Protein 1V5V (pdb70)

Nearest PDB structures (foldseek):
  1v5v-assembly1_B  TM=9.976E-01  e=5.627E-88  Pyrococcus horikoshii
  1yx2-assembly1_A  TM=9.308E-01  e=1.756E-45  Bacillus subtilis
  1wsr-assembly1_A  TM=9.245E-01  e=4.413E-40  Homo sapiens
  2gah-assembly1_A  TM=8.819E-01  e=4.377E-35  Stenotrophomonas maltophilia
  1vrq-assembly1_A  TM=8.803E-01  e=3.757E-34  Corynebacterium sp. U-96

Sequence (798 aa):
QMVKRVHIFDWHKEHARKIEEFAGWEMPIWYSSIKEEHLAVRNAVGIFDVSHMGEIVFRGKDALKFLQYVTTNDISKPPAISGTYTLVLNERGAIKDETLVFNMGNNEYLMICDSDAFEKLYAWFTYLKRTIEQFTKLDLEIELKTYDIAMFAVQGPKARDLAKDLFGIDINEMWWFQARWVELDGIKMLLSRSGYTGENGFEVYIEDANPYHPDESKRGEPEKALHVWERILEEGKKYGIKPCGLGARDTLRLEAGYTLYGNETKELQLLSTDIDEVTPLQANLEFAIYWDKDFIGKDALLKQKERGVGRKLVHFKMIDKGIPREGYKVYANGEMIGEVTSGTLSPLLNVGIGIAFVKEEYAKPGIEIEVEIRGQRKKAVTVTPPFYDPKKYGLFRETQMVKRVHIFDWHKEHARKIEEFAGWEMPIWYSSIKEEHLAVRNAVGIFDVSHMGEIVFRGKDALKFLQYVTTNDISKPPAISGTYTLVLNERGAIKDETLVFNMGNNEYLMICDSDAFEKLYAWFTYLKRTIEQFTKLDLEIELKTYDIAMFAVQGPKARDLAKDLFGIDINEMWWFQARWVELDGIKMLLSRSGYTGENGFEVYIEDANPYHPDESKRGEPEKALHVWERILEEGKKYGIKPCGLGARDTLRLEAGYTLYGNETKELQLLSTDIDEVTPLQANLEFAIYWDKDFIGKDALLKQKERGVGRKLVHFKMIDKGIPREGYKVYANGEMIGEVTSGTLSPLLNVGIGIAFVKEEYAKPGIEIEVEIRGQRKKAVTVTPPFYDPKKYGLFRET

Secondary structure (DSSP, 8-state):
-PPB--TTHHHHHHH-SEEEEETTEEEEEESS-HHHHHHHHHHS-EEEE-TTSEEEEEESTTHHHHHHHHSSS-TTSSPSSEEEEEEEE-TTS-EEEEEEEEEEETTEEEEEE-TTTHHHHHHHHHHHHHHHHTTS----EEEE-TTTEEEEEEESTTHHHHHHHHHS--GGGSPTTBEEEEEETTEEEEEE---SSSS-EEEEEEE---TT-SSGGG----HHHHHHHHHHHHHHGGGT-EEE-HHHHHHHHHHHT---BTTTB-----SS-S--SS-TTTTT-GGG--TTS--TTHHHHHHHHHH---EEEEEEEESSS----TT-EEEETTEEEEEEEEEEE-TTT-SEEEEEEEEGGG-STT-EEEEEETTEEEEEEEEPSPSS-TTTSSTT---/-PPB--TTHHHHHHH-SEEEEETTEEEEEESS-HHHHHHHHHHS-EEEE-TTSEEEEEESTTHHHHHHHHBSS-TTSSPSSEEEEEEEE-TTS-EEEEEEEEE-SSSEEEEEE-TTTHHHHHHHHHHHHHHHTTTS----EEEE-TTTEEEEEEESTTHHHHHHHHHS--GGGSPTTBEEEEEETTEEEEEES--SSSS-EEEEEEE---TT-SSGGG----HHHHHHHHHHHHHHGGGT-EEE-HHHHHHHHHHHT---BTTTB-----SS-SS-SS-TTTTT-GGG--TTS--TTHHHHHHHHHH---EEEEEEEESSSS---TT-EEEETTEEEEEEEEEEE-TTT-SEEEEEEEEGGG-STT-EEEEEETTEEEEEEEEPSPSS-TTTSSTT---

Radius of gyration: 29.28 Å; Cα contacts (8 Å, |Δi|>4): 2023; chains: 2; bounding box: 64×58×92 Å

Solvent-accessible surface area: 31635 Å² total; per-residue (Å²): 118,98,70,10,64,1,3,4,8,92,35,0,126,125,69,9,162,82,40,79,116,74,13,18,1,37,0,3,16,72,16,58,43,54,127,74,0,0,47,11,0,0,88,17,0,0,0,2,4,0,1,2,26,0,0,0,14,0,82,15,155,33,0,59,99,0,0,33,4,1,1,0,30,27,2,66,164,12,73,62,34,1,9,18,45,0,0,0,0,0,4,2,0,0,0,2,0,21,6,23,1,0,26,26,17,149,71,55,16,9,0,12,2,20,5,23,2,0,21,5,0,68,17,5,0,21,8,2,34,92,2,0,66,63,34,36,196,28,57,1,98,19,65,48,32,0,26,25,12,0,5,0,2,0,1,0,45,83,0,83,42,0,0,100,68,15,29,63,17,32,0,60,146,10,128,79,52,41,6,106,125,17,109,8,87,64,12,131,1,3,0,0,34,2,24,50,2,6,2,18,0,0,15,0,10,0,108,20,36,1,47,59,14,58,56,132,100,109,101,26,134,17,94,92,0,54,61,0,0,71,50,0,34,102,44,0,167,124,42,41,16,78,27,2,1,11,10,0,30,47,5,0,2,0,0,12,9,89,22,36,4,15,32,1,0,53,9,79,10,57,80,34,30,24,18,0,33,3,0,0,16,2,3,126,14,67,142,0,14,83,65,125,29,58,0,3,0,35,50,3,0,81,75,5,109,144,109,46,25,48,80,72,19,9,28,0,79,4,92,51,178,19,57,0,139,94,48,48,84,0,19,2,151,53,84,83,5,6,68,3,10,4,10,22,80,0,20,44,53,104,48,2,0,0,0,0,14,0,85,59,88,38,27,109,85,60,42,127,6,55,0,51,0,192,77,67,114,50,87,1,28,3,30,94,46,47,25,20,66,70,119,125,34,4,64,164,55,124,192,170,76,56,25,67,2,3,4,5,81,30,0,109,137,96,19,180,75,32,86,120,131,57,40,12,27,1,4,21,69,14,28,44,54,129,78,0,0,46,11,0,0,86,16,0,0,0,4,6,0,2,14,25,0,0,0,20,0,133,12,161,33,0,60,90,0,0,32,4,1,0,0,29,13,2,57,149,13,71,64,33,1,8,18,43,0,0,0,0,0,2,1,0,0,0,0,0,24,5,20,1,0,26,27,17,140,74,46,19,11,0,12,2,21,28,26,2,1,25,5,0,71,18,4,0,15,8,3,28,76,2,0,69,64,37,36,198,32,71,2,114,15,102,51,38,0,28,20,16,0,5,0,2,0,1,0,41,84,0,66,43,0,0,96,67,15,29,54,20,28,0,87,142,7,129,76,48,42,5,81,120,11,109,10,89,64,18,129,1,3,0,0,27,2,23,48,4,11,2,17,0,0,15,0,10,1,102,20,38,3,29,54,15,62,58,135,104,116,101,26,122,13,136,106,0,56,66,0,0,69,51,0,33,103,45,0,162,125,45,38,13,78,27,2,2,28,11,0,31,49,8,0,2,0,0,9,9,86,17,51,4,16,30,1,0,53,10,79,9,57,80,20,12,21,16,0,22,2,0,0,15,1,4,129,14,67,147,0,14,78,59,124,29,46,0,3,0,32,55,3,0,76,65,5,107,144,105,37,20,41,94,78,18,9,28,0,75,6,97,48,179,30,58,0,109,111,30,52,85,0,31,0,123,83,67,84,5,16,67,1,13,4,11,11,72,0,23,45,47,112,52,3,0,0,0,0,20,0,79,59,89,23,26,114,85,60,37,116,1,47,0,48,11,205,65,106,124,45,100,1,31,2,31,94,48,42,17,16,65,68,129,136,51,2,52,167,54,120,159

CATH classification: 3.30.1360.120 (+2 more: 3.30.70.1400, 2.40.30.110)

Structure (mmCIF, N/CA/C/O backbone):
data_1V5V
#
_entry.id   1V5V
#
_cell.length_a   79.496
_cell.length_b   96.099
_cell.length_c   118.605
_cell.angle_alpha   90.00
_cell.angle_beta   90.00
_cell.angle_gamma   90.00
#
_symmetry.space_group_name_H-M   'P 21 21 21'
#
loop_
_entity.id
_entity.type
_entity.pdbx_description
1 polymer aminomethyltransferase
2 non-polymer GLYCEROL
3 non-polymer DI(HYDROXYETHYL)ETHER
4 water water
#
loop_
_atom_site.group_PDB
_atom_site.id
_atom_site.type_symbol
_atom_site.label_atom_id
_atom_site.label_alt_id
_atom_site.label_comp_id
_atom_site.label_asym_id
_atom_site.label_entity_id
_atom_site.label_seq_id
_atom_site.pdbx_PDB_ins_code
_atom_site.Cartn_x
_atom_site.Cartn_y
_atom_site.Cartn_z
_atom_site.occupancy
_atom_site.B_iso_or_equiv
_atom_site.auth_seq_id
_atom_site.auth_comp_id
_atom_site.auth_asym_id
_atom_site.auth_atom_id
_atom_site.pdbx_PDB_model_num
ATOM 1 N N . GLN A 1 3 ? 24.432 40.252 15.860 1.00 39.22 3 GLN A N 1
ATOM 2 C CA . GLN A 1 3 ? 25.656 39.492 15.475 1.00 38.17 3 GLN A CA 1
ATOM 3 C C . GLN A 1 3 ? 25.834 39.508 13.961 1.00 37.74 3 GLN A C 1
ATOM 4 O O . GLN A 1 3 ? 24.878 39.305 13.214 1.00 38.27 3 GLN A O 1
ATOM 10 N N . MET A 1 4 ? 27.060 39.760 13.514 1.00 37.44 4 MET A N 1
ATOM 11 C CA . MET A 1 4 ? 27.350 39.806 12.088 1.00 37.34 4 MET A CA 1
ATOM 12 C C . MET A 1 4 ? 27.140 38.430 11.475 1.00 35.07 4 MET A C 1
ATOM 13 O O . MET A 1 4 ? 27.448 37.412 12.093 1.00 35.48 4 MET A O 1
ATOM 18 N N . VAL A 1 5 ? 26.592 38.397 10.267 1.00 33.38 5 VAL A N 1
ATOM 19 C CA . VAL A 1 5 ? 26.387 37.124 9.602 1.00 30.29 5 VAL A CA 1
ATOM 20 C C . VAL A 1 5 ? 27.745 36.710 9.062 1.00 27.94 5 VAL A C 1
ATOM 21 O O . VAL A 1 5 ? 28.540 37.549 8.644 1.00 27.73 5 VAL A O 1
ATOM 25 N N . LYS A 1 6 ? 28.016 35.416 9.087 1.00 24.55 6 LYS A N 1
ATOM 26 C CA . LYS A 1 6 ? 29.288 34.913 8.609 1.00 20.33 6 LYS A CA 1
ATOM 27 C C . LYS A 1 6 ? 29.135 34.406 7.183 1.00 16.92 6 LYS A C 1
ATOM 28 O O . LYS A 1 6 ? 28.192 33.679 6.876 1.00 18.07 6 LYS A O 1
ATOM 34 N N . ARG A 1 7 ? 30.054 34.811 6.315 1.00 15.33 7 ARG A N 1
ATOM 35 C CA . ARG A 1 7 ? 30.027 34.391 4.919 1.00 15.01 7 ARG A CA 1
ATOM 36 C C . ARG A 1 7 ? 31.420 33.988 4.459 1.00 15.38 7 ARG A C 1
ATOM 37 O O . ARG A 1 7 ? 32.408 34.636 4.800 1.00 15.63 7 ARG A O 1
ATOM 45 N N . VAL A 1 8 ? 31.491 32.908 3.688 1.00 14.33 8 VAL A N 1
ATOM 46 C CA . VAL A 1 8 ? 32.768 32.416 3.184 1.00 14.15 8 VAL A CA 1
ATOM 47 C C . VAL A 1 8 ? 33.291 33.282 2.043 1.00 13.80 8 VAL A C 1
ATOM 48 O O . VAL A 1 8 ? 32.539 34.051 1.439 1.00 14.27 8 VAL A O 1
ATOM 52 N N . HIS A 1 9 ? 34.583 33.143 1.754 1.00 13.14 9 HIS A N 1
ATOM 53 C CA . HIS A 1 9 ? 35.237 33.905 0.693 1.00 13.73 9 HIS A CA 1
ATOM 54 C C . HIS A 1 9 ? 34.429 34.007 -0.593 1.00 13.70 9 HIS A C 1
ATOM 55 O O . HIS A 1 9 ? 34.163 35.105 -1.080 1.00 13.60 9 HIS A O 1
ATOM 62 N N . ILE A 1 10 ? 34.041 32.867 -1.156 1.00 14.68 10 ILE A N 1
ATOM 63 C CA . ILE A 1 10 ? 33.297 32.896 -2.406 1.00 13.29 10 ILE A CA 1
ATOM 64 C C . ILE A 1 10 ? 31.782 32.784 -2.250 1.00 13.80 10 ILE A C 1
ATOM 65 O O . ILE A 1 10 ? 31.107 32.154 -3.058 1.00 14.65 10 ILE A O 1
ATOM 70 N N . PHE A 1 11 ? 31.251 33.427 -1.213 1.00 13.19 11 PHE A N 1
ATOM 71 C CA . PHE A 1 11 ? 29.814 33.408 -0.960 1.00 14.72 11 PHE A CA 1
ATOM 72 C C . PHE A 1 11 ? 29.002 33.797 -2.195 1.00 14.20 11 PHE A C 1
ATOM 73 O O . PHE A 1 11 ? 27.980 33.180 -2.486 1.00 15.01 11 PHE A O 1
ATOM 81 N N . ASP A 1 12 ? 29.452 34.820 -2.916 1.00 16.20 12 ASP A N 1
ATOM 82 C CA . ASP A 1 12 ? 28.731 35.274 -4.101 1.00 16.14 12 ASP A CA 1
ATOM 83 C C . ASP A 1 12 ? 28.532 34.173 -5.138 1.00 15.14 12 ASP A C 1
ATOM 84 O O . ASP A 1 12 ? 27.479 34.098 -5.769 1.00 16.75 12 ASP A O 1
ATOM 89 N N . TRP A 1 13 ? 29.533 33.315 -5.308 1.00 14.29 13 TRP A N 1
ATOM 90 C CA . TRP A 1 13 ? 29.420 32.218 -6.262 1.00 14.71 13 TRP A CA 1
ATOM 91 C C . TRP A 1 13 ? 28.309 31.282 -5.793 1.00 14.07 13 TRP A C 1
ATOM 92 O O . TRP A 1 13 ? 27.489 30.821 -6.581 1.00 16.28 13 TRP A O 1
ATOM 103 N N . HIS A 1 14 ? 28.286 31.007 -4.493 1.00 13.62 14 HIS A N 1
ATOM 104 C CA . HIS A 1 14 ? 27.275 30.126 -3.928 1.00 14.21 14 HIS A CA 1
ATOM 105 C C . HIS A 1 14 ? 25.877 30.717 -4.047 1.00 15.44 14 HIS A C 1
ATOM 106 O O . HIS A 1 14 ? 24.924 30.010 -4.366 1.00 16.79 14 HIS A O 1
ATOM 113 N N . LYS A 1 15 ? 25.759 32.014 -3.792 1.00 17.78 15 LYS A N 1
ATOM 114 C CA . LYS A 1 15 ? 24.464 32.681 -3.874 1.00 19.32 15 LYS A CA 1
ATOM 115 C C . LYS A 1 15 ? 23.911 32.596 -5.292 1.00 20.15 15 LYS A C 1
ATOM 116 O O . LYS A 1 15 ? 22.703 32.530 -5.502 1.00 20.81 15 LYS A O 1
ATOM 122 N N . GLU A 1 16 ? 24.812 32.578 -6.264 1.00 20.63 16 GLU A N 1
ATOM 123 C CA . GLU A 1 16 ? 24.421 32.520 -7.663 1.00 22.05 16 GLU A CA 1
ATOM 124 C C . GLU A 1 16 ? 24.113 31.115 -8.180 1.00 21.44 16 GLU A C 1
ATOM 125 O O . GLU A 1 16 ? 23.293 30.950 -9.082 1.00 23.11 16 GLU A O 1
ATOM 131 N N . HIS A 1 17 ? 24.746 30.102 -7.597 1.00 18.48 17 HIS A N 1
ATOM 132 C CA . HIS A 1 17 ? 24.555 28.728 -8.057 1.00 18.40 17 HIS A CA 1
ATOM 133 C C . HIS A 1 17 ? 23.731 27.790 -7.178 1.00 16.98 17 HIS A C 1
ATOM 134 O O . HIS A 1 17 ? 23.230 26.770 -7.659 1.00 17.36 17 HIS A O 1
ATOM 141 N N . ALA A 1 18 ? 23.592 28.117 -5.898 1.00 17.48 18 ALA A N 1
ATOM 142 C CA . ALA A 1 18 ? 22.834 27.266 -4.982 1.00 18.50 18 ALA A CA 1
ATOM 143 C C . ALA A 1 18 ? 21.322 27.459 -5.097 1.00 19.07 18 ALA A C 1
ATOM 144 O O . ALA A 1 18 ? 20.860 28.579 -5.352 1.00 20.40 18 ALA A O 1
ATOM 146 N N A ARG A 1 19 ? 20.561 26.369 -4.929 1.00 19.58 19 ARG A N 1
ATOM 147 C CA A ARG A 1 19 ? 19.098 26.444 -4.963 1.00 20.09 19 ARG A CA 1
ATOM 148 C C A ARG A 1 19 ? 18.570 26.791 -3.583 1.00 21.08 19 ARG A C 1
ATOM 149 O O A ARG A 1 19 ? 17.402 27.118 -3.423 1.00 21.55 19 ARG A O 1
ATOM 163 N N . LYS A 1 20 ? 19.390 26.598 -2.560 1.00 19.63 20 LYS A N 1
ATOM 164 C CA . LYS A 1 20 ? 18.962 26.914 -1.207 1.00 19.71 20 LYS A CA 1
ATOM 165 C C . LYS A 1 20 ? 20.140 27.405 -0.398 1.00 19.79 20 LYS A C 1
ATOM 166 O O . LYS A 1 20 ? 21.166 26.734 -0.313 1.00 18.95 20 LYS A O 1
ATOM 172 N N . ILE A 1 21 ? 19.990 28.596 0.168 1.00 20.67 21 ILE A N 1
ATOM 173 C CA . ILE A 1 21 ? 21.016 29.213 0.994 1.00 22.16 21 ILE A CA 1
ATOM 174 C C . ILE A 1 21 ? 20.349 29.458 2.344 1.00 22.71 21 ILE A C 1
ATOM 175 O O . ILE A 1 21 ? 19.317 30.092 2.428 1.00 23.71 21 ILE A O 1
ATOM 180 N N . GLU A 1 22 ? 20.947 28.945 3.413 1.00 22.43 22 GLU A N 1
ATOM 181 C CA . GLU A 1 22 ? 20.370 29.168 4.717 1.00 23.07 22 GLU A CA 1
ATOM 182 C C . GLU A 1 22 ? 21.414 29.220 5.817 1.00 22.71 22 GLU A C 1
ATOM 183 O O . GLU A 1 22 ? 22.521 28.673 5.662 1.00 20.42 22 GLU A O 1
ATOM 189 N N . GLU A 1 23 ? 21.052 29.832 6.945 1.00 22.60 23 GLU A N 1
ATOM 190 C CA . GLU A 1 23 ? 21.957 29.969 8.072 1.00 24.32 23 GLU A CA 1
ATOM 191 C C . GLU A 1 23 ? 22.388 28.622 8.650 1.00 24.30 23 GLU A C 1
ATOM 192 O O . GLU A 1 23 ? 21.555 27.777 8.981 1.00 25.26 23 GLU A O 1
ATOM 198 N N . PHE A 1 24 ? 23.702 28.435 8.755 1.00 24.73 24 PHE A N 1
ATOM 199 C CA . PHE A 1 24 ? 24.293 27.220 9.298 1.00 25.10 24 PHE A CA 1
ATOM 200 C C . PHE A 1 24 ? 25.464 27.655 10.172 1.00 23.86 24 PHE A C 1
ATOM 201 O O . PHE A 1 24 ? 26.444 28.215 9.677 1.00 22.00 24 PHE A O 1
ATOM 209 N N . ALA A 1 25 ? 25.353 27.403 11.473 1.00 21.49 25 ALA A N 1
ATOM 210 C CA . ALA A 1 25 ? 26.394 27.792 12.409 1.00 20.65 25 ALA A CA 1
ATOM 211 C C . ALA A 1 25 ? 26.609 29.297 12.299 1.00 19.58 25 ALA A C 1
ATOM 212 O O . ALA A 1 25 ? 27.697 29.797 12.569 1.00 21.26 25 ALA A O 1
ATOM 214 N N . GLY A 1 26 ? 25.561 30.015 11.898 1.00 20.64 26 GLY A N 1
ATOM 215 C CA . GLY A 1 26 ? 25.657 31.459 11.754 1.00 20.06 26 GLY A CA 1
ATOM 216 C C . GLY A 1 26 ? 26.151 31.895 10.386 1.00 20.65 26 GLY A C 1
ATOM 217 O O . GLY A 1 26 ? 26.132 33.088 10.063 1.00 19.80 26 GLY A O 1
ATOM 218 N N . TRP A 1 27 ? 26.606 30.928 9.589 1.00 20.29 27 TRP A N 1
ATOM 219 C CA . TRP A 1 27 ? 27.103 31.190 8.241 1.00 18.88 27 TRP A CA 1
ATOM 220 C C . TRP A 1 27 ? 25.975 30.993 7.233 1.00 17.83 27 TRP A C 1
ATOM 221 O O . TRP A 1 27 ? 25.219 30.028 7.330 1.00 18.87 27 TRP A O 1
ATOM 232 N N . GLU A 1 28 ? 25.859 31.904 6.273 1.00 19.26 28 GLU A N 1
ATOM 233 C CA . GLU A 1 28 ? 24.849 31.770 5.229 1.00 18.48 28 GLU A CA 1
ATOM 234 C C . GLU A 1 28 ? 25.502 30.829 4.222 1.00 16.09 28 GLU A C 1
ATOM 235 O O . GLU A 1 28 ? 26.350 31.242 3.430 1.00 16.16 28 GLU A O 1
ATOM 241 N N . MET A 1 29 ? 25.094 29.566 4.257 1.00 15.44 29 MET A N 1
ATOM 242 C CA . MET A 1 29 ? 25.694 28.545 3.408 1.00 13.88 29 MET A CA 1
ATOM 243 C C . MET A 1 29 ? 24.801 27.883 2.373 1.00 14.40 29 MET A C 1
ATOM 244 O O . MET A 1 29 ? 23.581 27.824 2.527 1.00 14.43 29 MET A O 1
ATOM 249 N N . PRO A 1 30 ? 25.416 27.358 1.302 1.00 13.69 30 PRO A N 1
ATOM 250 C CA . PRO A 1 30 ? 24.682 26.673 0.239 1.00 14.40 30 PRO A CA 1
ATOM 251 C C . PRO A 1 30 ? 24.323 25.281 0.768 1.00 14.54 30 PRO A C 1
ATOM 252 O O . PRO A 1 30 ? 25.201 24.535 1.215 1.00 14.38 30 PRO A O 1
ATOM 256 N N . ILE A 1 31 ? 23.038 24.944 0.757 1.00 14.65 31 ILE A N 1
ATOM 257 C CA . ILE A 1 31 ? 22.599 23.641 1.240 1.00 14.79 31 ILE A CA 1
ATOM 258 C C . ILE A 1 31 ? 22.660 22.620 0.105 1.00 15.19 31 ILE A C 1
ATOM 259 O O . ILE A 1 31 ? 22.976 21.450 0.326 1.00 15.53 31 ILE A O 1
ATOM 264 N N . TRP A 1 32 ? 22.349 23.064 -1.111 1.00 15.60 32 TRP A N 1
ATOM 265 C CA . TRP A 1 32 ? 22.444 22.211 -2.291 1.00 15.26 32 TRP A CA 1
ATOM 266 C C . TRP A 1 32 ? 22.369 23.056 -3.553 1.00 15.55 32 TRP A C 1
ATOM 267 O O . TRP A 1 32 ? 21.875 24.185 -3.522 1.00 16.48 32 TRP A O 1
ATOM 278 N N . TYR A 1 33 ? 22.895 22.510 -4.647 1.00 15.52 33 TYR A N 1
ATOM 279 C CA . TYR A 1 33 ? 22.915 23.196 -5.934 1.00 17.01 33 TYR A CA 1
ATOM 280 C C . TYR A 1 33 ? 21.960 22.532 -6.913 1.00 17.91 33 TYR A C 1
ATOM 281 O O . TYR A 1 33 ? 21.147 23.205 -7.544 1.00 19.88 33 TYR A O 1
ATOM 290 N N . SER A 1 34 ? 22.079 21.216 -7.057 1.00 18.12 34 SER A N 1
ATOM 291 C CA . SER A 1 34 ? 21.193 20.460 -7.935 1.00 18.90 34 SER A CA 1
ATOM 292 C C . SER A 1 34 ? 20.185 19.778 -7.015 1.00 19.33 34 SER A C 1
ATOM 293 O O . SER A 1 34 ? 19.002 20.106 -7.019 1.00 19.42 34 SER A O 1
ATOM 296 N N . SER A 1 35 ? 20.666 18.837 -6.212 1.00 19.28 35 SER A N 1
ATOM 297 C CA . SER A 1 35 ? 19.824 18.140 -5.249 1.00 18.93 35 SER A CA 1
ATOM 298 C C . SER A 1 35 ? 20.745 17.426 -4.273 1.00 18.04 35 SER A C 1
ATOM 299 O O . SER A 1 35 ? 21.874 17.079 -4.621 1.00 17.54 35 SER A O 1
ATOM 302 N N . ILE A 1 36 ? 20.276 17.225 -3.048 1.00 17.93 36 ILE A N 1
ATOM 303 C CA . ILE A 1 36 ? 21.087 16.541 -2.053 1.00 18.12 36 ILE A CA 1
ATOM 304 C C . ILE A 1 36 ? 21.408 15.138 -2.552 1.00 18.33 36 ILE A C 1
ATOM 305 O O . ILE A 1 36 ? 22.537 14.670 -2.428 1.00 17.44 36 ILE A O 1
ATOM 310 N N . LYS A 1 37 ? 20.418 14.477 -3.145 1.00 17.83 37 LYS A N 1
ATOM 311 C CA . LYS A 1 37 ? 20.621 13.128 -3.659 1.00 18.33 37 LYS A CA 1
ATOM 312 C C . LYS A 1 37 ? 21.688 13.061 -4.751 1.00 18.11 37 LYS A C 1
ATOM 313 O O . LYS A 1 37 ? 22.568 12.203 -4.709 1.00 18.58 37 LYS A O 1
ATOM 319 N N . GLU A 1 38 ? 21.612 13.955 -5.734 1.00 18.01 38 GLU A N 1
ATOM 320 C CA . GLU A 1 38 ? 22.588 13.942 -6.818 1.00 18.09 38 GLU A CA 1
ATOM 321 C C . GLU A 1 38 ? 23.997 14.207 -6.312 1.00 17.17 38 GLU A C 1
ATOM 322 O O . GLU A 1 38 ? 24.946 13.539 -6.716 1.00 17.49 38 GLU A O 1
ATOM 328 N N . GLU A 1 39 ? 24.128 15.189 -5.427 1.00 16.40 39 GLU A N 1
ATOM 329 C CA . GLU A 1 39 ? 25.430 15.541 -4.880 1.00 15.52 39 GLU A CA 1
ATOM 330 C C . GLU A 1 39 ? 25.993 14.412 -4.023 1.00 15.93 39 GLU A C 1
ATOM 331 O O . GLU A 1 39 ? 27.182 14.095 -4.099 1.00 14.20 39 GLU A O 1
ATOM 337 N N . HIS A 1 40 ? 25.128 13.799 -3.222 1.00 15.68 40 HIS A N 1
ATOM 338 C CA . HIS A 1 40 ? 25.520 12.684 -2.369 1.00 15.84 40 HIS A CA 1
ATOM 339 C C . HIS A 1 40 ? 26.041 11.534 -3.235 1.00 16.85 40 HIS A C 1
ATOM 340 O O . HIS A 1 40 ? 27.115 10.987 -2.981 1.00 16.60 40 HIS A O 1
ATOM 347 N N . LEU A 1 41 ? 25.279 11.169 -4.263 1.00 17.22 41 LEU A N 1
ATOM 348 C CA . LEU A 1 41 ? 25.688 10.080 -5.141 1.00 17.58 41 LEU A CA 1
ATOM 349 C C . LEU A 1 41 ? 26.927 10.430 -5.971 1.00 16.15 41 LEU A C 1
ATOM 350 O O . LEU A 1 41 ? 27.696 9.545 -6.343 1.00 16.22 41 LEU A O 1
ATOM 355 N N . ALA A 1 42 ? 27.136 11.714 -6.250 1.00 15.56 42 ALA A N 1
ATOM 356 C CA . ALA A 1 42 ? 28.316 12.117 -7.008 1.00 15.92 42 ALA A CA 1
ATOM 357 C C . ALA A 1 42 ? 29.566 11.779 -6.190 1.00 14.79 42 ALA A C 1
ATOM 358 O O . ALA A 1 42 ? 30.584 11.356 -6.736 1.00 15.64 42 ALA A O 1
ATOM 360 N N . VAL A 1 43 ? 29.489 11.964 -4.874 1.00 14.76 43 VAL A N 1
ATOM 361 C CA . VAL A 1 43 ? 30.626 11.654 -4.012 1.00 14.20 43 VAL A CA 1
ATOM 362 C C . VAL A 1 43 ? 30.810 10.139 -3.881 1.00 14.34 43 VAL A C 1
ATOM 363 O O . VAL A 1 43 ? 31.934 9.644 -3.844 1.00 15.68 43 VAL A O 1
ATOM 367 N N . ARG A 1 44 ? 29.703 9.406 -3.824 1.00 14.85 44 ARG A N 1
ATOM 368 C CA . ARG A 1 44 ? 29.761 7.952 -3.708 1.00 14.92 44 ARG A CA 1
ATOM 369 C C . ARG A 1 44 ? 30.213 7.275 -5.000 1.00 15.97 44 ARG A C 1
ATOM 370 O O . ARG A 1 44 ? 30.877 6.242 -4.960 1.00 15.87 44 ARG A O 1
ATOM 378 N N . ASN A 1 45 ? 29.865 7.869 -6.139 1.00 16.24 45 ASN A N 1
ATOM 379 C CA . ASN A 1 45 ? 30.181 7.283 -7.444 1.00 18.18 45 ASN A CA 1
ATOM 380 C C . ASN A 1 45 ? 31.280 7.941 -8.273 1.00 18.29 45 ASN A C 1
ATOM 381 O O . ASN A 1 45 ? 31.908 7.283 -9.103 1.00 18.30 45 ASN A O 1
ATOM 386 N N . ALA A 1 46 ? 31.512 9.231 -8.066 1.00 16.92 46 ALA A N 1
ATOM 387 C CA . ALA A 1 46 ? 32.521 9.940 -8.844 1.00 16.76 46 ALA A CA 1
ATOM 388 C C . ALA A 1 46 ? 33.347 10.849 -7.951 1.00 15.42 46 ALA A C 1
ATOM 389 O O . ALA A 1 46 ? 34.254 10.393 -7.261 1.00 14.31 46 ALA A O 1
ATOM 391 N N . VAL A 1 47 ? 33.047 12.142 -7.980 1.00 14.97 47 VAL A N 1
ATOM 392 C CA . VAL A 1 47 ? 33.759 13.088 -7.139 1.00 14.71 47 VAL A CA 1
ATOM 393 C C . VAL A 1 47 ? 32.915 14.334 -6.935 1.00 14.23 47 VAL A C 1
ATOM 394 O O . VAL A 1 47 ? 32.122 14.712 -7.795 1.00 14.95 47 VAL A O 1
ATOM 398 N N . GLY A 1 48 ? 33.062 14.950 -5.769 1.00 13.64 48 GLY A N 1
ATOM 399 C CA . GLY A 1 48 ? 32.315 16.154 -5.478 1.00 13.54 48 GLY A CA 1
ATOM 400 C C . GLY A 1 48 ? 33.187 17.129 -4.721 1.00 13.62 48 GLY A C 1
ATOM 401 O O . GLY A 1 48 ? 34.130 16.724 -4.040 1.00 14.25 48 GLY A O 1
ATOM 402 N N . ILE A 1 49 ? 32.894 18.417 -4.852 1.00 12.30 49 ILE A N 1
ATOM 403 C CA . ILE A 1 49 ? 33.665 19.430 -4.143 1.00 12.33 49 ILE A CA 1
ATOM 404 C C . ILE A 1 49 ? 32.748 20.243 -3.231 1.00 12.90 49 ILE A C 1
ATOM 405 O O . ILE A 1 49 ? 31.677 20.698 -3.644 1.00 13.44 49 ILE A O 1
ATOM 410 N N . PHE A 1 50 ? 33.174 20.394 -1.980 1.00 11.52 50 PHE A N 1
ATOM 411 C CA . PHE A 1 50 ? 32.430 21.139 -0.968 1.00 11.69 50 PHE A CA 1
ATOM 412 C C . PHE A 1 50 ? 33.215 22.363 -0.531 1.00 10.46 50 PHE A C 1
ATOM 413 O O . PHE A 1 50 ? 34.440 22.306 -0.400 1.00 12.26 50 PHE A O 1
ATOM 421 N N . ASP A 1 51 ? 32.522 23.469 -0.283 1.00 11.66 51 ASP A N 1
ATOM 422 C CA . ASP A 1 51 ? 33.220 24.632 0.238 1.00 10.18 51 ASP A CA 1
ATOM 423 C C . ASP A 1 51 ? 33.030 24.539 1.753 1.00 11.02 51 ASP A C 1
ATOM 424 O O . ASP A 1 51 ? 31.910 24.659 2.257 1.00 12.45 51 ASP A O 1
ATOM 429 N N . VAL A 1 52 ? 34.116 24.282 2.473 1.00 11.02 52 VAL A N 1
ATOM 430 C CA . VAL A 1 52 ? 34.052 24.186 3.925 1.00 10.74 52 VAL A CA 1
ATOM 431 C C . VAL A 1 52 ? 34.904 25.280 4.569 1.00 10.97 52 VAL A C 1
ATOM 432 O O . VAL A 1 52 ? 35.548 25.079 5.605 1.00 11.76 52 VAL A O 1
ATOM 436 N N . SER A 1 53 ? 34.878 26.453 3.942 1.00 11.72 53 SER A N 1
ATOM 437 C CA . SER A 1 53 ? 35.612 27.620 4.416 1.00 11.44 53 SER A CA 1
ATOM 438 C C . SER A 1 53 ? 35.048 28.150 5.732 1.00 10.82 53 SER A C 1
ATOM 439 O O . SER A 1 53 ? 35.622 29.058 6.329 1.00 11.44 53 SER A O 1
ATOM 442 N N . HIS A 1 54 ? 33.924 27.579 6.169 1.00 11.18 54 HIS A N 1
ATOM 443 C CA . HIS A 1 54 ? 33.271 27.975 7.417 1.00 11.43 54 HIS A CA 1
ATOM 444 C C . HIS A 1 54 ? 33.831 27.207 8.612 1.00 11.25 54 HIS A C 1
ATOM 445 O O . HIS A 1 54 ? 33.540 27.538 9.760 1.00 11.73 54 HIS A O 1
ATOM 452 N N . MET A 1 55 ? 34.626 26.174 8.348 1.00 11.11 55 MET A N 1
ATOM 453 C CA . MET A 1 55 ? 35.225 25.410 9.436 1.00 10.79 55 MET A CA 1
ATOM 454 C C . MET A 1 55 ? 36.254 26.303 10.107 1.00 11.57 55 MET A C 1
ATOM 455 O O . MET A 1 55 ? 36.856 27.167 9.465 1.00 12.44 55 MET A O 1
ATOM 460 N N . GLY A 1 56 ? 36.464 26.096 11.400 1.00 10.12 56 GLY A N 1
ATOM 461 C CA . GLY A 1 56 ? 37.428 26.916 12.101 1.00 11.38 56 GLY A CA 1
ATOM 462 C C . GLY A 1 56 ? 38.880 26.543 11.864 1.00 11.17 56 GLY A C 1
ATOM 463 O O . GLY A 1 56 ? 39.220 25.384 11.624 1.00 12.11 56 GLY A O 1
ATOM 464 N N . GLU A 1 57 ? 39.736 27.556 11.904 1.00 11.65 57 GLU A N 1
ATOM 465 C CA . GLU A 1 57 ? 41.178 27.378 11.769 1.00 11.23 57 GLU A CA 1
ATOM 466 C C . GLU A 1 57 ? 41.822 28.215 12.866 1.00 11.88 57 GLU A C 1
ATOM 467 O O . GLU A 1 57 ? 41.590 29.425 12.954 1.00 12.59 57 GLU A O 1
ATOM 473 N N . ILE A 1 58 ? 42.604 27.572 13.723 1.00 10.92 58 ILE A N 1
ATOM 474 C CA . ILE A 1 58 ? 43.303 28.278 14.789 1.00 11.62 58 ILE A CA 1
ATOM 475 C C . ILE A 1 58 ? 44.748 27.818 14.708 1.00 12.00 58 ILE A C 1
ATOM 476 O O . ILE A 1 58 ? 45.015 26.620 14.636 1.00 12.28 58 ILE A O 1
ATOM 481 N N . VAL A 1 59 ? 45.678 28.766 14.701 1.00 13.28 59 VAL A N 1
ATOM 482 C CA . VAL A 1 59 ? 47.093 28.434 14.611 1.00 12.66 59 VAL A CA 1
ATOM 483 C C . VAL A 1 59 ? 47.813 28.704 15.930 1.00 12.87 59 VAL A C 1
ATOM 484 O O . VAL A 1 59 ? 47.586 29.730 16.570 1.00 14.21 59 VAL A O 1
ATOM 488 N N . PHE A 1 60 ? 48.667 27.766 16.332 1.00 12.45 60 PHE A N 1
ATOM 489 C CA . PHE A 1 60 ? 49.441 27.882 17.567 1.00 13.37 60 PHE A CA 1
ATOM 490 C C . PHE A 1 60 ? 50.917 27.884 17.176 1.00 14.66 60 PHE A C 1
ATOM 491 O O . PHE A 1 60 ? 51.381 26.960 16.505 1.00 16.16 60 PHE A O 1
ATOM 499 N N . ARG A 1 61 ? 51.654 28.910 17.594 1.00 15.38 61 ARG A N 1
ATOM 500 C CA . ARG A 1 61 ? 53.077 29.008 17.263 1.00 16.72 61 ARG A CA 1
ATOM 501 C C . ARG A 1 61 ? 53.940 29.300 18.485 1.00 16.24 61 ARG A C 1
ATOM 502 O O . ARG A 1 61 ? 53.542 30.055 19.368 1.00 17.96 61 ARG A O 1
ATOM 510 N N . GLY A 1 62 ? 55.133 28.715 18.522 1.00 16.00 62 GLY A N 1
ATOM 511 C CA . GLY A 1 62 ? 56.027 28.970 19.638 1.00 15.99 62 GLY A CA 1
ATOM 512 C C . GLY A 1 62 ? 56.599 27.741 20.308 1.00 15.72 62 GLY A C 1
ATOM 513 O O . GLY A 1 62 ? 56.081 26.635 20.165 1.00 16.29 62 GLY A O 1
ATOM 514 N N . LYS A 1 63 ? 57.677 27.944 21.056 1.00 17.46 63 LYS A N 1
ATOM 515 C CA . LYS A 1 63 ? 58.335 26.854 21.758 1.00 17.42 63 LYS A CA 1
ATOM 516 C C . LYS A 1 63 ? 57.432 26.222 22.815 1.00 16.22 63 LYS A C 1
ATOM 517 O O . LYS A 1 63 ? 57.659 25.087 23.229 1.00 17.23 63 LYS A O 1
ATOM 523 N N . ASP A 1 64 ? 56.402 26.948 23.242 1.00 16.02 64 ASP A N 1
ATOM 524 C CA . ASP A 1 64 ? 55.482 26.429 24.251 1.00 14.49 64 ASP A CA 1
ATOM 525 C C . ASP A 1 64 ? 54.173 25.886 2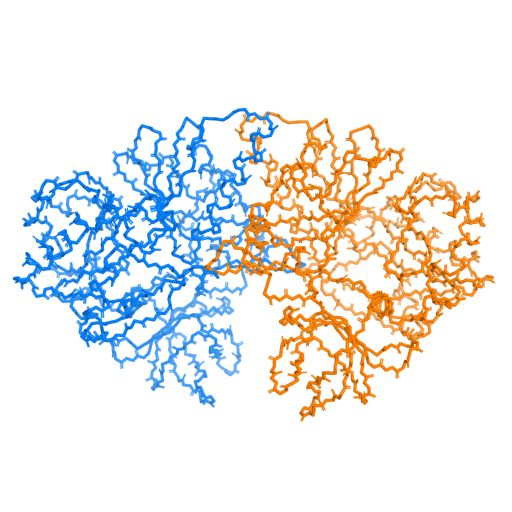3.667 1.00 15.02 64 ASP A C 1
ATOM 526 O O . ASP A 1 64 ? 53.313 25.414 24.407 1.00 15.11 64 ASP A O 1
ATOM 531 N N . ALA A 1 65 ? 54.025 25.937 22.346 1.00 14.41 65 ALA A N 1
ATOM 532 C CA . ALA A 1 65 ? 52.802 25.457 21.703 1.00 13.22 65 ALA A CA 1
ATOM 533 C C . ALA A 1 65 ? 52.501 23.976 21.911 1.00 13.86 65 ALA A C 1
ATOM 534 O O . ALA A 1 65 ? 51.359 23.611 22.190 1.00 13.00 65 ALA A O 1
ATOM 536 N N . LEU A 1 66 ? 53.508 23.120 21.768 1.00 13.28 66 LEU A N 1
ATOM 537 C CA . LEU A 1 66 ? 53.287 21.688 21.933 1.00 12.68 66 LEU A CA 1
ATOM 538 C C . LEU A 1 66 ? 52.824 21.326 23.339 1.00 12.93 66 LEU A C 1
ATOM 539 O O . LEU A 1 66 ? 51.851 20.595 23.504 1.00 12.92 66 LEU A O 1
ATOM 544 N N . LYS A 1 67 ? 53.512 21.836 24.356 1.00 12.53 67 LYS A N 1
ATOM 545 C CA . LYS A 1 67 ? 53.129 21.521 25.724 1.00 12.88 67 LYS A CA 1
ATOM 546 C C . LYS A 1 67 ? 51.724 22.040 26.015 1.00 12.30 67 LYS A C 1
ATOM 547 O O . LYS A 1 67 ? 50.949 21.387 26.712 1.00 14.15 67 LYS A O 1
ATOM 553 N N . PHE A 1 68 ? 51.397 23.208 25.471 1.00 12.71 68 PHE A N 1
ATOM 554 C CA . PHE A 1 68 ? 50.075 23.792 25.669 1.00 11.37 68 PHE A CA 1
ATOM 555 C C . PHE A 1 68 ? 49.010 22.889 25.039 1.00 11.78 68 PHE A C 1
ATOM 556 O O . PHE A 1 68 ? 48.037 22.514 25.695 1.00 11.11 68 PHE A O 1
ATOM 564 N N . LEU A 1 69 ? 49.196 22.534 23.773 1.00 11.18 69 LEU A N 1
ATOM 565 C CA . LEU A 1 69 ? 48.240 21.666 23.086 1.00 10.68 69 LEU A CA 1
ATOM 566 C C . LEU A 1 69 ? 48.145 20.289 23.742 1.00 11.23 69 LEU A C 1
ATOM 567 O O . LEU A 1 69 ? 47.091 19.651 23.709 1.00 11.63 69 LEU A O 1
ATOM 572 N N . GLN A 1 70 ? 49.243 19.829 24.340 1.00 11.16 70 GLN A N 1
ATOM 573 C CA . GLN A 1 70 ? 49.240 18.528 25.005 1.00 11.10 70 GLN A CA 1
ATOM 574 C C . GLN A 1 70 ? 48.386 18.554 26.264 1.00 11.42 70 GLN A C 1
ATOM 575 O O . GLN A 1 70 ? 47.792 17.553 26.637 1.00 12.80 70 GLN A O 1
ATOM 581 N N . TYR A 1 71 ? 48.327 19.696 26.926 1.00 11.51 71 TYR A N 1
ATOM 582 C CA . TYR A 1 71 ? 47.527 19.738 28.123 1.00 11.47 71 TYR A CA 1
ATOM 583 C C . TYR A 1 71 ? 46.074 20.088 27.878 1.00 11.65 71 TYR A C 1
ATOM 584 O O . TYR A 1 71 ? 45.197 19.658 28.645 1.00 11.75 71 TYR A O 1
ATOM 593 N N . VAL A 1 72 ? 45.795 20.824 26.804 1.00 11.20 72 VAL A N 1
ATOM 594 C CA . VAL A 1 72 ? 44.417 21.211 26.548 1.00 11.39 72 VAL A CA 1
ATOM 595 C C . VAL A 1 72 ? 43.623 20.295 25.617 1.00 11.30 72 VAL A C 1
ATOM 596 O O . VAL A 1 72 ? 42.410 20.472 25.464 1.00 12.00 72 VAL A O 1
ATOM 600 N N . THR A 1 73 ? 44.284 19.318 24.996 1.00 11.34 73 THR A N 1
ATOM 601 C CA . THR A 1 73 ? 43.579 18.371 24.116 1.00 11.61 73 THR A CA 1
ATOM 602 C C . THR A 1 73 ? 43.929 16.935 24.552 1.00 12.31 73 THR A C 1
ATOM 603 O O . THR A 1 73 ? 44.936 16.707 25.198 1.00 11.23 73 THR A O 1
ATOM 607 N N . THR A 1 74 ? 43.087 15.980 24.179 1.00 11.75 74 THR A N 1
ATOM 608 C CA . THR A 1 74 ? 43.237 14.587 24.581 1.00 11.26 74 THR A CA 1
ATOM 609 C C . THR A 1 74 ? 44.265 13.664 23.916 1.00 12.12 74 THR A C 1
ATOM 610 O O . THR A 1 74 ? 44.829 12.798 24.603 1.00 11.72 74 THR A O 1
ATOM 614 N N . ASN A 1 75 ? 44.544 13.831 22.623 1.00 11.84 75 ASN A N 1
ATOM 615 C CA . ASN A 1 75 ? 45.488 12.916 21.964 1.00 10.91 75 ASN A CA 1
ATOM 616 C C . ASN A 1 75 ? 46.957 13.329 22.070 1.00 12.11 75 ASN A C 1
ATOM 617 O O . ASN A 1 75 ? 47.271 14.422 22.534 1.00 12.45 75 ASN A O 1
ATOM 622 N N . ASP A 1 76 ? 47.854 12.439 21.647 1.00 12.13 76 ASP A N 1
ATOM 623 C CA . ASP A 1 76 ? 49.284 12.725 21.701 1.00 12.16 76 ASP A CA 1
ATOM 624 C C . ASP A 1 76 ? 49.672 13.625 20.535 1.00 13.55 76 ASP A C 1
ATOM 625 O O . ASP A 1 76 ? 49.906 13.158 19.420 1.00 14.12 76 ASP A O 1
ATOM 630 N N . ILE A 1 77 ? 49.743 14.922 20.809 1.00 12.84 77 ILE A N 1
ATOM 631 C CA . ILE A 1 77 ? 50.076 15.909 19.793 1.00 13.76 77 ILE A CA 1
ATOM 632 C C . ILE A 1 77 ? 51.519 15.815 19.299 1.00 15.24 77 ILE A C 1
ATOM 633 O O . ILE A 1 77 ? 51.846 16.323 18.227 1.00 15.75 77 ILE A O 1
ATOM 638 N N . SER A 1 78 ? 52.376 15.146 20.065 1.00 14.73 78 SER A N 1
ATOM 639 C CA . SER A 1 78 ? 53.784 15.009 19.687 1.00 15.85 78 SER A CA 1
ATOM 640 C C . SER A 1 78 ? 54.031 13.916 18.648 1.00 16.33 78 SER A C 1
ATOM 641 O O . SER A 1 78 ? 55.096 13.866 18.044 1.00 16.62 78 SER A O 1
ATOM 644 N N . LYS A 1 79 ? 53.042 13.050 18.442 1.00 16.19 79 LYS A N 1
ATOM 645 C CA . LYS A 1 79 ? 53.171 11.947 17.488 1.00 18.22 79 LYS A CA 1
ATOM 646 C C . LYS A 1 79 ? 53.250 12.274 15.996 1.00 18.40 79 LYS A C 1
ATOM 647 O O . LYS A 1 79 ? 54.200 11.825 15.322 1.00 19.29 79 LYS A O 1
ATOM 653 N N . PRO A 1 80 ? 52.278 13.044 15.454 1.00 18.45 80 PRO A N 1
ATOM 654 C CA . PRO A 1 80 ? 52.334 13.361 14.002 1.00 18.83 80 PRO A CA 1
ATOM 655 C C . PRO A 1 80 ? 53.623 14.087 13.543 1.00 17.68 80 PRO A C 1
ATOM 656 O O . PRO A 1 80 ? 53.951 15.164 14.020 1.00 18.77 80 PRO A O 1
ATOM 660 N N . PRO A 1 81 ? 54.347 13.522 12.566 1.00 18.23 81 PRO A N 1
ATOM 661 C CA . PRO A 1 81 ? 55.543 14.185 12.055 1.00 17.86 81 PRO A CA 1
ATOM 662 C C . PRO A 1 81 ? 55.101 15.289 11.092 1.00 18.41 81 PRO A C 1
ATOM 663 O O . PRO A 1 81 ? 53.991 15.250 10.568 1.00 18.77 81 PRO A O 1
ATOM 667 N N . ALA A 1 82 ? 55.958 16.278 10.871 1.00 17.27 82 ALA A N 1
ATOM 668 C CA . ALA A 1 82 ? 55.621 17.367 9.962 1.00 18.00 82 ALA A CA 1
ATOM 669 C C . ALA A 1 82 ? 55.712 16.837 8.535 1.00 19.18 82 ALA A C 1
ATOM 670 O O . ALA A 1 82 ? 56.712 16.212 8.185 1.00 21.55 82 ALA A O 1
ATOM 672 N N . ILE A 1 83 ? 54.690 17.060 7.708 1.00 17.90 83 ILE A N 1
ATOM 673 C CA . ILE A 1 83 ? 53.463 17.777 8.061 1.00 16.83 83 ILE A CA 1
ATOM 674 C C . ILE A 1 83 ? 52.316 16.769 8.057 1.00 16.04 83 ILE A C 1
ATOM 675 O O . ILE A 1 83 ? 52.012 16.177 7.025 1.00 16.04 83 ILE A O 1
ATOM 680 N N . SER A 1 84 ? 51.685 16.566 9.207 1.00 15.35 84 SER A N 1
ATOM 681 C CA . SER A 1 84 ? 50.571 15.628 9.293 1.00 14.69 84 SER A CA 1
ATOM 682 C C . SER A 1 84 ? 49.772 15.929 10.546 1.00 13.61 84 SER A C 1
ATOM 683 O O . SER A 1 84 ? 50.241 16.641 11.435 1.00 13.16 84 SER A O 1
ATOM 686 N N . GLY A 1 85 ? 48.565 15.387 10.625 1.00 13.29 85 GLY A N 1
ATOM 687 C CA . GLY A 1 85 ? 47.750 15.671 11.789 1.00 12.63 85 GLY A CA 1
ATOM 688 C C . GLY A 1 85 ? 47.226 14.501 12.587 1.00 13.10 85 GLY A C 1
ATOM 689 O O . GLY A 1 85 ? 47.422 13.330 12.251 1.00 14.39 85 GLY A O 1
ATOM 690 N N . THR A 1 86 ? 46.557 14.843 13.678 1.00 12.48 86 THR A N 1
ATOM 691 C CA . THR A 1 86 ? 45.960 13.852 14.549 1.00 12.54 86 THR A CA 1
ATOM 692 C C . THR A 1 86 ? 44.618 14.367 15.048 1.00 12.55 86 THR A C 1
ATOM 693 O O . THR A 1 86 ? 44.452 15.558 15.317 1.00 11.84 86 THR A O 1
ATOM 697 N N . TYR A 1 87 ? 43.658 13.459 15.138 1.00 12.23 87 TYR A N 1
ATOM 698 C CA . TYR A 1 87 ? 42.325 13.783 15.629 1.00 11.50 87 TYR A CA 1
ATOM 699 C C . TYR A 1 87 ? 42.438 13.874 17.150 1.00 12.48 87 TYR A C 1
ATOM 700 O O . TYR A 1 87 ? 42.928 12.953 17.805 1.00 11.12 87 TYR A O 1
ATOM 709 N N . THR A 1 88 ? 42.008 14.999 17.711 1.00 11.12 88 THR A N 1
ATOM 710 C CA . THR A 1 88 ? 42.108 15.199 19.150 1.00 11.57 88 THR A CA 1
ATOM 711 C C . THR A 1 88 ? 40.913 15.984 19.684 1.00 11.39 88 THR A C 1
ATOM 712 O O . THR A 1 88 ? 40.371 16.856 19.004 1.00 11.62 88 THR A O 1
ATOM 716 N N . LEU A 1 89 ? 40.507 15.671 20.906 1.00 10.99 89 LEU A N 1
ATOM 717 C CA . LEU A 1 89 ? 39.364 16.336 21.513 1.00 9.81 89 LEU A CA 1
ATOM 718 C C . LEU A 1 89 ? 39.795 17.408 22.504 1.00 10.19 89 LEU A C 1
ATOM 719 O O . LEU A 1 89 ? 40.857 17.320 23.121 1.00 11.82 89 LEU A O 1
ATOM 724 N N . VAL A 1 90 ? 38.962 18.433 22.634 1.00 10.39 90 VAL A N 1
ATOM 725 C CA . VAL A 1 90 ? 39.206 19.514 23.578 1.00 10.36 90 VAL A CA 1
ATOM 726 C C . VAL A 1 90 ? 38.098 19.334 24.609 1.00 10.00 90 VAL A C 1
ATOM 727 O O . VAL A 1 90 ? 36.923 19.463 24.272 1.00 11.27 90 VAL A O 1
ATOM 731 N N . LEU A 1 91 ? 38.457 19.004 25.847 1.00 9.24 91 LEU A N 1
ATOM 732 C CA . LEU A 1 91 ? 37.448 18.792 26.884 1.00 9.32 91 LEU A CA 1
ATOM 733 C C . LEU A 1 91 ?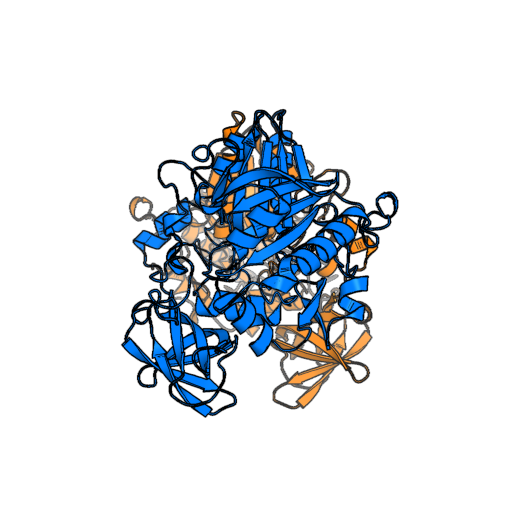 37.358 19.945 27.865 1.00 10.29 91 LEU A C 1
ATOM 734 O O . LEU A 1 91 ? 38.283 20.754 27.977 1.00 9.89 91 LEU A O 1
ATOM 739 N N . ASN A 1 92 ? 36.233 20.024 28.570 1.00 9.58 92 ASN A N 1
ATOM 740 C CA . ASN A 1 92 ? 36.093 21.051 29.587 1.00 9.44 92 ASN A CA 1
ATOM 741 C C . ASN A 1 92 ? 36.578 20.495 30.924 1.00 10.45 92 ASN A C 1
ATOM 742 O O . ASN A 1 92 ? 37.028 19.339 31.009 1.00 9.59 92 ASN A O 1
ATOM 747 N N . GLU A 1 93 ? 36.488 21.313 31.964 1.00 9.58 93 GLU A N 1
ATOM 748 C CA . GLU A 1 93 ? 36.972 20.946 33.286 1.00 10.37 93 GLU A CA 1
ATOM 749 C C . GLU A 1 93 ? 36.400 19.662 33.882 1.00 9.96 93 GLU A C 1
ATOM 750 O O . GLU A 1 93 ? 37.012 19.070 34.771 1.00 10.81 93 GLU A O 1
ATOM 756 N N . ARG A 1 94 ? 35.241 19.221 33.406 1.00 9.78 94 ARG A N 1
ATOM 757 C CA . ARG A 1 94 ? 34.646 17.999 33.938 1.00 10.12 94 ARG A CA 1
ATOM 758 C C . ARG A 1 94 ? 34.496 16.866 32.897 1.00 11.62 94 ARG A C 1
ATOM 759 O O . ARG A 1 94 ? 33.647 15.999 33.037 1.00 11.20 94 ARG A O 1
ATOM 767 N N . GLY A 1 95 ? 35.337 16.892 31.865 1.00 10.29 95 GLY A N 1
ATOM 768 C CA . GLY A 1 95 ? 35.306 15.842 30.854 1.00 9.94 95 GLY A CA 1
ATOM 769 C C . GLY A 1 95 ? 34.407 15.926 29.653 1.00 10.54 95 GLY A C 1
ATOM 770 O O . GLY A 1 95 ? 34.526 15.053 28.778 1.00 9.72 95 GLY A O 1
ATOM 771 N N . ALA A 1 96 ? 33.530 16.924 29.573 1.00 9.91 96 ALA A N 1
ATOM 772 C CA . ALA A 1 96 ? 32.668 17.003 28.394 1.00 9.90 96 ALA A CA 1
ATOM 773 C C . ALA A 1 96 ? 33.420 17.585 27.201 1.00 9.40 96 ALA A C 1
ATOM 774 O O . ALA A 1 96 ? 34.407 18.301 27.371 1.00 10.35 96 ALA A O 1
ATOM 776 N N . ILE A 1 97 ? 32.950 17.286 25.996 1.00 9.03 97 ILE A N 1
ATOM 777 C CA . ILE A 1 97 ? 33.625 17.745 24.791 1.00 7.98 97 ILE A CA 1
ATOM 778 C C . ILE A 1 97 ? 33.285 19.173 24.384 1.00 9.34 97 ILE A C 1
ATOM 779 O O . ILE A 1 97 ? 32.116 19.501 24.147 1.00 9.36 97 ILE A O 1
ATOM 784 N N . LYS A 1 98 ? 34.313 20.021 24.323 1.00 9.52 98 LYS A N 1
ATOM 785 C CA . LYS A 1 98 ? 34.140 21.408 23.899 1.00 9.43 98 LYS A CA 1
ATOM 786 C C . LYS A 1 98 ? 34.139 21.418 22.371 1.00 10.44 98 LYS A C 1
ATOM 787 O O . LYS A 1 98 ? 33.531 22.287 21.749 1.00 10.76 98 LYS A O 1
ATOM 793 N N . ASP A 1 99 ? 34.839 20.448 21.780 1.00 11.26 99 ASP A N 1
ATOM 794 C CA . ASP A 1 99 ? 34.868 20.257 20.328 1.00 10.58 99 ASP A CA 1
ATOM 795 C C . ASP A 1 99 ? 35.769 19.105 19.914 1.00 10.96 99 ASP A C 1
ATOM 796 O O . ASP A 1 99 ? 36.652 18.690 20.663 1.00 10.17 99 ASP A O 1
ATOM 801 N N . GLU A 1 100 ? 35.488 18.570 18.731 1.00 10.84 100 GLU A N 1
ATOM 802 C CA . GLU A 1 100 ? 36.277 17.504 18.120 1.00 11.81 100 GLU A CA 1
ATOM 803 C C . GLU A 1 100 ? 37.147 18.285 17.145 1.00 11.81 100 GLU A C 1
ATOM 804 O O . GLU A 1 100 ? 36.641 19.160 16.445 1.00 14.15 100 GLU A O 1
ATOM 810 N N . THR A 1 101 ? 38.441 17.994 17.089 1.00 11.66 101 THR A N 1
ATOM 811 C CA . THR A 1 101 ? 39.311 18.746 16.189 1.00 11.69 101 THR A CA 1
ATOM 812 C C . THR A 1 101 ? 40.389 17.896 15.529 1.00 11.24 101 THR A C 1
ATOM 813 O O . THR A 1 101 ? 40.591 16.733 15.878 1.00 11.21 101 THR A O 1
ATOM 817 N N . LEU A 1 102 ? 41.067 18.498 14.560 1.00 12.40 102 LEU A N 1
ATOM 818 C CA . LEU A 1 102 ? 42.170 17.864 13.853 1.00 11.95 102 LEU A CA 1
ATOM 819 C C . LEU A 1 102 ? 43.330 18.843 13.987 1.00 12.55 102 LEU A C 1
ATOM 820 O O . LEU A 1 102 ? 43.203 20.001 13.605 1.00 13.36 102 LEU A O 1
ATOM 825 N N . VAL A 1 103 ? 44.445 18.391 14.550 1.00 11.25 103 VAL A N 1
ATOM 826 C CA . VAL A 1 103 ? 45.610 19.253 14.725 1.00 11.89 103 VAL A CA 1
ATOM 827 C C . VAL A 1 103 ? 46.780 18.786 13.869 1.00 11.56 103 VAL A C 1
ATOM 828 O O . VAL A 1 103 ? 47.225 17.643 13.984 1.00 13.13 103 VAL A O 1
ATOM 832 N N . PHE A 1 104 ? 47.262 19.681 13.010 1.00 12.13 104 PHE A N 1
ATOM 833 C CA . PHE A 1 104 ? 48.394 19.386 12.133 1.00 11.43 104 PHE A CA 1
ATOM 834 C C . PHE A 1 104 ? 49.698 19.939 12.688 1.00 13.31 104 PHE A C 1
ATOM 835 O O . PHE A 1 104 ? 49.750 21.082 13.139 1.00 14.19 104 PHE A O 1
ATOM 843 N N . ASN A 1 105 ? 50.746 19.122 12.660 1.00 13.99 105 ASN A N 1
ATOM 844 C CA . ASN A 1 105 ? 52.066 19.576 13.070 1.00 14.44 105 ASN A CA 1
ATOM 845 C C . ASN A 1 105 ? 52.613 20.158 11.769 1.00 15.11 105 ASN A C 1
ATOM 846 O O . ASN A 1 105 ? 52.887 19.419 10.821 1.00 15.72 105 ASN A O 1
ATOM 851 N N . MET A 1 106 ? 52.747 21.480 11.717 1.00 14.96 106 MET A N 1
ATOM 852 C CA . MET A 1 106 ? 53.225 22.165 10.521 1.00 16.86 106 MET A CA 1
ATOM 853 C C . MET A 1 106 ? 54.741 22.304 10.494 1.00 17.91 106 MET A C 1
ATOM 854 O O . MET A 1 106 ? 55.307 22.805 9.517 1.00 18.70 106 MET A O 1
ATOM 859 N N . GLY A 1 107 ? 55.391 21.859 11.565 1.00 18.31 107 GLY A N 1
ATOM 860 C CA . GLY A 1 107 ? 56.835 21.969 11.662 1.00 19.05 107 GLY A CA 1
ATOM 861 C C . GLY A 1 107 ? 57.209 23.340 12.197 1.00 17.86 107 GLY A C 1
ATOM 862 O O . GLY A 1 107 ? 56.363 24.230 12.262 1.00 18.04 107 GLY A O 1
ATOM 863 N N . ASN A 1 108 ? 58.468 23.508 12.592 1.00 18.70 108 ASN A N 1
ATOM 864 C CA . ASN A 1 108 ? 58.958 24.784 13.111 1.00 19.62 108 ASN A CA 1
ATOM 865 C C . ASN A 1 108 ? 58.114 25.297 14.286 1.00 18.00 108 ASN A C 1
ATOM 866 O O . ASN A 1 108 ? 57.873 26.499 14.416 1.00 19.45 108 ASN A O 1
ATOM 871 N N . ASN A 1 109 ? 57.671 24.375 15.135 1.00 18.05 109 ASN A N 1
ATOM 872 C CA . ASN A 1 109 ? 56.859 24.701 16.306 1.00 17.82 109 ASN A CA 1
ATOM 873 C C . ASN A 1 109 ? 55.540 25.403 15.995 1.00 17.45 109 ASN A C 1
ATOM 874 O O . ASN A 1 109 ? 55.067 26.229 16.776 1.00 17.56 109 ASN A O 1
ATOM 879 N N . GLU A 1 110 ? 54.948 25.078 14.851 1.00 15.73 110 GLU A N 1
ATOM 880 C CA . GLU A 1 110 ? 53.666 25.660 14.475 1.00 15.96 110 GLU A CA 1
ATOM 881 C C . GLU A 1 110 ? 52.653 24.542 14.289 1.00 14.98 110 GLU A C 1
ATOM 882 O O . GLU A 1 110 ? 52.956 23.504 13.698 1.00 14.47 110 GLU A O 1
ATOM 888 N N . TYR A 1 111 ? 51.451 24.755 14.812 1.00 14.07 111 TYR A N 1
ATOM 889 C CA . TYR A 1 111 ? 50.391 23.767 14.711 1.00 13.43 111 TYR A CA 1
ATOM 890 C C . TYR A 1 111 ? 49.124 24.418 14.185 1.00 13.50 111 TYR A C 1
ATOM 891 O O . TYR A 1 111 ? 48.778 25.534 14.570 1.00 13.99 111 TYR A O 1
ATOM 900 N N . LEU A 1 112 ? 48.443 23.715 13.290 1.00 11.90 112 LEU A N 1
ATOM 901 C CA . LEU A 1 112 ? 47.209 24.211 12.696 1.00 12.17 112 LEU A CA 1
ATOM 902 C C . LEU A 1 112 ? 46.050 23.338 13.150 1.00 12.68 112 LEU A C 1
ATOM 903 O O . LEU A 1 112 ? 46.041 22.127 12.910 1.00 12.30 112 LEU A O 1
ATOM 908 N N . MET A 1 113 ? 45.075 23.952 13.809 1.00 11.50 113 MET A N 1
ATOM 909 C CA . MET A 1 113 ? 43.910 23.220 14.284 1.00 10.90 113 MET A CA 1
ATOM 910 C C . MET A 1 113 ? 42.685 23.510 13.432 1.00 10.56 113 MET A C 1
ATOM 911 O O . MET A 1 113 ? 42.316 24.668 13.237 1.00 11.63 113 MET A O 1
ATOM 916 N N . ILE A 1 114 ? 42.074 22.452 12.909 1.00 10.28 114 ILE A N 1
ATOM 917 C CA . ILE A 1 114 ? 40.850 22.579 12.134 1.00 10.71 114 ILE A CA 1
ATOM 918 C C . ILE A 1 114 ? 39.753 22.172 13.117 1.00 11.89 114 ILE A C 1
ATOM 919 O O . ILE A 1 114 ? 39.803 21.085 13.701 1.00 12.43 114 ILE A O 1
ATOM 924 N N . CYS A 1 115 ? 38.780 23.047 13.328 1.00 10.70 115 CYS A N 1
ATOM 925 C CA . CYS A 1 115 ? 37.711 22.737 14.264 1.00 11.74 115 CYS A CA 1
ATOM 926 C C . CYS A 1 115 ? 36.349 23.036 13.668 1.00 10.53 115 CYS A C 1
ATOM 927 O O . CYS A 1 115 ? 36.246 23.534 12.551 1.00 10.75 115 CYS A O 1
ATOM 930 N N . ASP A 1 116 ? 35.297 22.737 14.418 1.00 10.58 116 ASP A N 1
ATOM 931 C CA . ASP A 1 116 ? 33.957 22.936 13.906 1.00 10.42 116 ASP A CA 1
ATOM 932 C C . ASP A 1 116 ? 33.510 24.369 13.762 1.00 11.65 116 ASP A C 1
ATOM 933 O O . ASP A 1 116 ? 33.869 25.248 14.554 1.00 12.29 116 ASP A O 1
ATOM 938 N N A SER A 1 117 ? 32.720 24.596 12.726 1.00 11.38 117 SER A N 1
ATOM 939 C CA A SER A 1 117 ? 32.229 25.934 12.495 1.00 11.35 117 SER A CA 1
ATOM 940 C C A SER A 1 117 ? 31.369 26.409 13.668 1.00 13.40 117 SER A C 1
ATOM 941 O O A SER A 1 117 ? 31.398 27.573 14.025 1.00 16.15 117 SER A O 1
ATOM 945 N N . ASP A 1 118 ? 30.636 25.524 14.317 1.00 12.13 118 ASP A N 1
ATOM 946 C CA . ASP A 1 118 ? 29.809 25.960 15.441 1.00 13.97 118 ASP A CA 1
ATOM 947 C C . ASP A 1 118 ? 30.555 26.031 16.767 1.00 13.87 118 ASP A C 1
ATOM 948 O O . ASP A 1 118 ? 29.945 26.252 17.813 1.00 13.28 118 ASP A O 1
ATOM 953 N N . ALA A 1 119 ? 31.875 25.884 16.731 1.00 12.77 119 ALA A N 1
ATOM 954 C CA . ALA A 1 119 ? 32.637 25.901 17.972 1.00 12.03 119 ALA A CA 1
ATOM 955 C C . ALA A 1 119 ? 33.940 26.692 17.969 1.00 11.72 119 ALA A C 1
ATOM 956 O O . ALA A 1 119 ? 34.544 26.863 19.026 1.00 11.90 119 ALA A O 1
ATOM 958 N N . PHE A 1 120 ? 34.373 27.190 16.814 1.00 11.58 120 PHE A N 1
ATOM 959 C CA . PHE A 1 120 ? 35.650 27.890 16.767 1.00 11.61 120 PHE A CA 1
ATOM 960 C C . PHE A 1 120 ? 35.757 29.169 17.589 1.00 10.25 120 PHE A C 1
ATOM 961 O O . PHE A 1 120 ? 36.824 29.465 18.121 1.00 10.88 120 PHE A O 1
ATOM 969 N N . GLU A 1 121 ? 34.666 29.914 17.724 1.00 11.17 121 GLU A N 1
ATOM 970 C CA . GLU A 1 121 ? 34.717 31.141 18.513 1.00 10.47 121 GLU A CA 1
ATOM 971 C C . GLU A 1 121 ? 34.907 30.787 19.981 1.00 10.38 121 GLU A C 1
ATOM 972 O O . GLU A 1 121 ? 35.686 31.429 20.693 1.00 11.37 121 GLU A O 1
ATOM 978 N N . LYS A 1 122 ? 34.205 29.752 20.430 1.00 11.05 122 LYS A N 1
ATOM 979 C CA . LYS A 1 122 ? 34.339 29.292 21.807 1.00 11.15 122 LYS A CA 1
ATOM 980 C C . LYS A 1 122 ? 35.761 28.785 22.037 1.00 10.07 122 LYS A C 1
ATOM 981 O O . LYS A 1 122 ? 36.390 29.114 23.044 1.00 10.06 122 LYS A O 1
ATOM 987 N N . LEU A 1 123 ? 36.272 27.983 21.105 1.00 10.43 123 LEU A N 1
ATOM 988 C CA . LEU A 1 123 ? 37.622 27.453 21.255 1.00 10.24 123 LEU A CA 1
ATOM 989 C C . LEU A 1 123 ? 38.679 28.544 21.285 1.00 9.53 123 LEU A C 1
ATOM 990 O O . LEU A 1 123 ? 39.606 28.490 22.097 1.00 10.20 123 LEU A O 1
ATOM 995 N N . TYR A 1 124 ? 38.551 29.531 20.403 1.00 10.39 124 TYR A N 1
ATOM 996 C CA . TYR A 1 124 ? 39.528 30.606 20.372 1.00 10.79 124 TYR A CA 1
ATOM 997 C C . TYR A 1 124 ? 39.530 31.357 21.703 1.00 10.61 124 TYR A C 1
ATOM 998 O O . TYR A 1 124 ? 40.591 31.686 22.230 1.00 10.78 124 TYR A O 1
ATOM 1007 N N . ALA A 1 125 ? 38.347 31.622 22.252 1.00 10.47 125 ALA A N 1
ATOM 1008 C CA . ALA A 1 125 ? 38.246 32.307 23.544 1.00 9.46 125 ALA A CA 1
ATOM 1009 C C . ALA A 1 125 ? 38.831 31.439 24.659 1.00 9.96 125 ALA A C 1
ATOM 1010 O O . ALA A 1 125 ? 39.566 31.981 25.553 1.00 10.16 125 ALA A O 1
ATOM 1012 N N . TRP A 1 126 ? 38.551 30.164 24.664 1.00 9.65 126 TRP A N 1
ATOM 1013 C CA . TRP A 1 126 ? 39.059 29.139 25.561 1.00 10.54 126 TRP A CA 1
ATOM 1014 C C . TRP A 1 126 ? 40.584 29.173 25.620 1.00 10.72 126 TRP A C 1
ATOM 1015 O O . TRP A 1 126 ? 41.186 29.347 26.672 1.00 10.84 126 TRP A O 1
ATOM 1026 N N . PHE A 1 127 ? 41.172 28.890 24.453 1.00 10.77 127 PHE A N 1
ATOM 1027 C CA . PHE A 1 127 ? 42.629 28.852 24.351 1.00 10.37 127 PHE A CA 1
ATOM 1028 C C . PHE A 1 127 ? 43.282 30.189 24.674 1.00 10.05 127 PHE A C 1
ATOM 1029 O O . PHE A 1 127 ? 44.311 30.233 25.345 1.00 10.75 127 PHE A O 1
ATOM 1037 N N . THR A 1 128 ? 42.681 31.274 24.202 1.00 11.72 128 THR A N 1
ATOM 1038 C CA . THR A 1 128 ? 43.225 32.599 24.465 1.00 12.27 128 THR A CA 1
ATOM 1039 C C . THR A 1 128 ? 43.209 32.934 25.953 1.00 12.29 128 THR A C 1
ATOM 1040 O O . THR A 1 128 ? 44.185 33.468 26.481 1.00 12.07 128 THR A O 1
ATOM 1044 N N . TYR A 1 129 ? 42.115 32.629 26.640 1.00 10.78 129 TYR A N 1
ATOM 1045 C CA . TYR A 1 129 ? 42.081 32.925 28.062 1.00 10.86 129 TYR A CA 1
ATOM 1046 C C . TYR A 1 129 ? 42.942 31.970 28.881 1.00 11.12 129 TYR A C 1
ATOM 1047 O O . TYR A 1 129 ? 43.437 32.347 29.938 1.00 11.55 129 TYR A O 1
ATOM 1056 N N . LEU A 1 130 ? 43.144 30.745 28.400 1.00 11.89 130 LEU A N 1
ATOM 1057 C CA . LEU A 1 130 ? 44.018 29.818 29.117 1.00 11.94 130 LEU A CA 1
ATOM 1058 C C . LEU A 1 130 ? 45.434 30.377 29.000 1.00 11.66 130 LEU A C 1
ATOM 1059 O O . LEU A 1 130 ? 46.196 30.373 29.966 1.00 12.50 130 LEU A O 1
ATOM 1064 N N . LYS A 1 131 ? 45.774 30.866 27.810 1.00 11.82 131 LYS A N 1
ATOM 1065 C CA . LYS A 1 131 ? 47.091 31.448 27.571 1.00 12.51 131 LYS A CA 1
ATOM 1066 C C . LYS A 1 131 ? 47.315 32.675 28.456 1.00 12.14 131 LYS A C 1
ATOM 1067 O O . LYS A 1 131 ? 48.346 32.816 29.094 1.00 12.09 131 LYS A O 1
ATOM 1073 N N . ARG A 1 132 ? 46.321 33.566 28.508 1.00 11.55 132 ARG A N 1
ATOM 1074 C CA . ARG A 1 132 ? 46.430 34.768 29.329 1.00 12.54 132 ARG A CA 1
ATOM 1075 C C . ARG A 1 132 ? 46.497 34.434 30.811 1.00 12.33 132 ARG A C 1
ATOM 1076 O O . ARG A 1 132 ? 47.157 35.155 31.589 1.00 13.56 132 ARG A O 1
ATOM 1084 N N . THR A 1 133 ? 45.825 33.361 31.219 1.00 12.03 133 THR A N 1
ATOM 1085 C CA . THR A 1 133 ? 45.877 32.970 32.615 1.00 11.90 133 THR A CA 1
ATOM 1086 C C . THR A 1 133 ? 47.315 32.579 32.963 1.00 12.56 133 THR A C 1
ATOM 1087 O O . THR A 1 133 ? 47.857 32.991 33.994 1.00 12.99 133 THR A O 1
ATOM 1091 N N . ILE A 1 134 ? 47.937 31.796 32.091 1.00 11.97 134 ILE A N 1
ATOM 1092 C CA . ILE A 1 134 ? 49.317 31.373 32.306 1.00 12.65 134 ILE A CA 1
ATOM 1093 C C . ILE A 1 134 ? 50.232 32.596 32.345 1.00 12.65 134 ILE A C 1
ATOM 1094 O O . ILE A 1 134 ? 51.104 32.704 33.211 1.00 13.58 134 ILE A O 1
ATOM 1099 N N . GLU A 1 135 ? 50.015 33.516 31.409 1.00 13.66 135 GLU A N 1
ATOM 1100 C CA . GLU A 1 135 ? 50.834 34.720 31.302 1.00 14.31 135 GLU A CA 1
ATOM 1101 C C . GLU A 1 135 ? 50.748 35.672 32.489 1.00 14.87 135 GLU A C 1
ATOM 1102 O O . GLU A 1 135 ? 51.526 36.622 32.586 1.00 15.91 135 GLU A O 1
ATOM 1108 N N . GLN A 1 136 ? 49.806 35.433 33.394 1.00 14.20 136 GLN A N 1
ATOM 1109 C CA . GLN A 1 136 ? 49.704 36.272 34.580 1.00 14.62 136 GLN A CA 1
ATOM 1110 C C . GLN A 1 136 ? 50.841 35.878 35.521 1.00 13.92 136 GLN A C 1
ATOM 1111 O O . GLN A 1 136 ? 51.240 36.656 36.389 1.00 14.85 136 GLN A O 1
ATOM 1117 N N . PHE A 1 137 ? 51.375 34.674 35.323 1.00 13.42 137 PHE A N 1
ATOM 1118 C CA . PHE A 1 137 ? 52.429 34.150 36.188 1.00 14.47 137 PHE A CA 1
ATOM 1119 C C . PHE A 1 137 ? 53.795 33.906 35.551 1.00 16.51 137 PHE A C 1
ATOM 1120 O O . PHE A 1 137 ? 54.797 33.781 36.260 1.00 16.49 137 PHE A O 1
ATOM 1128 N N . THR A 1 138 ? 53.845 33.830 34.227 1.00 15.69 138 THR A N 1
ATOM 1129 C CA . THR A 1 138 ? 55.113 33.600 33.543 1.00 17.93 138 THR A CA 1
ATOM 1130 C C . THR A 1 138 ? 55.027 33.991 32.077 1.00 18.36 138 THR A C 1
ATOM 1131 O O . THR A 1 138 ? 53.945 34.006 31.492 1.00 19.32 138 THR A O 1
ATOM 1135 N N . LYS A 1 139 ? 56.170 34.322 31.487 1.00 19.40 139 LYS A N 1
ATOM 1136 C CA . LYS A 1 139 ? 56.198 34.672 30.076 1.00 21.37 139 LYS A CA 1
ATOM 1137 C C . LYS A 1 139 ? 56.148 33.375 29.276 1.00 20.47 139 LYS A C 1
ATOM 1138 O O . LYS A 1 139 ? 56.679 32.353 29.713 1.00 21.38 139 LYS A O 1
ATOM 1144 N N . LEU A 1 140 ? 55.500 33.424 28.115 1.00 20.27 140 LEU A N 1
ATOM 1145 C CA . LEU A 1 140 ? 55.371 32.265 27.247 1.00 19.97 140 LEU A CA 1
ATOM 1146 C C . LEU A 1 140 ? 55.750 32.606 25.833 1.00 19.68 140 LEU A C 1
ATOM 1147 O O . LEU A 1 140 ? 55.636 33.738 25.394 1.00 22.14 140 LEU A O 1
ATOM 1152 N N . ASP A 1 141 ? 56.203 31.588 25.121 1.00 19.24 141 ASP A N 1
ATOM 1153 C CA . ASP A 1 141 ? 56.526 31.779 23.725 1.00 18.32 141 ASP A CA 1
ATOM 1154 C C . ASP A 1 141 ? 55.409 31.028 23.052 1.00 17.84 141 ASP A C 1
ATOM 1155 O O . ASP A 1 141 ? 55.555 29.871 22.643 1.00 17.21 141 ASP A O 1
ATOM 1160 N N . LEU A 1 142 ? 54.279 31.708 22.960 1.00 16.49 142 LEU A N 1
ATOM 1161 C CA . LEU A 1 142 ? 53.092 31.125 22.381 1.00 17.27 142 LEU A CA 1
ATOM 1162 C C . LEU A 1 142 ? 52.185 32.181 21.778 1.00 17.91 142 LEU A C 1
ATOM 1163 O O . LEU A 1 142 ? 51.793 33.140 22.444 1.00 19.00 142 LEU A O 1
ATOM 1168 N N . GLU A 1 143 ? 51.862 31.991 20.507 1.00 17.17 143 GLU A N 1
ATOM 1169 C CA . GLU A 1 143 ? 50.965 32.884 19.800 1.00 16.92 143 GLU A CA 1
ATOM 1170 C C . GLU A 1 143 ? 49.803 32.013 19.344 1.00 15.28 143 GLU A C 1
ATOM 1171 O O . GLU A 1 143 ? 50.011 30.901 18.861 1.00 14.67 143 GLU A O 1
ATOM 1177 N N . ILE A 1 144 ? 48.584 32.508 19.522 1.00 14.58 144 ILE A N 1
ATOM 1178 C CA . ILE A 1 144 ? 47.389 31.780 19.110 1.00 14.03 144 ILE A CA 1
ATOM 1179 C C . ILE A 1 144 ? 46.611 32.741 18.224 1.00 14.65 144 ILE A C 1
ATOM 1180 O O . ILE A 1 144 ? 46.140 33.784 18.683 1.00 16.15 144 ILE A O 1
ATOM 1185 N N . GLU A 1 145 ? 46.486 32.386 16.950 1.00 14.57 145 GLU A N 1
ATOM 1186 C CA . GLU A 1 145 ? 45.817 33.244 15.984 1.00 15.82 145 GLU A CA 1
ATOM 1187 C C . GLU A 1 145 ? 44.600 32.609 15.322 1.00 15.70 145 GLU A C 1
ATOM 1188 O O . GLU A 1 145 ? 44.648 31.463 14.879 1.00 14.96 145 GLU A O 1
ATOM 1194 N N . LEU A 1 146 ? 43.516 33.373 15.251 1.00 15.26 146 LEU A N 1
ATOM 1195 C CA . LEU A 1 146 ? 42.283 32.918 14.622 1.00 14.63 146 LEU A CA 1
ATOM 1196 C C . LEU A 1 146 ? 42.428 33.172 13.123 1.00 15.27 146 LEU A C 1
ATOM 1197 O O . LEU A 1 146 ? 42.636 34.311 12.701 1.00 16.67 146 LEU A O 1
ATOM 1202 N N . LYS A 1 147 ? 42.313 32.116 12.322 1.00 13.21 147 LYS A N 1
ATOM 1203 C CA . LYS A 1 147 ? 42.474 32.229 10.870 1.00 13.21 147 LYS A CA 1
ATOM 1204 C C . LYS A 1 147 ? 41.258 31.796 10.056 1.00 13.41 147 LYS A C 1
ATOM 1205 O O . LYS A 1 147 ? 41.313 31.739 8.827 1.00 12.71 147 LYS A O 1
ATOM 1211 N N . THR A 1 148 ? 40.157 31.510 10.740 1.00 11.72 148 THR A N 1
ATOM 1212 C CA . THR A 1 148 ? 38.935 31.052 10.088 1.00 12.05 148 THR A CA 1
ATOM 1213 C C . THR A 1 148 ? 38.485 31.876 8.891 1.00 12.95 148 THR A C 1
ATOM 1214 O O . THR A 1 148 ? 38.153 31.332 7.838 1.00 12.64 148 THR A O 1
ATOM 1218 N N . TYR A 1 149 ? 38.472 33.191 9.052 1.00 13.00 149 TYR A N 1
ATOM 1219 C CA . TYR A 1 149 ? 38.024 34.075 7.986 1.00 13.08 149 TYR A CA 1
ATOM 1220 C C . TYR A 1 149 ? 39.075 34.337 6.918 1.00 14.49 149 TYR A C 1
ATOM 1221 O O . TYR A 1 149 ? 38.756 34.825 5.833 1.00 16.86 149 TYR A O 1
ATOM 1230 N N . ASP A 1 150 ? 40.322 34.000 7.223 1.00 14.95 150 ASP A N 1
ATOM 1231 C CA . ASP A 1 150 ? 41.430 34.221 6.298 1.00 15.30 150 ASP A CA 1
ATOM 1232 C C . ASP A 1 150 ? 41.704 33.040 5.376 1.00 15.36 150 ASP A C 1
ATOM 1233 O O . ASP A 1 150 ? 42.234 33.207 4.274 1.00 15.52 150 ASP A O 1
ATOM 1238 N N . ILE A 1 151 ? 41.327 31.849 5.823 1.00 13.12 151 ILE A N 1
ATOM 1239 C CA . ILE A 1 151 ? 41.580 30.633 5.064 1.00 13.00 151 ILE A CA 1
ATOM 1240 C C . ILE A 1 151 ? 40.363 30.027 4.381 1.00 13.04 151 ILE A C 1
ATOM 1241 O O . ILE A 1 151 ? 39.369 29.698 5.034 1.00 13.51 151 ILE A O 1
ATOM 1246 N N . ALA A 1 152 ? 40.445 29.896 3.060 1.00 12.04 152 ALA A N 1
ATOM 1247 C CA . ALA A 1 152 ? 39.383 29.277 2.283 1.00 12.12 152 ALA A CA 1
ATOM 1248 C C . ALA A 1 152 ? 39.746 27.795 2.315 1.00 13.07 152 ALA A C 1
ATOM 1249 O O . ALA A 1 152 ? 40.923 27.436 2.211 1.00 14.20 152 ALA A O 1
ATOM 1251 N N . MET A 1 153 ? 38.749 26.934 2.469 1.00 11.59 153 MET A N 1
ATOM 1252 C CA . MET A 1 153 ? 39.006 25.503 2.547 1.00 12.13 153 MET A CA 1
ATOM 1253 C C . MET A 1 153 ? 37.995 24.734 1.718 1.00 12.01 153 MET A C 1
ATOM 1254 O O . MET A 1 153 ? 36.788 24.907 1.892 1.00 12.05 153 MET A O 1
ATOM 1259 N N . PHE A 1 154 ? 38.487 23.889 0.816 1.00 12.23 154 PHE A N 1
ATOM 1260 C CA . PHE A 1 154 ? 37.607 23.093 -0.030 1.00 11.83 154 PHE A CA 1
ATOM 1261 C C . PHE A 1 154 ? 37.893 21.611 0.180 1.00 11.40 154 PHE A C 1
ATOM 1262 O O . PHE A 1 154 ? 39.045 21.219 0.368 1.00 13.01 154 PHE A O 1
ATOM 1270 N N . ALA A 1 155 ? 36.845 20.795 0.138 1.00 10.85 155 ALA A N 1
ATOM 1271 C CA . ALA A 1 155 ? 36.991 19.351 0.296 1.00 11.42 155 ALA A CA 1
ATOM 1272 C C . ALA A 1 155 ? 36.580 18.674 -1.008 1.00 11.65 155 ALA A C 1
ATOM 1273 O O . ALA A 1 155 ? 35.475 18.888 -1.501 1.00 12.97 155 ALA A O 1
ATOM 1275 N N . VAL A 1 156 ? 37.480 17.869 -1.568 1.00 11.98 156 VAL A N 1
ATOM 1276 C CA . VAL A 1 156 ? 37.221 17.153 -2.817 1.00 12.86 156 VAL A CA 1
ATOM 1277 C C . VAL A 1 156 ? 37.163 15.685 -2.423 1.00 12.85 156 VAL A C 1
ATOM 1278 O O . VAL A 1 156 ? 38.161 15.101 -2.001 1.00 13.64 156 VAL A O 1
ATOM 1282 N N . GLN A 1 157 ? 35.982 15.094 -2.578 1.00 11.98 157 GLN A N 1
ATOM 1283 C CA . GLN A 1 157 ? 35.741 13.731 -2.121 1.00 13.05 157 GLN A CA 1
ATOM 1284 C C . GLN A 1 157 ? 35.132 12.763 -3.120 1.00 13.41 157 GLN A C 1
ATOM 1285 O O . GLN A 1 157 ? 34.281 13.140 -3.918 1.00 13.04 157 GLN A O 1
ATOM 1291 N N . GLY A 1 158 ? 35.546 11.502 -3.034 1.00 13.04 158 GLY A N 1
ATOM 1292 C CA . GLY A 1 158 ? 35.005 10.489 -3.918 1.00 13.57 158 GLY A CA 1
ATOM 1293 C C . GLY A 1 158 ? 36.042 9.568 -4.520 1.00 13.06 158 GLY A C 1
ATOM 1294 O O . GLY A 1 158 ? 37.242 9.827 -4.429 1.00 13.51 158 GLY A O 1
ATOM 1295 N N . PRO A 1 159 ? 35.601 8.469 -5.148 1.00 14.47 159 PRO A N 1
ATOM 1296 C CA . PRO A 1 159 ? 36.506 7.500 -5.772 1.00 15.82 159 PRO A CA 1
ATOM 1297 C C . PRO A 1 159 ? 37.364 8.077 -6.901 1.00 16.67 159 PRO A C 1
ATOM 1298 O O . PRO A 1 159 ? 38.361 7.471 -7.298 1.00 18.13 159 PRO A O 1
ATOM 1302 N N . LYS A 1 160 ? 36.989 9.248 -7.411 1.00 17.38 160 LYS A N 1
ATOM 1303 C CA . LYS A 1 160 ? 37.755 9.883 -8.484 1.00 16.63 160 LYS A CA 1
ATOM 1304 C C . LYS A 1 160 ? 38.579 11.076 -8.002 1.00 16.00 160 LYS A C 1
ATOM 1305 O O . LYS A 1 160 ? 39.255 11.732 -8.786 1.00 16.24 160 LYS A O 1
ATOM 1311 N N . ALA A 1 161 ? 38.530 11.354 -6.704 1.00 15.20 161 ALA A N 1
ATOM 1312 C CA . ALA A 1 161 ? 39.272 12.483 -6.149 1.00 14.80 161 ALA A CA 1
ATOM 1313 C C . ALA A 1 161 ? 40.773 12.291 -6.362 1.00 15.79 161 ALA A C 1
ATOM 1314 O O . ALA A 1 161 ? 41.513 13.272 -6.589 1.00 15.96 161 ALA A O 1
ATOM 1316 N N A ARG A 1 162 ? 41.216 11.053 -6.277 1.00 15.81 162 ARG A N 1
ATOM 1317 C CA A ARG A 1 162 ? 42.613 10.799 -6.458 1.00 16.98 162 ARG A CA 1
ATOM 1318 C C A ARG A 1 162 ? 43.102 11.128 -7.863 1.00 16.23 162 ARG A C 1
ATOM 1319 O O A ARG A 1 162 ? 44.142 11.768 -8.037 1.00 16.02 162 ARG A O 1
ATOM 1333 N N . ASP A 1 163 ? 42.368 10.687 -8.878 1.00 17.85 163 ASP A N 1
ATOM 1334 C CA . ASP A 1 163 ? 42.784 10.989 -10.236 1.00 18.21 163 ASP A CA 1
ATOM 1335 C C . ASP A 1 163 ? 42.725 12.493 -10.470 1.00 17.79 163 ASP A C 1
ATOM 1336 O O . ASP A 1 163 ? 43.562 13.053 -11.175 1.00 17.56 163 ASP A O 1
ATOM 1341 N N . LEU A 1 164 ? 41.735 13.152 -9.873 1.00 17.45 164 LEU A N 1
ATOM 1342 C CA . LEU A 1 164 ? 41.594 14.594 -10.031 1.00 17.04 164 LEU A CA 1
ATOM 1343 C C . LEU A 1 164 ? 42.781 15.334 -9.414 1.00 16.36 164 LEU A C 1
ATOM 1344 O O . LEU A 1 164 ? 43.287 16.294 -9.992 1.00 17.38 164 LEU A O 1
ATOM 1349 N N . ALA A 1 165 ? 43.233 14.881 -8.248 1.00 16.01 165 ALA A N 1
ATOM 1350 C CA . ALA A 1 165 ? 44.359 15.519 -7.575 1.00 16.50 165 ALA A CA 1
ATOM 1351 C C . ALA A 1 165 ? 45.632 15.327 -8.388 1.00 17.31 165 ALA A C 1
ATOM 1352 O O . ALA A 1 165 ? 46.534 16.165 -8.371 1.00 18.12 165 ALA A O 1
ATOM 1354 N N . LYS A 1 166 ? 45.698 14.208 -9.097 1.00 18.50 166 LYS A N 1
ATOM 1355 C CA . LYS A 1 166 ? 46.856 13.922 -9.921 1.00 20.74 166 LYS A CA 1
ATOM 1356 C C . LYS A 1 166 ? 46.863 14.879 -11.104 1.00 20.09 166 LYS A C 1
ATOM 1357 O O . LYS A 1 166 ? 47.914 15.408 -11.476 1.00 20.98 166 LYS A O 1
ATOM 1363 N N . ASP A 1 167 ? 45.695 15.119 -11.693 1.00 19.96 167 ASP A N 1
ATOM 1364 C CA . ASP A 1 167 ? 45.615 16.040 -12.817 1.00 20.37 167 ASP A CA 1
ATOM 1365 C C . ASP A 1 167 ? 45.953 17.474 -12.401 1.00 20.93 167 ASP A C 1
ATOM 1366 O O . ASP A 1 167 ? 46.603 18.212 -13.140 1.00 22.69 167 ASP A O 1
ATOM 1371 N N . LEU A 1 168 ? 45.512 17.866 -11.211 1.00 19.68 168 LEU A N 1
ATOM 1372 C CA . LEU A 1 168 ? 45.727 19.225 -10.724 1.00 18.46 168 LEU A CA 1
ATOM 1373 C C . LEU A 1 168 ? 47.098 19.544 -10.140 1.00 19.42 168 LEU A C 1
ATOM 1374 O O . LEU A 1 168 ? 47.680 20.589 -10.443 1.00 20.37 168 LEU A O 1
ATOM 1379 N N . PHE A 1 169 ? 47.611 18.642 -9.310 1.00 19.12 169 PHE A N 1
ATOM 1380 C CA . PHE A 1 169 ? 48.876 18.867 -8.624 1.00 20.22 169 PHE A CA 1
ATOM 1381 C C . PHE A 1 169 ? 50.029 17.943 -8.998 1.00 21.34 169 PHE A C 1
ATOM 1382 O O . PHE A 1 169 ? 51.176 18.206 -8.634 1.00 22.98 169 PHE A O 1
ATOM 1390 N N . GLY A 1 170 ? 49.732 16.861 -9.706 1.00 21.60 170 GLY A N 1
ATOM 1391 C CA . GLY A 1 170 ? 50.785 15.937 -10.086 1.00 23.10 170 GLY A CA 1
ATOM 1392 C C . GLY A 1 170 ? 51.256 15.082 -8.925 1.00 24.43 170 GLY A C 1
ATOM 1393 O O . GLY A 1 170 ? 52.386 14.588 -8.923 1.00 26.08 170 GLY A O 1
ATOM 1394 N N . ILE A 1 171 ? 50.396 14.917 -7.925 1.00 23.79 171 ILE A N 1
ATOM 1395 C CA . ILE A 1 171 ? 50.724 14.099 -6.764 1.00 24.17 171 ILE A CA 1
ATOM 1396 C C . ILE A 1 171 ? 49.722 12.954 -6.680 1.00 23.04 171 ILE A C 1
ATOM 1397 O O . ILE A 1 171 ? 48.649 13.014 -7.278 1.00 24.07 171 ILE A O 1
ATOM 1402 N N . ASP A 1 172 ? 50.084 11.910 -5.944 1.00 21.95 172 ASP A N 1
ATOM 1403 C CA . ASP A 1 172 ? 49.214 10.755 -5.764 1.00 20.43 172 ASP A CA 1
ATOM 1404 C C . ASP A 1 172 ? 48.833 10.709 -4.289 1.00 19.07 172 ASP A C 1
ATOM 1405 O O . ASP A 1 172 ? 49.653 10.339 -3.453 1.00 18.78 172 ASP A O 1
ATOM 1410 N N . ILE A 1 173 ? 47.598 11.082 -3.963 1.00 18.77 173 ILE A N 1
ATOM 1411 C CA . ILE A 1 173 ? 47.187 11.080 -2.563 1.00 18.05 173 ILE A CA 1
ATOM 1412 C C . ILE A 1 173 ? 47.190 9.690 -1.935 1.00 19.44 173 ILE A C 1
ATOM 1413 O O . ILE A 1 173 ? 47.235 9.561 -0.714 1.00 19.10 173 ILE A O 1
ATOM 1418 N N . ASN A 1 174 ? 47.161 8.649 -2.763 1.00 18.98 174 ASN A N 1
ATOM 1419 C CA . ASN A 1 174 ? 47.175 7.287 -2.244 1.00 21.07 174 ASN A CA 1
ATOM 1420 C C . ASN A 1 174 ? 48.528 6.929 -1.639 1.00 20.56 174 ASN A C 1
ATOM 1421 O O . ASN A 1 174 ? 48.654 5.918 -0.953 1.00 22.06 174 ASN A O 1
ATOM 1426 N N . GLU A 1 175 ? 49.535 7.762 -1.892 1.00 21.07 175 GLU A N 1
ATOM 1427 C CA . GLU A 1 175 ? 50.872 7.531 -1.352 1.00 22.39 175 GLU A CA 1
ATOM 1428 C C . GLU A 1 175 ? 51.023 8.265 -0.021 1.00 22.04 175 GLU A C 1
ATOM 1429 O O . GLU A 1 175 ? 52.048 8.153 0.654 1.00 23.69 175 GLU A O 1
ATOM 1435 N N . MET A 1 176 ? 49.991 9.022 0.343 1.00 20.64 176 MET A N 1
ATOM 1436 C CA . MET A 1 176 ? 49.981 9.774 1.593 1.00 19.09 176 MET A CA 1
ATOM 1437 C C . MET A 1 176 ? 49.157 9.012 2.621 1.00 18.28 176 MET A C 1
ATOM 1438 O O . MET A 1 176 ? 48.186 8.355 2.264 1.00 19.76 176 MET A O 1
ATOM 1443 N N . TRP A 1 177 ? 49.536 9.080 3.893 1.00 18.17 177 TRP A N 1
ATOM 1444 C CA . TRP A 1 177 ? 48.737 8.399 4.902 1.00 18.20 177 TRP A CA 1
ATOM 1445 C C . TRP A 1 177 ? 47.609 9.349 5.291 1.00 17.72 177 TRP A C 1
ATOM 1446 O O . TRP A 1 177 ? 47.684 10.551 5.023 1.00 15.69 177 TRP A O 1
ATOM 1457 N N . TRP A 1 178 ? 46.553 8.814 5.891 1.00 16.56 178 TRP A N 1
ATOM 1458 C CA . TRP A 1 178 ? 45.425 9.646 6.279 1.00 15.95 178 TRP A CA 1
ATOM 1459 C C . TRP A 1 178 ? 45.863 10.705 7.289 1.00 16.00 178 TRP A C 1
ATOM 1460 O O . TRP A 1 178 ? 46.520 10.406 8.288 1.00 16.85 178 TRP A O 1
ATOM 1471 N N . PHE A 1 179 ? 45.487 11.947 7.000 1.00 14.34 179 PHE A N 1
ATOM 1472 C CA . PHE A 1 179 ? 45.825 13.123 7.798 1.00 14.29 179 PHE A CA 1
ATOM 1473 C C . PHE A 1 179 ? 47.205 13.683 7.454 1.00 14.38 179 PHE A C 1
ATOM 1474 O O . PHE A 1 179 ? 47.653 14.644 8.073 1.00 13.49 179 PHE A O 1
ATOM 1482 N N . GLN A 1 180 ? 47.896 13.083 6.487 1.00 13.40 180 GLN A N 1
ATOM 1483 C CA . GLN A 1 180 ? 49.191 13.628 6.092 1.00 14.85 180 GLN A CA 1
ATOM 1484 C C . GLN A 1 180 ? 48.877 14.813 5.183 1.00 14.69 180 GLN A C 1
ATOM 1485 O O . GLN A 1 180 ? 47.829 14.839 4.532 1.00 14.59 180 GLN A O 1
ATOM 1491 N N . ALA A 1 181 ? 49.767 15.798 5.144 1.00 14.93 181 ALA A N 1
ATOM 1492 C CA . ALA A 1 181 ? 49.544 16.968 4.304 1.00 14.09 181 ALA A CA 1
ATOM 1493 C C . ALA A 1 181 ? 50.835 17.402 3.631 1.00 15.31 181 ALA A C 1
ATOM 1494 O O . ALA A 1 181 ? 51.922 16.968 4.011 1.00 17.81 181 ALA A O 1
ATOM 1496 N N . ARG A 1 182 ? 50.711 18.252 2.620 1.00 16.27 182 ARG A N 1
ATOM 1497 C CA . ARG A 1 182 ? 51.879 18.743 1.907 1.00 16.68 182 ARG A CA 1
ATOM 1498 C C . ARG A 1 182 ? 51.546 20.040 1.193 1.00 17.22 182 ARG A C 1
ATOM 1499 O O . ARG A 1 182 ? 50.386 20.300 0.868 1.00 16.84 182 ARG A O 1
ATOM 1507 N N . TRP A 1 183 ? 52.566 20.858 0.960 1.00 16.17 183 TRP A N 1
ATOM 1508 C CA . TRP A 1 183 ? 52.370 22.124 0.272 1.00 16.15 183 TRP A CA 1
ATOM 1509 C C . TRP A 1 183 ? 52.374 21.912 -1.232 1.00 17.16 183 TRP A C 1
ATOM 1510 O O . TRP A 1 183 ? 53.289 21.292 -1.776 1.00 18.58 183 TRP A O 1
ATOM 1521 N N . VAL A 1 184 ? 51.340 22.416 -1.897 1.00 15.57 184 VAL A N 1
ATOM 1522 C CA . VAL A 1 184 ? 51.227 22.290 -3.345 1.00 16.20 184 VAL A CA 1
ATOM 1523 C C . VAL A 1 184 ? 50.941 23.652 -3.960 1.00 16.31 184 VAL A C 1
ATOM 1524 O O . VAL A 1 184 ? 50.869 24.664 -3.254 1.00 16.16 184 VAL A O 1
ATOM 1528 N N . GLU A 1 185 ? 50.777 23.676 -5.279 1.00 17.13 185 GLU A N 1
ATOM 1529 C CA . GLU A 1 185 ? 50.508 24.924 -5.975 1.00 18.77 185 GLU A CA 1
ATOM 1530 C C . GLU A 1 185 ? 49.644 24.654 -7.202 1.00 18.38 185 GLU A C 1
ATOM 1531 O O . GLU A 1 185 ? 49.738 23.593 -7.815 1.00 19.79 185 GLU A O 1
ATOM 1537 N N . LEU A 1 186 ? 48.791 25.613 -7.542 1.00 17.61 186 LEU A N 1
ATOM 1538 C CA . LEU A 1 186 ? 47.924 25.492 -8.708 1.00 18.18 186 LEU A CA 1
ATOM 1539 C C . LEU A 1 186 ? 47.852 26.855 -9.381 1.00 18.17 186 LEU A C 1
ATOM 1540 O O . LEU A 1 186 ? 47.389 27.824 -8.784 1.00 18.18 186 LEU A O 1
ATOM 1545 N N . ASP A 1 187 ? 48.321 26.921 -10.623 1.00 18.33 187 ASP A N 1
ATOM 1546 C CA . ASP A 1 187 ? 48.327 28.165 -11.387 1.00 18.68 187 ASP A CA 1
ATOM 1547 C C . ASP A 1 187 ? 48.923 29.325 -10.594 1.00 18.90 187 ASP A C 1
ATOM 1548 O O . ASP A 1 187 ? 48.378 30.432 -10.578 1.00 19.35 187 ASP A O 1
ATOM 1553 N N . GLY A 1 188 ? 50.044 29.058 -9.932 1.00 18.45 188 GLY A N 1
ATOM 1554 C CA . GLY A 1 188 ? 50.720 30.083 -9.157 1.00 18.76 188 GLY A CA 1
ATOM 1555 C C . GLY A 1 188 ? 50.160 30.325 -7.769 1.00 18.39 188 GLY A C 1
ATOM 1556 O O . GLY A 1 188 ? 50.678 31.162 -7.028 1.00 20.74 188 GLY A O 1
ATOM 1557 N N . ILE A 1 189 ? 49.111 29.593 -7.409 1.00 18.05 189 ILE A N 1
ATOM 1558 C CA . ILE A 1 189 ? 48.487 29.751 -6.100 1.00 17.15 189 ILE A CA 1
ATOM 1559 C C . ILE A 1 189 ? 48.933 28.668 -5.118 1.00 16.36 189 ILE A C 1
ATOM 1560 O O . ILE A 1 189 ? 48.718 27.480 -5.345 1.00 16.45 189 ILE A O 1
ATOM 1565 N N . LYS A 1 190 ? 49.559 29.100 -4.029 1.00 17.11 190 LYS A N 1
ATOM 1566 C CA . LYS A 1 190 ? 50.049 28.200 -2.991 1.00 16.66 190 LYS A CA 1
ATOM 1567 C C . LYS A 1 190 ? 48.913 27.763 -2.075 1.00 17.06 190 LYS A C 1
ATOM 1568 O O . LYS A 1 190 ? 48.031 28.555 -1.748 1.00 17.12 190 LYS A O 1
ATOM 1574 N N . MET A 1 191 ? 48.937 26.499 -1.667 1.00 15.07 191 MET A N 1
ATOM 1575 C CA . MET A 1 191 ? 47.919 25.987 -0.756 1.00 14.88 191 MET A CA 1
ATOM 1576 C C . MET A 1 191 ? 48.391 24.709 -0.087 1.00 14.69 191 MET A C 1
ATOM 1577 O O . MET A 1 191 ? 49.250 23.998 -0.608 1.00 15.28 191 MET A O 1
ATOM 1582 N N . LEU A 1 192 ? 47.832 24.424 1.081 1.00 14.22 192 LEU A N 1
ATOM 1583 C CA . LEU A 1 192 ? 48.166 23.203 1.797 1.00 13.42 192 LEU A CA 1
ATOM 1584 C C . LEU A 1 192 ? 47.153 22.165 1.338 1.00 13.26 192 LEU A C 1
ATOM 1585 O O . LEU A 1 192 ? 45.999 22.499 1.063 1.00 14.01 192 LEU A O 1
ATOM 1590 N N . LEU A 1 193 ? 47.586 20.915 1.236 1.00 14.04 193 LEU A N 1
ATOM 1591 C CA . LEU A 1 193 ? 46.696 19.838 0.830 1.00 12.80 193 LEU A CA 1
ATOM 1592 C C . LEU A 1 193 ? 46.839 18.677 1.798 1.00 13.25 193 LEU A C 1
ATOM 1593 O O . LEU A 1 193 ? 47.946 18.218 2.074 1.00 14.41 193 LEU A O 1
ATOM 1598 N N . SER A 1 194 ? 45.711 18.214 2.321 1.00 12.80 194 SER A N 1
ATOM 1599 C CA . SER A 1 194 ? 45.728 17.101 3.247 1.00 13.01 194 SER A CA 1
ATOM 1600 C C . SER A 1 194 ? 44.846 16.010 2.694 1.00 13.07 194 SER A C 1
ATOM 1601 O O . SER A 1 194 ? 43.907 16.248 1.960 1.00 13.64 194 SER A O 1
ATOM 1604 N N . ARG A 1 195 ? 45.193 14.778 3.032 1.00 13.49 195 ARG A N 1
ATOM 1605 C CA . ARG A 1 195 ? 44.367 13.683 2.584 1.00 13.90 195 ARG A CA 1
ATOM 1606 C C . ARG A 1 195 ? 43.534 13.471 3.833 1.00 14.23 195 ARG A C 1
ATOM 1607 O O . ARG A 1 195 ? 44.009 13.039 4.890 1.00 15.21 195 ARG A O 1
ATOM 1615 N N . SER A 1 196 ? 42.272 13.825 3.669 1.00 13.88 196 SER A N 1
ATOM 1616 C CA . SER A 1 196 ? 41.296 13.797 4.735 1.00 12.53 196 SER A CA 1
ATOM 1617 C C . SER A 1 196 ? 39.905 13.930 4.118 1.00 12.89 196 SER A C 1
ATOM 1618 O O . SER A 1 196 ? 39.755 14.147 2.916 1.00 13.32 196 SER A O 1
ATOM 1621 N N . GLY A 1 197 ? 38.891 13.825 4.964 1.00 12.61 197 GLY A N 1
ATOM 1622 C CA . GLY A 1 197 ? 37.527 13.909 4.491 1.00 13.12 197 GLY A CA 1
ATOM 1623 C C . GLY A 1 197 ? 36.526 13.580 5.570 1.00 13.80 197 GLY A C 1
ATOM 1624 O O . GLY A 1 197 ? 36.869 13.010 6.617 1.00 15.04 197 GLY A O 1
ATOM 1625 N N . TYR A 1 198 ? 35.275 13.898 5.267 1.00 12.21 198 TYR A N 1
ATOM 1626 C CA . TYR A 1 198 ? 34.133 13.730 6.149 1.00 12.03 198 TYR A CA 1
ATOM 1627 C C . TYR A 1 198 ? 33.029 12.925 5.479 1.00 12.12 198 TYR A C 1
ATOM 1628 O O . TYR A 1 198 ? 31.870 12.962 5.912 1.00 11.56 198 TYR A O 1
ATOM 1637 N N . THR A 1 199 ? 33.391 12.160 4.453 1.00 12.20 199 THR A N 1
ATOM 1638 C CA . THR A 1 199 ? 32.411 11.423 3.678 1.00 12.23 199 THR A CA 1
ATOM 1639 C C . THR A 1 199 ? 32.480 9.908 3.706 1.00 12.64 199 THR A C 1
ATOM 1640 O O . THR A 1 199 ? 31.526 9.237 3.305 1.00 13.99 199 THR A O 1
ATOM 1644 N N . GLY A 1 200 ? 33.614 9.380 4.141 1.00 12.55 200 GLY A N 1
ATOM 1645 C CA . GLY A 1 200 ? 33.794 7.944 4.149 1.00 12.92 200 GLY A CA 1
ATOM 1646 C C . GLY A 1 200 ? 34.556 7.521 2.905 1.00 12.86 200 GLY A C 1
ATOM 1647 O O . GLY A 1 200 ? 35.053 6.401 2.818 1.00 14.69 200 GLY A O 1
ATOM 1648 N N . GLU A 1 201 ? 34.644 8.425 1.934 1.00 13.20 201 GLU A N 1
ATOM 1649 C CA . GLU A 1 201 ? 35.353 8.155 0.690 1.00 12.56 201 GLU A CA 1
ATOM 1650 C C . GLU A 1 201 ? 36.783 8.665 0.778 1.00 13.34 201 GLU A C 1
ATOM 1651 O O . GLU A 1 201 ? 37.154 9.362 1.725 1.00 14.55 201 GLU A O 1
ATOM 1657 N N . ASN A 1 202 ? 37.585 8.315 -0.221 1.00 13.54 202 ASN A N 1
ATOM 1658 C CA . ASN A 1 202 ? 38.954 8.802 -0.283 1.00 13.63 202 ASN A CA 1
ATOM 1659 C C . ASN A 1 202 ? 38.785 10.268 -0.687 1.00 14.50 202 ASN A C 1
ATOM 1660 O O . ASN A 1 202 ? 37.732 10.656 -1.199 1.00 13.74 202 ASN A O 1
ATOM 1665 N N . GLY A 1 203 ? 39.802 11.085 -0.452 1.00 13.53 203 GLY A N 1
ATOM 1666 C CA . GLY A 1 203 ? 39.683 12.480 -0.824 1.00 13.87 203 GLY A CA 1
ATOM 1667 C C . GLY A 1 203 ? 40.778 13.345 -0.257 1.00 12.92 203 GLY A C 1
ATOM 1668 O O . GLY A 1 203 ? 41.703 12.860 0.394 1.00 13.71 203 GLY A O 1
ATOM 1669 N N . PHE A 1 204 ? 40.679 14.640 -0.518 1.00 12.61 204 PHE A N 1
ATOM 1670 C CA . PHE A 1 204 ? 41.662 15.577 -0.020 1.00 12.75 204 PHE A CA 1
ATOM 1671 C C . PHE A 1 204 ? 40.985 16.899 0.268 1.00 13.14 204 PHE A C 1
ATOM 1672 O O . PHE A 1 204 ? 39.844 17.133 -0.139 1.00 14.37 204 PHE A O 1
ATOM 1680 N N . GLU A 1 205 ? 41.688 17.749 0.996 1.00 13.41 205 GLU A N 1
ATOM 1681 C CA . GLU A 1 205 ? 41.178 19.065 1.331 1.00 12.20 205 GLU A CA 1
ATOM 1682 C C . GLU A 1 205 ? 42.306 20.056 1.110 1.00 12.27 205 GLU A C 1
ATOM 1683 O O . GLU A 1 205 ? 43.469 19.749 1.377 1.00 12.47 205 GLU A O 1
ATOM 1689 N N . VAL A 1 206 ? 41.972 21.231 0.583 1.00 11.84 206 VAL A N 1
ATOM 1690 C CA . VAL A 1 206 ? 42.980 22.256 0.358 1.00 12.91 206 VAL A CA 1
ATOM 1691 C C . VAL A 1 206 ? 42.664 23.470 1.222 1.00 12.11 206 VAL A C 1
ATOM 1692 O O . VAL A 1 206 ? 41.497 23.791 1.464 1.00 12.79 206 VAL A O 1
ATOM 1696 N N . TYR A 1 207 ? 43.717 24.128 1.693 1.00 12.30 207 TYR A N 1
ATOM 1697 C CA . TYR A 1 207 ? 43.597 25.293 2.564 1.00 12.46 207 TYR A CA 1
ATOM 1698 C C . TYR A 1 207 ? 44.319 26.444 1.878 1.00 13.41 207 TYR A C 1
ATOM 1699 O O . TYR A 1 207 ? 45.542 26.412 1.716 1.00 14.16 207 TYR A O 1
ATOM 1708 N N . ILE A 1 208 ? 43.557 27.465 1.497 1.00 12.84 208 ILE A N 1
ATOM 1709 C CA . ILE A 1 208 ? 44.094 28.606 0.760 1.00 14.63 208 ILE A CA 1
ATOM 1710 C C . ILE A 1 208 ? 43.995 29.933 1.497 1.00 14.76 208 ILE A C 1
ATOM 1711 O O . ILE A 1 208 ? 42.917 30.318 1.937 1.00 14.64 208 ILE A O 1
ATOM 1716 N N . GLU A 1 209 ? 45.114 30.638 1.626 1.00 14.98 209 GLU A N 1
ATOM 1717 C CA . GLU A 1 209 ? 45.079 31.945 2.263 1.00 16.34 209 GLU A CA 1
ATOM 1718 C C . GLU A 1 209 ? 44.706 32.933 1.166 1.00 17.23 209 GLU A C 1
ATOM 1719 O O . GLU A 1 209 ? 45.381 33.018 0.138 1.00 18.82 209 GLU A O 1
ATOM 1725 N N . ASP A 1 210 ? 43.614 33.662 1.369 1.00 15.81 210 ASP A N 1
ATOM 1726 C CA . ASP A 1 210 ? 43.166 34.629 0.374 1.00 15.67 210 ASP A CA 1
ATOM 1727 C C . ASP A 1 210 ? 42.256 35.669 1.007 1.00 16.59 210 ASP A C 1
ATOM 1728 O O . ASP A 1 210 ? 41.703 35.457 2.090 1.00 17.06 210 ASP A O 1
ATOM 1733 N N . ALA A 1 211 ? 42.116 36.805 0.334 1.00 16.31 211 ALA A N 1
ATOM 1734 C CA . ALA A 1 211 ? 41.265 37.874 0.827 1.00 16.18 211 ALA A CA 1
ATOM 1735 C C . ALA A 1 211 ? 39.810 37.420 0.831 1.00 15.71 211 ALA A C 1
ATOM 1736 O O . ALA A 1 211 ? 39.354 36.747 -0.091 1.00 15.55 211 ALA A O 1
ATOM 1738 N N . ASN A 1 212 ? 39.097 37.791 1.890 1.00 16.11 212 ASN A N 1
ATOM 1739 C CA . ASN A 1 212 ? 37.691 37.446 2.057 1.00 15.66 212 ASN A CA 1
ATOM 1740 C C . ASN A 1 212 ? 36.903 38.752 1.975 1.00 14.80 212 ASN A C 1
ATOM 1741 O O . ASN A 1 212 ? 37.045 39.620 2.839 1.00 14.70 212 ASN A O 1
ATOM 1746 N N . PRO A 1 213 ? 36.069 38.914 0.936 1.00 14.81 213 PRO A N 1
ATOM 1747 C CA . PRO A 1 213 ? 35.302 40.160 0.832 1.00 15.67 213 PRO A CA 1
ATOM 1748 C C . PRO A 1 213 ? 34.342 40.389 1.994 1.00 16.66 213 PRO A C 1
ATOM 1749 O O . PRO A 1 213 ? 33.906 41.515 2.234 1.00 17.83 213 PRO A O 1
ATOM 1753 N N . TYR A 1 214 ? 34.028 39.318 2.716 1.00 16.12 214 TYR A N 1
ATOM 1754 C CA . TYR A 1 214 ? 33.110 39.390 3.849 1.00 16.20 214 TYR A CA 1
ATOM 1755 C C . TYR A 1 214 ? 33.820 39.251 5.190 1.00 16.21 214 TYR A C 1
ATOM 1756 O O . TYR A 1 214 ? 33.196 38.932 6.202 1.00 17.87 214 TYR A O 1
ATOM 1765 N N . HIS A 1 215 ? 35.124 39.502 5.201 1.00 16.12 215 HIS A N 1
ATOM 1766 C CA . HIS A 1 215 ? 35.905 39.391 6.426 1.00 17.33 215 HIS A CA 1
ATOM 1767 C C . HIS A 1 215 ? 35.372 40.346 7.491 1.00 18.11 215 HIS A C 1
ATOM 1768 O O . HIS A 1 215 ? 35.024 41.487 7.191 1.00 18.19 215 HIS A O 1
ATOM 1775 N N . PRO A 1 216 ? 35.280 39.882 8.747 1.00 17.38 216 PRO A N 1
ATOM 1776 C CA . PRO A 1 216 ? 34.784 40.730 9.838 1.00 18.90 216 PRO A CA 1
ATOM 1777 C C . PRO A 1 216 ? 35.625 41.996 9.974 1.00 21.06 216 PRO A C 1
ATOM 1778 O O . PRO A 1 216 ? 35.117 43.059 10.339 1.00 22.70 216 PRO A O 1
ATOM 1782 N N . ASP A 1 217 ? 36.916 41.868 9.685 1.00 21.99 217 ASP A N 1
ATOM 1783 C CA . ASP A 1 217 ? 37.839 42.996 9.752 1.00 24.15 217 ASP A CA 1
ATOM 1784 C C . ASP A 1 217 ? 37.782 43.696 8.399 1.00 25.25 217 ASP A C 1
ATOM 1785 O O . ASP A 1 217 ? 38.304 43.186 7.409 1.00 24.08 217 ASP A O 1
ATOM 1790 N N . GLU A 1 218 ? 37.145 44.860 8.360 1.00 26.49 218 GLU A N 1
ATOM 1791 C CA . GLU A 1 218 ? 37.009 45.615 7.121 1.00 28.95 218 GLU A CA 1
ATOM 1792 C C . GLU A 1 218 ? 38.330 45.861 6.395 1.00 29.28 218 GLU A C 1
ATOM 1793 O O . GLU A 1 218 ? 38.378 45.839 5.164 1.00 28.80 218 GLU A O 1
ATOM 1799 N N . SER A 1 219 ? 39.398 46.089 7.152 1.00 30.23 219 SER A N 1
ATOM 1800 C CA . SER A 1 219 ? 40.704 46.362 6.558 1.00 30.91 219 SER A CA 1
ATOM 1801 C C . SER A 1 219 ? 41.354 45.164 5.870 1.00 30.55 219 SER A C 1
ATOM 1802 O O . SER A 1 219 ? 42.349 45.318 5.160 1.00 31.08 219 SER A O 1
ATOM 1805 N N . LYS A 1 220 ? 40.800 43.973 6.072 1.00 29.32 220 LYS A N 1
ATOM 1806 C CA . LYS A 1 220 ? 41.359 42.772 5.458 1.00 27.95 220 LYS A CA 1
ATOM 1807 C C . LYS A 1 220 ? 40.530 42.265 4.283 1.00 26.39 220 LYS A C 1
ATOM 1808 O O . LYS A 1 220 ? 40.861 41.247 3.678 1.00 26.74 220 LYS A O 1
ATOM 1814 N N . ARG A 1 221 ? 39.461 42.982 3.955 1.00 24.20 221 ARG A N 1
ATOM 1815 C CA . ARG A 1 221 ? 38.586 42.588 2.857 1.00 22.73 221 ARG A CA 1
ATOM 1816 C C . ARG A 1 221 ? 39.194 42.793 1.479 1.00 22.10 221 ARG A C 1
ATOM 1817 O O . ARG A 1 221 ? 39.982 43.715 1.260 1.00 24.09 221 ARG A O 1
ATOM 1825 N N . GLY A 1 222 ? 38.807 41.925 0.553 1.00 20.42 222 GLY A N 1
ATOM 1826 C CA . GLY A 1 222 ? 39.296 42.007 -0.809 1.00 19.80 222 GLY A CA 1
ATOM 1827 C C . GLY A 1 222 ? 38.645 40.950 -1.679 1.00 19.81 222 GLY A C 1
ATOM 1828 O O . GLY A 1 222 ? 37.928 40.082 -1.181 1.00 19.16 222 GLY A O 1
ATOM 1829 N N . GLU A 1 223 ? 38.890 41.028 -2.982 1.00 19.07 223 GLU A N 1
ATOM 1830 C CA . GLU A 1 223 ? 38.341 40.076 -3.940 1.00 20.03 223 GLU A CA 1
ATOM 1831 C C . GLU A 1 223 ? 38.962 38.701 -3.675 1.00 18.43 223 GLU A C 1
ATOM 1832 O O . GLU A 1 223 ? 40.178 38.590 -3.510 1.00 18.78 223 GLU A O 1
ATOM 1838 N N . PRO A 1 224 ? 38.137 37.640 -3.617 1.00 17.44 224 PRO A N 1
ATOM 1839 C CA . PRO A 1 224 ? 38.643 36.283 -3.371 1.00 16.96 224 PRO A CA 1
ATOM 1840 C C . PRO A 1 224 ? 39.146 35.664 -4.676 1.00 17.24 224 PRO A C 1
ATOM 1841 O O . PRO A 1 224 ? 38.775 34.548 -5.037 1.00 16.18 224 PRO A O 1
ATOM 1845 N N . GLU A 1 225 ? 40.000 36.407 -5.371 1.00 17.14 225 GLU A N 1
ATOM 1846 C CA . GLU A 1 225 ? 40.550 35.989 -6.658 1.00 17.60 225 GLU A CA 1
ATOM 1847 C C . GLU A 1 225 ? 41.191 34.605 -6.673 1.00 17.26 225 GLU A C 1
AT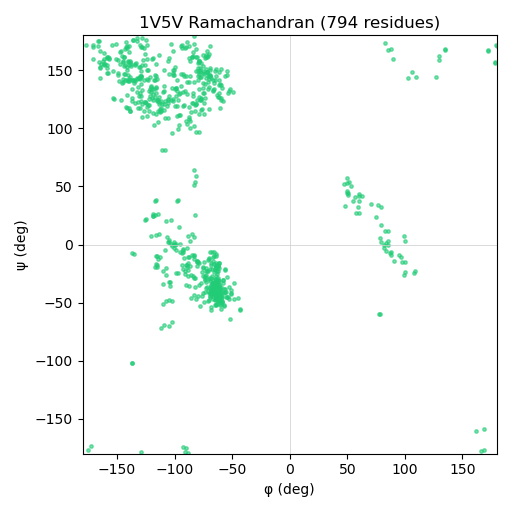OM 1848 O O . GLU A 1 225 ? 40.928 33.811 -7.578 1.00 17.39 225 GLU A O 1
ATOM 1854 N N . LYS A 1 226 ? 42.027 34.313 -5.682 1.00 16.71 226 LYS A N 1
ATOM 1855 C CA . LYS A 1 226 ? 42.704 33.019 -5.618 1.00 16.39 226 LYS A CA 1
ATOM 1856 C C . LYS A 1 226 ? 41.760 31.877 -5.262 1.00 15.69 226 LYS A C 1
ATOM 1857 O O . LYS A 1 226 ? 41.747 30.834 -5.924 1.00 13.96 226 LYS A O 1
ATOM 1863 N N . ALA A 1 227 ? 40.968 32.067 -4.214 1.00 14.06 227 ALA A N 1
ATOM 1864 C CA . ALA A 1 227 ? 40.036 31.034 -3.792 1.00 13.97 227 ALA A CA 1
ATOM 1865 C C . ALA A 1 227 ? 39.070 30.684 -4.917 1.00 14.53 227 ALA A C 1
ATOM 1866 O O . ALA A 1 227 ? 38.828 29.512 -5.196 1.00 14.10 227 ALA A O 1
ATOM 1868 N N . LEU A 1 228 ? 38.525 31.700 -5.578 1.00 14.42 228 LEU A N 1
ATOM 1869 C CA . LEU A 1 228 ? 37.584 31.450 -6.659 1.00 14.78 228 LEU A CA 1
ATOM 1870 C C . LEU A 1 228 ? 38.257 30.757 -7.836 1.00 15.14 228 LEU A C 1
ATOM 1871 O O . LEU A 1 228 ? 37.666 29.880 -8.467 1.00 15.66 228 LEU A O 1
ATOM 1876 N N . HIS A 1 229 ? 39.492 31.144 -8.133 1.00 14.42 229 HIS A N 1
ATOM 1877 C CA . HIS A 1 229 ? 40.199 30.525 -9.243 1.00 15.37 229 HIS A CA 1
ATOM 1878 C C . HIS A 1 229 ? 40.368 29.035 -8.984 1.00 14.91 229 HIS A C 1
ATOM 1879 O O . HIS A 1 229 ? 40.101 28.211 -9.860 1.00 15.79 229 HIS A O 1
ATOM 1886 N N . VAL A 1 230 ? 40.813 28.690 -7.777 1.00 13.95 230 VAL A N 1
ATOM 1887 C CA . VAL A 1 230 ? 41.012 27.287 -7.431 1.00 14.18 230 VAL A CA 1
ATOM 1888 C C . VAL A 1 230 ? 39.692 26.525 -7.509 1.00 14.38 230 VAL A C 1
ATOM 1889 O O . VAL A 1 230 ? 39.639 25.414 -8.033 1.00 15.10 230 VAL A O 1
ATOM 1893 N N . TRP A 1 231 ? 38.625 27.131 -6.998 1.00 13.71 231 TRP A N 1
ATOM 1894 C CA . TRP A 1 231 ? 37.306 26.511 -7.024 1.00 14.84 231 TRP A CA 1
ATOM 1895 C C . TRP A 1 231 ? 36.898 26.182 -8.457 1.00 14.93 231 TRP A C 1
ATOM 1896 O O . TRP A 1 231 ? 36.553 25.043 -8.771 1.00 15.30 231 TRP A O 1
ATOM 1907 N N . GLU A 1 232 ? 36.956 27.180 -9.331 1.00 16.04 232 GLU A N 1
ATOM 1908 C CA . GLU A 1 232 ? 36.576 26.973 -10.721 1.00 17.41 232 GLU A CA 1
ATOM 1909 C C . GLU A 1 232 ? 37.506 26.006 -11.456 1.00 16.69 232 GLU A C 1
ATOM 1910 O O . GLU A 1 232 ? 37.049 25.230 -12.292 1.00 16.64 232 GLU A O 1
ATOM 1916 N N . ARG A 1 233 ? 38.799 26.039 -11.141 1.00 15.80 233 ARG A N 1
ATOM 1917 C CA . ARG A 1 233 ? 39.756 25.140 -11.783 1.00 17.29 233 ARG A CA 1
ATOM 1918 C C . ARG A 1 233 ? 39.480 23.687 -11.412 1.00 17.08 233 ARG A C 1
ATOM 1919 O O . ARG A 1 233 ? 39.607 22.790 -12.247 1.00 18.35 233 ARG A O 1
ATOM 1927 N N . ILE A 1 234 ? 39.107 23.447 -10.159 1.00 16.94 234 ILE A N 1
ATOM 1928 C CA . ILE A 1 234 ? 38.809 22.086 -9.730 1.00 15.47 234 ILE A CA 1
ATOM 1929 C C . ILE A 1 234 ? 37.545 21.596 -10.433 1.00 16.46 234 ILE A C 1
ATOM 1930 O O . ILE A 1 234 ? 37.468 20.439 -10.852 1.00 17.18 234 ILE A O 1
ATOM 1935 N N . LEU A 1 235 ? 36.554 22.473 -10.576 1.00 16.40 235 LEU A N 1
ATOM 1936 C CA . LEU A 1 235 ? 35.323 22.088 -11.257 1.00 15.85 235 LEU A CA 1
ATOM 1937 C C . LEU A 1 235 ? 35.619 21.828 -12.731 1.00 17.28 235 LEU A C 1
ATOM 1938 O O . LEU A 1 235 ? 34.997 20.968 -13.354 1.00 18.36 235 LEU A O 1
ATOM 1943 N N . GLU A 1 236 ? 36.580 22.568 -13.278 1.00 17.41 236 GLU A N 1
ATOM 1944 C CA . GLU A 1 236 ? 36.966 22.412 -14.678 1.00 19.80 236 GLU A CA 1
ATOM 1945 C C . GLU A 1 236 ? 37.640 21.065 -14.914 1.00 19.06 236 GLU A C 1
ATOM 1946 O O . GLU A 1 236 ? 37.194 20.278 -15.752 1.00 19.81 236 GLU A O 1
ATOM 1952 N N . GLU A 1 237 ? 38.713 20.805 -14.174 1.00 19.34 237 GLU A N 1
ATOM 1953 C CA . GLU A 1 237 ? 39.444 19.549 -14.305 1.00 20.04 237 GLU A CA 1
ATOM 1954 C C . GLU A 1 237 ? 38.594 18.366 -13.860 1.00 19.61 237 GLU A C 1
ATOM 1955 O O . GLU A 1 237 ? 38.825 17.229 -14.276 1.00 19.49 237 GLU A O 1
ATOM 1961 N N . GLY A 1 238 ? 37.608 18.631 -13.011 1.00 18.04 238 GLY A N 1
ATOM 1962 C CA . GLY A 1 238 ? 36.761 17.559 -12.528 1.00 16.79 238 GLY A CA 1
ATOM 1963 C C . GLY A 1 238 ? 35.623 17.172 -13.455 1.00 17.94 238 GLY A C 1
ATOM 1964 O O . GLY A 1 238 ? 34.970 16.153 -13.240 1.00 17.01 238 GLY A O 1
ATOM 1965 N N . LYS A 1 239 ? 35.388 17.968 -14.492 1.00 18.98 239 LYS A N 1
ATOM 1966 C CA . LYS A 1 239 ? 34.302 17.688 -15.423 1.00 20.59 239 LYS A CA 1
ATOM 1967 C C . LYS A 1 239 ? 34.421 16.305 -16.061 1.00 19.84 239 LYS A C 1
ATOM 1968 O O . LYS A 1 239 ? 33.426 15.597 -16.198 1.00 20.99 239 LYS A O 1
ATOM 1974 N N . LYS A 1 240 ? 35.636 15.919 -16.440 1.00 20.56 240 LYS A N 1
ATOM 1975 C CA . LYS A 1 240 ? 35.861 14.618 -17.066 1.00 20.86 240 LYS A CA 1
ATOM 1976 C C . LYS A 1 240 ? 35.501 13.467 -16.126 1.00 20.83 240 LYS A C 1
ATOM 1977 O O . LYS A 1 240 ? 35.291 12.335 -16.569 1.00 20.52 240 LYS A O 1
ATOM 1983 N N . TYR A 1 241 ? 35.426 13.758 -14.830 1.00 20.07 241 TYR A N 1
ATOM 1984 C CA . TYR A 1 241 ? 35.098 12.744 -13.831 1.00 19.48 241 TYR A CA 1
ATOM 1985 C C . TYR A 1 241 ? 33.653 12.848 -13.347 1.00 19.21 241 TYR A C 1
ATOM 1986 O O . TYR A 1 241 ? 33.224 12.075 -12.489 1.00 20.46 241 TYR A O 1
ATOM 1995 N N . GLY A 1 242 ? 32.908 13.805 -13.894 1.00 18.65 242 GLY A N 1
ATOM 1996 C CA . GLY A 1 242 ? 31.523 13.986 -13.495 1.00 17.77 242 GLY A CA 1
ATOM 1997 C C . GLY A 1 242 ? 31.389 14.677 -12.149 1.00 17.41 242 GLY A C 1
ATOM 1998 O O . GLY A 1 242 ? 30.467 14.395 -11.383 1.00 19.19 242 GLY A O 1
ATOM 1999 N N . ILE A 1 243 ? 32.306 15.594 -11.862 1.00 16.87 243 ILE A N 1
ATOM 2000 C CA . ILE A 1 243 ? 32.283 16.312 -10.595 1.00 16.77 243 ILE A CA 1
ATOM 2001 C C . ILE A 1 243 ? 31.035 17.172 -10.450 1.00 16.74 243 ILE A C 1
ATOM 2002 O O . ILE A 1 243 ? 30.460 17.635 -11.436 1.00 18.14 243 ILE A O 1
ATOM 2007 N N . LYS A 1 244 ? 30.619 17.375 -9.206 1.00 16.95 244 LYS A N 1
ATOM 2008 C CA . LYS A 1 244 ? 29.460 18.200 -8.905 1.00 15.99 244 LYS A CA 1
ATOM 2009 C C . LYS A 1 244 ? 29.762 19.031 -7.672 1.00 15.89 244 LYS A C 1
ATOM 2010 O O . LYS A 1 244 ? 30.454 18.569 -6.762 1.00 15.52 244 LYS A O 1
ATOM 2016 N N . PRO A 1 245 ? 29.293 20.286 -7.645 1.00 14.97 245 PRO A N 1
ATOM 2017 C CA . PRO A 1 245 ? 29.542 21.109 -6.461 1.00 14.11 245 PRO A CA 1
ATOM 2018 C C . PRO A 1 245 ? 28.557 20.551 -5.440 1.00 14.28 245 PRO A C 1
ATOM 2019 O O . PRO A 1 245 ? 27.396 20.296 -5.771 1.00 14.32 245 PRO A O 1
ATOM 2023 N N . CYS A 1 246 ? 29.013 20.337 -4.212 1.00 13.63 246 CYS A N 1
ATOM 2024 C CA . CYS A 1 246 ? 28.149 19.763 -3.189 1.00 13.12 246 CYS A CA 1
ATOM 2025 C C . CYS A 1 246 ? 27.934 20.690 -2.003 1.00 12.33 246 CYS A C 1
ATOM 2026 O O . CYS A 1 246 ? 28.881 21.274 -1.475 1.00 13.13 246 CYS A O 1
ATOM 2029 N N . GLY A 1 247 ? 26.675 20.818 -1.593 1.00 11.57 247 GLY A N 1
ATOM 2030 C CA . GLY A 1 247 ? 26.335 21.684 -0.476 1.00 11.79 247 GLY A CA 1
ATOM 2031 C C . GLY A 1 247 ? 26.365 21.003 0.880 1.00 12.36 247 GLY A C 1
ATOM 2032 O O . GLY A 1 247 ? 26.729 19.829 0.992 1.00 13.15 247 GLY A O 1
ATOM 2033 N N . LEU A 1 248 ? 25.963 21.738 1.914 1.00 12.73 248 LEU A N 1
ATOM 2034 C CA . LEU A 1 248 ? 25.963 21.199 3.271 1.00 12.50 248 LEU A CA 1
ATOM 2035 C C . LEU A 1 248 ? 24.943 20.081 3.490 1.00 13.95 248 LEU A C 1
ATOM 2036 O O . LEU A 1 248 ? 25.084 19.282 4.422 1.00 13.95 248 LEU A O 1
ATOM 2041 N N . GLY A 1 249 ? 23.925 20.017 2.636 1.00 13.46 249 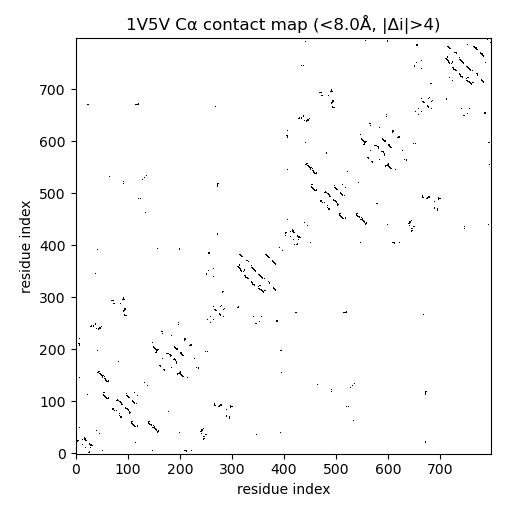GLY A N 1
ATOM 2042 C CA . GLY A 1 249 ? 22.929 18.967 2.764 1.00 14.40 249 GLY A CA 1
ATOM 2043 C C . GLY A 1 249 ? 23.572 17.606 2.554 1.00 14.66 249 GLY A C 1
ATOM 2044 O O . GLY A 1 249 ? 23.409 16.691 3.369 1.00 14.95 249 GLY A O 1
ATOM 2045 N N . ALA A 1 250 ? 24.308 17.471 1.453 1.00 14.63 250 ALA A N 1
ATOM 2046 C CA . ALA A 1 250 ? 24.987 16.222 1.138 1.00 14.30 250 ALA A CA 1
ATOM 2047 C C . ALA A 1 250 ? 26.144 15.989 2.106 1.00 13.24 250 ALA A C 1
ATOM 2048 O O . ALA A 1 250 ? 26.499 14.848 2.393 1.00 12.64 250 ALA A O 1
ATOM 2050 N N . ARG A 1 251 ? 26.742 17.064 2.609 1.00 13.01 251 ARG A N 1
ATOM 2051 C CA . ARG A 1 251 ? 27.835 16.899 3.562 1.00 12.16 251 ARG A CA 1
ATOM 2052 C C . ARG A 1 251 ? 27.292 16.137 4.763 1.00 13.54 251 ARG A C 1
ATOM 2053 O O . ARG A 1 251 ? 27.948 15.242 5.294 1.00 12.03 251 ARG A O 1
ATOM 2061 N N . ASP A 1 252 ? 26.071 16.472 5.171 1.00 13.54 252 ASP A N 1
ATOM 2062 C CA . ASP A 1 252 ? 25.463 15.813 6.318 1.00 13.80 252 ASP A CA 1
ATOM 2063 C C . ASP A 1 252 ? 25.004 14.386 6.011 1.00 14.48 252 ASP A C 1
ATOM 2064 O O . ASP A 1 252 ? 25.189 13.489 6.834 1.00 14.26 252 ASP A O 1
ATOM 2069 N N . THR A 1 253 ? 24.414 14.156 4.839 1.00 14.51 253 THR A N 1
ATOM 2070 C CA . THR A 1 253 ? 23.967 12.802 4.519 1.00 14.97 253 THR A CA 1
ATOM 2071 C C . THR A 1 253 ? 25.150 11.852 4.362 1.00 13.76 253 THR A C 1
ATOM 2072 O O . THR A 1 253 ? 25.078 10.681 4.746 1.00 14.64 253 THR A O 1
ATOM 2076 N N . LEU A 1 254 ? 26.245 12.358 3.804 1.00 13.21 254 LEU A N 1
ATOM 2077 C CA . LEU A 1 254 ? 27.437 11.544 3.606 1.00 12.40 254 LEU A CA 1
ATOM 2078 C C . LEU A 1 254 ? 28.101 11.192 4.932 1.00 13.22 254 LEU A C 1
ATOM 2079 O O . LEU A 1 254 ? 28.463 10.037 5.160 1.00 13.65 254 LEU A O 1
ATOM 2084 N N . ARG A 1 255 ? 28.249 12.171 5.820 1.00 14.12 255 ARG A N 1
ATOM 2085 C CA . ARG A 1 255 ? 28.884 11.889 7.102 1.00 12.00 255 ARG A CA 1
ATOM 2086 C C . ARG A 1 255 ? 28.021 10.952 7.941 1.00 12.98 255 ARG A C 1
ATOM 2087 O O . ARG A 1 255 ? 28.547 10.106 8.658 1.00 12.96 255 ARG A O 1
ATOM 2095 N N . LEU A 1 256 ? 26.700 11.082 7.842 1.00 13.55 256 LEU A N 1
ATOM 2096 C CA . LEU A 1 256 ? 25.815 10.204 8.605 1.00 14.68 256 LEU A CA 1
ATOM 2097 C C . LEU A 1 256 ? 25.909 8.763 8.109 1.00 15.47 256 LEU A C 1
ATOM 2098 O O . LEU A 1 256 ? 25.944 7.827 8.909 1.00 15.88 256 LEU A O 1
ATOM 2103 N N . GLU A 1 257 ? 25.944 8.583 6.792 1.00 15.01 257 GLU A N 1
ATOM 2104 C CA . GLU A 1 257 ? 26.066 7.246 6.220 1.00 16.02 257 GLU A CA 1
ATOM 2105 C C . GLU A 1 257 ? 27.372 6.600 6.659 1.00 16.18 257 GLU A C 1
ATOM 2106 O O . GLU A 1 257 ? 27.430 5.394 6.896 1.00 15.22 257 GLU A O 1
ATOM 2112 N N . ALA A 1 258 ? 28.427 7.403 6.756 1.00 14.74 258 ALA A N 1
ATOM 2113 C CA . ALA A 1 258 ? 29.718 6.892 7.188 1.00 14.57 258 ALA A CA 1
ATOM 2114 C C . ALA A 1 258 ? 29.640 6.607 8.685 1.00 14.69 258 ALA A C 1
ATOM 2115 O O . ALA A 1 258 ? 30.370 5.762 9.203 1.00 19.45 258 ALA A O 1
ATOM 2117 N N . GLY A 1 259 ? 28.744 7.319 9.366 1.00 15.67 259 GLY A N 1
ATOM 2118 C CA . GLY A 1 259 ? 28.550 7.130 10.793 1.00 15.17 259 GLY A CA 1
ATOM 2119 C C . GLY A 1 259 ? 29.229 8.149 11.689 1.00 15.46 259 GLY A C 1
ATOM 2120 O O . GLY A 1 259 ? 29.156 8.041 12.914 1.00 16.16 259 GLY A O 1
ATOM 2121 N N . TYR A 1 260 ? 29.876 9.145 11.092 1.00 13.50 260 TYR A N 1
ATOM 2122 C CA . TYR A 1 260 ? 30.585 10.155 11.871 1.00 12.27 260 TYR A CA 1
ATOM 2123 C C . TYR A 1 260 ? 29.705 11.030 12.749 1.00 12.34 260 TYR A C 1
ATOM 2124 O O . TYR A 1 260 ? 28.552 11.307 12.427 1.00 12.36 260 TYR A O 1
ATOM 2133 N N . THR A 1 261 ? 30.276 11.463 13.866 1.00 12.84 261 THR A N 1
ATOM 2134 C CA . THR A 1 261 ? 29.581 12.337 14.798 1.00 13.24 261 THR A CA 1
ATOM 2135 C C . THR A 1 261 ? 29.677 13.775 14.287 1.00 14.50 261 THR A C 1
ATOM 2136 O O . THR A 1 261 ? 30.530 14.093 13.456 1.00 15.52 261 THR A O 1
ATOM 2140 N N . LEU A 1 262 ? 28.793 14.635 14.780 1.00 13.07 262 LEU A N 1
ATOM 2141 C CA . LEU A 1 262 ? 28.795 16.051 14.422 1.00 12.55 262 LEU A CA 1
ATOM 2142 C C . LEU A 1 262 ? 28.704 16.809 15.734 1.00 12.90 262 LEU A C 1
ATOM 2143 O O . LEU A 1 262 ? 27.773 16.608 16.506 1.00 12.07 262 LEU A O 1
ATOM 2148 N N . TYR A 1 263 ? 29.671 17.678 15.993 1.00 11.76 263 TYR A N 1
ATOM 2149 C CA . TYR A 1 263 ? 29.614 18.415 17.235 1.00 11.18 263 TYR A CA 1
ATOM 2150 C C . TYR A 1 263 ? 28.403 19.339 17.242 1.00 12.07 263 TYR A C 1
ATOM 2151 O O . TYR A 1 263 ? 28.128 20.038 16.262 1.00 12.81 263 TYR A O 1
ATOM 2160 N N . GLY A 1 264 ? 27.685 19.320 18.364 1.00 10.92 264 GLY A N 1
ATOM 2161 C CA . GLY A 1 264 ? 26.478 20.116 18.514 1.00 12.44 264 GLY A CA 1
ATOM 2162 C C . GLY A 1 264 ? 25.295 19.162 18.473 1.00 12.46 264 GLY A C 1
ATOM 2163 O O . GLY A 1 264 ? 24.219 19.460 18.995 1.00 14.90 264 GLY A O 1
ATOM 2164 N N . ASN A 1 265 ? 25.499 18.007 17.842 1.00 12.58 265 ASN A N 1
ATOM 2165 C CA . ASN A 1 265 ? 24.455 16.989 17.727 1.00 13.10 265 ASN A CA 1
ATOM 2166 C C . ASN A 1 265 ? 24.777 15.784 18.608 1.00 12.16 265 ASN A C 1
ATOM 2167 O O . ASN A 1 265 ? 24.098 15.550 19.606 1.00 12.39 265 ASN A O 1
ATOM 2172 N N . GLU A 1 266 ? 25.813 15.028 18.248 1.00 11.49 266 GLU A N 1
ATOM 2173 C CA . GLU A 1 266 ? 26.205 13.857 19.031 1.00 11.97 266 GLU A CA 1
ATOM 2174 C C . GLU A 1 266 ? 27.081 14.242 20.214 1.00 11.65 266 GLU A C 1
ATOM 2175 O O . GLU A 1 266 ? 26.911 13.728 21.318 1.00 12.23 266 GLU A O 1
ATOM 2181 N N . THR A 1 267 ? 28.033 15.135 19.968 1.00 10.87 267 THR A N 1
ATOM 2182 C CA . THR A 1 267 ? 28.945 15.585 21.008 1.00 11.25 267 THR A CA 1
ATOM 2183 C C . THR A 1 267 ? 28.603 17.024 21.371 1.00 11.67 267 THR A C 1
ATOM 2184 O O . THR A 1 267 ? 28.131 17.788 20.529 1.00 11.29 267 THR A O 1
ATOM 2188 N N . LYS A 1 268 ? 28.854 17.387 22.625 1.00 11.26 268 LYS A N 1
ATOM 2189 C CA . LYS A 1 268 ? 28.499 18.708 23.129 1.00 11.24 268 LYS A CA 1
ATOM 2190 C C . LYS A 1 268 ? 28.917 18.788 24.592 1.00 11.47 268 LYS A C 1
ATOM 2191 O O . LYS A 1 268 ? 29.311 17.783 25.188 1.00 10.67 268 LYS A O 1
ATOM 2197 N N . GLU A 1 269 ? 28.839 19.984 25.166 1.00 11.23 269 GLU A N 1
ATOM 2198 C CA . GLU A 1 269 ? 29.124 20.149 26.588 1.00 11.03 269 GLU A CA 1
ATOM 2199 C C . GLU A 1 269 ? 27.891 20.834 27.175 1.00 12.25 269 GLU A C 1
ATOM 2200 O O . GLU A 1 269 ? 27.476 21.905 26.726 1.00 13.09 269 GLU A O 1
ATOM 2206 N N . LEU A 1 270 ? 27.296 20.193 28.170 1.00 12.18 270 LEU A N 1
ATOM 2207 C CA . LEU A 1 270 ? 26.081 20.703 28.794 1.00 13.58 270 LEU A CA 1
ATOM 2208 C C . LEU A 1 270 ? 26.299 21.565 30.037 1.00 13.66 270 LEU A C 1
ATOM 2209 O O . LEU A 1 270 ? 25.405 22.321 30.429 1.00 15.74 270 LEU A O 1
ATOM 2214 N N . GLN A 1 271 ? 27.485 21.467 30.635 1.00 13.40 271 GLN A N 1
ATOM 2215 C CA . GLN A 1 271 ? 27.795 22.174 31.877 1.00 13.36 271 GLN A CA 1
ATOM 2216 C C . GLN A 1 271 ? 26.681 21.874 32.875 1.00 13.09 271 GLN A C 1
ATOM 2217 O O . GLN A 1 271 ? 26.052 22.770 33.446 1.00 14.12 271 GLN A O 1
ATOM 2223 N N . LEU A 1 272 ? 26.449 20.578 33.067 1.00 12.03 272 LEU A N 1
ATOM 2224 C CA . LEU A 1 272 ? 25.430 20.090 33.983 1.00 11.72 272 LEU A CA 1
ATOM 2225 C C . LEU A 1 272 ? 25.603 20.655 35.375 1.00 11.86 272 LEU A C 1
ATOM 2226 O O . LEU A 1 272 ? 26.714 20.923 35.823 1.00 12.53 272 LEU A O 1
ATOM 2231 N N . LEU A 1 273 ? 24.483 20.817 36.063 1.00 11.74 273 LEU A N 1
ATOM 2232 C CA . LEU A 1 273 ? 24.502 21.302 37.426 1.00 11.88 273 LEU A CA 1
ATOM 2233 C C . LEU A 1 273 ? 24.682 20.123 38.376 1.00 12.50 273 LEU A C 1
ATOM 2234 O O . LEU A 1 273 ? 24.418 18.968 38.023 1.00 12.89 273 LEU A O 1
ATOM 2239 N N . SER A 1 274 ? 25.162 20.427 39.575 1.00 12.41 274 SER A N 1
ATOM 2240 C CA . SER A 1 274 ? 25.279 19.447 40.646 1.00 12.64 274 SER A CA 1
ATOM 2241 C C . SER A 1 274 ? 25.949 18.102 40.381 1.00 12.89 274 SER A C 1
ATOM 2242 O O . SER A 1 274 ? 25.430 17.056 40.783 1.00 15.32 274 SER A O 1
ATOM 2245 N N . THR A 1 275 ? 27.099 18.114 39.722 1.00 12.93 275 THR A N 1
ATOM 2246 C CA . THR A 1 275 ? 27.812 16.870 39.479 1.00 12.81 275 THR A CA 1
ATOM 2247 C C . THR A 1 275 ? 29.277 17.145 39.196 1.00 12.53 275 THR A C 1
ATOM 2248 O O . THR A 1 275 ? 29.651 18.275 38.877 1.00 13.30 275 THR A O 1
ATOM 2252 N N . ASP A 1 276 ? 30.105 16.116 39.341 1.00 12.25 276 ASP A N 1
ATOM 2253 C CA . ASP A 1 276 ? 31.529 16.246 39.082 1.00 12.85 276 ASP A CA 1
ATOM 2254 C C . ASP A 1 276 ? 31.911 15.694 37.711 1.00 12.65 276 ASP A C 1
ATOM 2255 O O . ASP A 1 276 ? 33.082 15.693 37.346 1.00 13.84 276 ASP A O 1
ATOM 2260 N N . ILE A 1 277 ? 30.918 15.231 36.954 1.00 11.68 277 ILE A N 1
ATOM 2261 C CA . ILE A 1 277 ? 31.157 14.699 35.611 1.00 10.97 277 ILE A CA 1
ATOM 2262 C C . ILE A 1 277 ? 30.150 15.337 34.661 1.00 9.94 277 ILE A C 1
ATOM 2263 O O . ILE A 1 277 ? 28.942 15.159 34.820 1.00 12.56 277 ILE A O 1
ATOM 2268 N N . ASP A 1 278 ? 30.641 16.090 33.683 1.00 11.63 278 ASP A N 1
ATOM 2269 C CA . ASP A 1 278 ? 29.759 16.738 32.722 1.00 11.14 278 ASP A CA 1
ATOM 2270 C C . ASP A 1 278 ? 29.534 15.767 31.558 1.00 11.94 278 ASP A C 1
ATOM 2271 O O . ASP A 1 278 ? 30.138 14.693 31.509 1.00 14.05 278 ASP A O 1
ATOM 2276 N N . GLU A 1 279 ? 28.651 16.136 30.639 1.00 12.70 279 GLU A N 1
ATOM 2277 C CA . GLU A 1 279 ? 28.350 15.306 29.476 1.00 12.43 279 GLU A CA 1
ATOM 2278 C C . GLU A 1 279 ? 28.254 16.267 28.290 1.00 11.41 279 GLU A C 1
ATOM 2279 O O . GLU A 1 279 ? 27.968 17.445 28.495 1.00 11.82 279 GLU A O 1
ATOM 2285 N N . VAL A 1 280 ? 28.486 15.818 27.055 1.00 9.90 280 VAL A N 1
ATOM 2286 C CA . VAL A 1 280 ? 28.817 14.445 26.669 1.00 9.84 280 VAL A CA 1
ATOM 2287 C C . VAL A 1 280 ? 30.333 14.234 26.619 1.00 9.93 280 VAL A C 1
ATOM 2288 O O . VAL A 1 280 ? 31.058 15.017 26.009 1.00 10.84 280 VAL A O 1
ATOM 2292 N N . THR A 1 281 ? 30.809 13.161 27.247 1.00 9.99 281 THR A N 1
ATOM 2293 C CA . THR A 1 281 ? 32.244 12.867 27.274 1.00 10.35 281 THR A CA 1
ATOM 2294 C C . THR A 1 281 ? 32.658 11.930 26.140 1.00 10.10 281 THR A C 1
ATOM 2295 O O . THR A 1 281 ? 31.813 11.351 25.461 1.00 10.01 281 THR A O 1
ATOM 2299 N N . PRO A 1 282 ? 33.974 11.773 25.918 1.00 10.43 282 PRO A N 1
ATOM 2300 C CA . PRO A 1 282 ? 34.451 10.882 24.854 1.00 10.48 282 PRO A CA 1
ATOM 2301 C C . PRO A 1 282 ? 34.020 9.437 25.107 1.00 11.17 282 PRO A C 1
ATOM 2302 O O . PRO A 1 282 ? 33.839 8.657 24.169 1.00 11.78 282 PRO A O 1
ATOM 2306 N N . LEU A 1 283 ? 33.863 9.084 26.382 1.00 11.15 283 LEU A N 1
ATOM 2307 C CA . LEU A 1 283 ? 33.479 7.723 26.749 1.00 12.93 283 LEU A CA 1
ATOM 2308 C C . LEU A 1 283 ? 32.021 7.425 26.430 1.00 13.78 283 LEU A C 1
ATOM 2309 O O . LEU A 1 283 ? 31.640 6.266 26.280 1.00 17.91 283 LEU A O 1
ATOM 2314 N N . GLN A 1 284 ? 31.208 8.472 26.334 1.00 13.23 284 GLN A N 1
ATOM 2315 C CA . GLN A 1 284 ? 29.796 8.322 26.013 1.00 11.95 284 GLN A CA 1
ATOM 2316 C C . GLN A 1 284 ? 29.572 8.412 24.507 1.00 12.23 284 GLN A C 1
ATOM 2317 O O . GLN A 1 284 ? 28.488 8.107 24.014 1.00 14.40 284 GLN A O 1
ATOM 2323 N N . ALA A 1 285 ? 30.598 8.832 23.776 1.00 12.71 285 ALA A N 1
ATOM 2324 C CA . ALA A 1 285 ? 30.481 8.987 22.332 1.00 11.81 285 ALA A CA 1
ATOM 2325 C C . ALA A 1 285 ? 31.349 8.018 21.536 1.00 12.16 285 ALA A C 1
ATOM 2326 O O . ALA A 1 285 ? 31.468 8.148 20.318 1.00 12.29 285 ALA A O 1
ATOM 2328 N N . ASN A 1 286 ? 31.949 7.053 22.228 1.00 13.13 286 ASN A N 1
ATOM 2329 C CA . ASN A 1 286 ? 32.795 6.043 21.593 1.00 13.37 286 ASN A CA 1
ATOM 2330 C C . ASN A 1 286 ? 33.987 6.675 20.873 1.00 12.36 286 ASN A C 1
ATOM 2331 O O . ASN A 1 286 ? 34.354 6.271 19.771 1.00 12.27 286 ASN A O 1
ATOM 2336 N N . LEU A 1 287 ? 34.593 7.669 21.518 1.00 11.51 287 LEU A N 1
ATOM 2337 C CA . LEU A 1 287 ? 35.751 8.364 20.961 1.00 10.88 287 LEU A CA 1
ATOM 2338 C C . LEU A 1 287 ? 36.973 8.192 21.863 1.00 11.34 287 LEU A C 1
ATOM 2339 O O . LEU A 1 287 ? 37.876 9.032 21.862 1.00 12.38 287 LEU A O 1
ATOM 2344 N N . GLU A 1 288 ? 37.015 7.100 22.622 1.00 11.07 288 GLU A N 1
ATOM 2345 C CA . GLU A 1 288 ? 38.136 6.872 23.530 1.00 11.12 288 GLU A CA 1
ATOM 2346 C C . GLU A 1 288 ? 39.479 6.723 22.819 1.00 10.39 288 GLU A C 1
ATOM 2347 O O . GLU A 1 288 ? 40.527 6.960 23.418 1.00 12.97 288 GLU A O 1
ATOM 2353 N N . PHE A 1 289 ? 39.449 6.346 21.545 1.00 11.48 289 PHE A N 1
ATOM 2354 C CA . PHE A 1 289 ? 40.677 6.170 20.781 1.00 12.03 289 PHE A CA 1
ATOM 2355 C C . PHE A 1 289 ? 41.446 7.478 20.622 1.00 12.66 289 PHE A C 1
ATOM 2356 O O . PHE A 1 289 ? 42.639 7.475 20.313 1.00 14.00 289 PHE A O 1
ATOM 2364 N N . ALA A 1 290 ? 40.763 8.597 20.843 1.00 12.09 290 ALA A N 1
ATOM 2365 C CA . ALA A 1 290 ? 41.391 9.908 20.716 1.00 12.15 290 ALA A CA 1
ATOM 2366 C C . ALA A 1 290 ? 42.068 10.351 22.005 1.00 12.21 290 ALA A C 1
ATOM 2367 O O . ALA A 1 290 ? 42.595 11.457 22.080 1.00 13.13 290 ALA A O 1
ATOM 2369 N N . ILE A 1 291 ? 42.060 9.487 23.013 1.00 12.40 291 ILE A N 1
ATOM 2370 C CA . ILE A 1 291 ? 42.667 9.816 24.295 1.00 12.63 291 ILE A CA 1
ATOM 2371 C C . ILE A 1 291 ? 44.001 9.113 24.534 1.00 13.43 291 ILE A C 1
ATOM 2372 O O . ILE A 1 291 ? 44.104 7.892 24.399 1.00 14.36 291 ILE A O 1
ATOM 2377 N N . TYR A 1 292 ? 45.014 9.901 24.878 1.00 13.46 292 TYR A N 1
ATOM 2378 C CA . TYR A 1 292 ? 46.338 9.383 25.210 1.00 13.47 292 TYR A CA 1
ATOM 2379 C C . TYR A 1 292 ? 46.346 9.450 26.735 1.00 14.23 292 TYR A C 1
ATOM 2380 O O . TYR A 1 292 ? 46.619 10.495 27.328 1.00 13.85 292 TYR A O 1
ATOM 2389 N N . TRP A 1 293 ? 46.025 8.326 27.364 1.00 13.95 293 TRP A N 1
ATOM 2390 C CA . TRP A 1 293 ? 45.933 8.252 28.817 1.00 14.19 293 TRP A CA 1
ATOM 2391 C C . TRP A 1 293 ? 47.210 8.455 29.619 1.00 14.90 293 TRP A C 1
ATOM 2392 O O . TRP A 1 293 ? 47.138 8.797 30.799 1.00 16.54 293 TRP A O 1
ATOM 2403 N N . ASP A 1 294 ? 48.371 8.252 29.003 1.00 15.55 294 ASP A N 1
ATOM 2404 C CA . ASP A 1 294 ? 49.629 8.384 29.736 1.00 17.61 294 ASP A CA 1
ATOM 2405 C C . ASP A 1 294 ? 50.181 9.794 29.895 1.00 18.14 294 ASP A C 1
ATOM 2406 O O . ASP A 1 294 ? 51.389 9.984 30.056 1.00 20.12 294 ASP A O 1
ATOM 2411 N N . LYS A 1 295 ? 49.295 10.780 29.840 1.00 16.22 295 LYS A N 1
ATOM 2412 C CA . LYS A 1 295 ? 49.680 12.172 30.036 1.00 14.61 295 LYS A CA 1
ATOM 2413 C C . LYS A 1 295 ? 48.523 12.790 30.795 1.00 13.87 295 LYS A C 1
ATOM 2414 O O . LYS A 1 295 ? 47.469 12.168 30.932 1.00 13.31 295 LYS A O 1
ATOM 2420 N N . ASP A 1 296 ? 48.719 13.994 31.314 1.00 13.86 296 ASP A N 1
ATOM 2421 C CA . ASP A 1 296 ? 47.638 14.665 32.011 1.00 12.77 296 ASP A CA 1
ATOM 2422 C C . ASP A 1 296 ? 47.049 15.675 31.031 1.00 12.08 296 ASP A C 1
ATOM 2423 O O . ASP A 1 296 ? 47.740 16.167 30.140 1.00 11.66 296 ASP A O 1
ATOM 2428 N N . PHE A 1 297 ? 45.761 15.952 31.175 1.00 11.92 297 PHE A N 1
ATOM 2429 C CA . PHE A 1 297 ? 45.085 16.907 30.307 1.00 11.04 297 PHE A CA 1
ATOM 2430 C C . PHE A 1 297 ? 43.800 17.370 30.972 1.00 10.76 297 PHE A C 1
ATOM 2431 O O . PHE A 1 297 ? 43.276 16.705 31.862 1.00 11.18 297 PHE A O 1
ATOM 2439 N N . ILE A 1 298 ? 43.290 18.512 30.531 1.00 10.86 298 ILE A N 1
ATOM 2440 C CA . ILE A 1 298 ? 42.075 19.068 31.112 1.00 11.03 298 ILE A CA 1
ATOM 2441 C C . ILE A 1 298 ? 40.887 18.128 30.941 1.00 11.08 298 ILE A C 1
ATOM 2442 O O . ILE A 1 298 ? 40.583 17.678 29.829 1.00 10.60 298 ILE A O 1
ATOM 2447 N N . GLY A 1 299 ? 40.232 17.830 32.061 1.00 11.43 299 GLY A N 1
ATOM 2448 C CA . GLY A 1 299 ? 39.075 16.951 32.049 1.00 11.84 299 GLY A CA 1
ATOM 2449 C C . GLY A 1 299 ? 39.364 15.488 32.342 1.00 12.44 299 GLY A C 1
ATOM 2450 O O . GLY A 1 299 ? 38.432 14.700 32.530 1.00 11.05 299 GLY A O 1
ATOM 2451 N N . LYS A 1 300 ? 40.641 15.115 32.396 1.00 10.95 300 LYS A N 1
ATOM 2452 C CA . LYS A 1 300 ? 41.021 13.724 32.644 1.00 11.89 300 LYS A CA 1
ATOM 2453 C C . LYS A 1 300 ? 40.430 13.111 33.914 1.00 11.57 300 LYS A C 1
ATOM 2454 O O . LYS A 1 300 ? 39.944 11.978 33.884 1.00 11.86 300 LYS A O 1
ATOM 2460 N N . ASP A 1 301 ? 40.470 13.847 35.022 1.00 11.68 301 ASP A N 1
ATOM 2461 C CA . ASP A 1 301 ? 39.951 13.329 36.286 1.00 13.70 301 ASP A CA 1
ATOM 2462 C C . ASP A 1 301 ? 38.498 12.893 36.191 1.00 12.79 301 ASP A C 1
ATOM 2463 O O . ASP A 1 301 ? 38.116 11.862 36.745 1.00 13.32 301 ASP A O 1
ATOM 2468 N N . ALA A 1 302 ? 37.684 13.672 35.487 1.00 12.10 302 ALA A N 1
ATOM 2469 C CA . ALA A 1 302 ? 36.273 13.340 35.353 1.00 11.05 302 ALA A CA 1
ATOM 2470 C C . ALA A 1 302 ? 36.079 12.050 34.564 1.00 11.38 302 ALA A C 1
ATOM 2471 O O . ALA A 1 302 ? 35.168 11.275 34.854 1.00 11.02 302 ALA A O 1
ATOM 2473 N N . LEU A 1 303 ? 36.933 11.816 33.574 1.00 10.87 303 LEU A N 1
ATOM 2474 C CA . LEU A 1 303 ? 36.817 10.603 32.776 1.00 11.58 303 LEU A CA 1
ATOM 2475 C C . LEU A 1 303 ? 37.167 9.387 33.624 1.00 11.55 303 LEU A C 1
ATOM 2476 O O . LEU A 1 303 ? 36.531 8.342 33.504 1.00 12.75 303 LEU A O 1
ATOM 2481 N N . LEU A 1 304 ? 38.172 9.523 34.486 1.00 11.69 304 LEU A N 1
ATOM 2482 C CA . LEU A 1 304 ? 38.557 8.410 35.347 1.00 13.12 304 LEU A CA 1
ATOM 2483 C C . LEU A 1 304 ? 37.412 8.088 36.301 1.00 12.80 304 LEU A C 1
ATOM 2484 O O . LEU A 1 304 ? 37.127 6.917 36.572 1.00 14.70 304 LEU A O 1
ATOM 2489 N N . LYS A 1 305 ? 36.754 9.125 36.808 1.00 13.65 305 LYS A N 1
ATOM 2490 C CA . LYS A 1 305 ? 35.627 8.930 37.714 1.00 13.33 305 LYS A CA 1
ATOM 2491 C C . LYS A 1 305 ? 34.468 8.291 36.963 1.00 14.23 305 LYS A C 1
ATOM 2492 O O . LYS A 1 305 ? 33.776 7.428 37.500 1.00 14.44 305 LYS A O 1
ATOM 2498 N N . GLN A 1 306 ? 34.255 8.714 35.719 1.00 13.92 306 GLN A N 1
ATOM 2499 C CA . GLN A 1 306 ? 33.157 8.169 34.932 1.00 14.30 306 GLN A CA 1
ATOM 2500 C C . GLN A 1 306 ? 33.355 6.683 34.673 1.00 15.20 306 GLN A C 1
ATOM 2501 O O . GLN A 1 306 ? 32.386 5.932 34.609 1.00 15.39 306 GLN A O 1
ATOM 2507 N N . LYS A 1 307 ? 34.605 6.255 34.528 1.00 15.63 307 LYS A N 1
ATOM 2508 C CA . LYS A 1 307 ? 34.872 4.840 34.301 1.00 18.53 307 LYS A CA 1
ATOM 2509 C C . LYS A 1 307 ? 34.516 4.008 35.527 1.00 20.11 307 LYS A C 1
ATOM 2510 O O . LYS A 1 307 ? 34.088 2.859 35.405 1.00 21.63 307 LYS A O 1
ATOM 2516 N N . GLU A 1 308 ? 34.688 4.591 36.708 1.00 21.44 308 GLU A N 1
ATOM 2517 C CA . GLU A 1 308 ? 34.394 3.888 37.953 1.00 23.86 308 GLU A CA 1
ATOM 2518 C C . GLU A 1 308 ? 32.897 3.753 38.203 1.00 23.64 308 GLU A C 1
ATOM 2519 O O . GLU A 1 308 ? 32.447 2.788 38.819 1.00 24.56 308 GLU A O 1
ATOM 2525 N N . ARG A 1 309 ? 32.127 4.721 37.719 1.00 22.13 309 ARG A N 1
ATOM 2526 C CA . ARG A 1 309 ? 30.686 4.726 37.936 1.00 22.13 309 ARG A CA 1
ATOM 2527 C C . ARG A 1 309 ? 29.840 4.206 36.785 1.00 21.52 309 ARG A C 1
ATOM 2528 O O . ARG A 1 309 ? 28.714 3.758 37.001 1.00 23.33 309 ARG A O 1
ATOM 2536 N N . GLY A 1 310 ? 30.376 4.272 35.570 1.00 20.51 310 GLY A N 1
ATOM 2537 C CA . GLY A 1 310 ? 29.628 3.831 34.403 1.00 19.26 310 GLY A CA 1
ATOM 2538 C C . GLY A 1 310 ? 29.260 5.062 33.593 1.00 18.51 310 GLY A C 1
ATOM 2539 O O . GLY A 1 310 ? 28.973 6.110 34.172 1.00 18.70 310 GLY A O 1
ATOM 2540 N N . VAL A 1 311 ? 29.253 4.956 32.266 1.00 18.84 311 VAL A N 1
ATOM 2541 C CA . VAL A 1 311 ? 28.943 6.122 31.441 1.00 18.41 311 VAL A CA 1
ATOM 2542 C C . VAL A 1 311 ? 27.459 6.462 31.332 1.00 18.00 311 VAL A C 1
ATOM 2543 O O . VAL A 1 311 ? 27.107 7.561 30.908 1.00 16.95 311 VAL A O 1
ATOM 2547 N N . GLY A 1 312 ? 26.594 5.522 31.704 1.00 17.60 312 GLY A N 1
ATOM 2548 C CA . GLY A 1 312 ? 25.161 5.773 31.665 1.00 17.14 312 GLY A CA 1
ATOM 2549 C C . GLY A 1 312 ? 24.490 5.721 30.304 1.00 17.15 312 GLY A C 1
ATOM 2550 O O . GLY A 1 312 ? 23.567 4.934 30.089 1.00 17.01 312 GLY A O 1
ATOM 2551 N N . ARG A 1 313 ? 24.938 6.573 29.389 1.00 16.07 313 ARG A N 1
ATOM 2552 C CA . ARG A 1 313 ? 24.372 6.626 28.044 1.00 14.99 313 ARG A CA 1
ATOM 2553 C C . ARG A 1 313 ? 25.475 6.578 26.994 1.00 14.45 313 ARG A C 1
ATOM 2554 O O . ARG A 1 313 ? 26.607 6.977 27.256 1.00 14.55 313 ARG A O 1
ATOM 2562 N N . LYS A 1 314 ? 25.137 6.075 25.811 1.00 13.63 314 LYS A N 1
ATOM 2563 C CA . LYS A 1 314 ? 26.085 5.982 24.704 1.00 13.70 314 LYS A CA 1
ATOM 2564 C C . LYS A 1 314 ? 25.369 6.211 23.387 1.00 13.27 314 LYS A C 1
ATOM 2565 O O . LYS A 1 314 ? 24.148 6.115 23.312 1.00 13.47 314 LYS A O 1
ATOM 2571 N N . LEU A 1 315 ? 26.140 6.512 22.349 1.00 12.72 315 LEU A N 1
ATOM 2572 C CA . LEU A 1 315 ? 25.577 6.726 21.028 1.00 12.10 315 LEU A CA 1
ATOM 2573 C C . LEU A 1 315 ? 25.331 5.382 20.364 1.00 13.82 315 LEU A C 1
ATOM 2574 O O . LEU A 1 315 ? 26.041 4.405 20.625 1.00 14.20 315 LEU A O 1
ATOM 2579 N N . VAL A 1 316 ? 24.311 5.336 19.516 1.00 13.21 316 VAL A N 1
ATOM 2580 C CA . VAL A 1 316 ? 23.988 4.126 18.777 1.00 14.12 316 VAL A CA 1
ATOM 2581 C C . VAL A 1 316 ? 23.467 4.541 17.405 1.00 13.33 316 VAL A C 1
ATOM 2582 O O . VAL A 1 316 ? 22.728 5.521 17.284 1.00 13.96 316 VAL A O 1
ATOM 2586 N N . HIS A 1 317 ? 23.892 3.818 16.373 1.00 12.68 317 HIS A N 1
ATOM 2587 C CA . HIS A 1 317 ? 23.451 4.098 15.013 1.00 13.22 317 HIS A CA 1
ATOM 2588 C C . HIS A 1 317 ? 22.258 3.208 14.721 1.00 14.25 317 HIS A C 1
ATOM 2589 O O . HIS A 1 317 ? 22.182 2.091 15.221 1.00 13.98 317 HIS A O 1
ATOM 2596 N N . PHE A 1 318 ? 21.325 3.697 13.918 1.00 14.13 318 PHE A N 1
ATOM 2597 C CA . PHE A 1 318 ? 20.149 2.900 13.595 1.00 15.00 318 PHE A CA 1
ATOM 2598 C C . PHE A 1 318 ? 19.615 3.262 12.222 1.00 15.24 318 PHE A C 1
ATOM 2599 O O . PHE A 1 318 ? 19.911 4.328 11.693 1.00 13.99 318 PHE A O 1
ATOM 2607 N N . LYS A 1 319 ? 18.841 2.355 11.639 1.00 15.77 319 LYS A N 1
ATOM 2608 C CA . LYS A 1 319 ? 18.238 2.614 10.343 1.00 17.72 319 LYS A CA 1
ATOM 2609 C C . LYS A 1 319 ? 16.760 2.286 10.453 1.00 17.99 319 LYS A C 1
ATOM 2610 O O . LYS A 1 319 ? 16.369 1.371 11.178 1.00 17.13 319 LYS A O 1
ATOM 2616 N N . MET A 1 320 ? 15.939 3.050 9.745 1.00 17.70 320 MET A N 1
ATOM 2617 C CA . MET A 1 320 ? 14.502 2.839 9.776 1.00 19.56 320 MET A CA 1
ATOM 2618 C C . MET A 1 320 ? 14.105 1.619 8.967 1.00 21.43 320 MET A C 1
ATOM 2619 O O . MET A 1 320 ? 14.763 1.265 7.990 1.00 21.00 320 MET A O 1
ATOM 2624 N N . ILE A 1 321 ? 13.026 0.977 9.398 1.00 22.72 321 ILE A N 1
ATOM 2625 C CA . ILE A 1 321 ? 12.477 -0.175 8.702 1.00 26.60 321 ILE A CA 1
ATOM 2626 C C . ILE A 1 321 ? 11.207 0.382 8.065 1.00 28.15 321 ILE A C 1
ATOM 2627 O O . ILE A 1 321 ? 10.958 0.198 6.882 1.00 29.09 321 ILE A O 1
ATOM 2632 N N . ASP A 1 322 ? 10.408 1.087 8.858 1.00 30.75 322 ASP A N 1
ATOM 2633 C CA . ASP A 1 322 ? 9.179 1.727 8.370 1.00 32.49 322 ASP A CA 1
ATOM 2634 C C . ASP A 1 322 ? 9.572 3.065 7.740 1.00 33.27 322 ASP A C 1
ATOM 2635 O O . ASP A 1 322 ? 10.769 3.417 7.763 1.00 33.40 322 ASP A O 1
ATOM 2640 N N . LYS A 1 323 ? 8.610 3.825 7.206 1.00 32.83 323 LYS A N 1
ATOM 2641 C CA . LYS A 1 323 ? 8.945 5.121 6.639 1.00 32.52 323 LYS A CA 1
ATOM 2642 C C . LYS A 1 323 ? 8.969 6.204 7.761 1.00 30.84 323 LYS A C 1
ATOM 2643 O O . LYS A 1 323 ? 8.398 6.057 8.851 1.00 32.29 323 LYS A O 1
ATOM 2649 N N . GLY A 1 324 ? 9.619 7.325 7.455 1.00 29.38 324 GLY A N 1
ATOM 2650 C CA . GLY A 1 324 ? 9.736 8.426 8.400 1.00 27.15 324 GLY A CA 1
ATOM 2651 C C . GLY A 1 324 ? 11.212 8.687 8.462 1.00 24.29 324 GLY A C 1
ATOM 2652 O O . GLY A 1 324 ? 12.072 7.817 8.392 1.00 23.98 324 GLY A O 1
ATOM 2653 N N . ILE A 1 325 ? 11.496 9.965 8.596 1.00 22.30 325 ILE A N 1
ATOM 2654 C CA . ILE A 1 325 ? 12.876 10.379 8.663 1.00 20.09 325 ILE A CA 1
ATOM 2655 C C . ILE A 1 325 ? 13.058 10.802 10.092 1.00 18.49 325 ILE A C 1
ATOM 2656 O O . ILE A 1 325 ? 12.328 11.653 10.606 1.00 19.16 325 ILE A O 1
ATOM 2661 N N . PRO A 1 326 ? 13.997 10.164 10.802 1.00 16.88 326 PRO A N 1
ATOM 2662 C CA . PRO A 1 326 ? 14.257 10.545 12.190 1.00 16.71 326 PRO A CA 1
ATOM 2663 C C . PRO A 1 326 ? 14.967 11.879 12.182 1.00 16.25 326 PRO A C 1
ATOM 2664 O O . PRO A 1 326 ? 15.683 12.184 11.234 1.00 17.95 326 PRO A O 1
ATOM 2668 N N . ARG A 1 327 ? 14.776 12.670 13.226 1.00 17.37 327 ARG A N 1
ATOM 2669 C CA . ARG A 1 327 ? 15.429 13.973 13.333 1.00 17.10 327 ARG A CA 1
ATOM 2670 C C . ARG A 1 327 ? 15.789 14.222 14.788 1.00 16.09 327 ARG A C 1
ATOM 2671 O O . ARG A 1 327 ? 15.230 13.612 15.690 1.00 16.00 327 ARG A O 1
ATOM 2679 N N . GLU A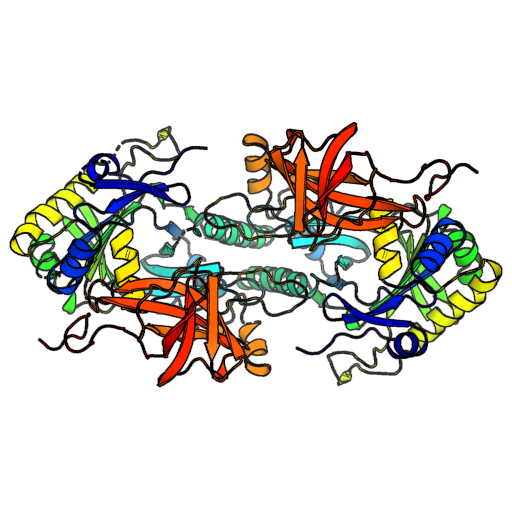 1 328 ? 16.701 15.149 15.019 1.00 17.42 328 GLU A N 1
ATOM 2680 C CA . GLU A 1 328 ? 17.136 15.466 16.369 1.00 18.02 328 GLU A CA 1
ATOM 2681 C C . GLU A 1 328 ? 15.965 15.754 17.310 1.00 18.84 328 GLU A C 1
ATOM 2682 O O . GLU A 1 328 ? 15.034 16.484 16.965 1.00 20.27 328 GLU A O 1
ATOM 2688 N N . GLY A 1 329 ? 16.015 15.162 18.498 1.00 17.41 329 GLY A N 1
ATOM 2689 C CA . GLY A 1 329 ? 14.967 15.380 19.478 1.00 19.18 329 GLY A CA 1
ATOM 2690 C C . GLY A 1 329 ? 13.909 14.297 19.564 1.00 19.23 329 GLY A C 1
ATOM 2691 O O . GLY A 1 329 ? 13.288 14.124 20.609 1.00 20.34 329 GLY A O 1
ATOM 2692 N N . TYR A 1 330 ? 13.695 13.566 18.474 1.00 18.62 330 TYR A N 1
ATOM 2693 C CA . TYR A 1 330 ? 12.695 12.500 18.462 1.00 18.40 330 TYR A CA 1
ATOM 2694 C C . TYR A 1 330 ? 12.994 11.443 19.519 1.00 18.51 330 TYR A C 1
ATOM 2695 O O . TYR A 1 330 ? 14.133 10.991 19.658 1.00 17.16 330 TYR A O 1
ATOM 2704 N N . LYS A 1 331 ? 11.963 11.045 20.258 1.00 17.78 331 LYS A N 1
ATOM 2705 C CA . LYS A 1 331 ? 12.115 10.038 21.298 1.00 18.50 331 LYS A CA 1
ATOM 2706 C C . LYS A 1 331 ? 12.304 8.637 20.721 1.00 18.66 331 LYS A C 1
ATOM 2707 O O . LYS A 1 331 ? 11.709 8.278 19.700 1.00 18.42 331 LYS A O 1
ATOM 2713 N N . VAL A 1 332 ? 13.141 7.850 21.388 1.00 17.43 332 VAL A N 1
ATOM 2714 C CA . VAL A 1 332 ? 13.439 6.486 20.966 1.00 17.17 332 VAL A CA 1
ATOM 2715 C C . VAL A 1 332 ? 12.968 5.492 22.025 1.00 17.52 332 VAL A C 1
ATOM 2716 O O . VAL A 1 332 ? 13.188 5.698 23.219 1.00 17.73 332 VAL A O 1
ATOM 2720 N N . TYR A 1 333 ? 12.322 4.416 21.578 1.00 19.64 333 TYR A N 1
ATOM 2721 C CA . TYR A 1 333 ? 11.803 3.391 22.482 1.00 21.56 333 TYR A CA 1
ATOM 2722 C C . TYR A 1 333 ? 12.286 1.984 22.148 1.00 22.60 333 TYR A C 1
ATOM 2723 O O . TYR A 1 333 ? 12.617 1.674 21.004 1.00 22.56 333 TYR A O 1
ATOM 2732 N N . ALA A 1 334 ? 12.312 1.133 23.167 1.00 23.66 334 ALA A N 1
ATOM 2733 C CA . ALA A 1 334 ? 12.708 -0.260 23.017 1.00 25.39 334 ALA A CA 1
ATOM 2734 C C . ALA A 1 334 ? 11.799 -1.055 23.948 1.00 27.25 334 ALA A C 1
ATOM 2735 O O . ALA A 1 334 ? 11.802 -0.834 25.159 1.00 27.13 334 ALA A O 1
ATOM 2737 N N . ASN A 1 335 ? 11.012 -1.963 23.377 1.00 30.13 335 ASN A N 1
ATOM 2738 C CA . ASN A 1 335 ? 10.084 -2.780 24.154 1.00 32.54 335 ASN A CA 1
ATOM 2739 C C . ASN A 1 335 ? 9.069 -1.912 24.892 1.00 33.07 335 ASN A C 1
ATOM 2740 O O . ASN A 1 335 ? 8.554 -2.300 25.940 1.00 33.99 335 ASN A O 1
ATOM 2745 N N . GLY A 1 336 ? 8.792 -0.737 24.338 1.00 33.09 336 GLY A N 1
ATOM 2746 C CA . GLY A 1 336 ? 7.836 0.165 24.953 1.00 32.69 336 GLY A CA 1
ATOM 2747 C C . GLY A 1 336 ? 8.452 1.137 25.943 1.00 32.04 336 GLY A C 1
ATOM 2748 O O . GLY A 1 336 ? 7.839 2.120 26.322 1.00 33.47 336 GLY A O 1
ATOM 2749 N N . GLU A 1 337 ? 9.681 0.881 26.358 1.00 31.21 337 GLU A N 1
ATOM 2750 C CA . GLU A 1 337 ? 10.301 1.791 27.298 1.00 30.69 337 GLU A CA 1
ATOM 2751 C C . GLU A 1 337 ? 11.236 2.780 26.641 1.00 28.81 337 GLU A C 1
ATOM 2752 O O . GLU A 1 337 ? 12.121 2.419 25.890 1.00 28.80 337 GLU A O 1
ATOM 2758 N N . MET A 1 338 ? 11.019 4.055 26.945 1.00 26.41 338 MET A N 1
ATOM 2759 C CA . MET A 1 338 ? 11.855 5.130 26.385 1.00 25.57 338 MET A CA 1
ATOM 2760 C C . MET A 1 338 ? 13.322 5.034 26.749 1.00 23.90 338 MET A C 1
ATOM 2761 O O . MET A 1 338 ? 13.670 5.064 27.953 1.00 24.01 338 MET A O 1
ATOM 2766 N N . ILE A 1 339 ? 14.191 4.865 25.758 1.00 20.25 339 ILE A N 1
ATOM 2767 C CA . ILE A 1 339 ? 15.600 4.719 26.057 1.00 18.60 339 ILE A CA 1
ATOM 2768 C C . ILE A 1 339 ? 16.497 5.893 25.693 1.00 17.46 339 ILE A C 1
ATOM 2769 O O . ILE A 1 339 ? 17.689 5.872 25.996 1.00 17.18 339 ILE A O 1
ATOM 2774 N N . GLY A 1 340 ? 15.945 6.914 25.051 1.00 16.38 340 GLY A N 1
ATOM 2775 C CA . GLY A 1 340 ? 16.767 8.051 24.677 1.00 16.30 340 GLY A CA 1
ATOM 2776 C C . GLY A 1 340 ? 16.152 8.918 23.599 1.00 16.53 340 GLY A C 1
ATOM 2777 O O . GLY A 1 340 ? 14.945 8.872 23.366 1.00 17.80 340 GLY A O 1
ATOM 2778 N N . GLU A 1 341 ? 16.986 9.714 22.941 1.00 16.16 341 GLU A N 1
ATOM 2779 C CA . GLU A 1 341 ? 16.508 10.598 21.889 1.00 16.60 341 GLU A CA 1
ATOM 2780 C C . GLU A 1 341 ? 17.467 10.587 20.713 1.00 14.96 341 GLU A C 1
ATOM 2781 O O . GLU A 1 341 ? 18.659 10.321 20.868 1.00 14.87 341 GLU A O 1
ATOM 2787 N N . VAL A 1 342 ? 16.930 10.878 19.534 1.00 13.40 342 VAL A N 1
ATOM 2788 C CA . VAL A 1 342 ? 17.725 10.944 18.318 1.00 13.55 342 VAL A CA 1
ATOM 2789 C C . VAL A 1 342 ? 18.606 12.192 18.388 1.00 13.44 342 VAL A C 1
ATOM 2790 O O . VAL A 1 342 ? 18.162 13.243 18.856 1.00 14.51 342 VAL A O 1
ATOM 2794 N N . THR A 1 343 ? 19.851 12.075 17.934 1.00 12.69 343 THR A N 1
ATOM 2795 C CA . THR A 1 343 ? 20.757 13.222 17.921 1.00 12.67 343 THR A CA 1
ATOM 2796 C C . THR A 1 343 ? 20.925 13.757 16.496 1.00 11.98 343 THR A C 1
ATOM 2797 O O . THR A 1 343 ? 21.109 14.958 16.299 1.00 13.70 343 THR A O 1
ATOM 2801 N N . SER A 1 344 ? 20.859 12.858 15.513 1.00 11.93 344 SER A N 1
ATOM 2802 C CA . SER A 1 344 ? 20.954 13.213 14.093 1.00 11.63 344 SER A CA 1
ATOM 2803 C C . SER A 1 344 ? 20.118 12.226 13.291 1.00 12.02 344 SER A C 1
ATOM 2804 O O . SER A 1 344 ? 20.030 11.051 13.640 1.00 11.99 344 SER A O 1
ATOM 2807 N N . GLY A 1 345 ? 19.510 12.708 12.213 1.00 13.09 345 GLY A N 1
ATOM 2808 C CA . GLY A 1 345 ? 18.701 11.844 11.373 1.00 14.43 345 GLY A CA 1
ATOM 2809 C C . GLY A 1 345 ? 18.552 12.428 9.984 1.00 14.60 345 GLY A C 1
ATOM 2810 O O . GLY A 1 345 ? 18.601 13.645 9.815 1.00 16.40 345 GLY A O 1
ATOM 2811 N N . THR A 1 346 ? 18.367 11.566 8.989 1.00 14.57 346 THR A N 1
ATOM 2812 C CA . THR A 1 346 ? 18.211 12.027 7.614 1.00 16.47 346 THR A CA 1
ATOM 2813 C C . THR A 1 346 ? 17.797 10.872 6.717 1.00 17.07 346 THR A C 1
ATOM 2814 O O . THR A 1 346 ? 17.785 9.718 7.139 1.00 17.24 346 THR A O 1
ATOM 2818 N N . LEU A 1 347 ? 17.452 11.196 5.476 1.00 17.47 347 LEU A N 1
ATOM 2819 C CA . LEU A 1 347 ? 17.081 10.186 4.501 1.00 18.37 347 LEU A CA 1
ATOM 2820 C C . LEU A 1 347 ? 18.358 9.803 3.765 1.00 17.77 347 LEU A C 1
ATOM 2821 O O . LEU A 1 347 ? 19.001 10.655 3.155 1.00 18.49 347 LEU A O 1
ATOM 2826 N N . SER A 1 348 ? 18.739 8.532 3.841 1.00 18.10 348 SER A N 1
ATOM 2827 C CA . SER A 1 348 ? 19.937 8.059 3.153 1.00 18.60 348 SER A CA 1
ATOM 2828 C C . SER A 1 348 ? 19.686 7.955 1.652 1.00 19.80 348 SER A C 1
ATOM 2829 O O . SER A 1 348 ? 18.780 7.247 1.217 1.00 20.15 348 SER A O 1
ATOM 2832 N N . PRO A 1 349 ? 20.483 8.665 0.839 1.00 20.47 349 PRO A N 1
ATOM 2833 C CA . PRO A 1 349 ? 20.289 8.599 -0.615 1.00 22.45 349 PRO A CA 1
ATOM 2834 C C . PRO A 1 349 ? 20.572 7.212 -1.195 1.00 23.42 349 PRO A C 1
ATOM 2835 O O . PRO A 1 349 ? 19.989 6.817 -2.205 1.00 25.25 349 PRO A O 1
ATOM 2839 N N . LEU A 1 350 ? 21.474 6.481 -0.544 1.00 23.68 350 LEU A N 1
ATOM 2840 C CA . LEU A 1 350 ? 21.847 5.134 -0.969 1.00 24.31 350 LEU A CA 1
ATOM 2841 C C . LEU A 1 350 ? 20.822 4.073 -0.593 1.00 25.39 350 LEU A C 1
ATOM 2842 O O . LEU A 1 350 ? 20.356 3.306 -1.430 1.00 26.54 350 LEU A O 1
ATOM 2847 N N . LEU A 1 351 ? 20.473 4.051 0.687 1.00 24.97 351 LEU A N 1
ATOM 2848 C CA . LEU A 1 351 ? 19.519 3.095 1.214 1.00 24.22 351 LEU A CA 1
ATOM 2849 C C . LEU A 1 351 ? 18.092 3.488 0.911 1.00 23.99 351 LEU A C 1
ATOM 2850 O O . LEU A 1 351 ? 17.235 2.647 0.672 1.00 24.33 351 LEU A O 1
ATOM 2855 N N . ASN A 1 352 ? 17.843 4.787 0.916 1.00 23.88 352 ASN A N 1
ATOM 2856 C CA . ASN A 1 352 ? 16.521 5.287 0.626 1.00 23.87 352 ASN A CA 1
ATOM 2857 C C . ASN A 1 352 ? 15.538 4.983 1.752 1.00 23.21 352 ASN A C 1
ATOM 2858 O O . ASN A 1 352 ? 14.358 4.692 1.538 1.00 23.24 352 ASN A O 1
ATOM 2863 N N . VAL A 1 353 ? 16.088 5.029 2.957 1.00 21.19 353 VAL A N 1
ATOM 2864 C CA . VAL A 1 353 ? 15.351 4.833 4.198 1.00 19.59 353 VAL A CA 1
ATOM 2865 C C . VAL A 1 353 ? 16.024 5.780 5.182 1.00 18.49 353 VAL A C 1
ATOM 2866 O O . VAL A 1 353 ? 17.174 6.191 4.991 1.00 18.12 353 VAL A O 1
ATOM 2870 N N . GLY A 1 354 ? 15.298 6.146 6.225 1.00 17.10 354 GLY A N 1
ATOM 2871 C CA . GLY A 1 354 ? 15.867 7.037 7.212 1.00 15.75 354 GLY A CA 1
ATOM 2872 C C . GLY A 1 354 ? 16.968 6.354 7.999 1.00 15.73 354 GLY A C 1
ATOM 2873 O O . GLY A 1 354 ? 16.916 5.149 8.245 1.00 15.52 354 GLY A O 1
ATOM 2874 N N . ILE A 1 355 ? 17.984 7.124 8.368 1.00 14.68 355 ILE A N 1
ATOM 2875 C CA . ILE A 1 355 ? 19.088 6.610 9.168 1.00 14.62 355 ILE A CA 1
ATOM 2876 C C . ILE A 1 355 ? 19.425 7.684 10.187 1.00 14.28 355 ILE A C 1
ATOM 2877 O O . ILE A 1 355 ? 19.128 8.860 9.981 1.00 14.51 355 ILE A O 1
ATOM 2882 N N . GLY A 1 356 ? 20.040 7.290 11.291 1.00 13.95 356 GLY A N 1
ATOM 2883 C CA . GLY A 1 356 ? 20.379 8.284 12.286 1.00 13.60 356 GLY A CA 1
ATOM 2884 C C . GLY A 1 356 ? 21.236 7.763 13.413 1.00 12.81 356 GLY A C 1
ATOM 2885 O O . GLY A 1 356 ? 21.716 6.625 13.393 1.00 13.04 356 GLY A O 1
ATOM 2886 N N . ILE A 1 357 ? 21.439 8.632 14.394 1.00 13.26 357 ILE A N 1
ATOM 2887 C CA . ILE A 1 357 ? 22.217 8.316 15.577 1.00 13.12 357 ILE A CA 1
ATOM 2888 C C . ILE A 1 357 ? 21.364 8.755 16.755 1.00 13.14 357 ILE A C 1
ATOM 2889 O O . ILE A 1 357 ? 20.655 9.761 16.671 1.00 13.18 357 ILE A O 1
ATOM 2894 N N . ALA A 1 358 ? 21.416 7.995 17.841 1.00 12.98 358 ALA A N 1
ATOM 2895 C CA . ALA A 1 358 ? 20.652 8.321 19.035 1.00 13.80 358 ALA A CA 1
ATOM 2896 C C . ALA A 1 358 ? 21.537 8.170 20.265 1.00 13.12 358 ALA A C 1
ATOM 2897 O O . ALA A 1 358 ? 22.517 7.425 20.247 1.00 13.86 358 ALA A O 1
ATOM 2899 N N . PHE A 1 359 ? 21.188 8.894 21.323 1.00 12.59 359 PHE A N 1
ATOM 2900 C CA . PHE A 1 359 ? 21.918 8.847 22.587 1.00 12.99 359 PHE A CA 1
ATOM 2901 C C . PHE A 1 359 ? 20.971 8.093 23.510 1.00 13.39 359 PHE A C 1
ATOM 2902 O O . P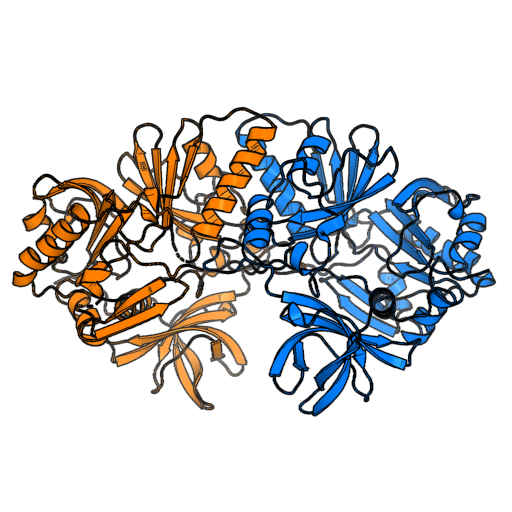HE A 1 359 ? 19.925 8.611 23.904 1.00 13.55 359 PHE A O 1
ATOM 2910 N N . VAL A 1 360 ? 21.342 6.862 23.844 1.00 14.01 360 VAL A N 1
ATOM 2911 C CA . VAL A 1 360 ? 20.483 6.007 24.648 1.00 14.17 360 VAL A CA 1
ATOM 2912 C C . VAL A 1 360 ? 21.143 5.363 25.856 1.00 15.30 360 VAL A C 1
ATOM 2913 O O . VAL A 1 360 ? 22.363 5.421 26.016 1.00 15.32 360 VAL A O 1
ATOM 2917 N N . LYS A 1 361 ? 20.315 4.750 26.702 1.00 14.84 361 LYS A N 1
ATOM 2918 C CA . LYS A 1 361 ? 20.805 4.045 27.877 1.00 15.56 361 LYS A CA 1
ATOM 2919 C C . LYS A 1 361 ? 21.847 3.115 27.313 1.00 15.69 361 LYS A C 1
ATOM 2920 O O . LYS A 1 361 ? 21.610 2.408 26.331 1.00 15.67 361 LYS A O 1
ATOM 2926 N N A GLU A 1 362 ? 23.004 3.105 27.946 1.00 16.86 362 GLU A N 1
ATOM 2927 C CA A GLU A 1 362 ? 24.081 2.335 27.376 1.00 18.28 362 GLU A CA 1
ATOM 2928 C C A GLU A 1 362 ? 23.837 0.854 27.084 1.00 18.69 362 GLU A C 1
ATOM 2929 O O A GLU A 1 362 ? 24.462 0.311 26.191 1.00 18.92 362 GLU A O 1
ATOM 2939 N N . GLU A 1 363 ? 22.952 0.180 27.802 1.00 19.42 363 GLU A N 1
ATOM 2940 C CA . GLU A 1 363 ? 22.713 -1.239 27.515 1.00 21.49 363 GLU A CA 1
ATOM 2941 C C . GLU A 1 363 ? 22.118 -1.459 26.119 1.00 21.24 363 GLU A C 1
ATOM 2942 O O . GLU A 1 363 ? 22.140 -2.574 25.599 1.00 20.75 363 GLU A O 1
ATOM 2948 N N . TYR A 1 364 ? 21.606 -0.393 25.508 1.00 19.91 364 TYR A N 1
ATOM 2949 C CA . TYR A 1 364 ? 20.999 -0.493 24.181 1.00 19.26 364 TYR A CA 1
ATOM 2950 C C . TYR A 1 364 ? 21.919 -0.047 23.050 1.00 18.21 364 TYR A C 1
ATOM 2951 O O . TYR A 1 364 ? 21.530 -0.079 21.886 1.00 18.10 364 TYR A O 1
ATOM 2960 N N . ALA A 1 365 ? 23.133 0.374 23.388 1.00 17.80 365 ALA A N 1
ATOM 2961 C CA . ALA A 1 365 ? 24.083 0.813 22.370 1.00 18.75 365 ALA A CA 1
ATOM 2962 C C . ALA A 1 365 ? 24.804 -0.394 21.773 1.00 19.11 365 ALA A C 1
ATOM 2963 O O . ALA A 1 365 ? 26.019 -0.546 21.904 1.00 19.85 365 ALA A O 1
ATOM 2965 N N . LYS A 1 366 ? 24.029 -1.250 21.116 1.00 19.08 366 LYS A N 1
ATOM 2966 C CA . LYS A 1 366 ? 24.539 -2.463 20.486 1.00 19.73 366 LYS A CA 1
ATOM 2967 C C . LYS A 1 366 ? 23.731 -2.656 19.211 1.00 19.20 366 LYS A C 1
ATOM 2968 O O . LYS A 1 366 ? 22.592 -2.201 19.122 1.00 19.28 366 LYS A O 1
ATOM 2974 N N . PRO A 1 367 ? 24.305 -3.335 18.208 1.00 18.85 367 PRO A N 1
ATOM 2975 C CA . PRO A 1 367 ? 23.599 -3.567 16.944 1.00 19.64 367 PRO A CA 1
ATOM 2976 C C . PRO A 1 367 ? 22.576 -4.700 17.022 1.00 19.97 367 PRO A C 1
ATOM 2977 O O . PRO A 1 367 ? 22.661 -5.566 17.895 1.00 21.23 367 PRO A O 1
ATOM 2981 N N . GLY A 1 368 ? 21.611 -4.679 16.106 1.00 20.41 368 GLY A N 1
ATOM 2982 C CA . GLY A 1 368 ? 20.600 -5.723 16.057 1.00 21.25 368 GLY A CA 1
ATOM 2983 C C . GLY A 1 368 ? 19.414 -5.595 16.994 1.00 22.69 368 GLY A C 1
ATOM 2984 O O . GLY A 1 368 ? 18.640 -6.543 17.140 1.00 23.71 368 GLY A O 1
ATOM 2985 N N . ILE A 1 369 ? 19.255 -4.438 17.627 1.00 21.78 369 ILE A N 1
ATOM 2986 C CA . ILE A 1 369 ? 18.140 -4.236 18.545 1.00 21.42 369 ILE A CA 1
ATOM 2987 C C . ILE A 1 369 ? 16.969 -3.541 17.862 1.00 22.15 369 ILE A C 1
ATOM 2988 O O . ILE A 1 369 ? 17.140 -2.509 17.214 1.00 20.56 369 ILE A O 1
ATOM 2993 N N . GLU A 1 370 ? 15.780 -4.119 18.002 1.00 22.18 370 GLU A N 1
ATOM 2994 C CA . GLU A 1 370 ? 14.578 -3.540 17.418 1.00 23.42 370 GLU A CA 1
ATOM 2995 C C . GLU A 1 370 ? 14.112 -2.381 18.289 1.00 22.28 370 GLU A C 1
ATOM 2996 O O . GLU A 1 370 ? 13.884 -2.544 19.488 1.00 22.28 370 GLU A O 1
ATOM 3002 N N . ILE A 1 371 ? 13.974 -1.209 17.680 1.00 21.51 371 ILE A N 1
ATOM 3003 C CA . ILE A 1 371 ? 13.543 -0.019 18.400 1.00 21.32 371 ILE A CA 1
ATOM 3004 C C . ILE A 1 371 ? 12.449 0.708 17.632 1.00 21.55 371 ILE A C 1
ATOM 3005 O O . ILE A 1 371 ? 12.090 0.319 16.520 1.00 21.90 371 ILE A O 1
ATOM 3010 N N . GLU A 1 372 ? 11.916 1.760 18.242 1.00 22.92 372 GLU A N 1
ATOM 3011 C CA . GLU A 1 372 ? 10.882 2.577 17.622 1.00 23.12 372 GLU A CA 1
ATOM 3012 C C . GLU A 1 372 ? 11.238 4.044 17.817 1.00 22.74 372 GLU A C 1
ATOM 3013 O O . GLU A 1 372 ? 11.737 4.438 18.874 1.00 21.90 372 GLU A O 1
ATOM 3019 N N . VAL A 1 373 ? 10.993 4.843 16.785 1.00 21.26 373 VAL A N 1
ATOM 3020 C CA . VAL A 1 373 ? 11.264 6.271 16.836 1.00 20.70 373 VAL A CA 1
ATOM 3021 C C . VAL A 1 373 ? 9.949 6.983 16.630 1.00 21.99 373 VAL A C 1
ATOM 3022 O O . VAL A 1 373 ? 9.217 6.707 15.685 1.00 21.53 373 VAL A O 1
ATOM 3026 N N . GLU A 1 374 ? 9.652 7.912 17.514 1.00 22.37 374 GLU A N 1
ATOM 3027 C CA . GLU A 1 374 ? 8.406 8.631 17.410 1.00 22.81 374 GLU A CA 1
ATOM 3028 C C . GLU A 1 374 ? 8.543 9.814 16.472 1.00 22.87 374 GLU A C 1
ATOM 3029 O O . GLU A 1 374 ? 9.259 10.774 16.746 1.00 22.47 374 GLU A O 1
ATOM 3035 N N . ILE A 1 375 ? 7.838 9.735 15.357 1.00 21.91 375 ILE A N 1
ATOM 3036 C CA . ILE A 1 375 ? 7.883 10.785 14.365 1.00 22.97 375 ILE A CA 1
ATOM 3037 C C . ILE A 1 375 ? 6.503 11.409 14.239 1.00 22.81 375 ILE A C 1
ATOM 3038 O O . ILE A 1 375 ? 5.558 10.764 13.793 1.00 23.31 375 ILE A O 1
ATOM 3043 N N . ARG A 1 376 ? 6.395 12.664 14.655 1.00 23.22 376 ARG A N 1
ATOM 3044 C CA . ARG A 1 376 ? 5.135 13.393 14.596 1.00 23.72 376 ARG A CA 1
ATOM 3045 C C . ARG A 1 376 ? 3.950 12.591 15.146 1.00 24.25 376 ARG A C 1
ATOM 3046 O O . ARG A 1 376 ? 2.925 12.437 14.480 1.00 24.34 376 ARG A O 1
ATOM 3054 N N . GLY A 1 377 ? 4.114 12.078 16.369 1.00 24.89 377 GLY A N 1
ATOM 3055 C CA . GLY A 1 377 ? 3.068 11.313 17.044 1.00 24.58 377 GLY A CA 1
ATOM 3056 C C . GLY A 1 377 ? 2.869 9.863 16.655 1.00 25.64 377 GLY A C 1
ATOM 3057 O O . GLY A 1 377 ? 1.988 9.186 17.235 1.00 27.73 377 GLY A O 1
ATOM 3058 N N . GLN A 1 378 ? 3.697 9.363 15.751 1.00 25.48 378 GLN A N 1
ATOM 3059 C CA . GLN A 1 378 ? 3.635 7.984 15.249 1.00 25.98 378 GLN A CA 1
ATOM 3060 C C . GLN A 1 378 ? 4.887 7.162 15.592 1.00 25.88 378 GLN A C 1
ATOM 3061 O O . GLN A 1 378 ? 6.007 7.615 15.329 1.00 26.17 378 GLN A O 1
ATOM 3067 N N . ARG A 1 379 ? 4.734 5.946 16.154 1.00 26.07 379 ARG A N 1
ATOM 3068 C CA . ARG A 1 379 ? 5.893 5.101 16.473 1.00 26.61 379 ARG A CA 1
ATOM 3069 C C . ARG A 1 379 ? 6.323 4.364 15.196 1.00 26.05 379 ARG A C 1
ATOM 3070 O O . ARG A 1 379 ? 5.566 3.541 14.673 1.00 26.87 379 ARG A O 1
ATOM 3078 N N . LYS A 1 380 ? 7.520 4.653 14.688 1.00 23.71 380 LYS A N 1
ATOM 3079 C CA . LYS A 1 380 ? 8.017 4.005 13.473 1.00 22.62 380 LYS A CA 1
ATOM 3080 C C . LYS A 1 380 ? 9.160 3.054 13.820 1.00 22.39 380 LYS A C 1
ATOM 3081 O O . LYS A 1 380 ? 10.092 3.427 14.531 1.00 21.74 380 LYS A O 1
ATOM 3087 N N . LYS A 1 381 ? 9.084 1.827 13.313 1.00 21.52 381 LYS A N 1
ATOM 3088 C CA . LYS A 1 381 ? 10.093 0.809 13.591 1.00 21.51 381 LYS A CA 1
ATOM 3089 C C . LYS A 1 381 ? 11.461 1.060 12.962 1.00 20.16 381 LYS A C 1
ATOM 3090 O O . LYS A 1 381 ? 11.567 1.594 11.856 1.00 19.96 381 LYS A O 1
ATOM 3096 N N . ALA A 1 382 ? 12.502 0.653 13.684 1.00 19.52 382 ALA A N 1
ATOM 3097 C CA . ALA A 1 382 ? 13.882 0.802 13.239 1.00 18.65 382 ALA A CA 1
ATOM 3098 C C . ALA A 1 382 ? 14.727 -0.277 13.911 1.00 18.51 382 ALA A C 1
ATOM 3099 O O . ALA A 1 382 ? 14.246 -0.993 14.790 1.00 19.07 382 ALA A O 1
ATOM 3101 N N . VAL A 1 383 ? 15.981 -0.399 13.492 1.00 17.43 383 VAL A N 1
ATOM 3102 C CA . VAL A 1 383 ? 16.879 -1.383 14.080 1.00 18.21 383 VAL A CA 1
ATOM 3103 C C . VAL A 1 383 ? 18.272 -0.777 14.216 1.00 17.65 383 VAL A C 1
ATOM 3104 O O . VAL A 1 383 ? 18.725 -0.042 13.338 1.00 17.54 383 VAL A O 1
ATOM 3108 N N . THR A 1 384 ? 18.947 -1.071 15.322 1.00 17.70 384 THR A N 1
ATOM 3109 C CA . THR A 1 384 ? 20.288 -0.538 15.533 1.00 17.16 384 THR A CA 1
ATOM 3110 C C . THR A 1 384 ? 21.264 -1.286 14.634 1.00 17.47 384 THR A C 1
ATOM 3111 O O . THR A 1 384 ? 21.091 -2.477 14.369 1.00 17.77 384 THR A O 1
ATOM 3115 N N . VAL A 1 385 ? 22.285 -0.577 14.163 1.00 17.14 385 VAL A N 1
ATOM 3116 C CA . VAL A 1 385 ? 23.275 -1.156 13.268 1.00 16.71 385 VAL A CA 1
ATOM 3117 C C . VAL A 1 385 ? 24.688 -0.692 13.591 1.00 17.44 385 VAL A C 1
ATOM 3118 O O . VAL A 1 385 ? 24.897 0.218 14.395 1.00 18.54 385 VAL A O 1
ATOM 3122 N N . THR A 1 386 ? 25.654 -1.331 12.944 1.00 17.33 386 THR A N 1
ATOM 3123 C CA . THR A 1 386 ? 27.054 -0.976 13.096 1.00 17.56 386 THR A CA 1
ATOM 3124 C C . THR A 1 386 ? 27.412 -0.196 11.833 1.00 17.72 386 THR A C 1
ATOM 3125 O O . THR A 1 386 ? 27.212 -0.686 10.725 1.00 17.42 386 THR A O 1
ATOM 3129 N N . PRO A 1 387 ? 27.928 1.033 11.980 1.00 16.96 387 PRO A N 1
ATOM 3130 C CA . PRO A 1 387 ? 28.288 1.820 10.798 1.00 17.34 387 PRO A CA 1
ATOM 3131 C C . PRO A 1 387 ? 29.542 1.261 10.123 1.00 17.81 387 PRO A C 1
ATOM 3132 O O . PRO A 1 387 ? 30.298 0.509 10.737 1.00 19.23 387 PRO A O 1
ATOM 3136 N N . PRO A 1 388 ? 29.778 1.616 8.849 1.00 17.46 388 PRO A N 1
ATOM 3137 C CA . PRO A 1 388 ? 28.952 2.495 8.014 1.00 17.39 388 PRO A CA 1
ATOM 3138 C C . PRO A 1 388 ? 27.643 1.837 7.598 1.00 17.58 388 PRO A C 1
ATOM 3139 O O . PRO A 1 388 ? 27.478 0.623 7.734 1.00 18.27 388 PRO A O 1
ATOM 3143 N N . PHE A 1 389 ? 26.719 2.644 7.085 1.00 17.85 389 PHE A N 1
ATOM 3144 C CA . PHE A 1 389 ? 25.427 2.135 6.643 1.00 17.38 389 PHE A CA 1
ATOM 3145 C C . PHE A 1 389 ? 25.507 1.482 5.267 1.00 19.60 389 PHE A C 1
ATOM 3146 O O . PHE A 1 389 ? 24.592 0.764 4.863 1.00 21.03 389 PHE A O 1
ATOM 3154 N N . TYR A 1 390 ? 26.599 1.734 4.552 1.00 20.07 390 TYR A N 1
ATOM 3155 C CA . TYR A 1 390 ? 26.799 1.161 3.224 1.00 20.71 390 TYR A CA 1
ATOM 3156 C C . TYR A 1 390 ? 27.749 -0.033 3.283 1.00 21.49 390 TYR A C 1
ATOM 3157 O O . TYR A 1 390 ? 28.412 -0.254 4.295 1.00 21.36 390 TYR A O 1
ATOM 3166 N N . ASP A 1 391 ? 27.797 -0.812 2.205 1.00 21.95 391 ASP A N 1
ATOM 3167 C CA . ASP A 1 391 ? 28.686 -1.970 2.140 1.00 23.87 391 ASP A CA 1
ATOM 3168 C C . ASP A 1 391 ? 30.086 -1.431 1.864 1.00 22.96 391 ASP A C 1
ATOM 3169 O O . ASP A 1 391 ? 30.328 -0.839 0.813 1.00 22.46 391 ASP A O 1
ATOM 3174 N N . PRO A 1 392 ? 31.025 -1.622 2.805 1.00 23.62 392 PRO A N 1
ATOM 3175 C CA . PRO A 1 392 ? 32.393 -1.129 2.612 1.00 23.56 392 PRO A CA 1
ATOM 3176 C C . PRO A 1 392 ? 33.154 -1.771 1.448 1.00 23.75 392 PRO A C 1
ATOM 3177 O O . PRO A 1 392 ? 34.249 -1.336 1.103 1.00 23.53 392 PRO A O 1
ATOM 3181 N N . LYS A 1 393 ? 32.578 -2.807 0.848 1.00 24.97 393 LYS A N 1
ATOM 3182 C CA . LYS A 1 393 ? 33.210 -3.463 -0.292 1.00 25.75 393 LYS A CA 1
ATOM 3183 C C . LYS A 1 393 ? 32.751 -2.780 -1.576 1.00 24.91 393 LYS A C 1
ATOM 3184 O O . LYS A 1 393 ? 33.374 -2.923 -2.627 1.00 25.59 393 LYS A O 1
ATOM 3190 N N . LYS A 1 394 ? 31.662 -2.026 -1.480 1.00 24.45 394 LYS A N 1
ATOM 3191 C CA . LYS A 1 394 ? 31.102 -1.345 -2.639 1.00 23.59 394 LYS A CA 1
ATOM 3192 C C . LYS A 1 394 ? 31.265 0.173 -2.607 1.00 21.71 394 LYS A C 1
ATOM 3193 O O . LYS A 1 394 ? 31.435 0.807 -3.649 1.00 21.18 394 LYS A O 1
ATOM 3199 N N . TYR A 1 395 ? 31.206 0.759 -1.417 1.00 20.04 395 TYR A N 1
ATOM 3200 C CA . TYR A 1 395 ? 31.361 2.202 -1.283 1.00 19.05 395 TYR A CA 1
ATOM 3201 C C . TYR A 1 395 ? 32.414 2.509 -0.230 1.00 18.37 395 TYR A C 1
ATOM 3202 O O . TYR A 1 395 ? 32.861 1.615 0.481 1.00 18.30 395 TYR A O 1
ATOM 3211 N N . GLY A 1 396 ? 32.815 3.772 -0.127 1.00 16.25 396 GLY A N 1
ATOM 3212 C CA . GLY A 1 396 ? 33.831 4.124 0.848 1.00 16.08 396 GLY A CA 1
ATOM 3213 C C . GLY A 1 396 ? 35.226 3.976 0.268 1.00 16.57 396 GLY A C 1
ATOM 3214 O O . GLY A 1 396 ? 35.405 3.375 -0.793 1.00 15.81 396 GLY A O 1
ATOM 3215 N N . LEU A 1 397 ? 36.224 4.497 0.974 1.00 16.09 397 LEU A N 1
ATOM 3216 C CA . LEU A 1 397 ? 37.598 4.444 0.490 1.00 18.13 397 LEU A CA 1
ATOM 3217 C C . LEU A 1 397 ? 38.203 3.050 0.364 1.00 18.85 397 LEU A C 1
ATOM 3218 O O . LEU A 1 397 ? 39.167 2.864 -0.375 1.00 20.20 397 LEU A O 1
ATOM 3223 N N . PHE A 1 398 ? 37.644 2.071 1.069 1.00 19.39 398 PHE A N 1
ATOM 3224 C CA . PHE A 1 398 ? 38.189 0.718 1.013 1.00 19.98 398 PHE A CA 1
ATOM 3225 C C . PHE A 1 398 ? 37.394 -0.251 0.155 1.00 21.08 398 PHE A C 1
ATOM 3226 O O . PHE A 1 398 ? 37.498 -1.468 0.324 1.00 21.40 398 PHE A O 1
ATOM 3234 N N . ARG A 1 399 ? 36.602 0.284 -0.767 1.00 20.33 399 ARG A N 1
ATOM 3235 C CA . ARG A 1 399 ? 35.813 -0.559 -1.653 1.00 22.52 399 ARG A CA 1
ATOM 3236 C C . ARG A 1 399 ? 36.772 -1.443 -2.445 1.00 25.49 399 ARG A C 1
ATOM 3237 O O . ARG A 1 399 ? 37.916 -1.061 -2.691 1.00 25.25 399 ARG A O 1
ATOM 3245 N N . GLU A 1 400 ? 36.315 -2.629 -2.831 1.00 29.43 400 GLU A N 1
ATOM 3246 C CA . GLU A 1 400 ? 37.157 -3.540 -3.598 1.00 33.46 400 GLU A CA 1
ATOM 3247 C C . GLU A 1 400 ? 37.344 -3.014 -5.016 1.00 35.34 400 GLU A C 1
ATOM 3248 O O . GLU A 1 400 ? 36.462 -2.353 -5.564 1.00 35.68 400 GLU A O 1
ATOM 3254 N N . THR A 1 401 ? 38.500 -3.306 -5.603 1.00 37.56 401 THR A N 1
ATOM 3255 C CA . THR A 1 401 ? 38.809 -2.857 -6.955 1.00 40.13 401 THR A CA 1
ATOM 3256 C C . THR A 1 401 ? 38.998 -4.028 -7.915 1.00 41.30 401 THR A C 1
ATOM 3257 O O . THR A 1 401 ? 40.119 -4.182 -8.446 1.00 42.46 401 THR A O 1
ATOM 3262 N N . GLN B 1 3 ? 25.106 6.263 43.363 1.00 33.04 3 GLN B N 1
ATOM 3263 C CA . GLN B 1 3 ? 26.009 7.199 44.094 1.00 32.16 3 GLN B CA 1
ATOM 3264 C C . GLN B 1 3 ? 25.422 7.582 45.448 1.00 31.06 3 GLN B C 1
ATOM 3265 O O . GLN B 1 3 ? 24.221 7.450 45.677 1.00 31.18 3 GLN B O 1
ATOM 3271 N N . MET B 1 4 ? 26.280 8.061 46.342 1.00 28.82 4 MET B N 1
ATOM 3272 C CA . MET B 1 4 ? 25.859 8.456 47.679 1.00 27.17 4 MET B CA 1
ATOM 3273 C C . MET B 1 4 ? 25.001 9.717 47.671 1.00 25.74 4 MET B C 1
ATOM 3274 O O . MET B 1 4 ? 25.301 10.684 46.970 1.00 24.06 4 MET B O 1
ATOM 3279 N N . VAL B 1 5 ? 23.919 9.695 48.442 1.00 24.36 5 VAL B N 1
ATOM 3280 C CA . VAL B 1 5 ? 23.053 10.858 48.555 1.00 22.58 5 VAL B CA 1
ATOM 3281 C C . VAL B 1 5 ? 23.793 11.771 49.526 1.00 19.95 5 VAL B C 1
ATOM 3282 O O . VAL B 1 5 ? 24.281 11.312 50.560 1.00 21.52 5 VAL B O 1
ATOM 3286 N N . LYS B 1 6 ? 23.894 13.053 49.194 1.00 16.89 6 LYS B N 1
ATOM 3287 C CA . LYS B 1 6 ? 24.601 13.993 50.055 1.00 16.21 6 LYS B CA 1
ATOM 3288 C C . LYS B 1 6 ? 23.715 14.498 51.188 1.00 14.06 6 LYS B C 1
ATOM 3289 O O . LYS B 1 6 ? 22.528 14.766 50.992 1.00 14.64 6 LYS B O 1
ATOM 3295 N N . ARG B 1 7 ? 24.302 14.611 52.376 1.00 13.17 7 ARG B N 1
ATOM 3296 C CA . ARG B 1 7 ? 23.588 15.078 53.562 1.00 12.82 7 ARG B CA 1
ATOM 3297 C C . ARG B 1 7 ? 24.471 16.016 54.381 1.00 13.51 7 ARG B C 1
ATOM 3298 O O . ARG B 1 7 ? 25.672 15.782 54.521 1.00 13.65 7 ARG B O 1
ATOM 3306 N N . VAL B 1 8 ? 23.880 17.076 54.924 1.00 12.53 8 VAL B N 1
ATOM 3307 C CA . VAL B 1 8 ? 24.644 18.024 55.728 1.00 12.62 8 VAL B CA 1
ATOM 3308 C C . VAL B 1 8 ? 25.075 17.419 57.062 1.00 12.62 8 VAL B C 1
ATOM 3309 O O . VAL B 1 8 ? 24.538 16.395 57.497 1.00 12.78 8 VAL B O 1
ATOM 3313 N N . HIS B 1 9 ? 26.044 18.068 57.703 1.00 12.49 9 HIS B N 1
ATOM 3314 C CA . HIS B 1 9 ? 26.588 17.627 58.988 1.00 11.58 9 HIS B CA 1
ATOM 3315 C C . HIS B 1 9 ? 25.527 17.180 59.986 1.00 12.23 9 HIS B C 1
ATOM 3316 O O . HIS B 1 9 ? 25.575 16.058 60.493 1.00 12.17 9 HIS B O 1
ATOM 3323 N N . ILE B 1 10 ? 24.579 18.066 60.282 1.00 12.23 10 ILE B N 1
ATOM 3324 C CA . ILE B 1 10 ? 23.548 17.744 61.263 1.00 12.21 10 ILE B CA 1
ATOM 3325 C C . ILE B 1 10 ? 22.233 17.256 60.670 1.00 12.26 10 ILE B C 1
ATOM 3326 O O . ILE B 1 10 ? 21.151 17.556 61.181 1.00 13.24 10 ILE B O 1
ATOM 3331 N N . PHE B 1 11 ? 22.335 16.477 59.600 1.00 12.58 11 PHE B N 1
ATOM 3332 C CA . PHE B 1 11 ? 21.156 15.929 58.946 1.00 12.13 11 PHE B CA 1
ATOM 3333 C C . PHE B 1 11 ? 20.212 15.221 59.920 1.00 13.25 11 PHE B C 1
ATOM 3334 O O . PHE B 1 11 ? 18.996 15.366 59.818 1.00 13.11 11 PHE B O 1
ATOM 3342 N N . ASP B 1 12 ? 20.764 14.451 60.853 1.00 14.01 12 ASP B N 1
ATOM 3343 C CA . ASP B 1 12 ? 19.922 13.728 61.800 1.00 15.56 12 ASP B CA 1
ATOM 3344 C C . ASP B 1 12 ? 18.987 14.653 62.561 1.00 15.85 12 ASP B C 1
ATOM 3345 O O . ASP B 1 12 ? 17.839 14.294 62.821 1.00 16.76 12 ASP B O 1
ATOM 3350 N N . TRP B 1 13 ? 19.464 15.841 62.923 1.00 13.47 13 TRP B N 1
ATOM 3351 C CA . TRP B 1 13 ? 18.608 16.779 63.640 1.00 13.79 13 TRP B CA 1
ATOM 3352 C C . TRP B 1 13 ? 17.447 17.182 62.730 1.00 14.13 13 TRP B C 1
ATOM 3353 O O . TRP B 1 13 ? 16.294 17.222 63.158 1.00 14.88 13 TRP B O 1
ATOM 3364 N N . HIS B 1 14 ? 17.757 17.479 61.470 1.00 13.18 14 HIS B N 1
ATOM 3365 C CA . HIS B 1 14 ? 16.726 17.880 60.519 1.00 13.34 14 HIS B CA 1
ATOM 3366 C C . HIS B 1 14 ? 15.709 16.773 60.298 1.00 14.95 14 HIS B C 1
ATOM 3367 O O . HIS B 1 14 ? 14.510 17.037 60.198 1.00 14.68 14 HIS B O 1
ATOM 3374 N N . LYS B 1 15 ? 16.185 15.534 60.228 1.00 14.47 15 LYS B N 1
ATOM 3375 C CA . LYS B 1 15 ? 15.287 14.406 60.018 1.00 16.32 15 LYS B CA 1
ATOM 3376 C C . LYS B 1 15 ? 14.269 14.300 61.144 1.00 16.59 15 LYS B C 1
ATOM 3377 O O . LYS B 1 15 ? 13.108 13.973 60.908 1.00 17.56 15 LYS B O 1
ATOM 3383 N N B GLU B 1 16 ? 14.707 14.586 62.363 1.00 15.79 16 GLU B N 1
ATOM 3384 C CA B GLU B 1 16 ? 13.824 14.507 63.527 1.00 16.53 16 GLU B CA 1
ATOM 3385 C C B GLU B 1 16 ? 12.915 15.705 63.725 1.00 17.25 16 GLU B C 1
ATOM 3386 O O B GLU B 1 16 ? 11.931 15.606 64.449 1.00 18.58 16 GLU B O 1
ATOM 3396 N N . HIS B 1 17 ? 13.234 16.839 63.108 1.00 15.23 17 HIS B N 1
ATOM 3397 C CA . HIS B 1 17 ? 12.415 18.032 63.311 1.00 14.94 17 HIS B CA 1
ATOM 3398 C C . HIS B 1 17 ? 11.678 18.602 62.109 1.00 15.04 17 HIS B C 1
ATOM 3399 O O . HIS B 1 17 ? 10.851 19.498 62.270 1.00 15.53 17 HIS B O 1
ATOM 3406 N N . ALA B 1 18 ? 11.973 18.104 60.914 1.00 14.91 18 ALA B N 1
ATOM 3407 C CA . ALA B 1 18 ? 11.321 18.612 59.713 1.00 15.40 18 ALA B CA 1
ATOM 3408 C C . ALA B 1 18 ? 10.081 17.814 59.330 1.00 16.55 18 ALA B C 1
ATOM 3409 O O . ALA B 1 18 ? 10.019 16.605 59.542 1.00 18.38 18 ALA B O 1
ATOM 3411 N N . ARG B 1 19 ? 9.096 18.499 58.757 1.00 15.72 19 ARG B N 1
ATOM 3412 C CA . ARG B 1 19 ? 7.867 17.850 58.313 1.00 16.86 19 ARG B CA 1
ATOM 3413 C C . ARG B 1 19 ? 8.026 17.352 56.886 1.00 17.18 19 ARG B C 1
ATOM 3414 O O . ARG B 1 19 ? 7.308 16.452 56.447 1.00 18.96 19 ARG B O 1
ATOM 3422 N N . LYS B 1 20 ? 8.967 17.945 56.162 1.00 16.77 20 LYS B N 1
ATOM 3423 C CA . LYS B 1 20 ? 9.212 17.557 54.785 1.00 16.87 20 LYS B CA 1
ATOM 3424 C C . LYS B 1 20 ? 10.700 17.527 54.464 1.00 17.87 20 LYS B C 1
ATOM 3425 O O . LYS B 1 20 ? 11.392 18.543 54.548 1.00 15.79 20 LYS B O 1
ATOM 3431 N N . ILE B 1 21 ? 11.177 16.339 54.113 1.00 19.40 21 ILE B N 1
ATOM 3432 C CA . ILE B 1 21 ? 12.566 16.113 53.735 1.00 20.87 21 ILE B CA 1
ATOM 3433 C C . ILE B 1 21 ? 12.474 15.544 52.326 1.00 22.31 21 ILE B C 1
ATOM 3434 O O . ILE B 1 21 ? 11.731 14.591 52.093 1.00 22.90 21 ILE B O 1
ATOM 3439 N N . GLU B 1 22 ? 13.207 16.126 51.386 1.00 21.73 22 GLU B N 1
ATOM 3440 C CA . GLU B 1 22 ? 13.173 15.637 50.015 1.00 24.52 22 GLU B CA 1
ATOM 3441 C C . GLU B 1 22 ? 14.553 15.657 49.386 1.00 24.66 22 GLU B C 1
ATOM 3442 O O . GLU B 1 22 ? 15.369 16.533 49.679 1.00 23.47 22 GLU B O 1
ATOM 3448 N N . GLU B 1 23 ? 14.808 14.683 48.521 1.00 25.93 23 GLU B N 1
ATOM 3449 C CA . GLU B 1 23 ? 16.077 14.622 47.821 1.00 27.71 23 GLU B CA 1
ATOM 3450 C C . GLU B 1 23 ? 15.987 15.638 46.696 1.00 29.35 23 GLU B C 1
ATOM 3451 O O . GLU B 1 23 ? 15.204 15.487 45.755 1.00 29.26 23 GLU B O 1
ATOM 3457 N N . PHE B 1 24 ? 16.787 16.685 46.827 1.00 29.13 24 PHE B N 1
ATOM 3458 C CA . PHE B 1 24 ? 16.812 17.762 45.867 1.00 31.40 24 PHE B CA 1
ATOM 3459 C C . PHE B 1 24 ? 18.220 17.961 45.323 1.00 31.06 24 PHE B C 1
ATOM 3460 O O . PHE B 1 24 ? 19.108 18.419 46.070 1.00 31.93 24 PHE B O 1
ATOM 3468 N N . ALA B 1 25 ? 18.436 17.626 44.051 1.00 30.42 25 ALA B N 1
ATOM 3469 C CA . ALA B 1 25 ? 19.717 17.884 43.420 1.00 29.74 25 ALA B CA 1
ATOM 3470 C C . ALA B 1 25 ? 20.876 17.141 44.065 1.00 28.23 25 ALA B C 1
ATOM 3471 O O . ALA B 1 25 ? 21.979 17.671 44.202 1.00 28.35 25 ALA B O 1
ATOM 3473 N N . GLY B 1 26 ? 20.613 15.895 44.399 1.00 26.62 26 GLY B N 1
ATOM 3474 C CA . GLY B 1 26 ? 21.656 15.085 44.995 1.00 24.46 26 GLY B CA 1
ATOM 3475 C C . GLY B 1 26 ? 21.766 15.216 46.496 1.00 22.52 26 GLY B C 1
ATOM 3476 O O . GLY B 1 26 ? 22.542 14.472 47.076 1.00 21.60 26 GLY B O 1
ATOM 3477 N N . TRP B 1 27 ? 21.032 16.140 47.124 1.00 20.66 27 TRP B N 1
ATOM 3478 C CA . TRP B 1 27 ? 21.084 16.292 48.584 1.00 18.75 27 TRP B CA 1
ATOM 3479 C C . TRP B 1 27 ? 19.718 16.008 49.192 1.00 19.06 27 TRP B C 1
ATOM 3480 O O . TRP B 1 27 ? 18.694 16.390 48.625 1.00 20.19 27 TRP B O 1
ATOM 3491 N N . GLU B 1 28 ? 19.704 15.349 50.346 1.00 16.90 28 GLU B N 1
ATOM 3492 C CA . GLU B 1 28 ? 18.451 15.070 51.039 1.00 16.55 28 GLU B CA 1
ATOM 3493 C C . GLU B 1 28 ? 18.357 16.211 52.050 1.00 16.00 28 GLU B C 1
ATOM 3494 O O . GLU B 1 28 ? 19.036 16.201 53.078 1.00 16.14 28 GLU B O 1
ATOM 3500 N N . MET B 1 29 ? 17.508 17.191 51.749 1.00 15.74 29 MET B N 1
ATOM 3501 C CA . MET B 1 29 ? 17.377 18.387 52.577 1.00 14.79 29 MET B CA 1
ATOM 3502 C C . MET B 1 29 ? 16.011 18.658 53.189 1.00 14.45 29 MET B C 1
ATOM 3503 O O . MET B 1 29 ? 14.992 18.158 52.721 1.00 15.32 29 MET B O 1
ATOM 3508 N N . PRO B 1 30 ? 15.981 19.470 54.257 1.00 14.45 30 PRO B N 1
ATOM 3509 C CA . PRO B 1 30 ? 14.710 19.806 54.898 1.00 13.79 30 PRO B CA 1
ATOM 3510 C C . PRO B 1 30 ? 14.075 20.916 54.053 1.00 13.63 30 PRO B C 1
ATOM 3511 O O . PRO B 1 30 ? 14.705 21.949 53.809 1.00 13.06 30 PRO B O 1
ATOM 3515 N N . ILE B 1 31 ? 12.846 20.698 53.593 1.00 12.88 31 ILE B N 1
ATOM 3516 C CA . ILE B 1 31 ? 12.159 21.692 52.767 1.00 12.97 31 ILE B CA 1
ATOM 3517 C C . ILE B 1 31 ? 11.373 22.647 53.664 1.00 12.93 31 ILE B C 1
ATOM 3518 O O . ILE B 1 31 ? 11.246 23.831 53.361 1.00 13.93 31 ILE B O 1
ATOM 3523 N N . TRP B 1 32 ? 10.829 22.117 54.756 1.00 13.11 32 TRP B N 1
ATOM 3524 C CA . TRP B 1 32 ? 10.144 22.932 55.754 1.00 12.31 32 TRP B CA 1
ATOM 3525 C C . TRP B 1 32 ? 9.974 22.139 57.037 1.00 12.94 32 TRP B C 1
ATOM 3526 O O . TRP B 1 32 ? 9.948 20.900 57.022 1.00 12.66 32 TRP B O 1
ATOM 3537 N N . TYR B 1 33 ? 9.905 22.867 58.145 1.00 12.46 33 TYR B N 1
ATOM 3538 C CA . TYR B 1 33 ? 9.745 22.283 59.470 1.00 12.38 33 TYR B CA 1
ATOM 3539 C C . TYR B 1 33 ? 8.312 22.480 59.956 1.00 14.50 33 TYR B C 1
ATOM 3540 O O . TYR B 1 33 ? 7.686 21.543 60.445 1.00 13.84 33 TYR B O 1
ATOM 3549 N N . SER B 1 34 ? 7.804 23.704 59.837 1.00 14.74 34 SER B N 1
ATOM 3550 C CA . SER B 1 34 ? 6.426 23.999 60.226 1.00 15.05 34 SER B CA 1
ATOM 3551 C C . SER B 1 34 ? 5.668 24.140 58.910 1.00 14.47 34 SER B C 1
ATOM 3552 O O . SER B 1 34 ? 4.861 23.282 58.554 1.00 15.68 34 SER B O 1
ATOM 3555 N N . SER B 1 35 ? 5.945 25.217 58.182 1.00 14.47 35 SER B N 1
ATOM 3556 C CA . SER B 1 35 ? 5.350 25.446 56.869 1.00 14.37 35 SER B CA 1
ATOM 3557 C C . SER B 1 35 ? 6.185 26.516 56.182 1.00 13.41 35 SER B C 1
ATOM 3558 O O . SER B 1 35 ? 6.861 27.300 56.845 1.00 13.19 35 SER B O 1
ATOM 3561 N N . ILE B 1 36 ? 6.161 26.535 54.856 1.00 13.79 36 ILE B N 1
ATOM 3562 C CA . ILE B 1 36 ? 6.931 27.529 54.123 1.00 14.24 36 ILE B CA 1
ATOM 3563 C C . ILE B 1 36 ? 6.473 28.927 54.523 1.00 14.60 36 ILE B C 1
ATOM 3564 O O . ILE B 1 36 ? 7.294 29.804 54.797 1.00 14.05 36 ILE B O 1
ATOM 3569 N N . LYS B 1 37 ? 5.159 29.124 54.582 1.00 14.73 37 LYS B N 1
ATOM 3570 C CA . LYS B 1 37 ? 4.600 30.419 54.958 1.00 15.39 37 LYS B CA 1
ATOM 3571 C C . LYS B 1 37 ? 5.040 30.876 56.352 1.00 14.45 37 LYS B C 1
ATOM 3572 O O . LYS B 1 37 ? 5.482 32.009 56.527 1.00 14.08 37 LYS B O 1
ATOM 3578 N N . GLU B 1 38 ? 4.921 30.003 57.348 1.00 13.81 38 GLU B N 1
ATOM 3579 C CA . GLU B 1 38 ? 5.312 30.382 58.701 1.00 14.85 38 GLU B CA 1
ATOM 3580 C C . GLU B 1 38 ? 6.797 30.729 58.797 1.00 13.46 38 GLU B C 1
ATOM 3581 O O . GLU B 1 38 ? 7.180 31.678 59.481 1.00 14.93 38 GLU B O 1
ATOM 3587 N N . GLU B 1 39 ? 7.632 29.964 58.105 1.00 13.00 39 GLU B N 1
ATOM 3588 C CA . GLU B 1 39 ? 9.068 30.206 58.134 1.00 12.47 39 GLU B CA 1
ATOM 3589 C C . GLU B 1 39 ? 9.414 31.504 57.411 1.00 12.65 39 GLU B C 1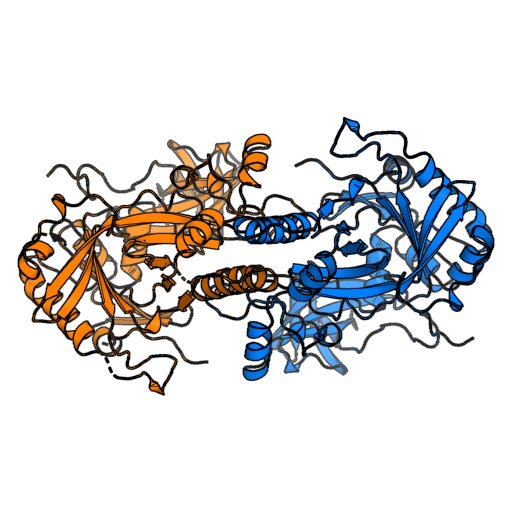
ATOM 3590 O O . GLU B 1 39 ? 10.240 32.293 57.879 1.00 12.70 39 GLU B O 1
ATOM 3596 N N . HIS B 1 40 ? 8.765 31.727 56.276 1.00 12.64 40 HIS B N 1
ATOM 3597 C CA . HIS B 1 40 ? 8.973 32.945 55.503 1.00 12.69 40 HIS B CA 1
ATOM 3598 C C . HIS B 1 40 ? 8.636 34.150 56.382 1.00 13.49 40 HIS B C 1
ATOM 3599 O O . HIS B 1 40 ? 9.412 35.100 56.477 1.00 12.91 40 HIS B O 1
ATOM 3606 N N . LEU B 1 41 ? 7.480 34.101 57.039 1.00 14.05 41 LEU B N 1
ATOM 3607 C CA . LEU B 1 41 ? 7.063 35.207 57.889 1.00 15.29 41 LEU B CA 1
ATOM 3608 C C . LEU B 1 41 ? 7.919 35.362 59.145 1.00 14.71 41 LEU B C 1
ATOM 3609 O O . LEU B 1 41 ? 8.065 36.468 59.659 1.00 15.25 41 LEU B O 1
ATOM 3614 N N . ALA B 1 42 ? 8.491 34.268 59.637 1.00 14.36 42 ALA B N 1
ATOM 3615 C CA . ALA B 1 42 ? 9.338 34.351 60.818 1.00 14.26 42 ALA B CA 1
ATOM 3616 C C . ALA B 1 42 ? 10.571 35.188 60.475 1.00 14.26 42 ALA B C 1
ATOM 3617 O O . ALA B 1 42 ? 11.054 35.973 61.290 1.00 15.21 42 ALA B O 1
ATOM 3619 N N . VAL B 1 43 ? 11.077 35.029 59.258 1.00 13.66 43 VAL B N 1
ATOM 3620 C CA . VAL B 1 43 ? 12.240 35.801 58.836 1.00 13.38 43 VAL B CA 1
ATOM 3621 C C . VAL B 1 43 ? 11.868 37.269 58.606 1.00 13.07 43 VAL B C 1
ATOM 3622 O O . VAL B 1 43 ? 12.643 38.168 58.920 1.00 13.41 43 VAL B O 1
ATOM 3626 N N . ARG B 1 44 ? 10.675 37.511 58.074 1.00 12.81 44 ARG B N 1
ATOM 3627 C CA . ARG B 1 44 ? 10.231 38.883 57.827 1.00 12.63 44 ARG B CA 1
ATOM 3628 C C . ARG B 1 44 ? 9.856 39.633 59.103 1.00 13.94 44 ARG B C 1
ATOM 3629 O O . ARG B 1 44 ? 10.009 40.853 59.172 1.00 14.97 44 ARG B O 1
ATOM 3637 N N . ASN B 1 45 ? 9.382 38.908 60.115 1.00 14.09 45 ASN B N 1
ATOM 3638 C CA . ASN B 1 45 ? 8.945 39.540 61.361 1.00 15.41 45 ASN B CA 1
ATOM 3639 C C . ASN B 1 45 ? 9.790 39.327 62.611 1.00 15.96 45 ASN B C 1
ATOM 3640 O O . ASN B 1 45 ? 9.721 40.125 63.550 1.00 16.55 45 ASN B O 1
ATOM 3645 N N . ALA B 1 46 ? 10.568 38.254 62.646 1.00 14.62 46 ALA B N 1
ATOM 3646 C CA . ALA B 1 46 ? 11.383 37.964 63.820 1.00 14.95 46 ALA B CA 1
ATOM 3647 C C . ALA B 1 46 ? 12.773 37.513 63.405 1.00 14.59 46 ALA B C 1
ATOM 3648 O O . ALA B 1 46 ? 13.620 38.331 63.059 1.00 15.30 46 ALA B O 1
ATOM 3650 N N . VAL B 1 47 ? 13.009 36.208 63.452 1.00 13.62 47 VAL B N 1
ATOM 3651 C CA . VAL B 1 47 ? 14.301 35.674 63.052 1.00 13.89 47 VAL B CA 1
ATOM 3652 C C . VAL B 1 47 ? 14.152 34.205 62.705 1.00 13.95 47 VAL B C 1
ATOM 3653 O O . VAL B 1 47 ? 13.308 33.506 63.265 1.00 13.76 47 VAL B O 1
ATOM 3657 N N . GLY B 1 48 ? 14.960 33.751 61.755 1.00 12.92 48 GLY B N 1
ATOM 3658 C CA . GLY B 1 48 ? 14.918 32.359 61.354 1.00 13.14 48 GLY B CA 1
ATOM 3659 C C . GLY B 1 48 ? 16.322 31.853 61.116 1.00 12.54 48 GLY B C 1
ATOM 3660 O O . GLY B 1 48 ? 17.222 32.641 60.826 1.00 12.98 48 GLY B O 1
ATOM 3661 N N . ILE B 1 49 ? 16.525 30.547 61.265 1.00 12.24 49 ILE B N 1
ATOM 3662 C CA . ILE B 1 49 ? 17.839 29.970 61.027 1.00 12.18 49 ILE B CA 1
ATOM 3663 C C . ILE B 1 49 ? 17.748 28.887 59.959 1.00 11.47 49 ILE B C 1
ATOM 3664 O O . ILE B 1 49 ? 16.864 28.031 59.994 1.00 12.16 49 ILE B O 1
ATOM 3669 N N . PHE B 1 50 ? 18.662 28.957 58.997 1.00 11.36 50 PHE B N 1
ATOM 3670 C CA . PHE B 1 50 ? 18.717 28.011 57.886 1.00 10.24 50 PHE B CA 1
ATOM 3671 C C . PHE B 1 50 ? 20.021 27.238 57.929 1.00 10.24 50 PHE B C 1
ATOM 3672 O O . PHE B 1 50 ? 21.062 27.807 58.240 1.00 11.84 50 PHE B O 1
ATOM 3680 N N . ASP B 1 51 ? 19.975 25.951 57.602 1.00 10.62 51 ASP B N 1
ATOM 3681 C CA . ASP B 1 51 ? 21.210 25.189 57.533 1.00 10.70 51 ASP B CA 1
ATOM 3682 C C . ASP B 1 51 ? 21.590 25.212 56.059 1.00 11.23 51 ASP B C 1
ATOM 3683 O O . ASP B 1 51 ? 20.900 24.625 55.223 1.00 11.23 51 ASP B O 1
ATOM 3688 N N . VAL B 1 52 ? 22.670 25.918 55.738 1.00 11.42 52 VAL B N 1
ATOM 3689 C CA . VAL B 1 52 ? 23.135 26.007 54.359 1.00 11.57 52 VAL B CA 1
ATOM 3690 C C . VAL B 1 52 ? 24.518 25.376 54.227 1.00 11.24 52 VAL B C 1
ATOM 3691 O O . VAL B 1 52 ? 25.380 25.853 53.480 1.00 10.74 52 VAL B O 1
ATOM 3695 N N . SER B 1 53 ? 24.707 24.278 54.953 1.00 10.52 53 SER B N 1
ATOM 3696 C CA . SER B 1 53 ? 25.972 23.547 54.947 1.00 9.49 53 SER B CA 1
ATOM 3697 C C . SER B 1 53 ? 26.233 22.849 53.617 1.00 10.57 53 SER B C 1
ATOM 3698 O O . SER B 1 53 ? 27.306 22.281 53.417 1.00 11.22 53 SER B O 1
ATOM 3701 N N . HIS B 1 54 ? 25.249 22.888 52.720 1.00 11.38 54 HIS B N 1
ATOM 3702 C CA . HIS B 1 54 ? 25.361 22.266 51.399 1.00 11.09 54 HIS B CA 1
ATOM 3703 C C . HIS B 1 54 ? 25.959 23.237 50.383 1.00 11.51 54 HIS B C 1
ATOM 3704 O O . HIS B 1 54 ? 26.281 22.849 49.260 1.00 11.95 54 HIS B O 1
ATOM 3711 N N . MET B 1 55 ? 26.074 24.506 50.761 1.00 11.52 55 MET B N 1
ATOM 3712 C CA . MET B 1 55 ? 26.661 25.492 49.862 1.00 11.38 55 MET B CA 1
ATOM 3713 C C . MET B 1 55 ? 28.136 25.147 49.749 1.00 11.40 55 MET B C 1
ATOM 3714 O O . MET B 1 55 ? 28.724 24.581 50.674 1.00 10.89 55 MET B O 1
ATOM 3719 N N . GLY B 1 56 ? 28.739 25.490 48.620 1.00 10.50 56 GLY B N 1
ATOM 3720 C CA . GLY B 1 56 ? 30.140 25.173 48.440 1.00 10.93 56 GLY B CA 1
ATOM 3721 C C . GLY B 1 56 ? 31.111 26.087 49.158 1.00 10.41 56 GLY B C 1
ATOM 3722 O O . GLY B 1 56 ? 30.817 27.257 49.430 1.00 9.81 56 GLY B O 1
ATOM 3723 N N . GLU B 1 57 ? 32.263 25.520 49.498 1.00 10.30 57 GLU B N 1
ATOM 3724 C CA . GLU B 1 57 ? 33.358 26.249 50.126 1.00 9.52 57 GLU B CA 1
ATOM 3725 C C . GLU B 1 57 ? 34.618 25.780 49.428 1.00 10.67 57 GLU B C 1
ATOM 3726 O O . GLU B 1 57 ? 34.893 24.579 49.374 1.00 10.86 57 GLU B O 1
ATOM 3732 N N . ILE B 1 58 ? 35.360 26.725 48.864 1.00 10.31 58 ILE B N 1
ATOM 3733 C CA . ILE B 1 58 ? 36.620 26.423 48.200 1.00 10.17 58 ILE B CA 1
ATOM 3734 C C . ILE B 1 58 ? 37.627 27.394 48.798 1.00 9.67 58 ILE B C 1
ATOM 3735 O O . ILE B 1 58 ? 37.387 28.601 48.850 1.00 10.62 58 ILE B O 1
ATOM 3740 N N . VAL B 1 59 ? 38.746 26.859 49.274 1.00 10.73 59 VAL B N 1
ATOM 3741 C CA . VAL B 1 59 ? 39.765 27.684 49.902 1.00 11.24 59 VAL B CA 1
ATOM 3742 C C . VAL B 1 59 ? 41.014 27.793 49.037 1.00 10.95 59 VAL B C 1
ATOM 3743 O O . VAL B 1 59 ? 41.514 26.788 48.528 1.00 12.09 59 VAL B O 1
ATOM 3747 N N . PHE B 1 60 ? 41.490 29.028 48.864 1.00 11.09 60 PHE B N 1
ATOM 3748 C CA . PHE B 1 60 ? 42.673 29.320 48.056 1.00 11.07 60 PHE B CA 1
ATOM 3749 C C . PHE B 1 60 ? 43.767 29.849 48.971 1.00 11.57 60 PHE B C 1
ATOM 3750 O O . PHE B 1 60 ? 43.556 30.825 49.690 1.00 12.13 60 PHE B O 1
ATOM 3758 N N . ARG B 1 61 ? 44.935 29.213 48.946 1.00 13.03 61 ARG B N 1
ATOM 3759 C CA . ARG B 1 61 ? 46.038 29.651 49.797 1.00 13.06 61 ARG B CA 1
ATOM 3760 C C . ARG B 1 61 ? 47.351 29.753 49.035 1.00 13.77 61 ARG B C 1
ATOM 3761 O O . ARG B 1 61 ? 47.635 28.950 48.148 1.00 14.26 61 ARG B O 1
ATOM 3769 N N . GLY B 1 62 ? 48.150 30.753 49.391 1.00 12.61 62 GLY B N 1
ATOM 3770 C CA . GLY B 1 62 ? 49.429 30.945 48.733 1.00 14.21 62 GLY B CA 1
ATOM 3771 C C . GLY B 1 62 ? 49.609 32.373 48.258 1.00 14.25 62 GLY B C 1
ATOM 3772 O O . GLY B 1 62 ? 48.638 33.107 48.083 1.00 13.63 62 GLY B O 1
ATOM 3773 N N . LYS B 1 63 ? 50.856 32.775 48.043 1.00 15.80 63 LYS B N 1
ATOM 3774 C CA . LYS B 1 63 ? 51.137 34.130 47.595 1.00 16.60 63 LYS B CA 1
ATOM 3775 C C . LYS B 1 63 ? 50.566 34.427 46.209 1.00 14.87 63 LYS B C 1
ATOM 3776 O O . LYS B 1 63 ? 50.384 35.588 45.846 1.00 16.80 63 LYS B O 1
ATOM 3782 N N . ASP B 1 64 ? 50.264 33.382 45.444 1.00 14.90 64 ASP B N 1
ATOM 3783 C CA . ASP B 1 64 ? 49.712 33.565 44.106 1.00 13.64 64 ASP B CA 1
ATOM 3784 C C . ASP B 1 64 ? 48.188 33.489 44.068 1.00 12.65 64 ASP B C 1
ATOM 3785 O O . ASP B 1 64 ? 47.586 33.641 43.008 1.00 12.12 64 ASP B O 1
ATOM 3790 N N . ALA B 1 65 ? 47.567 33.273 45.224 1.00 11.24 65 ALA B N 1
ATOM 3791 C CA . ALA B 1 65 ? 46.109 33.175 45.299 1.00 12.15 65 ALA B CA 1
ATOM 3792 C C . ALA B 1 65 ? 45.382 34.452 44.867 1.00 12.11 65 ALA B C 1
ATOM 3793 O O . ALA B 1 65 ? 44.414 34.395 44.108 1.00 12.18 65 ALA B O 1
ATOM 3795 N N . LEU B 1 66 ? 45.846 35.607 45.337 1.00 12.40 66 LEU B N 1
ATOM 3796 C CA . LEU B 1 66 ? 45.192 36.862 44.974 1.00 11.95 66 LEU B CA 1
ATOM 3797 C C . LEU B 1 66 ? 45.193 37.120 43.469 1.00 11.54 66 LEU B C 1
ATOM 3798 O O . LEU B 1 66 ? 44.146 37.394 42.886 1.00 11.53 66 LEU B O 1
ATOM 3803 N N . LYS B 1 67 ? 46.359 37.032 42.834 1.00 12.36 67 LYS B N 1
ATOM 3804 C CA . LYS B 1 67 ? 46.428 37.283 41.400 1.00 12.52 67 LYS B CA 1
ATOM 3805 C C . LYS B 1 67 ? 45.587 36.271 40.628 1.00 12.68 67 LYS B C 1
ATOM 3806 O O . LYS B 1 67 ? 44.960 36.610 39.623 1.00 12.96 67 LYS B O 1
ATOM 3812 N N . PHE B 1 68 ? 45.563 35.031 41.102 1.00 11.45 68 PHE B N 1
ATOM 3813 C CA . PHE B 1 68 ? 44.769 33.995 40.448 1.00 11.27 68 PHE B CA 1
ATOM 3814 C C . PHE B 1 68 ? 43.289 34.372 40.547 1.00 9.31 68 PHE B C 1
ATOM 3815 O O . PHE B 1 68 ? 42.580 34.398 39.539 1.00 10.44 68 PHE B O 1
ATOM 3823 N N . LEU B 1 69 ? 42.825 34.685 41.753 1.00 10.18 69 LEU B N 1
ATOM 3824 C CA . LEU B 1 69 ? 41.425 35.060 41.932 1.00 9.97 69 LEU B CA 1
ATOM 3825 C C . LEU B 1 69 ? 41.072 36.335 41.171 1.00 11.47 69 LEU B C 1
ATOM 3826 O O . LEU B 1 69 ? 39.942 36.501 40.709 1.00 11.43 69 LEU B O 1
ATOM 3831 N N . GLN B 1 70 ? 42.036 37.239 41.035 1.00 10.72 70 GLN B N 1
ATOM 3832 C CA . GLN B 1 70 ? 41.785 38.471 40.294 1.00 12.08 70 GLN B CA 1
ATOM 3833 C C . GLN B 1 70 ? 41.544 38.185 38.815 1.00 11.81 70 GLN B C 1
ATOM 3834 O O . GLN B 1 70 ? 40.757 38.855 38.169 1.00 12.82 70 GLN B O 1
ATOM 3840 N N . TYR B 1 71 ? 42.216 37.181 38.275 1.00 10.63 71 TYR B N 1
ATOM 3841 C CA . TYR B 1 71 ? 42.007 36.907 36.874 1.00 10.72 71 TYR B CA 1
ATOM 3842 C C . TYR B 1 71 ? 40.828 36.007 36.563 1.00 10.93 71 TYR B C 1
ATOM 3843 O O . TYR B 1 71 ? 40.241 36.117 35.473 1.00 11.34 71 TYR B O 1
ATOM 3852 N N . VAL B 1 72 ? 40.444 35.150 37.509 1.00 12.28 72 VAL B N 1
ATOM 3853 C CA . VAL B 1 72 ? 39.330 34.255 37.236 1.00 11.01 72 VAL B CA 1
ATOM 3854 C C . VAL B 1 72 ? 37.963 34.729 37.725 1.00 11.74 72 VAL B C 1
ATOM 3855 O O . VAL B 1 72 ? 36.947 34.094 37.435 1.00 11.83 72 VAL B O 1
ATOM 3859 N N . THR B 1 73 ? 37.918 35.832 38.468 1.00 11.31 73 THR B N 1
ATOM 3860 C CA . THR B 1 73 ? 36.626 36.356 38.920 1.00 12.11 73 THR B CA 1
ATOM 3861 C C . THR B 1 73 ? 36.520 37.831 38.485 1.00 11.63 73 THR B C 1
ATOM 3862 O O . THR B 1 73 ? 37.510 38.447 38.128 1.00 13.26 73 THR B O 1
ATOM 3866 N N . THR B 1 74 ? 35.307 38.374 38.519 1.00 11.43 74 THR B N 1
ATOM 3867 C CA . THR B 1 74 ? 35.038 39.733 38.060 1.00 11.26 74 THR B CA 1
ATOM 3868 C C . THR B 1 74 ? 35.298 40.930 38.969 1.00 12.17 74 THR B C 1
ATOM 3869 O O . THR B 1 74 ? 35.742 41.981 38.477 1.00 11.90 74 THR B O 1
ATOM 3873 N N . ASN B 1 75 ? 35.053 40.800 40.271 1.00 11.91 75 ASN B N 1
ATOM 3874 C CA . ASN B 1 75 ? 35.262 41.955 41.149 1.00 12.08 75 ASN B CA 1
ATOM 3875 C C . ASN B 1 75 ? 36.701 42.149 41.613 1.00 11.53 75 ASN B C 1
ATOM 3876 O O . ASN B 1 75 ? 37.558 41.302 41.364 1.00 11.94 75 ASN B O 1
ATOM 3881 N N . ASP B 1 76 ? 36.961 43.273 42.285 1.00 11.77 76 ASP B N 1
ATOM 3882 C CA . ASP B 1 76 ? 38.312 43.568 42.760 1.00 11.94 76 ASP B CA 1
ATOM 3883 C C . ASP B 1 76 ? 38.577 42.823 44.061 1.00 13.03 76 ASP B C 1
ATOM 3884 O O . ASP B 1 76 ? 38.205 43.277 45.142 1.00 12.94 76 ASP B O 1
ATOM 3889 N N . ILE B 1 77 ? 39.228 41.673 43.945 1.00 12.77 77 ILE B N 1
ATOM 3890 C CA . ILE B 1 77 ? 39.514 40.839 45.100 1.00 13.32 77 ILE B CA 1
ATOM 3891 C C . ILE B 1 77 ? 40.526 41.440 46.074 1.00 13.90 77 ILE B C 1
ATOM 3892 O O . ILE B 1 77 ? 40.616 41.007 47.218 1.00 15.50 77 ILE B O 1
ATOM 3897 N N . SER B 1 78 ? 41.264 42.453 45.631 1.00 13.72 78 SER B N 1
ATOM 3898 C CA . SER B 1 78 ? 42.274 43.078 46.484 1.00 14.38 78 SER B CA 1
ATOM 3899 C C . SER B 1 78 ? 41.708 44.086 47.478 1.00 15.88 78 SER B C 1
ATOM 3900 O O . SER B 1 78 ? 42.394 44.475 48.425 1.00 15.96 78 SER B O 1
ATOM 3903 N N . LYS B 1 79 ? 40.461 44.497 47.279 1.00 15.12 79 LYS B N 1
ATOM 3904 C CA . LYS B 1 79 ? 39.860 45.497 48.155 1.00 16.85 79 LYS B CA 1
ATOM 3905 C C . LYS B 1 79 ? 39.386 45.072 49.547 1.00 16.28 79 LYS B C 1
ATOM 3906 O O . LYS B 1 79 ? 39.642 45.794 50.516 1.00 16.60 79 LYS B O 1
ATOM 3912 N N . PRO B 1 80 ? 38.694 43.916 49.674 1.00 14.78 80 PRO B N 1
ATOM 3913 C CA . PRO B 1 80 ? 38.265 43.540 51.036 1.00 14.82 80 PRO B CA 1
ATOM 3914 C C . PRO B 1 80 ? 39.444 43.371 52.027 1.00 14.81 80 PRO B C 1
ATOM 3915 O O . PRO B 1 80 ? 40.348 42.578 51.795 1.00 15.84 80 PRO B O 1
ATOM 3919 N N . PRO B 1 81 ? 39.446 44.089 53.156 1.00 14.95 81 PRO B N 1
ATOM 3920 C CA . PRO B 1 81 ? 40.520 43.908 54.129 1.00 15.44 81 PRO B CA 1
ATOM 3921 C C . PRO B 1 81 ? 40.218 42.663 54.969 1.00 16.60 81 PRO B C 1
ATOM 3922 O O . PRO B 1 81 ? 39.080 42.192 55.006 1.00 17.72 81 PRO B O 1
ATOM 3926 N N . ALA B 1 82 ? 41.235 42.121 55.626 1.00 16.67 82 ALA B N 1
ATOM 3927 C CA . ALA B 1 82 ? 41.035 40.949 56.470 1.00 16.69 82 ALA B CA 1
ATOM 3928 C C . ALA B 1 82 ? 40.316 41.408 57.742 1.00 17.29 82 ALA B C 1
ATOM 3929 O O . ALA B 1 82 ? 40.769 42.349 58.391 1.00 19.44 82 ALA B O 1
ATOM 3931 N N . ILE B 1 83 ? 39.189 40.791 58.096 1.00 16.19 83 ILE B N 1
ATOM 3932 C CA . ILE B 1 83 ? 38.563 39.702 57.349 1.00 15.39 83 ILE B CA 1
ATOM 3933 C C . ILE B 1 83 ? 37.220 40.222 56.849 1.00 14.72 83 ILE B C 1
ATOM 3934 O O . ILE B 1 83 ? 36.382 40.659 57.637 1.00 14.93 83 ILE B O 1
ATOM 3939 N N . SER B 1 84 ? 37.015 40.175 55.539 1.00 13.36 84 SER B N 1
ATOM 3940 C CA . SER B 1 84 ? 35.773 40.648 54.946 1.00 13.21 84 SER B CA 1
ATOM 3941 C C . SER B 1 84 ? 35.708 40.106 53.534 1.00 12.46 84 SER B C 1
ATOM 3942 O O . SER B 1 84 ? 36.708 39.625 53.000 1.00 12.73 84 SER B O 1
ATOM 3945 N N . GLY B 1 85 ? 34.539 40.187 52.917 1.00 11.88 85 GLY B N 1
ATOM 3946 C CA . GLY B 1 85 ? 34.424 39.644 51.580 1.00 11.95 85 GLY B CA 1
ATOM 3947 C C . GLY B 1 85 ? 33.839 40.547 50.527 1.00 12.29 85 GLY B C 1
ATOM 3948 O O . GLY B 1 85 ? 33.445 41.688 50.784 1.00 12.71 85 GLY B O 1
ATOM 3949 N N . THR B 1 86 ? 33.792 40.016 49.314 1.00 11.91 86 THR B N 1
ATOM 3950 C CA . THR B 1 86 ? 33.243 40.742 48.193 1.00 12.12 86 THR B CA 1
ATOM 3951 C C . THR B 1 86 ? 32.500 39.771 47.289 1.00 10.94 86 THR B C 1
ATOM 3952 O O . THR B 1 86 ? 32.913 38.624 47.105 1.00 12.49 86 THR B O 1
ATOM 3956 N N . TYR B 1 87 ? 31.375 40.229 46.765 1.00 11.48 87 TYR B N 1
ATOM 3957 C CA . TYR B 1 87 ? 30.564 39.436 45.860 1.00 11.34 87 TYR B CA 1
ATOM 3958 C C . TYR B 1 87 ? 31.276 39.497 44.514 1.00 12.45 87 TYR B C 1
ATOM 3959 O O . TYR B 1 87 ? 31.566 40.577 44.005 1.00 13.52 87 TYR B O 1
ATOM 3968 N N . THR B 1 88 ? 31.576 38.337 43.944 1.00 11.39 88 THR B N 1
ATOM 3969 C CA . THR B 1 88 ? 32.290 38.299 42.678 1.00 10.87 88 THR B CA 1
ATOM 3970 C C . THR B 1 88 ? 31.785 37.150 41.805 1.00 11.00 88 THR B C 1
ATOM 3971 O O . THR B 1 88 ? 31.403 36.092 42.309 1.00 11.09 88 THR B O 1
ATOM 3975 N N . LEU B 1 89 ? 31.788 37.366 40.494 1.00 10.27 89 LEU B N 1
ATOM 3976 C CA . LEU B 1 89 ? 31.310 36.366 39.553 1.00 10.79 89 LEU B CA 1
ATOM 3977 C C . LEU B 1 89 ? 32.452 35.623 38.886 1.00 10.20 89 LEU B C 1
ATOM 3978 O O . LEU B 1 89 ? 33.526 36.176 38.672 1.00 11.42 89 LEU B O 1
ATOM 3983 N N . VAL B 1 90 ? 32.212 34.353 38.582 1.00 9.45 90 VAL B N 1
ATOM 3984 C CA . VAL B 1 90 ? 33.192 33.523 37.894 1.00 9.26 90 VAL B CA 1
ATOM 3985 C C . VAL B 1 90 ? 32.591 33.345 36.505 1.00 9.55 90 VAL B C 1
ATOM 3986 O O . VAL B 1 90 ? 31.520 32.759 36.368 1.00 10.60 90 VAL B O 1
ATOM 3990 N N . LEU B 1 91 ? 33.263 33.860 35.479 1.00 9.06 91 LEU B N 1
ATOM 3991 C CA . LEU B 1 91 ? 32.738 33.756 34.120 1.00 8.31 91 LEU B CA 1
ATOM 3992 C C . LEU B 1 91 ? 33.477 32.734 33.272 1.00 9.53 91 LEU B C 1
ATOM 3993 O O . LEU B 1 91 ? 34.622 32.375 33.575 1.00 9.92 91 LEU B O 1
ATOM 3998 N N . ASN B 1 92 ? 32.823 32.250 32.216 1.00 8.83 92 ASN B N 1
ATOM 3999 C CA . ASN B 1 92 ? 33.516 31.337 31.321 1.00 8.94 92 ASN B CA 1
ATOM 4000 C C . ASN B 1 92 ? 34.226 32.166 30.247 1.00 10.02 92 ASN B C 1
ATOM 4001 O O . ASN B 1 92 ? 34.179 33.406 30.271 1.00 9.50 92 ASN B O 1
ATOM 4006 N N . GLU B 1 93 ? 34.901 31.483 29.328 1.00 10.40 93 GLU B N 1
ATOM 4007 C CA . GLU B 1 93 ? 35.670 32.135 28.272 1.00 10.31 93 GLU B CA 1
ATOM 4008 C C . GLU B 1 93 ? 34.901 33.109 27.379 1.00 10.03 93 GLU B C 1
ATOM 4009 O O . GLU B 1 93 ? 35.508 33.986 26.748 1.00 10.89 93 GLU B O 1
ATOM 4015 N N . ARG B 1 94 ? 33.581 32.964 27.321 1.00 9.96 94 ARG B N 1
ATOM 4016 C CA . ARG B 1 94 ? 32.756 33.850 26.507 1.00 10.34 94 ARG B CA 1
ATOM 4017 C C . ARG B 1 94 ? 31.803 34.717 27.329 1.00 10.63 94 ARG B C 1
ATOM 4018 O O . ARG B 1 94 ? 30.745 35.124 26.851 1.00 10.87 94 ARG B O 1
ATOM 4026 N N . GLY B 1 95 ? 32.176 34.975 28.578 1.00 9.54 95 GLY B N 1
ATOM 4027 C CA . GLY B 1 95 ? 31.387 35.863 29.417 1.00 9.92 95 GLY B CA 1
ATOM 4028 C C . GLY B 1 95 ? 30.172 35.382 30.183 1.00 10.30 95 GLY B C 1
ATOM 4029 O O . GLY B 1 95 ? 29.605 36.160 30.949 1.00 11.36 95 GLY B O 1
ATOM 4030 N N . ALA B 1 96 ? 29.753 34.135 29.994 1.00 10.28 96 ALA B N 1
ATOM 4031 C CA . ALA B 1 96 ? 28.589 33.644 30.729 1.00 10.01 96 ALA B CA 1
ATOM 4032 C C . ALA B 1 96 ? 28.990 33.322 32.161 1.00 9.68 96 ALA B C 1
ATOM 4033 O O . ALA B 1 96 ? 30.155 33.052 32.450 1.00 10.10 96 ALA B O 1
ATOM 4035 N N . ILE B 1 97 ? 28.016 33.341 33.061 1.00 9.22 97 ILE B N 1
ATOM 4036 C CA . ILE B 1 97 ? 28.290 33.096 34.469 1.00 9.13 97 ILE B CA 1
ATOM 4037 C C . ILE B 1 97 ? 28.412 31.622 34.843 1.00 9.00 97 ILE B C 1
ATOM 4038 O O . ILE B 1 97 ? 27.476 30.844 34.642 1.00 10.24 97 ILE B O 1
ATOM 4043 N N . LYS B 1 98 ? 29.572 31.243 35.382 1.00 10.14 98 LYS B N 1
ATOM 4044 C CA . LYS B 1 98 ? 29.796 29.866 35.823 1.00 9.90 98 LYS B CA 1
ATOM 4045 C C . LYS B 1 98 ? 29.234 29.732 37.237 1.00 10.31 98 LYS B C 1
ATOM 4046 O O . LYS B 1 98 ? 28.852 28.643 37.661 1.00 10.54 98 LYS B O 1
ATOM 4052 N N . ASP B 1 99 ? 29.210 30.850 37.964 1.00 10.96 99 ASP B N 1
ATOM 4053 C CA . ASP B 1 99 ? 28.615 30.921 39.297 1.00 10.53 99 ASP B CA 1
ATOM 4054 C C . ASP B 1 99 ? 28.757 32.300 39.919 1.00 10.95 99 ASP B C 1
ATOM 4055 O O . ASP B 1 99 ? 29.625 33.089 39.537 1.00 10.34 99 ASP B O 1
ATOM 4060 N N . GLU B 1 100 ? 27.855 32.589 40.851 1.00 10.42 100 GLU B N 1
ATOM 4061 C CA . GLU B 1 100 ? 27.867 33.830 41.621 1.00 11.05 100 GLU B CA 1
ATOM 4062 C C . GLU B 1 100 ? 28.522 33.382 42.925 1.00 11.90 100 GLU B C 1
ATOM 4063 O O . GLU B 1 100 ? 28.157 32.338 43.464 1.00 12.53 100 GLU B O 1
ATOM 4069 N N . THR B 1 101 ? 29.482 34.146 43.440 1.00 10.44 101 THR B N 1
ATOM 4070 C CA . THR B 1 101 ? 30.166 33.731 44.663 1.00 10.35 101 THR B CA 1
ATOM 4071 C C . THR B 1 101 ? 30.477 34.882 45.605 1.00 9.86 101 THR B C 1
ATOM 4072 O O . THR B 1 101 ? 30.316 36.049 45.259 1.00 10.75 101 THR B O 1
ATOM 4076 N N . LEU B 1 102 ? 30.927 34.531 46.805 1.00 10.41 102 LEU B N 1
ATOM 4077 C CA . LEU B 1 102 ? 31.323 35.512 47.807 1.00 11.52 102 LEU B CA 1
ATOM 4078 C C . LEU B 1 102 ? 32.715 35.073 48.242 1.00 11.88 102 LEU B C 1
ATOM 4079 O O . LEU B 1 102 ? 32.898 33.951 48.706 1.00 13.32 102 LEU B O 1
ATOM 4084 N N . VAL B 1 103 ? 33.701 35.947 48.071 1.00 10.82 103 VAL B N 1
ATOM 4085 C CA . VAL B 1 103 ? 35.079 35.630 48.432 1.00 10.25 103 VAL B CA 1
ATOM 4086 C C . VAL B 1 103 ? 35.548 36.458 49.616 1.00 11.22 103 VAL B C 1
ATOM 4087 O O . VAL B 1 103 ? 35.509 37.689 49.572 1.00 11.68 103 VAL B O 1
ATOM 4091 N N . PHE B 1 104 ? 35.992 35.773 50.665 1.00 11.95 104 PHE B N 1
ATOM 4092 C CA . PHE B 1 104 ? 36.487 36.430 51.869 1.00 11.75 104 PHE B CA 1
ATOM 4093 C C . PHE B 1 104 ? 38.005 36.434 51.935 1.00 12.10 104 PHE B C 1
ATOM 4094 O O . PHE B 1 104 ? 38.650 35.416 51.676 1.00 12.75 104 PHE B O 1
ATOM 4102 N N . ASN B 1 105 ? 38.570 37.585 52.288 1.00 12.44 105 ASN B N 1
ATOM 4103 C CA . ASN B 1 105 ? 40.009 37.698 52.472 1.00 13.07 105 ASN B CA 1
ATOM 4104 C C . ASN B 1 105 ? 40.216 37.305 53.933 1.00 13.16 105 ASN B C 1
ATOM 4105 O O . ASN B 1 105 ? 39.838 38.048 54.839 1.00 13.84 105 ASN B O 1
ATOM 4110 N N . MET B 1 106 ? 40.789 36.127 54.157 1.00 11.96 106 MET B N 1
ATOM 4111 C CA . MET B 1 106 ? 41.022 35.632 55.513 1.00 14.08 106 MET B CA 1
ATOM 4112 C C . MET B 1 106 ? 42.318 36.163 56.106 1.00 15.28 106 MET B C 1
ATOM 4113 O O . MET B 1 106 ? 42.585 35.982 57.296 1.00 18.31 106 MET B O 1
ATOM 4118 N N . GLY B 1 107 ? 43.119 36.814 55.272 1.00 15.70 107 GLY B N 1
ATOM 4119 C CA . GLY B 1 107 ? 44.392 37.338 55.723 1.00 16.62 107 GLY B CA 1
ATOM 4120 C C . GLY B 1 107 ? 45.482 36.296 55.541 1.00 16.92 107 GLY B C 1
ATOM 4121 O O . GLY B 1 107 ? 45.203 35.103 55.421 1.00 17.02 107 GLY B O 1
ATOM 4122 N N . ASN B 1 108 ? 46.726 36.756 55.514 1.00 17.77 108 ASN B N 1
ATOM 4123 C CA . ASN B 1 108 ? 47.886 35.889 55.355 1.00 18.13 108 ASN B CA 1
ATOM 4124 C C . ASN B 1 108 ? 47.779 34.915 54.182 1.00 16.78 108 ASN B C 1
ATOM 4125 O O . ASN B 1 108 ? 47.872 33.696 54.352 1.00 17.70 108 ASN B O 1
ATOM 4130 N N . ASN B 1 109 ? 47.579 35.471 52.992 1.00 15.39 109 ASN B N 1
ATOM 4131 C CA . ASN B 1 109 ? 47.498 34.692 51.761 1.00 14.05 109 ASN B CA 1
ATOM 4132 C C . ASN B 1 109 ? 46.434 33.599 51.749 1.00 14.47 109 ASN B C 1
ATOM 4133 O O . ASN B 1 109 ? 46.680 32.504 51.242 1.00 16.12 109 ASN B O 1
ATOM 4138 N N . GLU B 1 110 ? 45.257 33.891 52.290 1.00 13.64 110 GLU B N 1
ATOM 4139 C CA . GLU B 1 110 ? 44.181 32.902 52.317 1.00 13.55 110 GLU B CA 1
ATOM 4140 C C . GLU B 1 110 ? 42.842 33.523 51.951 1.00 12.72 110 GLU B C 1
ATOM 4141 O O . GLU B 1 110 ? 42.485 34.592 52.451 1.00 12.96 110 GLU B O 1
ATOM 4147 N N . TYR B 1 111 ? 42.111 32.847 51.068 1.00 11.71 111 TYR B N 1
ATOM 4148 C CA . TYR B 1 111 ? 40.799 33.318 50.641 1.00 11.42 111 TYR B CA 1
ATOM 4149 C C . TYR B 1 111 ? 39.787 32.186 50.700 1.00 11.25 111 TYR B C 1
ATOM 4150 O O . TYR B 1 111 ? 40.068 31.061 50.281 1.00 12.27 111 TYR B O 1
ATOM 4159 N N . LEU B 1 112 ? 38.611 32.496 51.233 1.00 10.57 112 LEU B N 1
ATOM 4160 C CA . LEU B 1 112 ? 37.532 31.527 51.357 1.00 10.45 112 LEU B CA 1
ATOM 4161 C C . LEU B 1 112 ? 36.408 31.916 50.411 1.00 10.07 112 LEU B C 1
ATOM 4162 O O . LEU B 1 112 ? 35.863 33.017 50.508 1.00 11.37 112 LEU B O 1
ATOM 4167 N N . MET B 1 113 ? 36.072 31.017 49.490 1.00 9.80 113 MET B N 1
ATOM 4168 C CA . MET B 1 113 ? 35.007 31.276 48.532 1.00 9.98 113 MET B CA 1
ATOM 4169 C C . MET B 1 113 ? 33.751 30.491 48.873 1.00 10.06 113 MET B C 1
ATOM 4170 O O . MET B 1 113 ? 33.796 29.268 49.018 1.00 10.39 113 MET B O 1
ATOM 4175 N N . ILE B 1 114 ? 32.637 31.202 49.019 1.00 9.76 114 ILE B N 1
ATOM 4176 C CA . ILE B 1 114 ? 31.350 30.569 49.279 1.00 9.71 114 ILE B CA 1
ATOM 4177 C C . ILE B 1 114 ? 30.664 30.586 47.917 1.00 10.20 114 ILE B C 1
ATOM 4178 O O . ILE B 1 114 ? 30.535 31.640 47.286 1.00 10.64 114 ILE B O 1
ATOM 4183 N N . CYS B 1 115 ? 30.238 29.419 47.456 1.00 9.71 115 CYS B N 1
ATOM 4184 C CA . CYS B 1 115 ? 29.601 29.322 46.156 1.00 10.20 115 CYS B CA 1
ATOM 4185 C C . CYS B 1 115 ? 28.369 28.430 46.207 1.00 10.46 115 CYS B C 1
ATOM 4186 O O . CYS B 1 115 ? 28.064 27.836 47.240 1.00 11.08 115 CYS B O 1
ATOM 4189 N N . ASP B 1 116 ? 27.661 28.341 45.090 1.00 10.08 116 ASP B N 1
ATOM 4190 C CA . ASP B 1 116 ? 26.435 27.560 45.045 1.00 11.03 116 ASP B CA 1
ATOM 4191 C C . ASP B 1 116 ? 26.598 26.062 45.162 1.00 10.34 116 ASP B C 1
ATOM 4192 O O . ASP B 1 116 ? 27.545 25.476 44.640 1.00 10.01 116 ASP B O 1
ATOM 4197 N N B SER B 1 117 ? 25.644 25.450 45.852 1.00 11.67 117 SER B N 1
ATOM 4198 C CA B SER B 1 117 ? 25.658 24.014 46.031 1.00 11.14 117 SER B CA 1
ATOM 4199 C C B SER B 1 117 ? 25.621 23.326 44.671 1.00 11.28 117 SER B C 1
ATOM 4200 O O B SER B 1 117 ? 26.271 22.297 44.476 1.00 12.05 117 SER B O 1
ATOM 4204 N N . ASP B 1 118 ? 24.877 23.893 43.725 1.00 10.33 118 ASP B N 1
ATOM 4205 C CA . ASP B 1 118 ? 24.782 23.278 42.406 1.00 10.78 118 ASP B CA 1
ATOM 4206 C C . ASP B 1 118 ? 25.926 23.610 41.458 1.00 11.07 118 ASP B C 1
ATOM 4207 O O . ASP B 1 118 ? 25.900 23.214 40.295 1.00 11.81 118 ASP B O 1
ATOM 4212 N N . ALA B 1 119 ? 26.951 24.297 41.956 1.00 10.47 119 ALA B N 1
ATOM 4213 C CA . ALA B 1 119 ? 28.070 24.663 41.093 1.00 10.21 119 ALA B CA 1
ATOM 4214 C C . ALA B 1 119 ? 29.469 24.442 41.660 1.00 10.18 119 ALA B C 1
ATOM 4215 O O . ALA B 1 119 ? 30.447 24.576 40.924 1.00 9.46 119 ALA B O 1
ATOM 4217 N N . PHE B 1 120 ? 29.591 24.089 42.936 1.00 10.25 120 PHE B N 1
ATOM 4218 C CA . PHE B 1 120 ? 30.934 23.949 43.503 1.00 10.71 120 PHE B CA 1
ATOM 4219 C C . PHE B 1 120 ? 31.816 22.856 42.910 1.00 9.72 120 PHE B C 1
ATOM 4220 O O . PHE B 1 120 ? 33.040 23.004 42.877 1.00 11.50 120 PHE B O 1
ATOM 4228 N N . GLU B 1 121 ? 31.229 21.770 42.418 1.00 10.85 121 GLU B N 1
ATOM 4229 C CA . GLU B 1 121 ? 32.072 20.735 41.832 1.00 10.43 121 GLU B CA 1
ATOM 4230 C C . GLU B 1 121 ? 32.635 21.233 40.509 1.00 10.48 121 GLU B C 1
ATOM 4231 O O . GLU B 1 121 ? 33.800 20.996 40.194 1.00 10.78 121 GLU B O 1
ATOM 4237 N N . LYS B 1 122 ? 31.809 21.930 39.734 1.00 9.40 122 LYS B N 1
ATOM 4238 C CA . LYS B 1 122 ? 32.259 22.499 38.469 1.00 9.69 122 LYS B CA 1
ATOM 4239 C C . LYS B 1 122 ? 33.356 23.528 38.752 1.00 9.23 122 LYS B C 1
ATOM 4240 O O . LYS B 1 122 ? 34.407 23.515 38.112 1.00 10.11 122 LYS B O 1
ATOM 4246 N N . LEU B 1 123 ? 33.110 24.418 39.711 1.00 9.36 123 LEU B N 1
ATOM 4247 C CA . LEU B 1 123 ? 34.091 25.444 40.043 1.00 9.57 123 LEU B CA 1
ATOM 4248 C C . LEU B 1 123 ? 35.414 24.850 40.502 1.00 9.53 123 LEU B C 1
ATOM 4249 O O . LEU B 1 123 ? 36.480 25.301 40.088 1.00 10.17 123 LEU B O 1
ATOM 4254 N N . TYR B 1 124 ? 35.353 23.840 41.362 1.00 10.22 124 TYR B N 1
ATOM 4255 C CA . TYR B 1 124 ? 36.580 23.228 41.852 1.00 9.86 124 TYR B CA 1
ATOM 4256 C C . TYR B 1 124 ? 37.388 22.646 40.692 1.00 9.98 124 TYR B C 1
ATOM 4257 O O . TYR B 1 124 ? 38.608 22.795 40.639 1.00 11.49 124 TYR B O 1
ATOM 4266 N N . ALA B 1 125 ? 36.708 21.991 39.757 1.00 9.30 125 ALA B N 1
ATOM 4267 C CA . ALA B 1 125 ? 37.386 21.413 38.597 1.00 9.22 125 ALA B CA 1
ATOM 4268 C C . ALA B 1 125 ? 37.970 22.527 37.719 1.00 9.41 125 ALA B C 1
ATOM 4269 O O . ALA B 1 125 ? 39.086 22.415 37.206 1.00 10.33 125 ALA B O 1
ATOM 4271 N N . TRP B 1 126 ? 37.195 23.592 37.549 1.00 9.59 126 TRP B N 1
ATOM 4272 C CA . TRP B 1 126 ? 37.596 24.742 36.751 1.00 9.58 126 TRP B CA 1
ATOM 4273 C C . TRP B 1 126 ? 38.867 25.365 37.321 1.00 9.95 126 TRP B C 1
ATOM 4274 O O . TRP B 1 126 ? 39.870 25.497 36.623 1.00 9.97 126 TRP B O 1
ATOM 4285 N N . PHE B 1 127 ? 38.830 25.722 38.597 1.00 9.38 127 PHE B N 1
ATOM 4286 C CA . PHE B 1 127 ? 39.991 26.343 39.226 1.00 9.53 127 PHE B CA 1
ATOM 4287 C C . PHE B 1 127 ? 41.187 25.404 39.275 1.00 10.83 127 PHE B C 1
ATOM 4288 O O . PHE B 1 127 ? 42.320 25.832 39.047 1.00 11.09 127 PHE B O 1
ATOM 4296 N N . THR B 1 128 ? 40.942 24.129 39.570 1.00 10.68 128 THR B N 1
ATOM 4297 C CA . THR B 1 128 ? 42.026 23.156 39.641 1.00 11.95 128 THR B CA 1
ATOM 4298 C C . THR B 1 128 ? 42.706 22.973 38.287 1.00 11.70 128 THR B C 1
ATOM 4299 O O . THR B 1 128 ? 43.934 22.926 38.211 1.00 11.69 128 THR B O 1
ATOM 4303 N N . TYR B 1 129 ? 41.932 22.876 37.209 1.00 10.37 129 TYR B N 1
ATOM 4304 C CA . TYR B 1 129 ? 42.567 22.717 35.908 1.00 11.00 129 TYR B CA 1
ATOM 4305 C C . TYR B 1 129 ? 43.230 23.992 35.396 1.00 11.29 129 TYR B C 1
ATOM 4306 O O . TYR B 1 129 ? 44.201 23.916 34.646 1.00 11.83 129 TYR B O 1
ATOM 4315 N N . LEU B 1 130 ? 42.729 25.158 35.795 1.00 10.78 130 LEU B N 1
ATOM 4316 C CA . LEU B 1 130 ? 43.369 26.408 35.387 1.00 11.07 130 LEU B CA 1
ATOM 4317 C C . LEU B 1 130 ? 44.726 26.436 36.085 1.00 12.21 130 LEU B C 1
ATOM 4318 O O . LEU B 1 130 ? 45.746 26.764 35.473 1.00 12.40 130 LEU B O 1
ATOM 4323 N N . LYS B 1 131 ? 44.728 26.079 37.366 1.00 11.11 131 LYS B N 1
ATOM 4324 C CA . LYS B 1 131 ? 45.951 26.031 38.158 1.00 11.74 131 LYS B CA 1
ATOM 4325 C C . LYS B 1 131 ? 46.952 25.056 37.535 1.00 11.95 131 LYS B C 1
ATOM 4326 O O . LYS B 1 131 ? 48.120 25.399 37.335 1.00 12.90 131 LYS B O 1
ATOM 4332 N N . ARG B 1 132 ? 46.499 23.847 37.215 1.00 10.93 132 ARG B N 1
ATOM 4333 C CA . ARG B 1 132 ? 47.388 22.854 36.619 1.00 11.95 132 ARG B CA 1
ATOM 4334 C C . ARG B 1 132 ? 47.914 23.279 35.254 1.00 11.33 132 ARG B C 1
ATOM 4335 O O . ARG B 1 132 ? 49.033 22.922 34.877 1.00 13.08 132 ARG B O 1
ATOM 4343 N N . THR B 1 133 ? 47.121 24.047 34.512 1.00 11.80 133 THR B N 1
ATOM 4344 C CA . THR B 1 133 ? 47.566 24.512 33.204 1.00 11.28 133 THR B CA 1
ATOM 4345 C C . THR B 1 133 ? 48.735 25.479 33.407 1.00 11.91 133 THR B C 1
ATOM 4346 O O . THR B 1 133 ? 49.738 25.417 32.695 1.00 12.91 133 THR B O 1
ATOM 4350 N N . ILE B 1 134 ? 48.610 26.362 34.390 1.00 12.36 134 ILE B N 1
ATOM 4351 C CA . ILE B 1 134 ? 49.674 27.311 34.693 1.00 12.26 134 ILE B CA 1
ATOM 4352 C C . ILE B 1 134 ? 50.930 26.553 35.122 1.00 13.37 134 ILE B C 1
ATOM 4353 O O . ILE B 1 134 ? 52.043 26.882 34.703 1.00 14.28 134 ILE B O 1
ATOM 4358 N N . GLU B 1 135 ? 50.737 25.532 35.953 1.00 12.98 135 GLU B N 1
ATOM 4359 C CA . GLU B 1 135 ? 51.842 24.738 36.481 1.00 13.58 135 GLU B CA 1
ATOM 4360 C C . GLU B 1 135 ? 52.610 23.927 35.449 1.00 13.88 135 GLU B C 1
ATOM 4361 O O . GLU B 1 135 ? 53.661 23.364 35.754 1.00 15.79 135 GLU B O 1
ATOM 4367 N N . GLN B 1 136 ? 52.089 23.858 34.229 1.00 13.91 136 GLN B N 1
ATOM 4368 C CA . GLN B 1 136 ? 52.791 23.149 33.171 1.00 14.70 136 GLN B CA 1
ATOM 4369 C C . GLN B 1 136 ? 53.953 24.028 32.717 1.00 13.99 136 GLN B C 1
ATOM 4370 O O . GLN B 1 136 ? 54.919 23.543 32.132 1.00 16.05 136 GLN B O 1
ATOM 4376 N N . PHE B 1 137 ? 53.861 25.320 33.025 1.00 14.16 137 PHE B N 1
ATOM 4377 C CA . PHE B 1 137 ? 54.866 26.290 32.597 1.00 14.56 137 PHE B CA 1
ATOM 4378 C C . PHE B 1 137 ? 55.664 27.007 33.683 1.00 15.55 137 PHE B C 1
ATOM 4379 O O . PHE B 1 137 ? 56.735 27.551 33.408 1.00 16.86 137 PHE B O 1
ATOM 4387 N N . THR B 1 138 ? 55.152 27.020 34.907 1.00 15.43 138 THR B N 1
ATOM 4388 C CA . THR B 1 138 ? 55.856 27.678 36.002 1.00 16.30 138 THR B CA 1
ATOM 4389 C C . THR B 1 138 ? 55.363 27.177 37.348 1.00 18.14 138 THR B C 1
ATOM 4390 O O . THR B 1 138 ? 54.238 26.694 37.465 1.00 18.18 138 THR B O 1
ATOM 4394 N N . LYS B 1 139 ? 56.211 27.288 38.363 1.00 18.68 139 LYS B N 1
ATOM 4395 C CA . LYS B 1 139 ? 55.827 26.871 39.701 1.00 20.42 139 LYS B CA 1
ATOM 4396 C C . LYS B 1 139 ? 54.940 27.952 40.301 1.00 19.58 139 LYS B C 1
ATOM 4397 O O . LYS B 1 139 ? 55.059 29.129 39.957 1.00 20.80 139 LYS B O 1
ATOM 4403 N N . LEU B 1 140 ? 54.038 27.541 41.183 1.00 19.46 140 LEU B N 1
ATOM 4404 C CA . LEU B 1 140 ? 53.136 28.477 41.832 1.00 19.39 140 LEU B CA 1
ATOM 4405 C C . LEU B 1 140 ? 53.067 28.217 43.325 1.00 18.54 140 LEU B C 1
ATOM 4406 O O . LEU B 1 140 ? 53.367 27.133 43.796 1.00 21.25 140 LEU B O 1
ATOM 4411 N N . ASP B 1 141 ? 52.691 29.251 44.067 1.00 17.20 141 ASP B N 1
ATOM 4412 C CA . ASP B 1 141 ? 52.483 29.093 45.492 1.00 16.44 141 ASP B CA 1
ATOM 4413 C C . ASP B 1 141 ? 50.977 29.256 45.567 1.00 14.42 141 ASP B C 1
ATOM 4414 O O . ASP B 1 141 ? 50.459 30.333 45.843 1.00 14.74 141 ASP B O 1
ATOM 4419 N N . LEU B 1 142 ? 50.284 28.167 45.266 1.00 14.82 142 LEU B N 1
ATOM 4420 C CA . LEU B 1 142 ? 48.835 28.172 45.262 1.00 14.20 142 LEU B CA 1
ATOM 4421 C C . LEU B 1 142 ? 48.288 26.785 45.526 1.00 13.69 142 LEU B C 1
ATOM 4422 O O . LEU B 1 142 ? 48.654 25.822 44.853 1.00 16.53 142 LEU B O 1
ATOM 4427 N N . GLU B 1 143 ? 47.422 26.696 46.525 1.00 13.17 143 GLU B N 1
ATOM 4428 C CA . GLU B 1 143 ? 46.770 25.447 46.870 1.00 14.39 143 GLU B CA 1
ATOM 4429 C C . GLU B 1 143 ? 45.280 25.749 46.924 1.00 13.27 143 GLU B C 1
ATOM 4430 O O . GLU B 1 143 ? 44.865 26.755 47.500 1.00 13.79 143 GLU B O 1
ATOM 4436 N N . ILE B 1 144 ? 44.494 24.887 46.278 1.00 12.03 144 ILE B N 1
ATOM 4437 C CA . ILE B 1 144 ? 43.045 25.047 46.204 1.00 12.61 144 ILE B CA 1
ATOM 4438 C C . ILE B 1 144 ? 42.396 23.785 46.759 1.00 12.99 144 ILE B C 1
ATOM 4439 O O . ILE B 1 144 ? 42.612 22.691 46.239 1.00 14.72 144 ILE B O 1
ATOM 4444 N N . GLU B 1 145 ? 41.600 23.937 47.812 1.00 11.54 145 GLU B N 1
ATOM 4445 C CA . GLU B 1 145 ? 40.950 22.789 48.434 1.00 13.22 145 GLU B CA 1
ATOM 4446 C C . GLU B 1 145 ? 39.437 22.911 48.494 1.00 11.96 145 GLU B C 1
ATOM 4447 O O . GLU B 1 145 ? 38.901 23.992 48.742 1.00 11.88 145 GLU B O 1
ATOM 4453 N N . LEU B 1 146 ? 38.753 21.795 48.264 1.00 12.03 146 LEU B N 1
ATOM 4454 C CA . LEU B 1 146 ? 37.296 21.758 48.341 1.00 13.10 146 LEU B CA 1
ATOM 4455 C C . LEU B 1 146 ? 36.963 21.464 49.805 1.00 12.97 146 LEU B C 1
ATOM 4456 O O . LEU B 1 146 ? 37.331 20.415 50.332 1.00 15.52 146 LEU B O 1
ATOM 4461 N N . LYS B 1 147 ? 36.267 22.389 50.458 1.00 11.51 147 LYS B N 1
ATOM 4462 C CA . LYS B 1 147 ? 35.941 22.237 51.873 1.00 11.55 147 LYS B CA 1
ATOM 4463 C C . LYS B 1 147 ? 34.453 22.137 52.189 1.00 10.76 147 LYS B C 1
ATOM 4464 O O . LYS B 1 147 ? 34.059 22.143 53.354 1.00 11.64 147 LYS B O 1
ATOM 4470 N N . THR B 1 148 ? 33.638 22.037 51.147 1.00 11.42 148 THR B N 1
ATOM 4471 C CA . THR B 1 148 ? 32.186 21.947 51.287 1.00 11.30 148 THR B CA 1
ATOM 4472 C C . THR B 1 148 ? 31.698 20.976 52.360 1.00 11.77 148 THR B C 1
ATOM 4473 O O . THR B 1 148 ? 30.811 21.296 53.151 1.00 11.01 148 THR B O 1
ATOM 4477 N N . TYR B 1 149 ? 32.281 19.786 52.376 1.00 10.81 149 TYR B N 1
ATOM 4478 C CA . TYR B 1 149 ? 31.869 18.748 53.311 1.00 12.02 149 TYR B CA 1
ATOM 4479 C C . TYR B 1 149 ? 32.489 18.857 54.699 1.00 12.60 149 TYR B C 1
ATOM 4480 O O . TYR B 1 149 ? 32.089 18.148 55.625 1.00 13.83 149 TYR B O 1
ATOM 4489 N N . ASP B 1 150 ? 33.452 19.759 54.846 1.00 13.00 150 ASP B N 1
ATOM 4490 C CA . ASP B 1 150 ? 34.136 19.957 56.123 1.00 13.31 150 ASP B CA 1
ATOM 4491 C C . ASP B 1 150 ? 33.557 21.124 56.911 1.00 13.41 150 ASP B C 1
ATOM 4492 O O . ASP B 1 150 ? 33.657 21.171 58.139 1.00 14.01 150 ASP B O 1
ATOM 4497 N N . ILE B 1 151 ? 32.944 22.061 56.197 1.00 12.37 151 ILE B N 1
ATOM 4498 C CA . ILE B 1 151 ? 32.398 23.258 56.820 1.00 12.41 151 ILE B CA 1
ATOM 4499 C C . ILE B 1 151 ? 30.878 23.311 56.921 1.00 12.43 151 ILE B C 1
ATOM 4500 O O . ILE B 1 151 ? 30.175 23.264 55.914 1.00 12.92 151 ILE B O 1
ATOM 4505 N N . ALA B 1 152 ? 30.379 23.392 58.151 1.00 11.65 152 ALA B N 1
ATOM 4506 C CA . ALA B 1 152 ? 28.950 23.519 58.380 1.00 11.82 152 ALA B CA 1
ATOM 4507 C C . ALA B 1 152 ? 28.705 25.023 58.296 1.00 12.54 152 ALA B C 1
ATOM 4508 O O . ALA B 1 152 ? 29.558 25.817 58.701 1.00 13.33 152 ALA B O 1
ATOM 4510 N N . MET B 1 153 ? 27.555 25.418 57.766 1.00 11.10 153 MET B N 1
ATOM 4511 C CA . MET B 1 153 ? 27.244 26.835 57.617 1.00 10.97 153 MET B CA 1
ATOM 4512 C C . MET B 1 153 ? 25.773 27.104 57.923 1.00 11.06 153 MET B C 1
ATOM 4513 O O . MET B 1 153 ? 24.894 26.443 57.374 1.00 11.61 153 MET B O 1
ATOM 4518 N N . PHE B 1 154 ? 25.508 28.070 58.800 1.00 11.17 154 PHE B N 1
ATOM 4519 C CA . PHE B 1 154 ? 24.133 28.405 59.162 1.00 11.24 154 PHE B CA 1
ATOM 4520 C C . PHE B 1 154 ? 23.882 29.886 58.908 1.00 11.46 154 PHE B C 1
ATOM 4521 O O . PHE B 1 154 ? 24.764 30.709 59.130 1.00 13.06 154 PHE B O 1
ATOM 4529 N N . ALA B 1 155 ? 22.680 30.213 58.441 1.00 10.83 155 ALA B N 1
ATOM 4530 C CA . ALA B 1 155 ? 22.295 31.598 58.183 1.00 10.60 155 ALA B CA 1
ATOM 4531 C C . ALA B 1 155 ? 21.187 31.991 59.161 1.00 11.36 155 ALA B C 1
ATOM 4532 O O . ALA B 1 155 ? 20.174 31.302 59.272 1.00 11.82 155 ALA B O 1
ATOM 4534 N N . VAL B 1 156 ? 21.390 33.099 59.868 1.00 11.44 156 VAL B N 1
ATOM 4535 C CA . VAL B 1 156 ? 20.415 33.596 60.838 1.00 12.33 156 VAL B CA 1
ATOM 4536 C C . VAL B 1 156 ? 19.932 34.921 60.268 1.00 12.13 156 VAL B C 1
ATOM 4537 O O . VAL B 1 156 ? 20.694 35.881 60.164 1.00 14.26 156 VAL B O 1
ATOM 4541 N N . GLN B 1 157 ? 18.653 34.960 59.911 1.00 13.32 157 GLN B N 1
ATOM 4542 C CA . GLN B 1 157 ? 18.086 36.117 59.235 1.00 12.13 157 GLN B CA 1
ATOM 4543 C C . GLN B 1 157 ? 16.807 36.696 59.821 1.00 12.32 157 GLN B C 1
ATOM 4544 O O . GLN B 1 157 ? 15.944 35.965 60.302 1.00 14.16 157 GLN B O 1
ATOM 4550 N N . GLY B 1 158 ? 16.681 38.019 59.738 1.00 13.57 158 GLY B N 1
ATOM 4551 C CA . GLY B 1 158 ? 15.493 38.679 60.244 1.00 13.47 158 GLY B CA 1
ATOM 4552 C C . GLY B 1 158 ? 15.793 39.916 61.065 1.00 13.81 158 GLY B C 1
ATOM 4553 O O . GLY B 1 158 ? 16.939 40.148 61.446 1.00 14.29 158 GLY B O 1
ATOM 4554 N N . PRO B 1 159 ? 14.768 40.729 61.361 1.00 13.99 159 PRO B N 1
ATOM 4555 C CA . PRO B 1 159 ? 14.935 41.955 62.149 1.00 15.89 159 PRO B CA 1
ATOM 4556 C C . PRO B 1 159 ? 15.445 41.742 63.577 1.00 16.35 159 PRO B C 1
ATOM 4557 O O . PRO B 1 159 ? 15.909 42.685 64.219 1.00 16.99 159 PRO B O 1
ATOM 4561 N N . LYS B 1 160 ? 15.369 40.510 64.073 1.00 16.71 160 LYS B N 1
ATOM 4562 C CA . LYS B 1 160 ? 15.844 40.214 65.423 1.00 16.11 160 LYS B CA 1
ATOM 4563 C C . LYS B 1 160 ? 17.181 39.477 65.405 1.00 15.49 160 LYS B C 1
ATOM 4564 O O . LYS B 1 160 ? 17.699 39.085 66.449 1.00 16.75 160 LYS B O 1
ATOM 4570 N N . ALA B 1 161 ? 17.738 39.286 64.213 1.00 14.72 161 ALA B N 1
ATOM 4571 C CA . ALA B 1 161 ? 19.013 38.600 64.088 1.00 14.71 161 ALA B CA 1
ATOM 4572 C C . ALA B 1 161 ? 20.114 39.356 64.812 1.00 14.59 161 ALA B C 1
ATOM 4573 O O . ALA B 1 161 ? 21.024 38.772 65.378 1.00 15.10 161 ALA B O 1
ATOM 4575 N N B ARG B 1 162 ? 20.017 40.677 64.793 1.00 16.96 162 ARG B N 1
ATOM 4576 C CA B ARG B 1 162 ? 21.007 41.508 65.445 1.00 17.84 162 ARG B CA 1
ATOM 4577 C C B ARG B 1 162 ? 20.954 41.324 66.956 1.00 18.20 162 ARG B C 1
ATOM 4578 O O B ARG B 1 162 ? 22.000 41.154 67.602 1.00 17.72 162 ARG B O 1
ATOM 4592 N N . ASP B 1 163 ? 19.765 41.349 67.532 1.00 19.49 163 ASP B N 1
ATOM 4593 C CA . ASP B 1 163 ? 19.699 41.161 68.964 1.00 20.62 163 ASP B CA 1
ATOM 4594 C C . ASP B 1 163 ? 20.214 39.776 69.339 1.00 19.85 163 ASP B C 1
ATOM 4595 O O . ASP B 1 163 ? 20.910 39.614 70.342 1.00 19.79 163 ASP B O 1
ATOM 4600 N N . LEU B 1 164 ? 19.888 38.784 68.516 1.00 18.30 164 LEU B N 1
ATOM 4601 C CA . LEU B 1 164 ? 20.313 37.415 68.771 1.00 17.97 164 LEU B CA 1
ATOM 4602 C C . LEU B 1 164 ? 21.833 37.268 68.729 1.00 18.22 164 LEU B C 1
ATOM 4603 O O . LEU B 1 164 ? 22.414 36.574 69.563 1.00 19.03 164 LEU B O 1
ATOM 4608 N N . ALA B 1 165 ? 22.478 37.922 67.766 1.00 18.41 165 ALA B N 1
ATOM 4609 C CA . ALA B 1 165 ? 23.932 37.858 67.650 1.00 18.25 165 ALA B CA 1
ATOM 4610 C C . ALA B 1 165 ? 24.579 38.522 68.867 1.00 18.85 165 ALA B C 1
ATOM 4611 O O . ALA B 1 165 ? 25.646 38.106 69.318 1.00 19.78 165 ALA B O 1
ATOM 4613 N N . LYS B 1 166 ? 23.927 39.559 69.387 1.00 20.42 166 LYS B N 1
ATOM 4614 C CA . LYS B 1 166 ? 24.429 40.268 70.561 1.00 22.09 166 LYS B CA 1
ATOM 4615 C C . LYS B 1 166 ? 24.412 39.306 71.747 1.00 21.48 166 LYS B C 1
ATOM 4616 O O . LYS B 1 166 ? 25.398 39.187 72.472 1.00 21.76 166 LYS B O 1
ATOM 4622 N N . ASP B 1 167 ? 23.290 38.614 71.932 1.00 22.10 167 ASP B N 1
ATOM 4623 C CA . ASP B 1 167 ? 23.148 37.662 73.032 1.00 21.68 167 ASP B CA 1
ATOM 4624 C C . ASP B 1 167 ? 24.157 36.524 72.956 1.00 22.41 167 ASP B C 1
ATOM 4625 O O . ASP B 1 167 ? 24.741 36.125 73.964 1.00 23.57 167 ASP B O 1
ATOM 4630 N N . LEU B 1 168 ? 24.348 36.001 71.751 1.00 20.98 168 LEU B N 1
ATOM 4631 C CA . LEU B 1 168 ? 25.251 34.882 71.524 1.00 20.47 168 LEU B CA 1
ATOM 4632 C C . LEU B 1 168 ? 26.741 35.180 71.564 1.00 21.02 168 LEU B C 1
ATOM 4633 O O . LEU B 1 168 ? 27.499 34.491 72.246 1.00 21.57 168 LEU B O 1
ATOM 4638 N N . PHE B 1 169 ? 27.157 36.209 70.836 1.00 20.84 169 PHE B N 1
ATOM 4639 C CA . PHE B 1 169 ? 28.573 36.532 70.725 1.00 21.22 169 PHE B CA 1
ATOM 4640 C C . PHE B 1 169 ? 29.053 37.831 71.358 1.00 21.76 169 PHE B C 1
ATOM 4641 O O . PHE B 1 169 ? 30.257 38.055 71.460 1.00 23.79 169 PHE B O 1
ATOM 4649 N N . GLY B 1 170 ? 28.125 38.687 71.769 1.00 23.04 170 GLY B N 1
ATOM 4650 C CA . GLY B 1 170 ? 28.515 39.945 72.380 1.00 24.22 170 GLY B CA 1
ATOM 4651 C C . GLY B 1 170 ? 28.930 40.997 71.369 1.00 26.28 170 GLY B C 1
ATOM 4652 O O . GLY B 1 170 ? 29.575 41.985 71.724 1.00 27.17 170 GLY B O 1
ATOM 4653 N N . ILE B 1 171 ? 28.564 40.789 70.108 1.00 25.35 171 ILE B N 1
ATOM 4654 C CA . ILE B 1 171 ? 28.898 41.740 69.054 1.00 25.09 171 ILE B CA 1
ATOM 4655 C C . ILE B 1 171 ? 27.640 42.394 68.494 1.00 24.30 171 ILE B C 1
ATOM 4656 O O . ILE B 1 171 ? 26.530 41.904 68.702 1.00 24.01 171 ILE B O 1
ATOM 4661 N N . ASP B 1 172 ? 27.823 43.505 67.788 1.00 23.40 172 ASP B N 1
ATOM 4662 C CA . ASP B 1 172 ? 26.713 44.227 67.177 1.00 21.66 172 ASP B CA 1
ATOM 4663 C C . ASP B 1 172 ? 26.945 44.213 65.670 1.00 21.32 172 ASP B C 1
ATOM 4664 O O . ASP B 1 172 ? 27.775 44.965 65.163 1.00 20.96 172 ASP B O 1
ATOM 4669 N N . ILE B 1 173 ? 26.216 43.366 64.951 1.00 19.62 173 ILE B N 1
ATOM 4670 C CA . ILE B 1 173 ? 26.410 43.291 63.510 1.00 18.86 173 ILE B CA 1
ATOM 4671 C C . ILE B 1 173 ? 26.093 44.597 62.789 1.00 19.32 173 ILE B C 1
ATOM 4672 O O . ILE B 1 173 ? 26.523 44.799 61.658 1.00 18.75 173 ILE B O 1
ATOM 4677 N N . ASN B 1 174 ? 25.357 45.492 63.441 1.00 19.69 174 ASN B N 1
ATOM 4678 C CA . ASN B 1 174 ? 25.030 46.767 62.817 1.00 20.93 174 ASN B CA 1
ATOM 4679 C C . ASN B 1 174 ? 26.265 47.657 62.720 1.00 20.91 174 ASN B C 1
ATOM 4680 O O . ASN B 1 174 ? 26.258 48.665 62.013 1.00 21.83 174 ASN B O 1
ATOM 4685 N N . GLU B 1 175 ? 27.325 47.276 63.426 1.00 21.56 175 GLU B N 1
ATOM 4686 C CA . GLU B 1 175 ? 28.576 48.030 63.390 1.00 21.86 175 GLU B CA 1
ATOM 4687 C C . GLU B 1 175 ? 29.506 47.462 62.318 1.00 21.61 175 GLU B C 1
ATOM 4688 O O . GLU B 1 175 ? 30.589 47.995 62.069 1.00 22.51 175 GLU B O 1
ATOM 4694 N N . MET B 1 176 ? 29.072 46.376 61.686 1.00 19.31 176 MET B N 1
ATOM 4695 C CA . MET B 1 176 ? 29.848 45.726 60.634 1.00 18.02 176 MET B CA 1
ATOM 4696 C C . MET B 1 176 ? 29.286 46.124 59.274 1.00 16.94 176 MET B C 1
ATOM 4697 O O . MET B 1 176 ? 28.080 46.322 59.141 1.00 17.61 176 MET B O 1
ATOM 4702 N N . TRP B 1 177 ? 30.144 46.256 58.265 1.00 16.47 177 TRP B N 1
ATOM 4703 C CA . TRP B 1 177 ? 29.642 46.590 56.939 1.00 15.98 177 TRP B CA 1
ATOM 4704 C C . TRP B 1 177 ? 29.210 45.274 56.299 1.00 15.36 177 TRP B C 1
ATOM 4705 O O . TRP B 1 177 ? 29.590 44.199 56.770 1.00 15.74 177 TRP B O 1
ATOM 4716 N N . TRP B 1 178 ? 28.399 45.349 55.250 1.00 15.99 178 TRP B N 1
ATOM 4717 C CA . TRP B 1 178 ? 27.917 44.132 54.609 1.00 14.78 178 TRP B CA 1
ATOM 4718 C C . TRP B 1 178 ? 29.076 43.344 54.012 1.00 14.69 178 TRP B C 1
ATOM 4719 O O . TRP B 1 178 ? 29.889 43.883 53.268 1.00 15.47 178 TRP B O 1
ATOM 4730 N N . PHE B 1 179 ? 29.130 42.060 54.365 1.00 13.48 179 PHE B N 1
ATOM 4731 C CA . PHE B 1 179 ? 30.169 41.118 53.941 1.00 14.17 179 PHE B CA 1
ATOM 4732 C C . PHE B 1 179 ? 31.398 41.170 54.846 1.00 13.76 179 PHE B C 1
ATOM 4733 O O . PHE B 1 179 ? 32.370 40.444 54.630 1.00 13.28 179 PHE B O 1
ATOM 4741 N N . GLN B 1 180 ? 31.377 42.032 55.857 1.00 13.95 180 GLN B N 1
ATOM 4742 C CA . GLN B 1 180 ? 32.506 42.068 56.775 1.00 14.22 180 GLN B CA 1
ATOM 4743 C C . GLN B 1 180 ? 32.342 40.826 57.645 1.00 14.06 180 GLN B C 1
ATOM 4744 O O . GLN B 1 180 ? 31.232 40.324 57.818 1.00 14.37 180 GLN B O 1
ATOM 4750 N N . ALA B 1 181 ? 33.441 40.312 58.177 1.00 14.25 181 ALA B N 1
ATOM 4751 C CA . ALA B 1 181 ? 33.372 39.125 59.012 1.00 14.45 181 ALA B CA 1
ATOM 4752 C C . ALA B 1 181 ? 34.352 39.224 60.157 1.00 17.15 181 ALA B C 1
ATOM 4753 O O . ALA B 1 181 ? 35.145 40.163 60.242 1.00 18.08 181 ALA B O 1
ATOM 4755 N N . ARG B 1 182 ? 34.293 38.245 61.046 1.00 17.51 182 ARG B N 1
ATOM 4756 C CA . ARG B 1 182 ? 35.202 38.212 62.171 1.00 19.31 182 ARG B CA 1
ATOM 4757 C C . ARG B 1 182 ? 35.066 36.889 62.897 1.00 19.03 182 ARG B C 1
ATOM 4758 O O . ARG B 1 182 ? 34.061 36.183 62.752 1.00 18.00 182 ARG B O 1
ATOM 4766 N N . TRP B 1 183 ? 36.092 36.547 63.667 1.00 19.61 183 TRP B N 1
ATOM 4767 C CA . TRP B 1 183 ? 36.078 35.309 64.419 1.00 20.45 183 TRP B CA 1
ATOM 4768 C C . TRP B 1 183 ? 35.332 35.525 65.722 1.00 20.88 183 TRP B C 1
ATOM 4769 O O . TRP B 1 183 ? 35.576 36.497 66.435 1.00 21.87 183 TRP B O 1
ATOM 4780 N N . VAL B 1 184 ? 34.399 34.629 66.012 1.00 19.91 184 VAL B N 1
ATOM 4781 C CA . VAL B 1 184 ? 33.636 34.704 67.244 1.00 19.58 184 VAL B CA 1
ATOM 4782 C C . VAL B 1 184 ? 33.765 33.352 67.921 1.00 19.93 184 VAL B C 1
ATOM 4783 O O . VAL B 1 184 ? 34.257 32.398 67.333 1.00 19.77 184 VAL B O 1
ATOM 4787 N N . GLU B 1 185 ? 33.330 33.260 69.159 1.00 21.60 185 GLU B N 1
ATOM 4788 C CA . GLU B 1 185 ? 33.437 32.006 69.876 1.00 23.09 185 GLU B CA 1
ATOM 4789 C C . GLU B 1 185 ? 32.153 31.800 70.671 1.00 22.71 185 GLU B C 1
ATOM 4790 O O . GLU B 1 185 ? 31.560 32.753 71.152 1.00 22.85 185 GLU B O 1
ATOM 4796 N N . LEU B 1 186 ? 31.693 30.562 70.780 1.00 22.30 186 LEU B N 1
ATOM 4797 C CA . LEU B 1 186 ? 30.477 30.244 71.530 1.00 22.00 186 LEU B CA 1
ATOM 4798 C C . LEU B 1 186 ? 30.721 28.962 72.312 1.00 22.56 186 LEU B C 1
ATOM 4799 O O . LEU B 1 186 ? 30.917 27.903 71.725 1.00 21.48 186 LEU B O 1
ATOM 4804 N N . ASP B 1 187 ? 30.708 29.064 73.636 1.00 22.92 187 ASP B N 1
ATOM 4805 C CA . ASP B 1 187 ? 30.947 27.912 74.499 1.00 23.84 187 ASP B CA 1
ATOM 4806 C C . ASP B 1 187 ? 32.219 27.163 74.100 1.00 23.80 187 ASP B C 1
ATOM 4807 O O . ASP B 1 187 ? 32.234 25.933 74.024 1.00 24.33 187 ASP B O 1
ATOM 4812 N N . GLY B 1 188 ? 33.283 27.916 73.836 1.00 24.44 188 GLY B N 1
ATOM 4813 C CA . GLY B 1 188 ? 34.553 27.315 73.468 1.00 24.77 188 GLY B CA 1
ATOM 4814 C C . GLY B 1 188 ? 34.710 26.915 72.012 1.00 25.05 188 GLY B C 1
ATOM 4815 O O . GLY B 1 188 ? 35.773 26.442 71.609 1.00 26.98 188 GLY B O 1
ATOM 4816 N N . ILE B 1 189 ? 33.660 27.096 71.220 1.00 24.01 189 ILE B N 1
ATOM 4817 C CA . ILE B 1 189 ? 33.710 26.744 69.806 1.00 22.91 189 ILE B CA 1
ATOM 4818 C C . ILE B 1 189 ? 33.990 27.988 68.971 1.00 22.02 189 ILE B C 1
ATOM 4819 O O . ILE B 1 189 ? 33.217 28.944 68.989 1.00 22.41 189 ILE B O 1
ATOM 4824 N N . LYS B 1 190 ? 35.104 27.971 68.246 1.00 21.53 190 LYS B N 1
ATOM 4825 C CA . LYS B 1 190 ? 35.484 29.100 67.405 1.00 22.49 190 LYS B CA 1
ATOM 4826 C C . LYS B 1 190 ? 34.872 28.934 66.016 1.00 20.87 190 LYS B C 1
ATOM 4827 O O . LYS B 1 190 ? 34.833 27.831 65.473 1.00 21.64 190 LYS B O 1
ATOM 4833 N N . MET B 1 191 ? 34.398 30.036 65.446 1.00 18.68 191 MET B N 1
ATOM 4834 C CA . MET B 1 191 ? 33.782 29.999 64.127 1.00 17.13 191 MET B CA 1
ATOM 4835 C C . MET B 1 191 ? 33.849 31.378 63.488 1.00 15.52 191 MET B C 1
ATOM 4836 O O . MET B 1 191 ? 34.013 32.385 64.174 1.00 17.02 191 MET B O 1
ATOM 4841 N N . LEU B 1 192 ? 33.720 31.417 62.170 1.00 15.71 192 LEU B N 1
ATOM 4842 C CA . LEU B 1 192 ? 33.732 32.680 61.452 1.00 14.61 192 LEU B CA 1
ATOM 4843 C C . LEU B 1 192 ? 32.287 33.161 61.363 1.00 14.58 192 LEU B C 1
ATOM 4844 O O . LEU B 1 192 ? 31.364 32.354 61.246 1.00 14.17 192 LEU B O 1
ATOM 4849 N N . LEU B 1 193 ? 32.093 34.472 61.439 1.00 14.14 193 LEU B N 1
ATOM 4850 C CA . LEU B 1 193 ? 30.762 35.051 61.339 1.00 13.87 193 LEU B CA 1
ATOM 4851 C C . LEU B 1 193 ? 30.823 36.211 60.367 1.00 15.21 193 LEU B C 1
ATOM 4852 O O . LEU B 1 193 ? 31.708 37.061 60.466 1.00 14.71 193 LEU B O 1
ATOM 4857 N N . SER B 1 194 ? 29.889 36.234 59.423 1.00 13.06 194 SER B N 1
ATOM 4858 C CA . SER B 1 194 ? 29.839 37.314 58.452 1.00 13.63 194 SER B CA 1
ATOM 4859 C C . SER B 1 194 ? 28.471 37.973 58.484 1.00 12.70 194 SER B C 1
ATOM 4860 O O . SER B 1 194 ? 27.477 37.343 58.825 1.00 13.17 194 SER B O 1
ATOM 4863 N N . ARG B 1 195 ? 28.443 39.266 58.169 1.00 13.00 195 ARG B N 1
ATOM 4864 C CA . ARG B 1 195 ? 27.178 39.970 58.085 1.00 13.91 195 ARG B CA 1
ATOM 4865 C C . ARG B 1 195 ? 26.813 39.762 56.629 1.00 13.81 195 ARG B C 1
ATOM 4866 O O . ARG B 1 195 ? 27.413 40.352 55.735 1.00 13.71 195 ARG B O 1
ATOM 4874 N N . SER B 1 196 ? 25.836 38.895 56.402 1.00 13.28 196 SER B N 1
ATOM 4875 C CA . SER B 1 196 ? 25.420 38.552 55.051 1.00 13.88 196 SER B CA 1
ATOM 4876 C C . SER B 1 196 ? 24.075 37.840 55.097 1.00 12.34 196 SER B C 1
ATOM 4877 O O . SER B 1 196 ? 23.556 37.555 56.177 1.00 13.98 196 SER B O 1
ATOM 4880 N N . GLY B 1 197 ? 23.520 37.546 53.926 1.00 13.32 197 GLY B N 1
ATOM 4881 C CA . GLY B 1 197 ? 22.234 36.881 53.874 1.00 13.46 197 GLY B CA 1
ATOM 4882 C C . GLY B 1 197 ? 21.669 36.797 52.477 1.00 13.22 197 GLY B C 1
ATOM 4883 O O . GLY B 1 197 ? 22.121 37.497 51.558 1.00 13.34 197 GLY B O 1
ATOM 4884 N N . TYR B 1 198 ? 20.647 35.959 52.343 1.00 11.58 198 TYR B N 1
ATOM 4885 C CA . TYR B 1 198 ? 19.968 35.690 51.087 1.00 11.85 198 TYR B CA 1
ATOM 4886 C C . TYR B 1 198 ? 18.474 35.951 51.202 1.00 10.35 198 TYR B C 1
ATOM 4887 O O . TYR B 1 198 ? 17.679 35.452 50.392 1.00 11.29 198 TYR B O 1
ATOM 4896 N N . THR B 1 199 ? 18.093 36.773 52.178 1.00 11.10 199 THR B N 1
ATOM 4897 C CA . THR B 1 199 ? 16.686 37.024 52.443 1.00 11.80 199 THR B CA 1
ATOM 4898 C C . THR B 1 199 ? 16.179 38.435 52.224 1.00 13.05 199 THR B C 1
ATOM 4899 O O . THR B 1 199 ? 14.974 38.650 52.098 1.00 14.10 199 THR B O 1
ATOM 4903 N N . GLY B 1 200 ? 17.099 39.387 52.206 1.00 12.98 200 GLY B N 1
ATOM 4904 C CA . GLY B 1 200 ? 16.720 40.777 52.056 1.00 14.57 200 GLY B CA 1
ATOM 4905 C C . GLY B 1 200 ? 16.723 41.446 53.419 1.00 15.62 200 GLY B C 1
ATOM 4906 O O . GLY B 1 200 ? 16.698 42.671 53.525 1.00 15.91 200 GLY B O 1
ATOM 4907 N N . GLU B 1 201 ? 16.754 40.630 54.469 1.00 13.64 201 GLU B N 1
ATOM 4908 C CA . GLU B 1 201 ? 16.768 41.130 55.840 1.00 11.99 201 GLU B CA 1
ATOM 4909 C C . GLU B 1 201 ? 18.195 41.263 56.362 1.00 13.44 201 GLU B C 1
ATOM 4910 O O . GLU B 1 201 ? 19.154 40.819 55.728 1.00 13.76 201 GLU B O 1
ATOM 4916 N N . ASN B 1 202 ? 18.327 41.874 57.533 1.00 12.42 202 ASN B N 1
ATOM 4917 C CA . ASN B 1 202 ? 19.625 41.994 58.171 1.00 12.48 202 ASN B CA 1
ATOM 4918 C C . ASN B 1 202 ? 19.893 40.571 58.651 1.00 13.11 202 ASN B C 1
ATOM 4919 O O . ASN B 1 202 ? 18.966 39.766 58.761 1.00 14.45 202 ASN B O 1
ATOM 4924 N N . GLY B 1 203 ? 21.147 40.248 58.932 1.00 13.33 203 GLY B N 1
ATOM 4925 C CA . GLY B 1 203 ? 21.436 38.906 59.393 1.00 13.96 203 GLY B CA 1
ATOM 4926 C C . GLY B 1 203 ? 22.907 38.576 59.363 1.00 13.16 203 GLY B C 1
ATOM 4927 O O . GLY B 1 203 ? 23.744 39.413 59.021 1.00 13.23 203 GLY B O 1
ATOM 4928 N N . PHE B 1 204 ? 23.224 37.345 59.734 1.00 13.57 204 PHE B N 1
ATOM 4929 C CA . PHE B 1 204 ? 24.602 36.899 59.746 1.00 13.27 204 PHE B CA 1
ATOM 4930 C C . PHE B 1 204 ? 24.652 35.429 59.392 1.00 12.60 204 PHE B C 1
ATOM 4931 O O . PHE B 1 204 ? 23.627 34.745 59.374 1.00 13.42 204 PHE B O 1
ATOM 4939 N N . GLU B 1 205 ? 25.851 34.960 59.089 1.00 12.45 205 GLU B N 1
ATOM 4940 C CA . GLU B 1 205 ? 26.065 33.565 58.754 1.00 12.12 205 GLU B CA 1
ATOM 4941 C C . GLU B 1 205 ? 27.314 33.106 59.486 1.00 12.67 205 GLU B C 1
ATOM 4942 O O . GLU B 1 205 ? 28.270 33.871 59.630 1.00 14.06 205 GLU B O 1
ATOM 4948 N N . VAL B 1 206 ? 27.291 31.875 59.985 1.00 12.57 206 VAL B N 1
ATOM 4949 C CA . VAL B 1 206 ? 28.447 31.327 60.677 1.00 13.19 206 VAL B CA 1
ATOM 4950 C C . VAL B 1 206 ? 28.981 30.121 59.916 1.00 12.75 206 VAL B C 1
ATOM 4951 O O . VAL B 1 206 ? 28.218 29.360 59.310 1.00 13.03 206 VAL B O 1
ATOM 4955 N N . TYR B 1 207 ? 30.300 29.966 59.954 1.00 12.57 207 TYR B N 1
ATOM 4956 C CA . TYR B 1 207 ? 30.995 28.891 59.258 1.00 13.17 207 TYR B CA 1
ATOM 4957 C C . TYR B 1 207 ? 31.776 28.118 60.312 1.00 13.69 207 TYR B C 1
ATOM 4958 O O . TYR B 1 207 ? 32.642 28.678 60.987 1.00 14.07 207 TYR B O 1
ATOM 4967 N N . ILE B 1 208 ? 31.469 26.832 60.441 1.00 13.65 208 ILE B N 1
ATOM 4968 C CA . ILE B 1 208 ? 32.095 25.990 61.455 1.00 15.27 208 ILE B CA 1
ATOM 4969 C C . ILE B 1 208 ? 32.760 24.747 60.873 1.00 14.69 208 ILE B C 1
ATOM 4970 O O . ILE B 1 208 ? 32.103 23.938 60.225 1.00 15.53 208 ILE B O 1
ATOM 4975 N N . GLU B 1 209 ? 34.059 24.596 61.103 1.00 15.59 209 GLU B N 1
ATOM 4976 C CA . GLU B 1 209 ? 34.776 23.412 60.632 1.00 17.61 209 GLU B CA 1
ATOM 4977 C C . GLU B 1 209 ? 34.487 22.323 61.663 1.00 17.62 209 GLU B C 1
ATOM 4978 O O . GLU B 1 209 ? 34.791 22.491 62.843 1.00 18.20 209 GLU B O 1
ATOM 4984 N N . ASP B 1 210 ? 33.894 21.215 61.231 1.00 15.18 210 ASP B N 1
ATOM 4985 C CA . ASP B 1 210 ? 33.576 20.145 62.168 1.00 15.28 210 ASP B CA 1
ATOM 4986 C C . ASP B 1 210 ? 33.420 18.803 61.460 1.00 14.18 210 ASP B C 1
ATOM 4987 O O . ASP B 1 210 ? 33.243 18.746 60.242 1.00 15.20 210 ASP B O 1
ATOM 4992 N N . ALA B 1 211 ? 33.505 17.723 62.230 1.00 15.32 211 ALA B N 1
ATOM 4993 C CA . ALA B 1 211 ? 33.361 16.382 61.684 1.00 15.72 211 ALA B CA 1
ATOM 4994 C C . ALA B 1 211 ? 31.969 16.234 61.082 1.00 15.08 211 ALA B C 1
ATOM 4995 O O . ALA B 1 211 ? 30.986 16.733 61.629 1.00 14.51 211 ALA B O 1
ATOM 4997 N N . ASN B 1 212 ? 31.901 15.531 59.958 1.00 14.80 212 ASN B N 1
ATOM 4998 C CA . ASN B 1 212 ? 30.656 15.321 59.228 1.00 13.78 212 ASN B CA 1
ATOM 4999 C C . ASN B 1 212 ? 30.355 13.825 59.170 1.00 14.03 212 ASN B C 1
ATOM 5000 O O . ASN B 1 212 ? 31.079 13.065 58.526 1.00 14.88 212 ASN B O 1
ATOM 5005 N N . PRO B 1 213 ? 29.278 13.383 59.839 1.00 13.10 213 PRO B N 1
ATOM 5006 C CA . PRO B 1 213 ? 28.953 11.953 59.814 1.00 14.74 213 PRO B CA 1
ATOM 5007 C C . PRO B 1 213 ? 28.538 11.431 58.438 1.00 15.53 213 PRO B C 1
ATOM 5008 O O . PRO B 1 213 ? 28.436 10.220 58.232 1.00 16.02 213 PRO B O 1
ATOM 5012 N N . TYR B 1 214 ? 28.306 12.345 57.499 1.00 13.66 214 TYR B N 1
ATOM 5013 C CA . TYR B 1 214 ? 27.914 11.977 56.146 1.00 14.43 214 TYR B CA 1
ATOM 5014 C C . TYR B 1 214 ? 28.941 12.451 55.112 1.00 14.15 214 TYR B C 1
ATOM 5015 O O . TYR B 1 214 ? 28.626 12.637 53.937 1.00 15.15 214 TYR B O 1
ATOM 5024 N N . HIS B 1 215 ? 30.178 12.632 55.561 1.00 12.98 215 HIS B N 1
ATOM 5025 C CA . HIS B 1 215 ? 31.258 13.068 54.683 1.00 14.03 215 HIS B CA 1
ATOM 5026 C C . HIS B 1 215 ? 31.459 12.026 53.582 1.00 15.17 215 HIS B C 1
ATOM 5027 O O . HIS B 1 215 ? 31.425 10.822 53.845 1.00 15.90 215 HIS B O 1
ATOM 5034 N N . PRO B 1 216 ? 31.660 12.470 52.332 1.00 14.82 216 PRO B N 1
ATOM 5035 C CA . PRO B 1 216 ? 31.864 11.521 51.232 1.00 16.27 216 PRO B CA 1
ATOM 5036 C C . PRO B 1 216 ? 33.060 10.608 51.507 1.00 17.50 216 PRO B C 1
ATOM 5037 O O . PRO B 1 216 ? 33.096 9.460 51.058 1.00 18.24 216 PRO B O 1
ATOM 5041 N N . ASP B 1 217 ? 34.035 11.135 52.243 1.00 17.57 217 ASP B N 1
ATOM 5042 C CA . ASP B 1 217 ? 35.236 10.385 52.607 1.00 19.49 217 ASP B CA 1
ATOM 5043 C C . ASP B 1 217 ? 34.949 9.676 53.924 1.00 19.60 217 ASP B C 1
ATOM 5044 O O . ASP B 1 217 ? 34.957 10.296 54.987 1.00 19.06 217 ASP B O 1
ATOM 5049 N N . GLU B 1 218 ? 34.700 8.374 53.848 1.00 19.67 218 GLU B N 1
ATOM 5050 C CA . GLU B 1 218 ? 34.383 7.581 55.027 1.00 21.23 218 GLU B CA 1
ATOM 5051 C C . GLU B 1 218 ? 35.378 7.755 56.174 1.00 20.99 218 GLU B C 1
ATOM 5052 O O . GLU B 1 218 ? 34.982 7.811 57.337 1.00 19.78 218 GLU B O 1
ATOM 5058 N N . SER B 1 219 ? 36.663 7.856 55.847 1.00 21.95 219 SER B N 1
ATOM 5059 C CA . SER B 1 219 ? 37.697 7.993 56.870 1.00 22.69 219 SER B CA 1
ATOM 5060 C C . SER B 1 219 ? 37.642 9.295 57.663 1.00 22.15 219 SER B C 1
ATOM 5061 O O . SER B 1 219 ? 38.234 9.394 58.737 1.00 23.28 219 SER B O 1
ATOM 5064 N N . LYS B 1 220 ? 36.927 10.288 57.145 1.00 21.33 220 LYS B N 1
ATOM 5065 C CA . LYS B 1 220 ? 36.827 11.577 57.822 1.00 20.57 220 LYS B CA 1
ATOM 5066 C C . LYS B 1 220 ? 35.556 11.755 58.643 1.00 19.67 220 LYS B C 1
ATOM 5067 O O . LYS B 1 220 ? 35.397 12.756 59.339 1.00 20.09 220 LYS B O 1
ATOM 5073 N N . ARG B 1 221 ? 34.655 10.783 58.570 1.00 18.66 221 ARG B N 1
ATOM 5074 C CA . ARG B 1 221 ? 33.400 10.864 59.302 1.00 18.01 221 ARG B CA 1
ATOM 5075 C C . ARG B 1 221 ? 33.554 10.877 60.816 1.00 18.83 221 ARG B C 1
ATOM 5076 O O . ARG B 1 221 ? 34.445 10.234 61.376 1.00 20.06 221 ARG B O 1
ATOM 5084 N N . GLY B 1 222 ? 32.667 11.626 61.463 1.00 17.68 222 GLY B N 1
ATOM 5085 C CA . GLY B 1 222 ? 32.671 11.745 62.907 1.00 18.44 222 GLY B CA 1
ATOM 5086 C C . GLY B 1 222 ? 31.417 12.486 63.330 1.00 18.80 222 GLY B C 1
ATOM 5087 O O . GLY B 1 222 ? 30.700 13.029 62.491 1.00 19.22 222 GLY B O 1
ATOM 5088 N N B GLU B 1 223 ? 31.141 12.509 64.624 1.00 19.62 223 GLU B N 1
ATOM 5089 C CA B GLU B 1 223 ? 29.968 13.193 65.153 1.00 20.12 223 GLU B CA 1
ATOM 5090 C C B GLU B 1 223 ? 30.136 14.701 65.061 1.00 17.88 223 GLU B C 1
ATOM 5091 O O B GLU B 1 223 ? 31.194 15.243 65.377 1.00 17.98 223 GLU B O 1
ATOM 5101 N N . PRO B 1 224 ? 29.095 15.392 64.578 1.00 17.18 224 PRO B N 1
ATOM 5102 C CA . PRO B 1 224 ? 29.095 16.849 64.414 1.00 17.11 224 PRO B CA 1
ATOM 5103 C C . PRO B 1 224 ? 28.773 17.581 65.712 1.00 16.32 224 PRO B C 1
ATOM 5104 O O . PRO B 1 224 ? 27.867 18.413 65.762 1.00 17.48 224 PRO B O 1
ATOM 5108 N N . GLU B 1 225 ? 29.528 17.266 66.760 1.00 17.87 225 GLU B N 1
ATOM 5109 C CA . GLU B 1 225 ? 29.317 17.861 68.075 1.00 19.46 225 GLU B CA 1
ATOM 5110 C C . GLU B 1 225 ? 29.338 19.381 68.114 1.00 18.00 225 GLU B C 1
ATOM 5111 O O . GLU B 1 225 ? 28.489 20.001 68.756 1.00 18.60 225 GLU B O 1
ATOM 5117 N N . LYS B 1 226 ? 30.309 19.984 67.440 1.00 17.81 226 LYS B N 1
ATOM 5118 C CA . LYS B 1 226 ? 30.422 21.438 67.431 1.00 17.83 226 LYS B CA 1
ATOM 5119 C C . LYS B 1 226 ? 29.301 22.097 66.636 1.00 15.89 226 LYS B C 1
ATOM 5120 O O . LYS B 1 226 ? 28.668 23.046 67.105 1.00 15.55 226 LYS B O 1
ATOM 5126 N N . ALA B 1 227 ? 29.052 21.593 65.435 1.00 14.43 227 ALA B N 1
ATOM 5127 C CA . ALA B 1 227 ? 28.002 22.151 64.595 1.00 14.31 227 ALA B CA 1
ATOM 5128 C C . ALA B 1 227 ? 26.637 22.022 65.266 1.00 14.48 227 ALA B C 1
ATOM 5129 O O . ALA B 1 227 ? 25.850 22.968 65.267 1.00 14.44 227 ALA B O 1
ATOM 5131 N N . LEU B 1 228 ? 26.355 20.857 65.845 1.00 14.43 228 LEU B N 1
ATOM 5132 C CA . LEU B 1 228 ? 25.068 20.649 66.500 1.00 15.34 228 LEU B CA 1
ATOM 5133 C C . LEU B 1 228 ? 24.909 21.549 67.723 1.00 14.53 228 LEU B C 1
ATOM 5134 O O . LEU B 1 228 ? 23.834 22.097 67.961 1.00 15.93 228 LEU B O 1
ATOM 5139 N N . HIS B 1 229 ? 25.978 21.697 68.500 1.00 15.64 229 HIS B N 1
ATOM 5140 C CA . HIS B 1 229 ? 25.924 22.539 69.687 1.00 16.10 229 HIS B CA 1
ATOM 5141 C C . HIS B 1 229 ? 25.578 23.981 69.319 1.00 16.03 229 HIS B C 1
ATOM 5142 O O . HIS B 1 229 ? 24.721 24.601 69.944 1.00 16.73 229 HIS B O 1
ATOM 5149 N N . VAL B 1 230 ? 26.247 24.513 68.301 1.00 15.19 230 VAL B N 1
ATOM 5150 C CA . VAL B 1 230 ? 25.990 25.882 67.866 1.00 14.70 230 VAL B CA 1
ATOM 5151 C C . VAL B 1 230 ? 24.551 26.025 67.378 1.00 14.81 230 VAL B C 1
ATOM 5152 O O . VAL B 1 230 ? 23.859 26.982 67.727 1.00 14.86 230 VAL B O 1
ATOM 5156 N N . TRP B 1 231 ? 24.101 25.070 66.570 1.00 13.84 231 TRP B N 1
ATOM 5157 C CA . TRP B 1 231 ? 22.740 25.099 66.052 1.00 14.13 231 TRP B CA 1
ATOM 5158 C C . TRP B 1 231 ? 21.741 25.146 67.205 1.00 14.42 231 TRP B C 1
ATOM 5159 O O . TRP B 1 231 ? 20.872 26.016 67.250 1.00 13.61 231 TRP B O 1
ATOM 5170 N N . GLU B 1 232 ? 21.887 24.223 68.150 1.00 15.26 232 GLU B N 1
ATOM 5171 C CA . GLU B 1 232 ? 20.974 24.173 69.285 1.00 16.19 232 GLU B CA 1
ATOM 5172 C C . GLU B 1 232 ? 21.029 25.431 70.148 1.00 15.89 232 GLU B C 1
ATOM 5173 O O . GLU B 1 232 ? 19.995 25.893 70.629 1.00 15.58 232 GLU B O 1
ATOM 5179 N N . ARG B 1 233 ? 22.222 25.988 70.340 1.00 15.82 233 ARG B N 1
ATOM 5180 C CA . ARG B 1 233 ? 22.358 27.199 71.146 1.00 16.66 233 ARG B CA 1
ATOM 5181 C C . ARG B 1 233 ? 21.676 28.390 70.480 1.00 16.55 233 ARG B C 1
ATOM 5182 O O . ARG B 1 233 ? 21.066 29.217 71.155 1.00 17.72 233 ARG B O 1
ATOM 5190 N N . ILE B 1 234 ? 21.771 28.485 69.156 1.00 15.32 234 ILE B N 1
ATOM 5191 C CA . ILE B 1 234 ? 21.125 29.590 68.463 1.00 15.60 234 ILE B CA 1
ATOM 5192 C C . ILE B 1 234 ? 19.609 29.483 68.629 1.00 15.23 234 ILE B C 1
ATOM 5193 O O . ILE B 1 234 ? 18.931 30.488 68.850 1.00 16.17 234 ILE B O 1
ATOM 5198 N N . LEU B 1 235 ? 19.071 28.268 68.535 1.00 15.82 235 LEU B N 1
ATOM 5199 C CA . LEU B 1 235 ? 17.631 28.083 68.700 1.00 15.23 235 LEU B CA 1
ATOM 5200 C C . LEU B 1 235 ? 17.230 28.399 70.139 1.00 15.78 235 LEU B C 1
ATOM 5201 O O . LEU B 1 235 ? 16.161 28.958 70.385 1.00 16.88 235 LEU B O 1
ATOM 5206 N N . GLU B 1 236 ? 18.096 28.049 71.084 1.00 17.55 236 GLU B N 1
ATOM 5207 C CA . GLU B 1 236 ? 17.828 28.307 72.496 1.00 19.61 236 GLU B CA 1
ATOM 5208 C C . GLU B 1 236 ? 17.764 29.801 72.795 1.00 20.03 236 GLU B C 1
ATOM 5209 O O . GLU B 1 236 ? 16.802 30.285 73.392 1.00 20.95 236 GLU B O 1
ATOM 5215 N N . GLU B 1 237 ? 18.792 30.534 72.381 1.00 19.60 237 GLU B N 1
ATOM 5216 C CA . GLU B 1 237 ? 18.825 31.970 72.621 1.00 20.01 237 GLU B CA 1
ATOM 5217 C C . GLU B 1 237 ? 17.831 32.715 71.739 1.00 18.88 237 GLU B C 1
ATOM 5218 O O . GLU B 1 237 ? 17.407 33.823 72.069 1.00 19.84 237 GLU B O 1
ATOM 5224 N N . GLY B 1 238 ? 17.451 32.102 70.623 1.00 18.09 238 GLY B N 1
ATOM 5225 C CA . GLY B 1 238 ? 16.511 32.742 69.721 1.00 17.99 238 GLY B CA 1
ATOM 5226 C C . GLY B 1 238 ? 15.057 32.564 70.107 1.00 18.49 238 GLY B C 1
ATOM 5227 O O . GLY B 1 238 ? 14.180 33.231 69.560 1.00 17.26 238 GLY B O 1
ATOM 5228 N N . LYS B 1 239 ? 14.791 31.664 71.047 1.00 18.85 239 LYS B N 1
ATOM 5229 C CA . LYS B 1 239 ? 13.421 31.417 71.477 1.00 20.08 239 LYS B CA 1
ATOM 5230 C C . LYS B 1 239 ? 12.707 32.683 71.938 1.00 19.25 239 LYS B C 1
ATOM 5231 O O . LYS B 1 239 ? 11.535 32.889 71.622 1.00 20.50 239 LYS B O 1
ATOM 5237 N N . LYS B 1 240 ? 13.415 33.533 72.676 1.00 20.01 240 LYS B N 1
ATOM 5238 C CA . LYS B 1 240 ? 12.819 34.766 73.182 1.00 20.70 240 LYS B CA 1
ATOM 5239 C C . LYS B 1 240 ? 12.414 35.715 72.055 1.00 21.21 240 LYS B C 1
ATOM 5240 O O . LYS B 1 240 ? 11.606 36.621 72.259 1.00 21.90 240 LYS B O 1
ATOM 5246 N N . TYR B 1 241 ? 12.974 35.501 70.867 1.00 19.72 241 TYR B N 1
ATOM 5247 C CA . TYR B 1 241 ? 12.670 36.340 69.710 1.00 19.76 241 TYR B CA 1
ATOM 5248 C C . TYR B 1 241 ? 11.691 35.656 68.760 1.00 19.38 241 TYR B C 1
ATOM 5249 O O . TYR B 1 241 ? 11.310 36.226 67.737 1.00 21.37 241 TYR B O 1
ATOM 5258 N N . GLY B 1 242 ? 11.290 34.435 69.102 1.00 17.38 242 GLY B N 1
ATOM 5259 C CA . GLY B 1 242 ? 10.358 33.697 68.267 1.00 16.80 242 GLY B CA 1
ATOM 5260 C C . GLY B 1 242 ? 11.034 33.057 67.068 1.00 15.83 242 GLY B C 1
ATOM 5261 O O . GLY B 1 242 ? 10.428 32.913 66.006 1.00 17.29 242 GLY B O 1
ATOM 5262 N N . ILE B 1 243 ? 12.290 32.663 67.241 1.00 16.17 243 ILE B N 1
ATOM 5263 C CA . ILE B 1 243 ? 13.039 32.049 66.152 1.00 15.02 243 ILE B CA 1
ATOM 5264 C C . ILE B 1 243 ? 12.402 30.755 65.667 1.00 15.99 243 ILE B C 1
ATOM 5265 O O . ILE B 1 243 ? 11.774 30.024 66.436 1.00 17.58 243 ILE B O 1
ATOM 5270 N N . LYS B 1 244 ? 12.560 30.486 64.376 1.00 14.30 244 LYS B N 1
ATOM 5271 C CA . LYS B 1 244 ? 12.034 29.270 63.776 1.00 15.37 244 LYS B CA 1
ATOM 5272 C C . LYS B 1 244 ? 13.070 28.675 62.839 1.00 14.51 244 LYS B C 1
ATOM 5273 O O . LYS B 1 244 ? 13.808 29.406 62.173 1.00 14.32 244 LYS B O 1
ATOM 5279 N N . PRO B 1 245 ? 13.183 27.340 62.812 1.00 12.86 245 PRO B N 1
ATOM 5280 C CA . PRO B 1 245 ? 14.156 26.747 61.891 1.00 12.35 245 PRO B CA 1
ATOM 5281 C C . PRO B 1 245 ? 13.490 26.883 60.521 1.00 11.72 245 PRO B C 1
ATOM 5282 O O . PRO B 1 245 ? 12.278 26.678 60.396 1.00 13.12 245 PRO B O 1
ATOM 5286 N N . CYS B 1 246 ? 14.263 27.238 59.500 1.00 10.54 246 CYS B N 1
ATOM 5287 C CA . CYS B 1 246 ? 13.705 27.445 58.167 1.00 11.60 246 CYS B CA 1
ATOM 5288 C C . CYS B 1 246 ? 14.334 26.548 57.108 1.00 11.59 246 CYS B C 1
ATOM 5289 O O . CYS B 1 246 ? 15.562 26.421 57.031 1.00 12.37 246 CYS B O 1
ATOM 5292 N N . GLY B 1 247 ? 13.480 25.938 56.288 1.00 11.35 247 GLY B N 1
ATOM 5293 C CA . GLY B 1 247 ? 13.946 25.038 55.245 1.00 11.11 247 GLY B CA 1
ATOM 5294 C C . GLY B 1 247 ? 14.183 25.674 53.887 1.00 12.03 247 GLY B C 1
ATOM 5295 O O . GLY B 1 247 ? 14.085 26.893 53.726 1.00 13.34 247 GLY B O 1
ATOM 5296 N N . LEU B 1 248 ? 14.492 24.839 52.899 1.00 12.41 248 LEU B N 1
ATOM 5297 C CA . LEU B 1 248 ? 14.762 25.332 51.554 1.00 12.10 248 LEU B CA 1
ATOM 5298 C C . LEU B 1 248 ? 13.561 26.001 50.901 1.00 12.00 248 LEU B C 1
ATOM 5299 O O . LEU B 1 248 ? 13.726 26.864 50.035 1.00 12.32 248 LEU B O 1
ATOM 5304 N N . GLY B 1 249 ? 12.355 25.608 51.302 1.00 11.79 249 GLY B N 1
ATOM 5305 C CA . GLY B 1 249 ? 11.166 26.215 50.726 1.00 12.98 249 GLY B CA 1
ATOM 5306 C C . GLY B 1 249 ? 11.128 27.712 50.978 1.00 12.43 249 GLY B C 1
ATOM 5307 O O . GLY B 1 249 ? 10.960 28.507 50.050 1.00 12.84 249 GLY B O 1
ATOM 5308 N N . ALA B 1 250 ? 11.282 28.100 52.240 1.00 12.74 250 ALA B N 1
ATOM 5309 C CA . ALA B 1 250 ? 11.277 29.510 52.610 1.00 11.45 250 ALA B CA 1
ATOM 5310 C C . ALA B 1 250 ? 12.539 30.207 52.117 1.00 12.51 250 ALA B C 1
ATOM 5311 O O . ALA B 1 250 ? 12.528 31.409 51.858 1.00 11.78 250 ALA B O 1
ATOM 5313 N N . ARG B 1 251 ? 13.637 29.466 52.000 1.00 11.73 251 ARG B N 1
ATOM 5314 C CA . ARG B 1 251 ? 14.859 30.084 51.504 1.00 10.87 251 ARG B CA 1
ATOM 5315 C C . ARG B 1 251 ? 14.576 30.610 50.101 1.00 10.73 251 ARG B C 1
ATOM 5316 O O . ARG B 1 251 ? 15.021 31.701 49.740 1.00 11.64 251 ARG B O 1
ATOM 5324 N N . ASP B 1 252 ? 13.820 29.850 49.315 1.00 11.30 252 ASP B N 1
ATOM 5325 C CA . ASP B 1 252 ? 13.514 30.282 47.959 1.00 11.66 252 ASP B CA 1
ATOM 5326 C C . ASP B 1 252 ? 12.470 31.396 47.899 1.00 11.39 252 ASP B C 1
ATOM 5327 O O . ASP B 1 252 ? 12.618 32.336 47.121 1.00 12.19 252 ASP B O 1
ATOM 5332 N N . THR B 1 253 ? 11.415 31.312 48.707 1.00 12.10 253 THR B N 1
ATOM 5333 C CA . THR B 1 253 ? 10.406 32.366 48.664 1.00 11.57 253 THR B CA 1
ATOM 5334 C C . THR B 1 253 ? 10.980 33.689 49.157 1.00 11.18 253 THR B C 1
ATOM 5335 O O . THR B 1 253 ? 10.639 34.754 48.633 1.00 12.34 253 THR B O 1
ATOM 5339 N N . LEU B 1 254 ? 11.859 33.631 50.153 1.00 10.47 254 LEU B N 1
ATOM 5340 C CA . LEU B 1 254 ? 12.458 34.850 50.679 1.00 9.26 254 LEU B CA 1
ATOM 5341 C C . LEU B 1 254 ? 13.409 35.501 49.678 1.00 10.76 254 LEU B C 1
ATOM 5342 O O . LEU B 1 254 ? 13.370 36.716 49.486 1.00 11.27 254 LEU B O 1
ATOM 5347 N N . ARG B 1 255 ? 14.258 34.707 49.030 1.00 10.64 255 ARG B N 1
ATOM 5348 C CA . ARG B 1 255 ? 15.194 35.286 48.071 1.00 10.68 255 ARG B CA 1
ATOM 5349 C C . ARG B 1 255 ? 14.469 35.847 46.855 1.00 11.03 255 ARG B C 1
ATOM 5350 O O . ARG B 1 255 ? 14.853 36.893 46.335 1.00 11.62 255 ARG B O 1
ATOM 5358 N N . LEU B 1 256 ? 13.417 35.167 46.407 1.00 10.98 256 LEU B N 1
ATOM 5359 C CA . LEU B 1 256 ? 12.668 35.634 45.246 1.00 11.89 256 LEU B CA 1
ATOM 5360 C C . LEU B 1 256 ? 11.900 36.911 45.576 1.00 12.36 256 LEU B C 1
ATOM 5361 O O . LEU B 1 256 ? 11.800 37.818 44.751 1.00 12.64 256 LEU B O 1
ATOM 5366 N N . GLU B 1 257 ? 11.371 36.987 46.792 1.00 12.88 257 GLU B N 1
ATOM 5367 C CA . GLU B 1 257 ? 10.630 38.168 47.216 1.00 13.52 257 GLU B CA 1
ATOM 5368 C C . GLU B 1 257 ? 11.582 39.363 47.317 1.00 13.89 257 GLU B C 1
ATOM 5369 O O . GLU B 1 257 ? 11.195 40.506 47.057 1.00 14.20 257 GLU B O 1
ATOM 5375 N N . ALA B 1 258 ? 12.830 39.096 47.694 1.00 13.16 258 ALA B N 1
ATOM 5376 C CA . ALA B 1 258 ? 13.837 40.142 47.798 1.00 12.77 258 ALA B CA 1
ATOM 5377 C C . ALA B 1 258 ? 14.293 40.518 46.387 1.00 13.03 258 ALA B C 1
ATOM 5378 O O . ALA B 1 258 ? 14.799 41.617 46.160 1.00 14.85 258 ALA B O 1
ATOM 5380 N N . GLY B 1 259 ? 14.112 39.588 45.450 1.00 12.65 259 GLY B N 1
ATOM 5381 C CA . GLY B 1 259 ? 14.478 39.826 44.062 1.00 12.19 259 GLY B CA 1
ATOM 5382 C C . GLY B 1 259 ? 15.813 39.257 43.617 1.00 12.73 259 GLY B C 1
ATOM 5383 O O . GLY B 1 259 ? 16.251 39.516 42.494 1.00 13.60 259 GLY B O 1
ATOM 5384 N N . TYR B 1 260 ? 16.458 38.474 44.475 1.00 12.32 260 TYR B N 1
ATOM 5385 C CA . TYR B 1 260 ? 17.761 37.901 44.142 1.00 11.84 260 TYR B CA 1
ATOM 5386 C C . TYR B 1 260 ? 17.729 36.798 43.101 1.00 12.14 260 TYR B C 1
ATOM 5387 O O . TYR B 1 260 ? 16.770 36.035 43.003 1.00 12.35 260 TYR B O 1
ATOM 5396 N N . THR B 1 261 ? 18.804 36.720 42.330 1.00 11.03 261 THR B N 1
ATOM 5397 C CA . THR B 1 261 ? 18.940 35.691 41.315 1.00 12.38 261 THR B CA 1
ATOM 5398 C C . THR B 1 261 ? 19.352 34.390 41.993 1.00 11.32 261 THR B C 1
ATOM 5399 O O . THR B 1 261 ? 19.886 34.400 43.107 1.00 12.61 261 THR B O 1
ATOM 5403 N N . LEU B 1 262 ? 19.091 33.278 41.317 1.00 10.32 262 LEU B N 1
ATOM 5404 C CA . LEU B 1 262 ? 19.454 31.956 41.804 1.00 10.68 262 LEU B CA 1
ATOM 5405 C C . LEU B 1 262 ? 20.194 31.281 40.662 1.00 10.18 262 LEU B C 1
ATOM 5406 O O . LEU B 1 262 ? 19.669 31.162 39.555 1.00 10.51 262 LEU B O 1
ATOM 5411 N N . TYR B 1 263 ? 21.418 30.845 40.925 1.00 10.26 263 TYR B N 1
ATOM 5412 C CA . TYR B 1 263 ? 22.163 30.200 39.872 1.00 9.94 263 TYR B CA 1
ATOM 5413 C C . TYR B 1 263 ? 21.505 28.879 39.503 1.00 11.21 263 TYR B C 1
ATOM 5414 O O . TYR B 1 263 ? 21.173 28.062 40.370 1.00 12.36 263 TYR B O 1
ATOM 5423 N N . GLY B 1 264 ? 21.335 28.679 38.198 1.00 9.83 264 GLY B N 1
ATOM 5424 C CA . GLY B 1 264 ? 20.674 27.487 37.695 1.00 12.06 264 GLY B CA 1
ATOM 5425 C C . GLY B 1 264 ? 19.326 27.925 37.154 1.00 12.09 264 GLY B C 1
ATOM 5426 O O . GLY B 1 264 ? 18.737 27.267 36.298 1.00 14.33 264 GLY B O 1
ATOM 5427 N N . ASN B 1 265 ? 18.848 29.063 37.652 1.00 11.60 265 ASN B N 1
ATOM 5428 C CA . ASN B 1 265 ? 17.566 29.618 37.239 1.00 11.92 265 ASN B CA 1
ATOM 5429 C C . ASN B 1 265 ? 17.743 30.904 36.445 1.00 11.49 265 ASN B C 1
ATOM 5430 O O . ASN B 1 265 ? 17.540 30.914 35.229 1.00 14.00 265 ASN B O 1
ATOM 5435 N N . GLU B 1 266 ? 18.126 31.987 37.123 1.00 10.57 266 GLU B N 1
ATOM 5436 C CA . GLU B 1 266 ? 18.331 33.255 36.436 1.00 11.36 266 GLU B CA 1
ATOM 5437 C C . GLU B 1 266 ? 19.692 33.319 35.760 1.00 12.00 266 GLU B C 1
ATOM 5438 O O . GLU B 1 266 ? 19.802 33.735 34.606 1.00 14.15 266 GLU B O 1
ATOM 5444 N N . THR B 1 267 ? 20.726 32.931 36.499 1.00 11.22 267 THR B N 1
ATOM 5445 C CA . THR B 1 267 ? 22.086 32.951 35.990 1.00 11.46 267 THR B CA 1
ATOM 5446 C C . THR B 1 267 ? 22.497 31.519 35.675 1.00 11.68 267 THR B C 1
ATOM 5447 O O . THR B 1 267 ? 22.070 30.581 36.350 1.00 11.54 267 THR B O 1
ATOM 5451 N N . LYS B 1 268 ? 23.324 31.358 34.646 1.00 10.40 268 LYS B N 1
ATOM 5452 C CA . LYS B 1 268 ? 23.742 30.037 34.189 1.00 10.22 268 LYS B CA 1
ATOM 5453 C C . LYS B 1 268 ? 24.663 30.233 32.988 1.00 10.40 268 LYS B C 1
ATOM 5454 O O . LYS B 1 268 ? 24.810 31.349 32.493 1.00 11.24 268 LYS B O 1
ATOM 5460 N N . GLU B 1 269 ? 25.290 29.150 32.534 1.00 10.84 269 GLU B N 1
ATOM 5461 C CA . GLU B 1 269 ? 26.127 29.207 31.339 1.00 11.15 269 GLU B CA 1
ATOM 5462 C C . GLU B 1 269 ? 25.578 28.154 30.377 1.00 12.83 269 GLU B C 1
ATOM 5463 O O . GLU B 1 269 ? 25.547 26.961 30.682 1.00 13.17 269 GLU B O 1
ATOM 5469 N N . LEU B 1 270 ? 25.121 28.615 29.220 1.00 12.62 270 LEU B N 1
ATOM 5470 C CA . LEU B 1 270 ? 24.516 27.740 28.219 1.00 14.65 270 LEU B CA 1
ATOM 5471 C C . LEU B 1 270 ? 25.479 27.113 27.215 1.00 15.73 270 LEU B C 1
ATOM 5472 O O . LEU B 1 270 ? 25.121 26.143 26.544 1.00 17.49 270 LEU B O 1
ATOM 5477 N N . GLN B 1 271 ? 26.694 27.651 27.134 1.00 16.11 271 GLN B N 1
ATOM 5478 C CA . GLN B 1 271 ? 27.701 27.196 26.172 1.00 16.49 271 GLN B CA 1
ATOM 5479 C C . GLN B 1 271 ? 27.058 27.143 24.788 1.00 16.15 271 GLN B C 1
ATOM 5480 O O . GLN B 1 271 ? 27.087 26.125 24.084 1.00 16.77 271 GLN B O 1
ATOM 5486 N N . LEU B 1 272 ? 26.463 28.273 24.419 1.00 14.02 272 LEU B N 1
ATOM 5487 C CA . LEU B 1 272 ? 25.803 28.440 23.134 1.00 13.60 272 LEU B CA 1
ATOM 5488 C C . LEU B 1 272 ? 26.722 28.097 21.979 1.00 13.08 272 LEU B C 1
ATOM 5489 O O . LEU B 1 272 ? 27.929 28.331 22.027 1.00 12.74 272 LEU B O 1
ATOM 5494 N N . LEU B 1 273 ? 26.133 27.551 20.928 1.00 12.49 273 LEU B N 1
ATOM 5495 C CA . LEU B 1 273 ? 26.895 27.216 19.746 1.00 11.60 273 LEU B CA 1
ATOM 5496 C C . LEU B 1 273 ? 26.940 28.427 18.832 1.00 12.97 273 LEU B C 1
ATOM 5497 O O . LEU B 1 273 ? 26.137 29.357 18.952 1.00 13.47 273 LEU B O 1
ATOM 5502 N N . SER B 1 274 ? 27.913 28.407 17.933 1.00 13.47 274 SER B N 1
ATOM 5503 C CA . SER B 1 274 ? 28.056 29.413 16.897 1.00 13.78 274 SER B CA 1
ATOM 5504 C C . SER B 1 274 ? 28.036 30.892 17.261 1.00 14.05 274 SER B C 1
ATOM 5505 O O . SER B 1 274 ? 27.420 31.694 16.562 1.00 17.42 274 SER B O 1
ATOM 5508 N N . THR B 1 275 ? 28.713 31.263 18.339 1.00 13.25 275 THR B N 1
ATOM 5509 C CA . THR B 1 275 ? 28.772 32.668 18.720 1.00 12.90 275 THR B CA 1
ATOM 5510 C C . THR B 1 275 ? 29.993 32.921 19.588 1.00 12.35 275 THR B C 1
ATOM 5511 O O . THR B 1 275 ? 30.566 31.986 20.152 1.00 13.42 275 THR B O 1
ATOM 5515 N N . ASP B 1 276 ? 30.392 34.185 19.681 1.00 13.03 276 ASP B N 1
ATOM 5516 C CA . ASP B 1 276 ? 31.537 34.568 20.496 1.00 13.55 276 ASP B CA 1
ATOM 5517 C C . ASP B 1 276 ? 31.113 35.109 21.864 1.00 14.48 276 ASP B C 1
ATOM 5518 O O . ASP B 1 276 ? 31.958 35.477 22.677 1.00 15.47 276 ASP B O 1
ATOM 5523 N N . ILE B 1 277 ? 29.804 35.141 22.114 1.00 12.72 277 ILE B N 1
ATOM 5524 C CA . ILE B 1 277 ? 29.264 35.618 23.390 1.00 12.59 277 ILE B CA 1
ATOM 5525 C C . ILE B 1 277 ? 28.270 34.592 23.913 1.00 11.51 277 ILE B C 1
ATOM 5526 O O . ILE B 1 277 ? 27.250 34.326 23.280 1.00 13.30 277 ILE B O 1
ATOM 5531 N N . ASP B 1 278 ? 28.572 34.012 25.067 1.00 11.80 278 ASP B N 1
ATOM 5532 C CA . ASP B 1 278 ? 27.688 33.017 25.662 1.00 11.33 278 ASP B CA 1
ATOM 5533 C C . ASP B 1 278 ? 26.689 33.728 26.578 1.00 12.64 278 ASP B C 1
ATOM 5534 O O . ASP B 1 278 ? 26.812 34.929 26.829 1.00 15.74 278 ASP B O 1
ATOM 5539 N N . GLU B 1 279 ? 25.684 32.996 27.042 1.00 11.64 279 GLU B N 1
ATOM 5540 C CA . GLU B 1 279 ? 24.667 33.542 27.944 1.00 12.40 279 GLU B CA 1
ATOM 5541 C C . GLU B 1 279 ? 24.603 32.573 29.118 1.00 11.89 279 GLU B C 1
ATOM 5542 O O . GLU B 1 279 ? 24.917 31.396 28.946 1.00 12.04 279 GLU B O 1
ATOM 5548 N N . VAL B 1 280 ? 24.192 33.015 30.307 1.00 9.54 280 VAL B N 1
ATOM 5549 C CA . VAL B 1 280 ? 23.766 34.375 30.624 1.00 10.59 280 VAL B CA 1
ATOM 5550 C C . VAL B 1 280 ? 24.937 35.172 31.207 1.00 10.97 280 VAL B C 1
ATOM 5551 O O . VAL B 1 280 ? 25.609 34.706 32.128 1.00 10.78 280 VAL B O 1
ATOM 5555 N N . THR B 1 281 ? 25.177 36.374 30.682 1.00 11.35 281 THR B N 1
ATOM 5556 C CA . THR B 1 281 ? 26.278 37.208 31.168 1.00 11.25 281 THR B CA 1
ATOM 5557 C C . THR B 1 281 ? 25.811 38.134 32.285 1.00 11.75 281 THR B C 1
ATOM 5558 O O . THR B 1 281 ? 24.613 38.271 32.529 1.00 11.40 281 THR B O 1
ATOM 5562 N N . PRO B 1 282 ? 26.758 38.786 32.979 1.00 12.39 282 PRO B N 1
ATOM 5563 C CA . PRO B 1 282 ? 26.405 39.703 34.067 1.00 13.11 282 PRO B CA 1
ATOM 5564 C C . PRO B 1 282 ? 25.583 40.885 33.553 1.00 12.40 282 PRO B C 1
ATOM 5565 O O . PRO B 1 282 ? 24.758 41.440 34.277 1.00 12.93 282 PRO B O 1
ATOM 5569 N N . LEU B 1 283 ? 25.823 41.271 32.302 1.00 12.14 283 LEU B N 1
ATOM 5570 C CA . LEU B 1 283 ? 25.110 42.400 31.715 1.00 12.68 283 LEU B CA 1
ATOM 5571 C C . LEU B 1 283 ? 23.648 42.067 31.447 1.00 14.59 283 LEU B C 1
ATOM 5572 O O . LEU B 1 283 ? 22.803 42.959 31.363 1.00 17.98 283 LEU B O 1
ATOM 5577 N N . GLN B 1 284 ? 23.351 40.779 31.328 1.00 13.38 284 GLN B N 1
ATOM 5578 C CA . GLN B 1 284 ? 21.989 40.320 31.081 1.00 12.40 284 GLN B CA 1
ATOM 5579 C C . GLN B 1 284 ? 21.248 40.061 32.385 1.00 13.89 284 GLN B C 1
ATOM 5580 O O . GLN B 1 284 ? 20.019 39.976 32.408 1.00 15.14 284 GLN B O 1
ATOM 5586 N N . ALA B 1 285 ? 21.999 39.930 33.472 1.00 14.00 285 ALA B N 1
ATOM 5587 C CA . ALA B 1 285 ? 21.412 39.656 34.777 1.00 14.32 285 ALA B CA 1
ATOM 5588 C C . ALA B 1 285 ? 21.441 40.863 35.710 1.00 14.93 285 ALA B C 1
ATOM 5589 O O . ALA B 1 285 ? 21.095 40.747 36.884 1.00 15.40 285 ALA B O 1
ATOM 5591 N N . ASN B 1 286 ? 21.855 42.015 35.183 1.00 15.44 286 ASN B N 1
ATOM 5592 C CA . ASN B 1 286 ? 21.928 43.255 35.954 1.00 16.49 286 ASN B CA 1
ATOM 5593 C C . ASN B 1 286 ? 22.874 43.111 37.149 1.00 15.86 286 ASN B C 1
ATOM 5594 O O . ASN B 1 286 ? 22.576 43.556 38.259 1.00 16.45 286 ASN B O 1
ATOM 5599 N N . LEU B 1 287 ? 24.026 42.494 36.898 1.00 13.66 287 LEU B N 1
ATOM 5600 C CA . LEU B 1 287 ? 25.040 42.272 37.922 1.00 11.98 287 LEU B CA 1
ATOM 5601 C C . LEU B 1 287 ? 26.351 42.971 37.564 1.00 12.45 287 LEU B C 1
ATOM 5602 O O . LEU B 1 287 ? 27.417 42.570 38.029 1.00 12.88 287 LEU B O 1
ATOM 5607 N N . GLU B 1 288 ? 26.275 44.021 36.748 1.00 12.62 288 GLU B N 1
ATOM 5608 C CA . GLU B 1 288 ? 27.485 44.730 36.343 1.00 13.53 288 GLU B CA 1
ATOM 5609 C C . GLU B 1 288 ? 28.225 45.358 37.521 1.00 13.09 288 GLU B C 1
ATOM 5610 O O . GLU B 1 288 ? 29.427 45.600 37.441 1.00 14.27 288 GLU B O 1
ATOM 5616 N N . PHE B 1 289 ? 27.514 45.612 38.616 1.00 13.56 289 PHE B N 1
ATOM 5617 C CA . PHE B 1 289 ? 28.138 46.202 39.795 1.00 13.77 289 PHE B CA 1
ATOM 5618 C C . PHE B 1 289 ? 29.247 45.312 40.367 1.00 13.93 289 PHE B C 1
ATOM 5619 O O . PHE B 1 289 ? 30.119 45.787 41.098 1.00 15.87 289 PHE B O 1
ATOM 5627 N N . ALA B 1 290 ? 29.215 44.024 40.029 1.00 13.58 290 ALA B N 1
ATOM 5628 C CA . ALA B 1 290 ? 30.207 43.076 40.526 1.00 13.07 290 ALA B CA 1
ATOM 5629 C C . ALA B 1 290 ? 31.446 42.994 39.641 1.00 12.24 290 ALA B C 1
ATOM 5630 O O . ALA B 1 290 ? 32.317 42.152 39.862 1.00 11.85 290 ALA B O 1
ATOM 5632 N N . ILE B 1 291 ? 31.523 43.874 38.648 1.00 13.34 291 ILE B N 1
ATOM 5633 C CA . ILE B 1 291 ? 32.648 43.884 37.721 1.00 13.06 291 ILE B CA 1
ATOM 5634 C C . ILE B 1 291 ? 33.610 45.055 37.896 1.00 13.45 291 ILE B C 1
ATOM 5635 O O . ILE B 1 291 ? 33.203 46.216 37.848 1.00 14.69 291 ILE B O 1
ATOM 5640 N N . TYR B 1 292 ? 34.883 44.736 38.107 1.00 13.46 292 TYR B N 1
ATOM 5641 C CA . TYR B 1 292 ? 35.933 45.749 38.213 1.00 12.91 292 TYR B CA 1
ATOM 5642 C C . TYR B 1 292 ? 36.518 45.764 36.800 1.00 13.38 292 TYR B C 1
ATOM 5643 O O . TYR B 1 292 ? 37.319 44.905 36.432 1.00 14.25 292 TYR B O 1
ATOM 5652 N N . TRP B 1 293 ? 36.100 46.745 36.007 1.00 12.38 293 TRP B N 1
ATOM 5653 C CA . TRP B 1 293 ? 36.514 46.841 34.611 1.00 12.84 293 TRP B CA 1
ATOM 5654 C C . TRP B 1 293 ? 37.957 47.180 34.288 1.00 13.22 293 TRP B C 1
ATOM 5655 O O . TRP B 1 293 ? 38.423 46.889 33.185 1.00 14.19 293 TRP B O 1
ATOM 5666 N N . ASP B 1 294 ? 38.673 47.783 35.227 1.00 13.82 294 ASP B N 1
ATOM 5667 C CA . ASP B 1 294 ? 40.035 48.199 34.931 1.00 14.14 294 ASP B CA 1
ATOM 5668 C C . ASP B 1 294 ? 41.091 47.110 34.854 1.00 15.53 294 ASP B C 1
ATOM 5669 O O . ASP B 1 294 ? 42.179 47.340 34.329 1.00 19.32 294 ASP B O 1
ATOM 5674 N N . LYS B 1 295 ? 40.772 45.922 35.350 1.00 13.84 295 LYS B N 1
ATOM 5675 C CA . LYS B 1 295 ? 41.710 44.807 35.289 1.00 12.72 295 LYS B CA 1
ATOM 5676 C C . LYS B 1 295 ? 41.240 43.888 34.172 1.00 12.18 295 LYS B C 1
ATOM 5677 O O . LYS B 1 295 ? 40.164 44.086 33.607 1.00 13.68 295 LYS B O 1
ATOM 5683 N N . ASP B 1 296 ? 42.051 42.889 33.849 1.00 13.23 296 ASP B N 1
ATOM 5684 C CA . ASP B 1 296 ? 41.661 41.917 32.839 1.00 12.88 296 ASP B CA 1
ATOM 5685 C C . ASP B 1 296 ? 41.164 40.698 33.621 1.00 11.12 296 ASP B C 1
ATOM 5686 O O . ASP B 1 296 ? 41.567 40.469 34.764 1.00 11.69 296 ASP B O 1
ATOM 5691 N N . PHE B 1 297 ? 40.263 39.934 33.016 1.00 11.54 297 PHE B N 1
ATOM 5692 C CA . PHE B 1 297 ? 39.730 38.739 33.658 1.00 10.98 297 PHE B CA 1
ATOM 5693 C C . PHE B 1 297 ? 39.082 37.862 32.599 1.00 10.48 297 PHE B C 1
ATOM 5694 O O . PHE B 1 297 ? 38.715 38.339 31.526 1.00 11.54 297 PHE B O 1
ATOM 5702 N N . ILE B 1 298 ? 38.957 36.573 32.898 1.00 10.79 298 ILE B N 1
ATOM 5703 C CA . ILE B 1 298 ? 38.365 35.639 31.954 1.00 10.96 298 ILE B CA 1
ATOM 5704 C C . ILE B 1 298 ? 36.941 36.042 31.603 1.00 9.85 298 ILE B C 1
ATOM 5705 O O . ILE B 1 298 ? 36.111 36.256 32.486 1.00 10.79 298 ILE B O 1
ATOM 5710 N N . GLY B 1 299 ? 36.685 36.169 30.303 1.00 10.80 299 GLY B N 1
ATOM 5711 C CA . GLY B 1 299 ? 35.364 36.535 29.822 1.00 10.72 299 GLY B CA 1
ATOM 5712 C C . GLY B 1 299 ? 35.147 38.007 29.520 1.00 11.15 299 GLY B C 1
ATOM 5713 O O . GLY B 1 299 ? 34.141 38.375 28.912 1.00 11.58 299 GLY B O 1
ATOM 5714 N N . LYS B 1 300 ? 36.089 38.852 29.926 1.00 11.68 300 LYS B N 1
ATOM 5715 C CA . LYS B 1 300 ? 35.958 40.291 29.713 1.00 11.80 300 LYS B CA 1
ATOM 5716 C C . LYS B 1 300 ? 35.688 40.719 28.268 1.00 12.67 300 LYS B C 1
ATOM 5717 O O . LYS B 1 300 ? 34.822 41.549 28.022 1.00 13.62 300 LYS B O 1
ATOM 5723 N N B ASP B 1 301 ? 36.405 40.147 27.312 1.00 12.42 301 ASP B N 1
ATOM 5724 C CA B ASP B 1 301 ? 36.229 40.530 25.915 1.00 13.64 301 ASP B CA 1
ATOM 5725 C C B ASP B 1 301 ? 34.819 40.334 25.412 1.00 13.54 301 ASP B C 1
ATOM 5726 O O B ASP B 1 301 ? 34.277 41.175 24.692 1.00 14.24 301 ASP B O 1
ATOM 5734 N N . ALA B 1 302 ? 34.232 39.210 25.796 1.00 11.86 302 ALA B N 1
ATOM 5735 C CA . ALA B 1 302 ? 32.879 38.909 25.377 1.00 12.79 302 ALA B CA 1
ATOM 5736 C C . ALA B 1 302 ? 31.926 39.977 25.905 1.00 12.86 302 ALA B C 1
ATOM 5737 O O . ALA B 1 302 ? 30.995 40.381 25.214 1.00 12.78 302 ALA B O 1
ATOM 5739 N N . LEU B 1 303 ? 32.165 40.446 27.123 1.00 12.62 303 LEU B N 1
ATOM 5740 C CA . LEU B 1 303 ? 31.299 41.466 27.704 1.00 12.52 303 LEU B CA 1
ATOM 5741 C C . LEU B 1 303 ? 31.439 42.793 26.971 1.00 13.26 303 LEU B C 1
ATOM 5742 O O . LEU B 1 303 ? 30.452 43.497 26.757 1.00 14.59 303 LEU B O 1
ATOM 5747 N N . LEU B 1 304 ? 32.664 43.134 26.586 1.00 14.28 304 LEU B N 1
ATOM 5748 C CA . LEU B 1 304 ? 32.893 44.380 25.862 1.00 14.96 304 LEU B CA 1
ATOM 5749 C C . LEU B 1 304 ? 32.187 44.315 24.513 1.00 15.64 304 LEU B C 1
ATOM 5750 O O . LEU B 1 304 ? 31.595 45.297 24.063 1.00 17.16 304 LEU B O 1
ATOM 5755 N N . LYS B 1 305 ? 32.247 43.154 23.869 1.00 15.31 305 LYS B N 1
ATOM 5756 C CA . LYS B 1 305 ? 31.592 42.976 22.583 1.00 15.80 305 LYS B CA 1
ATOM 5757 C C . LYS B 1 305 ? 30.078 43.007 22.753 1.00 16.40 305 LYS B C 1
ATOM 5758 O O . LYS B 1 305 ? 29.359 43.514 21.892 1.00 16.90 305 LYS B O 1
ATOM 5764 N N . GLN B 1 306 ? 29.591 42.481 23.873 1.00 15.96 306 GLN B N 1
ATOM 5765 C CA . GLN B 1 306 ? 28.155 42.458 24.111 1.00 17.26 306 GLN B CA 1
ATOM 5766 C C . GLN B 1 306 ? 27.600 43.871 24.265 1.00 18.20 306 GLN B C 1
ATOM 5767 O O . GLN B 1 306 ? 26.463 44.142 23.882 1.00 19.54 306 GLN B O 1
ATOM 5773 N N . LYS B 1 307 ? 28.399 44.771 24.827 1.00 19.43 307 LYS B N 1
ATOM 5774 C CA . LYS B 1 307 ? 27.957 46.152 24.984 1.00 20.98 307 LYS B CA 1
ATOM 5775 C C . LYS B 1 307 ? 27.847 46.804 23.610 1.00 22.69 307 LYS B C 1
ATOM 5776 O O . LYS B 1 307 ? 26.960 47.619 23.368 1.00 24.37 307 LYS B O 1
ATOM 5782 N N . GLU B 1 308 ? 28.754 46.432 22.713 1.00 23.30 308 GLU B N 1
ATOM 5783 C CA . GLU B 1 308 ? 28.770 46.968 21.355 1.00 24.17 308 GLU B CA 1
ATOM 5784 C C . GLU B 1 308 ? 27.532 46.570 20.559 1.00 23.99 308 GLU B C 1
ATOM 5785 O O . GLU B 1 308 ? 26.943 47.389 19.851 1.00 24.42 308 GLU B O 1
ATOM 5791 N N . ARG B 1 309 ? 27.136 45.309 20.684 1.00 22.63 309 ARG B N 1
ATOM 5792 C CA . ARG B 1 309 ? 25.996 44.783 19.942 1.00 22.92 309 ARG B CA 1
ATOM 5793 C C . ARG B 1 309 ? 24.659 44.850 20.662 1.00 23.04 309 ARG B C 1
ATOM 5794 O O . ARG B 1 309 ? 23.609 44.788 20.022 1.00 24.48 309 ARG B O 1
ATOM 5802 N N . GLY B 1 310 ? 24.698 44.963 21.986 1.00 22.41 310 GLY B N 1
ATOM 5803 C CA . GLY B 1 310 ? 23.470 44.994 22.765 1.00 22.07 310 GLY B CA 1
ATOM 5804 C C . GLY B 1 310 ? 23.273 43.630 23.404 1.00 21.35 310 GLY B C 1
ATOM 5805 O O . GLY B 1 310 ? 23.586 42.610 22.788 1.00 21.02 310 GLY B O 1
ATOM 5806 N N . VAL B 1 311 ? 22.749 43.594 24.625 1.00 21.51 311 VAL B N 1
ATOM 5807 C CA . VAL B 1 311 ? 22.560 42.320 25.318 1.00 21.56 311 VAL B CA 1
ATOM 5808 C C . VAL B 1 311 ? 21.428 41.441 24.788 1.00 21.74 311 VAL B C 1
ATOM 5809 O O . VAL B 1 311 ? 21.406 40.237 25.041 1.00 21.30 311 VAL B O 1
ATOM 5813 N N . GLY B 1 312 ? 20.487 42.036 24.061 1.00 20.30 312 GLY B N 1
ATOM 5814 C CA . GLY B 1 312 ? 19.388 41.262 23.507 1.00 19.85 312 GLY B CA 1
ATOM 5815 C C . GLY B 1 312 ? 18.285 40.919 24.493 1.00 20.12 312 GLY B C 1
ATOM 5816 O O . GLY B 1 312 ? 17.128 41.285 24.286 1.00 19.32 312 GLY B O 1
ATOM 5817 N N . ARG B 1 313 ? 18.642 40.205 25.557 1.00 19.48 313 ARG B N 1
ATOM 5818 C CA . ARG B 1 313 ? 17.683 39.813 26.587 1.00 20.08 313 ARG B CA 1
ATOM 5819 C C . ARG B 1 313 ? 18.201 40.184 27.972 1.00 18.74 313 ARG B C 1
ATOM 5820 O O . ARG B 1 313 ? 19.409 40.207 28.209 1.00 18.89 313 ARG B O 1
ATOM 5828 N N . LYS B 1 314 ? 17.276 40.474 28.883 1.00 16.99 314 LYS B N 1
ATOM 5829 C CA . LYS B 1 314 ? 17.617 40.844 30.255 1.00 16.92 314 LYS B CA 1
ATOM 5830 C C . LYS B 1 314 ? 16.581 40.277 31.210 1.00 16.85 314 LYS B C 1
ATOM 5831 O O . LYS B 1 314 ? 15.472 39.930 30.803 1.00 16.53 314 LYS B O 1
ATOM 5837 N N . LEU B 1 315 ? 16.945 40.198 32.486 1.00 15.82 315 LEU B N 1
ATOM 5838 C CA . LEU B 1 315 ? 16.028 39.712 33.506 1.00 15.49 315 LEU B CA 1
ATOM 5839 C C . LEU B 1 315 ? 15.077 40.839 33.890 1.00 15.71 315 LEU B C 1
ATOM 5840 O O . LEU B 1 315 ? 15.432 42.018 33.829 1.00 16.95 315 LEU B O 1
ATOM 5845 N N . VAL B 1 316 ? 13.864 40.470 34.278 1.00 15.11 316 VAL B N 1
ATOM 5846 C CA . VAL B 1 316 ? 12.873 41.442 34.713 1.00 15.24 316 VAL B CA 1
ATOM 5847 C C . VAL B 1 316 ? 12.051 40.806 35.831 1.00 14.34 316 VAL B C 1
ATOM 5848 O O . VAL B 1 316 ? 11.777 39.604 35.808 1.00 14.13 316 VAL B O 1
ATOM 5852 N N . HIS B 1 317 ? 11.692 41.611 36.826 1.00 13.94 317 HIS B N 1
ATOM 5853 C CA . HIS B 1 317 ? 10.889 41.139 37.946 1.00 14.48 317 HIS B CA 1
ATOM 5854 C C . HIS B 1 317 ? 9.439 41.509 37.669 1.00 15.80 317 HIS B C 1
ATOM 5855 O O . HIS B 1 317 ? 9.159 42.584 37.137 1.00 15.83 317 HIS B O 1
ATOM 5862 N N . PHE B 1 318 ? 8.514 40.626 38.025 1.00 15.59 318 PHE B N 1
ATOM 5863 C CA . PHE B 1 318 ? 7.103 40.903 37.784 1.00 16.48 318 PHE B CA 1
ATOM 5864 C C . PHE B 1 318 ? 6.226 40.289 38.861 1.00 18.02 318 PHE B C 1
ATOM 5865 O O . PHE B 1 318 ? 6.612 39.321 39.520 1.00 16.47 318 PHE B O 1
ATOM 5873 N N . LYS B 1 319 ? 5.047 40.867 39.057 1.00 19.29 319 LYS B N 1
ATOM 5874 C CA . LYS B 1 319 ? 4.118 40.311 40.024 1.00 21.86 319 LYS B CA 1
ATOM 5875 C C . LYS B 1 319 ? 2.762 40.177 39.360 1.00 22.51 319 LYS B C 1
ATOM 5876 O O . LYS B 1 319 ? 2.369 41.014 38.546 1.00 23.22 319 LYS B O 1
ATOM 5882 N N . MET B 1 320 ? 2.062 39.100 39.697 1.00 22.38 320 MET B N 1
ATOM 5883 C CA . MET B 1 320 ? 0.756 38.822 39.122 1.00 23.27 320 MET B CA 1
ATOM 5884 C C . MET B 1 320 ? -0.322 39.792 39.585 1.00 25.22 320 MET B C 1
ATOM 5885 O O . MET B 1 320 ? -0.310 40.251 40.728 1.00 25.27 320 MET B O 1
ATOM 5890 N N . ILE B 1 321 ? -1.242 40.103 38.675 1.00 27.35 321 ILE B N 1
ATOM 5891 C CA . ILE B 1 321 ? -2.381 40.963 38.968 1.00 29.69 321 ILE B CA 1
ATOM 5892 C C . ILE B 1 321 ? -3.505 39.948 39.113 1.00 31.25 321 ILE B C 1
ATOM 5893 O O . ILE B 1 321 ? -4.263 39.960 40.085 1.00 32.45 321 ILE B O 1
ATOM 5898 N N . ASP B 1 322 ? -3.579 39.050 38.136 1.00 32.45 322 ASP B N 1
ATOM 5899 C CA . ASP B 1 322 ? -4.568 37.989 38.131 1.00 34.08 322 ASP B CA 1
ATOM 5900 C C . ASP B 1 322 ? -4.087 36.842 39.021 1.00 34.49 322 ASP B C 1
ATOM 5901 O O . ASP B 1 322 ? -2.935 36.811 39.448 1.00 35.47 322 ASP B O 1
ATOM 5906 N N . LYS B 1 323 ? -4.988 35.905 39.311 1.00 34.56 323 LYS B N 1
ATOM 5907 C CA . LYS B 1 323 ? -4.646 34.766 40.151 1.00 34.13 323 LYS B CA 1
ATOM 5908 C C . LYS B 1 323 ? -3.684 33.843 39.413 1.00 32.80 323 LYS B C 1
ATOM 5909 O O . LYS B 1 323 ? -3.430 34.010 38.219 1.00 33.61 323 LYS B O 1
ATOM 5915 N N . GLY B 1 324 ? -3.139 32.860 40.110 1.00 31.65 324 GLY B N 1
ATOM 5916 C CA . GLY B 1 324 ? -2.240 31.984 39.415 1.00 28.83 324 GLY B CA 1
ATOM 5917 C C . GLY B 1 324 ? -0.816 32.292 39.844 1.00 26.70 324 GLY B C 1
ATOM 5918 O O . GLY B 1 324 ? -0.415 33.443 40.044 1.00 26.01 324 GLY B O 1
ATOM 5919 N N . ILE B 1 325 ? -0.041 31.225 39.825 1.00 25.25 325 ILE B N 1
ATOM 5920 C CA . ILE B 1 325 ? 1.351 31.211 40.186 1.00 23.66 325 ILE B CA 1
ATOM 5921 C C . ILE B 1 325 ? 2.295 30.942 39.028 1.00 22.49 325 ILE B C 1
ATOM 5922 O O . ILE B 1 325 ? 2.271 29.865 38.437 1.00 22.00 325 ILE B O 1
ATOM 5927 N N . PRO B 1 326 ? 3.146 31.923 38.714 1.00 20.77 326 PRO B N 1
ATOM 5928 C CA . PRO B 1 326 ? 4.099 31.748 37.627 1.00 20.17 326 PRO B CA 1
ATOM 5929 C C . PRO B 1 326 ? 5.145 30.725 38.065 1.00 20.37 326 PRO B C 1
ATOM 5930 O O . PRO B 1 326 ? 5.477 30.632 39.233 1.00 20.81 326 PRO B O 1
ATOM 5934 N N . ARG B 1 327 ? 5.622 29.935 37.107 1.00 20.02 327 ARG B N 1
ATOM 5935 C CA . ARG B 1 327 ? 6.628 28.928 37.384 1.00 21.26 327 ARG B CA 1
ATOM 5936 C C . ARG B 1 327 ? 7.625 28.884 36.239 1.00 21.58 327 ARG B C 1
ATOM 5937 O O . ARG B 1 327 ? 7.316 29.307 35.138 1.00 20.03 327 ARG B O 1
ATOM 5945 N N . GLU B 1 328 ? 8.819 28.372 36.529 1.00 21.20 328 GLU B N 1
ATOM 5946 C CA . GLU B 1 328 ? 9.869 28.282 35.537 1.00 22.98 328 GLU B CA 1
ATOM 5947 C C . GLU B 1 328 ? 9.397 27.663 34.223 1.00 22.34 328 GLU B C 1
ATOM 5948 O O . GLU B 1 328 ? 8.748 26.622 34.210 1.00 22.83 328 GLU B O 1
ATOM 5954 N N . GLY B 1 329 ? 9.725 28.317 33.116 1.00 20.66 329 GLY B N 1
ATOM 5955 C CA . GLY B 1 329 ? 9.342 27.799 31.811 1.00 21.57 329 GLY B CA 1
ATOM 5956 C C . GLY B 1 329 ? 8.115 28.425 31.166 1.00 21.01 329 GLY B C 1
ATOM 5957 O O . GLY B 1 329 ? 7.966 28.390 29.943 1.00 21.33 329 GLY B O 1
ATOM 5958 N N . TYR B 1 330 ? 7.230 28.999 31.977 1.00 20.28 330 TYR B N 1
ATOM 5959 C CA . TYR B 1 330 ? 6.018 29.634 31.453 1.00 19.95 330 TYR B CA 1
ATOM 5960 C C . TYR B 1 330 ? 6.356 30.778 30.499 1.00 20.37 330 TYR B C 1
ATOM 5961 O O . TYR B 1 330 ? 7.260 31.567 30.761 1.00 19.86 330 TYR B O 1
ATOM 5970 N N . LYS B 1 331 ? 5.619 30.872 29.395 1.00 21.00 331 LYS B N 1
ATOM 5971 C CA . LYS B 1 331 ? 5.856 31.923 28.411 1.00 20.76 331 LYS B CA 1
ATOM 5972 C C . LYS B 1 331 ? 5.293 33.264 28.865 1.00 20.03 331 LYS B C 1
ATOM 5973 O O . LYS B 1 331 ? 4.241 33.327 29.505 1.00 21.40 331 LYS B O 1
ATOM 5979 N N . VAL B 1 332 ? 6.002 34.337 28.529 1.00 19.16 332 VAL B N 1
ATOM 5980 C CA . VAL B 1 332 ? 5.589 35.684 28.906 1.00 19.95 332 VAL B CA 1
ATOM 5981 C C . VAL B 1 332 ? 5.287 36.510 27.659 1.00 21.05 332 VAL B C 1
ATOM 5982 O O . VAL B 1 332 ? 6.048 36.486 26.692 1.00 20.66 332 VAL B O 1
ATOM 5986 N N . TYR B 1 333 ? 4.171 37.235 27.687 1.00 21.83 333 TYR B N 1
ATOM 5987 C CA . TYR B 1 333 ? 3.762 38.061 26.556 1.00 23.82 333 TYR B CA 1
ATOM 5988 C C . TYR B 1 333 ? 3.553 39.517 26.940 1.00 24.50 333 TYR B C 1
ATOM 5989 O O . TYR B 1 333 ? 3.345 39.843 28.107 1.00 24.19 333 TYR B O 1
ATOM 5998 N N . ALA B 1 334 ? 3.600 40.388 25.938 1.00 26.39 334 ALA B N 1
ATOM 5999 C CA . ALA B 1 334 ? 3.407 41.814 26.144 1.00 28.88 334 ALA B CA 1
ATOM 6000 C C . ALA B 1 334 ? 3.144 42.498 24.809 1.00 31.00 334 ALA B C 1
ATOM 6001 O O . ALA B 1 334 ? 3.718 42.125 23.785 1.00 31.26 334 ALA B O 1
ATOM 6003 N N . ASN B 1 335 ? 2.264 43.493 24.827 1.00 33.05 335 ASN B N 1
ATOM 6004 C CA . ASN B 1 335 ? 1.927 44.249 23.628 1.00 35.53 335 ASN B CA 1
ATOM 6005 C C . ASN B 1 335 ? 1.613 43.374 22.415 1.00 35.91 335 ASN B C 1
ATOM 6006 O O . ASN B 1 335 ? 1.908 43.746 21.278 1.00 37.09 335 ASN B O 1
ATOM 6011 N N . GLY B 1 336 ? 1.021 42.211 22.665 1.00 36.01 336 GLY B N 1
ATOM 6012 C CA . GLY B 1 336 ? 0.650 41.316 21.582 1.00 36.58 336 GLY B CA 1
ATOM 6013 C C . GLY B 1 336 ? 1.707 40.359 21.058 1.00 36.46 336 GLY B C 1
ATOM 6014 O O . GLY B 1 336 ? 1.506 39.736 20.014 1.00 37.44 336 GLY B O 1
ATOM 6015 N N . GLU B 1 337 ? 2.825 40.226 21.763 1.00 35.57 337 GLU B N 1
ATOM 6016 C CA . GLU B 1 337 ? 3.879 39.320 21.314 1.00 33.70 337 GLU B CA 1
ATOM 6017 C C . GLU B 1 337 ? 4.567 38.620 22.482 1.00 31.74 337 GLU B C 1
ATOM 6018 O O . GLU B 1 337 ? 4.576 39.126 23.604 1.00 30.57 337 GLU B O 1
ATOM 6024 N N . MET B 1 338 ? 5.139 37.450 22.212 1.00 29.68 338 MET B N 1
ATOM 6025 C CA . MET B 1 338 ? 5.855 36.703 23.238 1.00 28.26 338 MET B CA 1
ATOM 6026 C C . MET B 1 338 ? 7.178 37.431 23.427 1.00 26.77 338 MET B C 1
ATOM 6027 O O . MET B 1 338 ? 7.871 37.724 22.452 1.00 27.68 338 MET B O 1
ATOM 6032 N N . ILE B 1 339 ? 7.533 37.728 24.672 1.00 23.49 339 ILE B N 1
ATOM 6033 C CA . ILE B 1 339 ? 8.771 38.450 24.937 1.00 21.58 339 ILE B CA 1
ATOM 6034 C C . ILE B 1 339 ? 9.805 37.652 25.722 1.00 19.75 339 ILE B C 1
ATOM 6035 O O . ILE B 1 339 ? 10.952 38.076 25.848 1.00 19.22 339 ILE B O 1
ATOM 6040 N N . GLY B 1 340 ? 9.409 36.499 26.246 1.00 18.64 340 GLY B N 1
ATOM 6041 C CA . GLY B 1 340 ? 10.355 35.708 27.009 1.00 18.61 340 GLY B CA 1
ATOM 6042 C C . GLY B 1 340 ? 9.760 34.556 27.791 1.00 18.98 340 GLY B C 1
ATOM 6043 O O . GLY B 1 340 ? 8.664 34.077 27.498 1.00 19.29 340 GLY B O 1
ATOM 6044 N N . GLU B 1 341 ? 10.495 34.119 28.807 1.00 18.19 341 GLU B N 1
ATOM 6045 C CA . GLU B 1 341 ? 10.075 32.997 29.627 1.00 17.97 341 GLU B CA 1
ATOM 6046 C C . GLU B 1 341 ? 10.409 33.238 31.097 1.00 16.95 341 GLU B C 1
ATOM 6047 O O . GLU B 1 341 ? 11.372 33.935 31.420 1.00 16.39 341 GLU B O 1
ATOM 6053 N N . VAL B 1 342 ? 9.595 32.671 31.981 1.00 15.69 342 VAL B N 1
ATOM 6054 C CA . VAL B 1 342 ? 9.805 32.800 33.420 1.00 14.88 342 VAL B CA 1
ATOM 6055 C C . VAL B 1 342 ? 10.995 31.931 33.833 1.00 14.34 342 VAL B C 1
ATOM 6056 O O . VAL B 1 342 ? 11.148 30.804 33.352 1.00 15.41 342 VAL B O 1
ATOM 6060 N N . THR B 1 343 ? 11.846 32.463 34.706 1.00 13.93 343 THR B N 1
ATOM 6061 C CA . THR B 1 343 ? 13.001 31.712 35.189 1.00 12.95 343 THR B CA 1
ATOM 6062 C C . THR B 1 343 ? 12.740 31.218 36.615 1.00 13.45 343 THR B C 1
ATOM 6063 O O . THR B 1 343 ? 13.206 30.146 37.001 1.00 14.62 343 THR B O 1
ATOM 6067 N N . SER B 1 344 ? 11.987 31.999 37.388 1.00 13.04 344 SER B N 1
ATOM 6068 C CA . SER B 1 344 ? 11.619 31.636 38.760 1.00 13.05 344 SER B CA 1
ATOM 6069 C C . SER B 1 344 ? 10.245 32.206 39.079 1.00 12.95 344 SER B C 1
ATOM 6070 O O . SER B 1 344 ? 9.926 33.323 38.680 1.00 12.64 344 SER B O 1
ATOM 6073 N N . GLY B 1 345 ? 9.438 31.435 39.799 1.00 14.62 345 GLY B N 1
ATOM 6074 C CA . GLY B 1 345 ? 8.114 31.898 40.169 1.00 15.01 345 GLY B CA 1
ATOM 6075 C C . GLY B 1 345 ? 7.639 31.238 41.447 1.00 16.10 345 GLY B C 1
ATOM 6076 O O . GLY B 1 345 ? 8.007 30.100 41.738 1.00 17.36 345 GLY B O 1
ATOM 6077 N N . THR B 1 346 ? 6.829 31.953 42.220 1.00 15.71 346 THR B N 1
ATOM 6078 C CA . THR B 1 346 ? 6.308 31.401 43.462 1.00 17.10 346 THR B CA 1
ATOM 6079 C C . THR B 1 346 ? 5.168 32.249 43.999 1.00 16.97 346 THR B C 1
ATOM 6080 O O . THR B 1 346 ? 4.888 33.338 43.496 1.00 17.02 346 THR B O 1
ATOM 6084 N N . LEU B 1 347 ? 4.500 31.726 45.019 1.00 18.21 347 LEU B N 1
ATOM 6085 C CA . LEU B 1 347 ? 3.423 32.451 45.668 1.00 19.15 347 LEU B CA 1
ATOM 6086 C C . LEU B 1 347 ? 4.092 33.189 46.818 1.00 18.95 347 LEU B C 1
ATOM 6087 O O . LEU B 1 347 ? 4.690 32.562 47.692 1.00 18.88 347 LEU B O 1
ATOM 6092 N N . SER B 1 348 ? 4.020 34.514 46.804 1.00 18.76 348 SER B N 1
ATOM 6093 C CA . SER B 1 348 ? 4.620 35.306 47.872 1.00 20.06 348 SER B CA 1
ATOM 6094 C C . SER B 1 348 ? 3.816 35.100 49.150 1.00 20.69 348 SER B C 1
ATOM 6095 O O . SER B 1 348 ? 2.637 35.441 49.206 1.00 21.21 348 SER B O 1
ATOM 6098 N N . PRO B 1 349 ? 4.438 34.523 50.190 1.00 20.74 349 PRO B N 1
ATOM 6099 C CA . PRO B 1 349 ? 3.714 34.300 51.447 1.00 22.60 349 PRO B CA 1
ATOM 6100 C C . PRO B 1 349 ? 3.273 35.611 52.082 1.00 23.71 349 PRO B C 1
ATOM 6101 O O . PRO B 1 349 ? 2.300 35.653 52.839 1.00 25.21 349 PRO B O 1
ATOM 6105 N N . LEU B 1 350 ? 3.995 36.678 51.760 1.00 23.93 350 LEU B N 1
ATOM 6106 C CA . LEU B 1 350 ? 3.720 38.000 52.305 1.00 25.10 350 LEU B CA 1
ATOM 6107 C C . LEU B 1 350 ? 2.666 38.784 51.521 1.00 25.60 350 LEU B C 1
ATOM 6108 O O . LEU B 1 350 ? 1.763 39.373 52.115 1.00 26.98 350 LEU B O 1
ATOM 6113 N N . LEU B 1 351 ? 2.778 38.790 50.195 1.00 25.53 351 LEU B N 1
ATOM 6114 C CA . LEU B 1 351 ? 1.830 39.513 49.345 1.00 25.37 351 LEU B CA 1
ATOM 6115 C C . LEU B 1 351 ? 0.625 38.667 48.949 1.00 24.62 351 LEU B C 1
ATOM 6116 O O . LEU B 1 351 ? -0.412 39.197 48.550 1.00 25.51 351 LEU B O 1
ATOM 6121 N N . ASN B 1 352 ? 0.773 37.353 49.054 1.00 24.56 352 ASN B N 1
ATOM 6122 C CA . ASN B 1 352 ? -0.281 36.414 48.693 1.00 24.30 352 ASN B CA 1
ATOM 6123 C C . ASN B 1 352 ? -0.691 36.525 47.227 1.00 24.30 352 ASN B C 1
ATOM 6124 O O . ASN B 1 352 ? -1.866 36.409 46.880 1.00 24.04 352 ASN B O 1
ATOM 6129 N N . VAL B 1 353 ? 0.294 36.770 46.372 1.00 22.59 353 VAL B N 1
ATOM 6130 C CA . VAL B 1 353 ? 0.075 36.852 44.935 1.00 21.42 353 VAL B CA 1
ATOM 6131 C C . VAL B 1 353 ? 1.330 36.276 44.309 1.00 20.19 353 VAL B C 1
ATOM 6132 O O . VAL B 1 353 ? 2.383 36.240 44.946 1.00 18.83 353 VAL B O 1
ATOM 6136 N N . GLY B 1 354 ? 1.219 35.810 43.074 1.00 19.14 354 GLY B N 1
ATOM 6137 C CA . GLY B 1 354 ? 2.379 35.247 42.416 1.00 17.86 354 GLY B CA 1
ATOM 6138 C C . GLY B 1 354 ? 3.404 36.305 42.065 1.00 17.44 354 GLY B C 1
ATOM 6139 O O . GLY B 1 354 ? 3.058 37.426 41.700 1.00 17.74 354 GLY B O 1
ATOM 6140 N N . ILE B 1 355 ? 4.676 35.949 42.199 1.00 15.47 355 ILE B N 1
ATOM 6141 C CA . ILE B 1 355 ? 5.763 36.856 41.866 1.00 15.29 355 ILE B CA 1
ATOM 6142 C C . ILE B 1 355 ? 6.813 36.027 41.146 1.00 14.80 355 ILE B C 1
ATOM 6143 O O . ILE B 1 355 ? 6.850 34.805 41.284 1.00 15.77 355 ILE B O 1
ATOM 6148 N N . GLY B 1 356 ? 7.664 36.686 40.374 1.00 14.62 356 GLY B N 1
ATOM 6149 C CA . GLY B 1 356 ? 8.686 35.943 39.672 1.00 13.07 356 GLY B CA 1
ATOM 6150 C C . GLY B 1 356 ? 9.661 36.806 38.909 1.00 12.81 356 GLY B C 1
ATOM 6151 O O . GLY B 1 356 ? 9.613 38.038 38.956 1.00 13.47 356 GLY B O 1
ATOM 6152 N N . ILE B 1 357 ? 10.561 36.129 38.210 1.00 12.29 357 ILE B N 1
ATOM 6153 C CA . ILE B 1 357 ? 11.570 36.778 37.388 1.00 12.35 357 ILE B CA 1
ATOM 6154 C C . ILE B 1 357 ? 11.471 36.108 36.028 1.00 12.33 357 ILE B C 1
ATOM 6155 O O . ILE B 1 357 ? 11.187 34.913 35.939 1.00 13.03 357 ILE B O 1
ATOM 6160 N N . ALA B 1 358 ? 11.669 36.883 34.970 1.00 13.08 358 ALA B N 1
ATOM 6161 C CA . ALA B 1 358 ? 11.607 36.348 33.618 1.00 12.61 358 ALA B CA 1
ATOM 6162 C C . ALA B 1 358 ? 12.791 36.872 32.815 1.00 13.12 358 ALA B C 1
ATOM 6163 O O . ALA B 1 358 ? 13.354 37.919 33.131 1.00 14.53 358 ALA B O 1
ATOM 6165 N N . PHE B 1 359 ? 13.174 36.126 31.787 1.00 14.56 359 PHE B N 1
ATOM 6166 C CA . PHE B 1 359 ? 14.279 36.514 30.916 1.00 14.97 359 PHE B CA 1
ATOM 6167 C C . PHE B 1 359 ? 13.562 36.959 29.646 1.00 15.23 359 PHE B C 1
ATOM 6168 O O . PHE B 1 359 ? 13.007 36.135 28.922 1.00 16.58 359 PHE B O 1
ATOM 6176 N N . VAL B 1 360 ? 13.568 38.262 29.386 1.00 14.21 360 VAL B N 1
ATOM 6177 C CA . VAL B 1 360 ? 12.840 38.802 28.241 1.00 16.66 360 VAL B CA 1
ATOM 6178 C C . VAL B 1 360 ? 13.620 39.737 27.329 1.00 16.94 360 VAL B C 1
ATOM 6179 O O . VAL B 1 360 ? 14.741 40.134 27.634 1.00 16.92 360 VAL B O 1
ATOM 6183 N N . LYS B 1 361 ? 13.007 40.085 26.199 1.00 18.37 361 LYS B N 1
ATOM 6184 C CA . LYS B 1 361 ? 13.630 41.009 25.261 1.00 20.20 361 LYS B CA 1
ATOM 6185 C C . LYS B 1 361 ? 13.974 42.235 26.090 1.00 19.37 361 LYS B C 1
ATOM 6186 O O . LYS B 1 361 ? 13.131 42.752 26.821 1.00 18.47 361 LYS B O 1
ATOM 6192 N N . GLU B 1 362 ? 15.216 42.691 25.982 1.00 19.99 362 GLU B N 1
ATOM 6193 C CA . GLU B 1 362 ? 15.687 43.817 26.775 1.00 21.36 362 GLU B CA 1
ATOM 6194 C C . GLU B 1 362 ? 14.827 45.073 26.820 1.00 21.64 362 GLU B C 1
ATOM 6195 O O . GLU B 1 362 ? 14.804 45.756 27.843 1.00 22.37 362 GLU B O 1
ATOM 6201 N N . GLU B 1 363 ? 14.118 45.392 25.742 1.00 22.59 363 GLU B N 1
ATOM 6202 C CA . GLU B 1 363 ? 13.298 46.600 25.764 1.00 23.82 363 GLU B CA 1
ATOM 6203 C C . GLU B 1 363 ? 12.132 46.509 26.746 1.00 23.68 363 GLU B C 1
ATOM 6204 O O . GLU B 1 363 ? 11.525 47.524 27.091 1.00 23.61 363 GLU B O 1
ATOM 6210 N N . TYR B 1 364 ? 11.834 45.298 27.208 1.00 22.20 364 TYR B N 1
ATOM 6211 C CA . TYR B 1 364 ? 10.741 45.083 28.154 1.00 22.01 364 TYR B CA 1
ATOM 6212 C C . TYR B 1 364 ? 11.242 44.926 29.589 1.00 22.16 364 TYR B C 1
ATOM 6213 O O . TYR B 1 364 ? 10.445 44.784 30.518 1.00 21.37 364 TYR B O 1
ATOM 6222 N N . ALA B 1 365 ? 12.559 44.950 29.767 1.00 22.63 365 ALA B N 1
ATOM 6223 C CA . ALA B 1 365 ? 13.149 44.810 31.095 1.00 22.70 365 ALA B CA 1
ATOM 6224 C C . ALA B 1 365 ? 13.118 46.140 31.840 1.00 23.01 365 ALA B C 1
ATOM 6225 O O . ALA B 1 365 ? 14.157 46.671 32.234 1.00 23.55 365 ALA B O 1
ATOM 6227 N N . LYS B 1 366 ? 11.913 46.670 32.025 1.00 23.22 366 LYS B N 1
ATOM 6228 C CA . LYS B 1 366 ? 11.705 47.936 32.718 1.00 23.51 366 LYS B CA 1
ATOM 6229 C C . LYS B 1 366 ? 10.461 47.778 33.585 1.00 22.98 366 LYS B C 1
ATOM 6230 O O . LYS B 1 366 ? 9.613 46.933 33.308 1.00 23.20 366 LYS B O 1
ATOM 6236 N N . PRO B 1 367 ? 10.335 48.590 34.646 1.00 23.37 367 PRO B N 1
ATOM 6237 C CA . PRO B 1 367 ? 9.175 48.512 35.538 1.00 23.93 367 PRO B CA 1
ATOM 6238 C C . PRO B 1 367 ? 7.937 49.217 34.983 1.00 23.96 367 PRO B C 1
ATOM 6239 O O . PRO B 1 367 ? 8.045 50.110 34.137 1.00 23.97 367 PRO B O 1
ATOM 6243 N N . GLY B 1 368 ? 6.767 48.798 35.456 1.00 24.28 368 GLY B N 1
ATOM 6244 C CA . GLY B 1 368 ? 5.519 49.412 35.030 1.00 25.18 368 GLY B CA 1
ATOM 6245 C C . GLY B 1 368 ? 4.881 48.892 33.756 1.00 26.07 368 GLY B C 1
ATOM 6246 O O . GLY B 1 368 ? 3.848 49.408 33.324 1.00 26.95 368 GLY B O 1
ATOM 6247 N N . ILE B 1 369 ? 5.474 47.870 33.152 1.00 25.59 369 ILE B N 1
ATOM 6248 C CA . ILE B 1 369 ? 4.939 47.314 31.916 1.00 25.28 369 ILE B CA 1
ATOM 6249 C C . ILE B 1 369 ? 3.918 46.210 32.162 1.00 25.91 369 ILE B C 1
ATOM 6250 O O . ILE B 1 369 ? 4.168 45.277 32.925 1.00 25.19 369 ILE B O 1
ATOM 6255 N N . GLU B 1 370 ? 2.762 46.326 31.518 1.00 25.79 370 GLU B N 1
ATOM 6256 C CA . GLU B 1 370 ? 1.715 45.323 31.651 1.00 26.61 370 GLU B CA 1
ATOM 6257 C C . GLU B 1 370 ? 2.082 44.137 30.771 1.00 25.27 370 GLU B C 1
ATOM 6258 O O . GLU B 1 370 ? 2.359 44.302 29.583 1.00 25.20 370 GLU B O 1
ATOM 6264 N N . ILE B 1 371 ? 2.091 42.946 31.358 1.00 24.23 371 ILE B N 1
ATOM 6265 C CA . ILE B 1 371 ? 2.425 41.735 30.619 1.00 23.89 371 ILE B CA 1
ATOM 6266 C C . ILE B 1 371 ? 1.457 40.613 30.969 1.00 23.40 371 ILE B C 1
ATOM 6267 O O . ILE B 1 371 ? 0.592 40.769 31.833 1.00 24.14 371 ILE B O 1
ATOM 6272 N N . GLU B 1 372 ? 1.605 39.482 30.289 1.00 24.01 372 GLU B N 1
ATOM 6273 C CA . GLU B 1 372 ? 0.761 38.324 30.544 1.00 24.06 372 GLU B CA 1
ATOM 6274 C C . GLU B 1 372 ? 1.636 37.085 30.671 1.00 24.06 372 GLU B C 1
ATOM 6275 O O . GLU B 1 372 ? 2.634 36.944 29.965 1.00 23.81 372 GLU B O 1
ATOM 6281 N N . VAL B 1 373 ? 1.259 36.193 31.578 1.00 23.45 373 VAL B N 1
ATOM 6282 C CA . VAL B 1 373 ? 1.995 34.956 31.786 1.00 23.52 373 VAL B CA 1
ATOM 6283 C C . VAL B 1 373 ? 1.043 33.804 31.504 1.00 25.02 373 VAL B C 1
ATOM 6284 O O . VAL B 1 373 ? -0.042 33.731 32.068 1.00 25.38 373 VAL B O 1
ATOM 6288 N N . GLU B 1 374 ? 1.453 32.905 30.622 1.00 25.01 374 GLU B N 1
ATOM 6289 C CA . GLU B 1 374 ? 0.598 31.782 30.302 1.00 26.78 374 GLU B CA 1
ATOM 6290 C C . GLU B 1 374 ? 0.654 30.762 31.426 1.00 27.34 374 GLU B C 1
ATOM 6291 O O . GLU B 1 374 ? 1.700 30.176 31.703 1.00 25.74 374 GLU B O 1
ATOM 6297 N N . ILE B 1 375 ? -0.494 30.563 32.065 1.00 28.45 375 ILE B N 1
ATOM 6298 C CA . ILE B 1 375 ? -0.620 29.624 33.170 1.00 29.64 375 ILE B CA 1
ATOM 6299 C C . ILE B 1 375 ? -1.790 28.679 32.914 1.00 31.88 375 ILE B C 1
ATOM 6300 O O . ILE B 1 375 ? -2.951 29.086 32.958 1.00 31.99 375 ILE B O 1
ATOM 6305 N N . ARG B 1 376 ? -1.468 27.418 32.648 1.00 34.31 376 ARG B N 1
ATOM 6306 C CA . ARG B 1 376 ? -2.476 26.400 32.384 1.00 37.31 376 ARG B CA 1
ATOM 6307 C C . ARG B 1 376 ? -3.452 26.801 31.279 1.00 37.65 376 ARG B C 1
ATOM 6308 O O . ARG B 1 376 ? -4.670 26.720 31.450 1.00 38.44 376 ARG B O 1
ATOM 6316 N N . GLY B 1 377 ? -2.908 27.239 30.148 1.00 38.16 377 GLY B N 1
ATOM 6317 C CA . GLY B 1 377 ? -3.735 27.621 29.017 1.00 38.04 377 GLY B CA 1
ATOM 6318 C C . GLY B 1 377 ? -4.406 28.983 29.055 1.00 38.17 377 GLY B C 1
ATOM 6319 O O . GLY B 1 377 ? -5.195 29.301 28.166 1.00 38.25 377 GLY B O 1
ATOM 6320 N N . GLN B 1 378 ? -4.104 29.793 30.064 1.00 37.49 378 GLN B N 1
ATOM 6321 C CA . GLN B 1 378 ? -4.713 31.115 30.165 1.00 36.85 378 GLN B CA 1
ATOM 6322 C C . GLN B 1 378 ? -3.667 32.212 30.311 1.00 35.55 378 GLN B C 1
ATOM 6323 O O . GLN B 1 378 ? -2.660 32.034 30.998 1.00 34.87 378 GLN B O 1
ATOM 6329 N N . ARG B 1 379 ? -3.912 33.347 29.665 1.00 33.65 379 ARG B N 1
ATOM 6330 C CA . ARG B 1 379 ? -3.003 34.483 29.743 1.00 32.61 379 ARG B CA 1
ATOM 6331 C C . ARG B 1 379 ? -3.385 35.305 30.968 1.00 31.45 379 ARG B C 1
ATOM 6332 O O . ARG B 1 379 ? -4.339 36.082 30.932 1.00 32.40 379 ARG B O 1
ATOM 6340 N N . LYS B 1 380 ? -2.639 35.127 32.053 1.00 29.75 380 LYS B N 1
ATOM 6341 C CA . LYS B 1 380 ? -2.915 35.843 33.292 1.00 28.39 380 LYS B CA 1
ATOM 6342 C C . LYS B 1 380 ? -2.141 37.157 33.358 1.00 27.68 380 LYS B C 1
ATOM 6343 O O . LYS B 1 380 ? -0.936 37.195 33.107 1.00 27.34 380 LYS B O 1
ATOM 6349 N N . LYS B 1 381 ? -2.845 38.232 33.701 1.00 26.53 381 LYS B N 1
ATOM 6350 C CA . LYS B 1 381 ? -2.243 39.557 33.783 1.00 26.04 381 LYS B CA 1
ATOM 6351 C C . LYS B 1 381 ? -1.210 39.723 34.892 1.00 24.48 381 LYS B C 1
ATOM 6352 O O . LYS B 1 381 ? -1.368 39.202 35.998 1.00 25.02 381 LYS B O 1
ATOM 6358 N N . ALA B 1 382 ? -0.154 40.463 34.573 1.00 23.85 382 ALA B N 1
ATOM 6359 C CA . ALA B 1 382 ? 0.925 40.741 35.511 1.00 22.37 382 ALA B CA 1
ATOM 6360 C C . ALA B 1 382 ? 1.529 42.090 35.141 1.00 22.30 382 ALA B C 1
ATOM 6361 O O . ALA B 1 382 ? 1.182 42.669 34.112 1.00 22.32 382 ALA B O 1
ATOM 6363 N N . VAL B 1 383 ? 2.424 42.592 35.982 1.00 21.29 383 VAL B N 1
ATOM 6364 C CA . VAL B 1 383 ? 3.075 43.868 35.722 1.00 21.63 383 VAL B CA 1
ATOM 6365 C C . VAL B 1 383 ? 4.512 43.803 36.218 1.00 21.21 383 VAL B C 1
ATOM 6366 O O . VAL B 1 383 ? 4.786 43.223 37.269 1.00 21.25 383 VAL B O 1
ATOM 6370 N N . THR B 1 384 ? 5.433 44.381 35.454 1.00 20.50 384 THR B N 1
ATOM 6371 C CA . THR B 1 384 ? 6.833 44.375 35.850 1.00 20.63 384 THR B CA 1
ATOM 6372 C C . THR B 1 384 ? 7.034 45.381 36.969 1.00 20.22 384 THR B C 1
ATOM 6373 O O . THR B 1 384 ? 6.357 46.412 37.026 1.00 20.65 384 THR B O 1
ATOM 6377 N N . VAL B 1 385 ? 7.965 45.079 37.863 1.00 19.56 385 VAL B N 1
ATOM 6378 C CA . VAL B 1 385 ? 8.234 45.950 38.995 1.00 19.12 385 VAL B CA 1
ATOM 6379 C C . VAL B 1 385 ? 9.717 46.025 39.314 1.00 18.75 385 VAL B C 1
ATOM 6380 O O . VAL B 1 385 ? 10.522 45.254 38.792 1.00 19.54 385 VAL B O 1
ATOM 6384 N N . THR B 1 386 ? 10.065 46.972 40.176 1.00 18.26 386 THR B N 1
ATOM 6385 C CA . THR B 1 386 ? 11.435 47.145 40.631 1.00 18.37 386 THR B CA 1
ATOM 6386 C C . THR B 1 386 ? 11.493 46.419 41.975 1.00 17.80 386 THR B C 1
ATOM 6387 O O . THR B 1 386 ? 10.696 46.698 42.869 1.00 19.08 386 THR B O 1
ATOM 6391 N N . PRO B 1 387 ? 12.422 45.462 42.131 1.00 17.54 387 PRO B N 1
ATOM 6392 C CA . PRO B 1 387 ? 12.515 44.737 43.402 1.00 16.61 387 PRO B CA 1
ATOM 6393 C C . PRO B 1 387 ? 13.075 45.627 44.508 1.00 17.10 387 PRO B C 1
ATOM 6394 O O . PRO B 1 387 ? 13.684 46.662 44.230 1.00 17.67 387 PRO B O 1
ATOM 6398 N N . PRO B 1 388 ? 12.882 45.236 45.778 1.00 16.39 388 PRO B N 1
ATOM 6399 C CA . PRO B 1 388 ? 12.185 44.032 46.246 1.00 15.60 388 PRO B CA 1
ATOM 6400 C C . PRO B 1 388 ? 10.668 44.100 46.076 1.00 16.15 388 PRO B C 1
ATOM 6401 O O . PRO B 1 388 ? 10.101 45.179 45.882 1.00 16.49 388 PRO B O 1
ATOM 6405 N N . PHE B 1 389 ? 10.016 42.945 46.155 1.00 14.94 389 PHE B N 1
ATOM 6406 C CA . PHE B 1 389 ? 8.565 42.878 46.015 1.00 14.92 389 PHE B CA 1
ATOM 6407 C C . PHE B 1 389 ? 7.855 43.386 47.262 1.00 16.25 389 PHE B C 1
ATOM 6408 O O . PHE B 1 389 ? 6.720 43.856 47.181 1.00 17.35 389 PHE B O 1
ATOM 6416 N N . TYR B 1 390 ? 8.512 43.278 48.413 1.00 16.43 390 TYR B N 1
ATOM 6417 C CA . TYR B 1 390 ? 7.927 43.748 49.662 1.00 16.50 390 TYR B CA 1
ATOM 6418 C C . TYR B 1 390 ? 8.181 45.246 49.798 1.00 17.09 390 TYR B C 1
ATOM 6419 O O . TYR B 1 390 ? 8.991 45.814 49.065 1.00 16.79 390 TYR B O 1
ATOM 6428 N N . ASP B 1 391 ? 7.473 45.879 50.729 1.00 17.53 391 ASP B N 1
ATOM 6429 C CA . ASP B 1 391 ? 7.620 47.311 50.985 1.00 17.92 391 ASP B CA 1
ATOM 6430 C C . ASP B 1 391 ? 8.936 47.484 51.737 1.00 17.26 391 ASP B C 1
ATOM 6431 O O . ASP B 1 391 ? 9.054 47.063 52.886 1.00 17.09 391 ASP B O 1
ATOM 6436 N N . PRO B 1 392 ? 9.940 48.116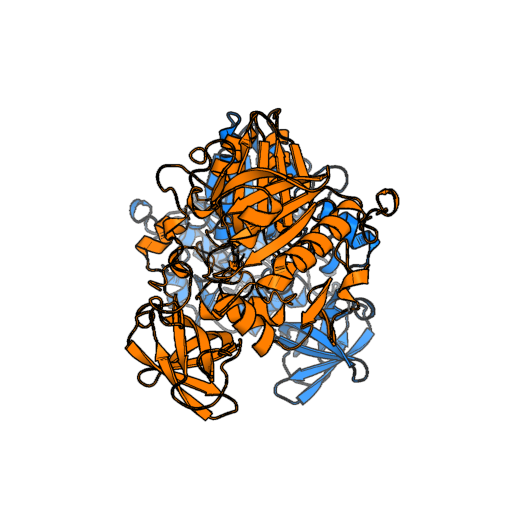 51.106 1.00 16.72 392 PRO B N 1
ATOM 6437 C CA . PRO B 1 392 ? 11.237 48.308 51.764 1.00 16.86 392 PRO B CA 1
ATOM 6438 C C . PRO B 1 392 ? 11.240 49.233 52.983 1.00 16.09 392 PRO B C 1
ATOM 6439 O O . PRO B 1 392 ? 12.258 49.369 53.661 1.00 16.83 392 PRO B O 1
ATOM 6443 N N . LYS B 1 393 ? 10.110 49.872 53.260 1.00 17.19 393 LYS B N 1
ATOM 6444 C CA . LYS B 1 393 ? 10.021 50.732 54.434 1.00 16.72 393 LYS B CA 1
ATOM 6445 C C . LYS B 1 393 ? 9.520 49.901 55.611 1.00 16.73 393 LYS B C 1
ATOM 6446 O O . LYS B 1 393 ? 9.753 50.245 56.768 1.00 17.01 393 LYS B O 1
ATOM 6452 N N . LYS B 1 394 ? 8.838 48.799 55.304 1.00 17.35 394 LYS B N 1
ATOM 6453 C CA . LYS B 1 394 ? 8.276 47.927 56.330 1.00 18.43 394 LYS B CA 1
ATOM 6454 C C . LYS B 1 394 ? 9.055 46.636 56.553 1.00 18.03 394 LYS B C 1
ATOM 6455 O O . LYS B 1 394 ? 9.144 46.149 57.678 1.00 18.81 394 LYS B O 1
ATOM 6461 N N . TYR B 1 395 ? 9.612 46.081 55.482 1.00 16.98 395 TYR B N 1
ATOM 6462 C CA . TYR B 1 395 ? 10.372 44.840 55.586 1.00 16.65 395 TYR B CA 1
ATOM 6463 C C . TYR B 1 395 ? 11.777 45.011 55.031 1.00 17.41 395 TYR B C 1
ATOM 6464 O O . TYR B 1 395 ? 12.100 46.039 54.436 1.00 16.83 395 TYR B O 1
ATOM 6473 N N . GLY B 1 396 ? 12.616 44.002 55.236 1.00 15.98 396 GLY B N 1
ATOM 6474 C CA . GLY B 1 396 ? 13.975 44.077 54.743 1.00 15.36 396 GLY B CA 1
ATOM 6475 C C . GLY B 1 396 ? 14.908 44.836 55.665 1.00 16.73 396 GLY B C 1
ATOM 6476 O O . GLY B 1 396 ? 14.487 45.430 56.661 1.00 16.45 396 GLY B O 1
ATOM 6477 N N . LEU B 1 397 ? 16.186 44.807 55.310 1.00 16.50 397 LEU B N 1
ATOM 6478 C CA . LEU B 1 397 ? 17.254 45.454 56.060 1.00 17.51 397 LEU B CA 1
ATOM 6479 C C . LEU B 1 397 ? 17.085 46.958 56.248 1.00 18.22 397 LEU B C 1
ATOM 6480 O O . LEU B 1 397 ? 17.523 47.512 57.255 1.00 19.46 397 LEU B O 1
ATOM 6485 N N . PHE B 1 398 ? 16.447 47.612 55.285 1.00 17.53 398 PHE B N 1
ATOM 6486 C CA . PHE B 1 398 ? 16.272 49.058 55.345 1.00 19.22 398 PHE B CA 1
ATOM 6487 C C . PHE B 1 398 ? 14.941 49.540 55.910 1.00 19.32 398 PHE B C 1
ATOM 6488 O O . PHE B 1 398 ? 14.592 50.715 55.764 1.00 19.15 398 PHE B O 1
ATOM 6496 N N . ARG B 1 399 ? 14.202 48.649 56.564 1.00 18.71 399 ARG B N 1
ATOM 6497 C CA . ARG B 1 399 ? 12.919 49.030 57.148 1.00 17.97 399 ARG B CA 1
ATOM 6498 C C . ARG B 1 399 ? 13.154 50.196 58.107 1.00 18.72 399 ARG B C 1
ATOM 6499 O O . ARG B 1 399 ? 14.187 50.263 58.774 1.00 18.57 399 ARG B O 1
ATOM 6507 N N . GLU B 1 400 ? 12.195 51.113 58.183 1.00 19.37 400 GLU B N 1
ATOM 6508 C CA . GLU B 1 400 ? 12.358 52.282 59.041 1.00 19.85 400 GLU B CA 1
ATOM 6509 C C . GLU B 1 400 ? 11.818 52.201 60.462 1.00 21.19 400 GLU B C 1
ATOM 6510 O O . GLU B 1 400 ? 12.039 53.115 61.253 1.00 21.34 400 GLU B O 1
ATOM 6516 N N . THR B 1 401 ? 11.112 51.125 60.793 1.00 22.35 401 THR B N 1
ATOM 6517 C CA . THR B 1 401 ? 10.591 50.960 62.149 1.00 25.27 401 THR B CA 1
ATOM 6518 C C . THR B 1 401 ? 10.833 49.537 62.634 1.00 26.90 401 THR B C 1
ATOM 6519 O O . THR B 1 401 ? 11.368 48.736 61.839 1.00 28.58 401 THR B O 1
#

InterPro domains:
  IPR006222 GCVT, N-terminal domain [PF01571] (8-292)
  IPR006223 Glycine cleavage system T protein [TIGR00528] (3-387)
  IPR013977 Aminomethyltransferase, C-terminal domain [PF08669] (310-388)
  IPR022903 Glycine cleavage system T protein, bacteria [MF_00259] (1-389)
  IPR027266 Aminomethyltransferase superfamily [G3DSA:3.30.1360.120] (8-255)
  IPR028896 Aminomethyltransferase-like [PTHR43757] (3-391)
  IPR029043 Glycine cleavage T-protein/YgfZ, C-terminal [SSF101790] (300-392)

B-factor: mean 18.44, std 6.99, range [4.55, 51.41]

Organism: Pyrococcus horikoshii (strain ATCC 700860 / DSM 12428 / JCM 9974 / NBRC 100139 / OT-3) (NCBI:txid70601)

Foldseek 3Di:
DDAAEAQVNVVLVVQAPDWPADLSHGWRAWRPDLLVQLVCQFQFKEKEWVLLWWKKKKAFPCRLVLCPFQWFANQVPDDPFFWDWIFGAAQAFATLWIWIWTDNPNRMIMITTGSNRNVVVLVVSVVVVVVVVVPDDGTMDMDTCSRQKTKMKMHHPHQQVLCCVFFVDGCVVPDARHKDWTAGPRFIWIKGFYALQLATTIMIIGGAAGLSDPPNVRHDRRVRSVVVVVVSVVSRVVRVYDYGTNNNSQLRNVLQPDDDEVQLGYWDVDPDDSHTDDHCVQEVNCVNGDLPDHYRNNVNVVVCVVVDNFKHKFKKWFPFADWFAFAWWKFAPRHTFWTWRGKDQRSVVRTIIGMTIGGVVQRDFAGWMWTQHPNDTTIMTTHDDNNDDLCSGGHNHPD/DQQDEAQVNVVLVVQAPDWDRDLSHTWRAWRPDLLVQLVCQFAFKEKEWPLLWWKKKKFFPCRQVLCPFQWFANQVPADAFFWAWIFGAAQQFATLWTWIWTDNDRRMIMITTGSNRNVVVQVVSVVVVVVVVVPDDGGMDMDICSRQKIKMKMHHPNQQVLCCVFFVDGCVVPDARGKDWTAGPRFIWIKGFYALQLATIIMIIHGAAGQRRPPNVRHDRRVRNVVVVVVSCVSRVVRVYYYGTPNNSQLRNVLQPHDDEVFQGYWPVDPDDSHTDDHCVQEVNCVNGDLPDHYRNNVSVVVCVVVDVQKHKFKKWFPFADKFAFAWWKFAPPGTFWTWRGWDQNSVVRTIIGMTIGGVVQRDFAGWMFTQHPNDTTIMTTHDDNNDDLCSGGHNHVD